Protein AF-A0A9D6G8Q6-F1 (afdb_monomer_lite)

pLDDT: mean 77.88, std 19.0, range [20.97, 97.69]

Radius of gyration: 33.98 Å; chains: 1; bounding box: 74×55×111 Å

Structure (mmCIF, N/CA/C/O backbone):
data_AF-A0A9D6G8Q6-F1
#
_entry.id   AF-A0A9D6G8Q6-F1
#
loop_
_atom_site.group_PDB
_atom_site.id
_atom_site.type_symbol
_atom_site.label_atom_id
_atom_site.label_alt_id
_atom_site.label_comp_id
_atom_site.label_asym_id
_atom_site.label_entity_id
_atom_site.label_seq_id
_atom_site.pdbx_PDB_ins_code
_atom_site.Cartn_x
_atom_site.Cartn_y
_atom_site.Cartn_z
_atom_site.occupancy
_atom_site.B_iso_or_equiv
_atom_site.auth_seq_id
_atom_site.auth_comp_id
_atom_site.auth_asym_id
_atom_site.auth_atom_id
_atom_site.pdbx_PDB_model_num
ATOM 1 N N . MET A 1 1 ? 26.636 -0.936 15.904 1.00 31.34 1 MET A N 1
ATOM 2 C CA . MET A 1 1 ? 25.679 -1.132 14.785 1.00 31.34 1 MET A CA 1
ATOM 3 C C . MET A 1 1 ? 25.570 -2.577 14.275 1.00 31.34 1 MET A C 1
ATOM 5 O O . MET A 1 1 ? 24.551 -3.197 14.539 1.00 31.34 1 MET A O 1
ATOM 9 N N . LYS A 1 2 ? 26.576 -3.173 13.607 1.00 32.31 2 LYS A N 1
ATOM 10 C CA . LYS A 1 2 ? 26.466 -4.526 12.989 1.00 32.31 2 LYS A CA 1
ATOM 11 C C . LYS A 1 2 ? 26.005 -5.635 13.967 1.00 32.31 2 LYS A C 1
ATOM 13 O O . LYS A 1 2 ? 25.100 -6.395 13.645 1.00 32.31 2 LYS A O 1
ATOM 18 N N . ALA A 1 3 ? 26.533 -5.640 15.195 1.00 30.47 3 ALA A N 1
ATOM 19 C CA . ALA A 1 3 ? 26.121 -6.559 16.269 1.00 30.47 3 ALA A CA 1
ATOM 20 C C . ALA A 1 3 ? 24.703 -6.295 16.838 1.00 30.47 3 ALA A C 1
ATOM 22 O O . ALA A 1 3 ? 24.070 -7.204 17.371 1.00 30.47 3 ALA A O 1
ATOM 23 N N . ILE A 1 4 ? 24.183 -5.067 16.704 1.00 34.81 4 ILE A N 1
ATOM 24 C CA . ILE A 1 4 ? 22.803 -4.710 17.087 1.00 34.81 4 ILE A CA 1
ATOM 25 C C . ILE A 1 4 ? 21.833 -5.326 16.068 1.00 34.81 4 ILE A C 1
ATOM 27 O O . ILE A 1 4 ? 20.865 -5.979 16.446 1.00 34.81 4 ILE A O 1
ATOM 31 N N . LEU A 1 5 ? 22.161 -5.230 14.774 1.00 35.50 5 LEU A N 1
ATOM 32 C CA . LEU A 1 5 ? 21.407 -5.856 13.680 1.00 35.50 5 LEU A CA 1
ATOM 33 C C . LEU A 1 5 ? 21.382 -7.392 13.764 1.00 35.50 5 LEU A C 1
ATOM 35 O O . LEU A 1 5 ? 20.361 -8.008 13.468 1.00 35.50 5 LEU A O 1
ATOM 39 N N . GLU A 1 6 ? 22.466 -8.033 14.210 1.00 38.00 6 GLU A N 1
ATOM 40 C CA . GLU A 1 6 ? 22.466 -9.482 14.461 1.00 38.00 6 GLU A CA 1
ATOM 41 C C . GLU A 1 6 ? 21.608 -9.905 15.660 1.00 38.00 6 GLU A C 1
ATOM 43 O O . GLU A 1 6 ? 21.028 -10.991 15.630 1.00 38.00 6 GLU A O 1
ATOM 48 N N . ARG A 1 7 ? 21.484 -9.061 16.694 1.00 35.47 7 ARG A N 1
ATOM 49 C CA . ARG A 1 7 ? 20.547 -9.295 17.805 1.00 35.47 7 ARG A CA 1
ATOM 50 C C . ARG A 1 7 ? 19.094 -9.096 17.362 1.00 35.47 7 ARG A C 1
ATOM 52 O O . ARG A 1 7 ? 18.283 -9.991 17.596 1.00 35.47 7 ARG A O 1
ATOM 59 N N . LEU A 1 8 ? 18.796 -8.028 16.616 1.00 34.62 8 LEU A N 1
ATOM 60 C CA . LEU A 1 8 ? 17.479 -7.790 16.001 1.00 34.62 8 LEU A CA 1
ATOM 61 C C . LEU A 1 8 ? 17.033 -8.974 15.120 1.00 34.62 8 LEU A C 1
ATOM 63 O O . LEU A 1 8 ? 15.913 -9.461 15.253 1.00 34.62 8 LEU A O 1
ATOM 67 N N . ARG A 1 9 ? 17.929 -9.540 14.298 1.00 38.47 9 ARG A N 1
ATOM 68 C CA . ARG A 1 9 ? 17.646 -10.748 13.489 1.00 38.47 9 ARG A CA 1
ATOM 69 C C . ARG A 1 9 ? 17.267 -11.990 14.305 1.00 38.47 9 ARG A C 1
ATOM 71 O O . ARG A 1 9 ? 16.552 -12.845 13.786 1.00 38.47 9 ARG A O 1
ATOM 78 N N . ARG A 1 10 ? 17.741 -12.120 15.550 1.00 37.56 10 ARG A N 1
ATOM 79 C CA . ARG A 1 10 ? 17.344 -13.216 16.456 1.00 37.56 10 ARG A CA 1
ATOM 80 C C . ARG A 1 10 ? 16.010 -12.919 17.147 1.00 37.56 10 ARG A C 1
ATOM 82 O O . ARG A 1 10 ? 15.229 -13.846 17.336 1.00 37.56 10 ARG A O 1
ATOM 89 N N . ALA A 1 11 ? 15.732 -11.652 17.466 1.00 32.16 11 ALA A N 1
ATOM 90 C CA . ALA A 1 11 ? 14.458 -11.214 18.041 1.00 32.16 11 ALA A CA 1
ATOM 91 C C . ALA A 1 11 ? 13.284 -11.386 17.056 1.00 32.16 11 ALA A C 1
ATOM 93 O O . ALA A 1 11 ? 12.270 -11.979 17.416 1.00 32.16 11 ALA A O 1
ATOM 94 N N . LEU A 1 12 ? 13.469 -11.009 15.783 1.00 37.12 12 LEU A N 1
ATOM 95 C CA . LEU A 1 12 ? 12.473 -11.097 14.696 1.00 37.12 12 LEU A CA 1
ATOM 96 C C . LEU A 1 12 ? 11.959 -12.521 14.369 1.00 37.12 12 LEU A C 1
ATOM 98 O O . LEU A 1 12 ? 11.111 -12.682 13.490 1.00 37.12 12 LEU A O 1
ATOM 102 N N . ARG A 1 13 ? 12.467 -13.561 15.047 1.00 35.09 13 ARG A N 1
ATOM 103 C CA . ARG A 1 13 ? 12.001 -14.955 14.940 1.00 35.09 13 ARG A CA 1
ATOM 104 C C . ARG A 1 13 ? 11.014 -15.379 16.040 1.00 35.09 13 ARG A C 1
ATOM 106 O O . ARG A 1 13 ? 10.556 -16.518 15.991 1.00 35.09 13 ARG A O 1
ATOM 113 N N . ARG A 1 14 ? 10.695 -14.530 17.026 1.00 30.45 14 ARG A N 1
ATOM 114 C CA . ARG A 1 14 ? 9.750 -14.857 18.114 1.00 30.45 14 ARG A CA 1
ATOM 115 C C . ARG A 1 14 ? 8.381 -14.191 17.914 1.00 30.45 14 ARG A C 1
ATOM 117 O O . ARG A 1 14 ? 8.312 -13.006 17.626 1.00 30.45 14 ARG A O 1
ATOM 124 N N . ASP A 1 15 ? 7.334 -15.008 18.046 1.00 34.25 15 ASP A N 1
ATOM 125 C CA . ASP A 1 15 ? 5.894 -14.699 18.140 1.00 34.25 15 ASP A CA 1
ATOM 126 C C . ASP A 1 15 ? 5.363 -13.409 17.484 1.00 34.25 15 ASP A C 1
ATOM 128 O O . ASP A 1 15 ? 5.096 -12.416 18.149 1.00 34.25 15 ASP A O 1
ATOM 132 N N . ARG A 1 16 ? 4.996 -13.486 16.194 1.00 38.59 16 ARG A N 1
ATOM 133 C CA . ARG A 1 16 ? 4.170 -12.453 15.521 1.00 38.59 16 ARG A CA 1
ATOM 134 C C . ARG A 1 16 ? 2.687 -12.447 15.954 1.00 38.59 16 ARG A C 1
ATOM 136 O O . ARG A 1 16 ? 1.872 -11.792 15.315 1.00 38.59 16 ARG A O 1
ATOM 143 N N . ALA A 1 17 ? 2.303 -13.234 16.960 1.00 35.09 17 ALA A N 1
ATOM 144 C CA . ALA A 1 17 ? 0.900 -13.509 17.287 1.00 35.09 17 ALA A CA 1
ATOM 145 C C . ALA A 1 17 ? 0.260 -12.522 18.279 1.00 35.09 17 ALA A C 1
ATOM 147 O O . ALA A 1 17 ? -0.961 -12.515 18.409 1.00 35.09 17 ALA A O 1
ATOM 148 N N . ARG A 1 18 ? 1.055 -11.717 18.999 1.00 38.12 18 ARG A N 1
ATOM 149 C CA . ARG A 1 18 ? 0.548 -10.815 20.052 1.00 38.12 18 ARG A CA 1
ATOM 150 C C . ARG A 1 18 ? 0.245 -9.387 19.582 1.00 38.12 18 ARG A C 1
ATOM 152 O O . ARG A 1 18 ? -0.534 -8.707 20.239 1.00 38.12 18 ARG A O 1
ATOM 159 N N . ASP A 1 19 ? 0.783 -8.969 18.434 1.00 46.00 19 ASP A N 1
ATOM 160 C CA . ASP A 1 19 ? 0.913 -7.540 18.087 1.00 46.00 19 ASP A CA 1
ATOM 161 C C . ASP A 1 19 ? 0.050 -7.088 16.888 1.00 46.00 19 ASP A C 1
ATOM 163 O O . ASP A 1 19 ? 0.297 -6.049 16.273 1.00 46.00 19 ASP A O 1
ATOM 167 N N . ALA A 1 20 ? -0.974 -7.861 16.518 1.00 54.44 20 ALA A N 1
ATOM 168 C CA . ALA A 1 20 ? -1.905 -7.468 15.461 1.00 54.44 20 ALA A CA 1
ATOM 169 C C . ALA A 1 20 ? -2.897 -6.411 15.978 1.00 54.44 20 ALA A C 1
ATOM 171 O O . ALA A 1 20 ? -3.762 -6.728 16.794 1.00 54.44 20 ALA A O 1
ATOM 172 N N . VAL A 1 21 ? -2.802 -5.170 15.486 1.00 59.28 21 VAL A N 1
ATOM 173 C CA . VAL A 1 21 ? -3.819 -4.129 15.734 1.00 59.28 21 VAL A CA 1
ATOM 174 C C . VAL A 1 21 ? -5.194 -4.650 15.277 1.00 59.28 21 VAL A C 1
ATOM 176 O O . VAL A 1 21 ? -5.301 -5.073 14.123 1.00 59.28 21 VAL A O 1
ATOM 179 N N . PRO A 1 22 ? -6.231 -4.639 16.138 1.00 64.75 22 PRO A N 1
ATOM 180 C CA . PRO A 1 22 ? -7.583 -5.029 15.749 1.00 64.75 22 PRO A CA 1
ATOM 181 C C . PRO A 1 22 ? -8.123 -4.195 14.584 1.00 64.75 22 PRO A C 1
ATOM 183 O O . PRO A 1 22 ? -7.929 -2.978 14.534 1.00 64.75 22 PRO A O 1
ATOM 186 N N . VAL A 1 23 ? -8.844 -4.847 13.672 1.00 60.94 23 VAL A N 1
ATOM 187 C CA . VAL A 1 23 ? -9.605 -4.165 12.619 1.00 60.94 23 VAL A CA 1
ATOM 188 C C . VAL A 1 23 ? -10.788 -3.428 13.264 1.00 60.94 23 VAL A C 1
ATOM 190 O O . VAL A 1 23 ? -11.373 -3.904 14.235 1.00 60.94 23 VAL A O 1
ATOM 193 N N . LEU A 1 24 ? -11.124 -2.240 12.754 1.00 69.06 24 LEU A N 1
ATOM 194 C CA . LEU A 1 24 ? -12.289 -1.470 13.205 1.00 69.06 24 LEU A CA 1
ATOM 195 C C . LEU A 1 24 ? -13.539 -1.891 12.421 1.00 69.06 24 LEU A C 1
ATOM 197 O O . LEU A 1 24 ? -14.046 -1.142 11.586 1.00 69.06 24 LEU A O 1
ATOM 201 N N . ASP A 1 25 ? -14.003 -3.111 12.675 1.00 60.94 25 ASP A N 1
ATOM 202 C CA . ASP A 1 25 ? -15.195 -3.712 12.080 1.00 60.94 25 ASP A CA 1
ATOM 203 C C . ASP A 1 25 ? -16.212 -4.161 13.149 1.00 60.94 25 ASP A C 1
ATOM 205 O O . ASP A 1 25 ? -15.990 -4.031 14.356 1.00 60.94 25 ASP A O 1
ATOM 209 N N . GLY A 1 26 ? -17.394 -4.610 12.708 1.00 78.94 26 GLY A N 1
ATOM 210 C CA . GLY A 1 26 ? -18.459 -5.092 13.595 1.00 78.94 26 GLY A CA 1
ATOM 211 C C . GLY A 1 26 ? -18.807 -4.095 14.722 1.00 78.94 26 GLY A C 1
ATOM 212 O O . GLY A 1 26 ? -19.093 -2.933 14.428 1.00 78.94 26 GLY A O 1
ATOM 213 N N . PRO A 1 27 ? -18.762 -4.499 16.008 1.00 81.56 27 PRO A N 1
ATOM 214 C CA . PRO A 1 27 ? -18.956 -3.606 17.162 1.00 81.56 27 PRO A CA 1
ATOM 215 C C . PRO A 1 27 ? -18.024 -2.380 17.218 1.00 81.56 27 PRO A C 1
ATOM 217 O O . PRO A 1 27 ? -18.365 -1.360 17.825 1.00 81.56 27 PRO A O 1
ATOM 220 N N . LEU A 1 28 ? -16.845 -2.465 16.593 1.00 78.94 28 LEU A N 1
ATOM 221 C CA . LEU A 1 28 ? -15.833 -1.406 16.533 1.00 78.94 28 LEU A CA 1
ATOM 222 C C . LEU A 1 28 ? -15.947 -0.525 15.276 1.00 78.94 28 LEU A C 1
ATOM 224 O O . LEU A 1 28 ? -15.137 0.389 15.102 1.00 78.94 28 LEU A O 1
ATOM 228 N N . ALA A 1 29 ? -16.942 -0.769 14.414 1.00 72.50 29 ALA A N 1
ATOM 229 C CA . ALA A 1 29 ? -17.128 -0.036 13.167 1.00 72.50 29 ALA A CA 1
ATOM 230 C C . ALA A 1 29 ? -17.282 1.491 13.394 1.00 72.50 29 ALA A C 1
ATOM 232 O O . ALA A 1 29 ? -18.070 1.916 14.252 1.00 72.50 29 ALA A O 1
ATOM 233 N N . PRO A 1 30 ? -16.569 2.336 12.617 1.00 72.75 30 PRO A N 1
ATOM 234 C CA . PRO A 1 30 ? -16.673 3.789 12.709 1.00 72.75 30 PRO A CA 1
ATOM 235 C C . PRO A 1 30 ? -18.101 4.307 12.532 1.00 72.75 30 PRO A C 1
ATOM 237 O O . PRO A 1 30 ? -18.829 3.887 11.635 1.00 72.75 30 PRO A O 1
ATOM 240 N N . ASN A 1 31 ? -18.482 5.268 13.370 1.00 76.44 31 ASN A N 1
ATOM 241 C CA . ASN A 1 31 ? -19.791 5.914 13.346 1.00 76.44 31 ASN A CA 1
ATOM 242 C C . ASN A 1 31 ? -19.692 7.376 13.801 1.00 76.44 31 ASN A C 1
ATOM 244 O O . ASN A 1 31 ? -18.693 7.781 14.385 1.00 76.44 31 ASN A O 1
ATOM 248 N N . ASP A 1 32 ? -20.746 8.154 13.564 1.00 76.12 32 ASP A N 1
ATOM 249 C CA . ASP A 1 32 ? -20.732 9.608 13.772 1.00 76.12 32 ASP A CA 1
ATOM 250 C C . ASP A 1 32 ? -21.543 10.022 15.031 1.00 76.12 32 ASP A C 1
ATOM 252 O O . ASP A 1 32 ? -21.991 11.163 15.158 1.00 76.12 32 ASP A O 1
ATOM 256 N N . ARG A 1 33 ? -21.761 9.093 15.984 1.00 82.81 33 ARG A N 1
ATOM 257 C CA . ARG A 1 33 ? -22.641 9.296 17.159 1.00 82.81 33 ARG A CA 1
ATOM 258 C C . ARG A 1 33 ? -22.150 10.378 18.125 1.00 82.81 33 ARG A C 1
ATOM 260 O O . ARG A 1 33 ? -22.983 11.021 18.756 1.00 82.81 33 ARG A O 1
ATOM 267 N N . ILE A 1 34 ? -20.835 10.599 18.234 1.00 81.50 34 ILE A N 1
ATOM 268 C CA . ILE A 1 34 ? -20.273 11.682 19.064 1.00 81.50 34 ILE A CA 1
ATOM 269 C C . ILE A 1 34 ? -20.544 13.045 18.417 1.00 81.50 34 ILE A C 1
ATOM 271 O O . ILE A 1 34 ? -20.995 13.960 19.099 1.00 81.50 34 ILE A O 1
ATOM 275 N N . THR A 1 35 ? -20.364 13.162 17.098 1.00 75.62 35 THR A N 1
ATOM 276 C CA . THR A 1 35 ? -20.664 14.380 16.323 1.00 75.62 35 THR A CA 1
ATOM 277 C C . THR A 1 35 ? -22.158 14.729 16.336 1.00 75.62 35 THR A C 1
ATOM 279 O O . THR A 1 35 ? -22.520 15.900 16.357 1.00 75.62 35 THR A O 1
ATOM 282 N N . ALA A 1 36 ? -23.043 13.729 16.386 1.00 77.31 36 ALA A N 1
ATOM 283 C CA . ALA A 1 36 ? -24.479 13.931 16.611 1.00 77.31 36 ALA A CA 1
ATOM 284 C C . ALA A 1 36 ? -24.854 14.184 18.093 1.00 77.31 36 ALA A C 1
ATOM 286 O O . ALA A 1 36 ? -26.027 14.400 18.407 1.00 77.31 36 ALA A O 1
ATOM 287 N N . GLY A 1 37 ? -23.886 14.122 19.013 1.00 82.50 37 GLY A N 1
ATOM 288 C CA . GLY A 1 37 ? -24.084 14.248 20.453 1.00 82.50 37 GLY A CA 1
ATOM 289 C C . GLY A 1 37 ? -24.369 15.679 20.918 1.00 82.50 37 GLY A C 1
ATOM 290 O O . GLY A 1 37 ? -23.963 16.670 20.313 1.00 82.50 37 GLY A O 1
ATOM 291 N N . ARG A 1 38 ? -25.061 15.805 22.054 1.00 87.12 38 ARG A N 1
ATOM 292 C CA . ARG A 1 38 ? -25.375 17.097 22.677 1.00 87.12 38 ARG A CA 1
ATOM 293 C C . ARG A 1 38 ? -24.236 17.532 23.597 1.00 87.12 38 ARG A C 1
ATOM 295 O O . ARG A 1 38 ? -23.991 16.877 24.605 1.00 87.12 38 ARG A O 1
ATOM 302 N N . ARG A 1 39 ? -23.622 18.693 23.351 1.00 87.00 39 ARG A N 1
ATOM 303 C CA . ARG A 1 39 ? -22.758 19.355 24.351 1.00 87.00 39 ARG A CA 1
ATOM 304 C C . ARG A 1 39 ? -23.570 19.641 25.625 1.00 87.00 39 ARG A C 1
ATOM 306 O O . ARG A 1 39 ? -24.665 20.201 25.553 1.00 87.00 39 ARG A O 1
ATOM 313 N N . VAL A 1 40 ? -23.076 19.191 26.780 1.00 84.62 40 VAL A N 1
ATOM 314 C CA . VAL A 1 40 ? -23.806 19.257 28.063 1.00 84.62 40 VAL A CA 1
ATOM 315 C C . VAL A 1 40 ? -23.898 20.691 28.591 1.00 84.62 40 VAL A C 1
ATOM 317 O O . VAL A 1 40 ? -24.914 21.051 29.177 1.00 84.62 40 VAL A O 1
ATOM 320 N N . ALA A 1 41 ? -22.879 21.508 28.320 1.00 77.06 41 ALA A N 1
ATOM 321 C CA . ALA A 1 41 ? -22.801 22.922 28.676 1.00 77.06 41 ALA A CA 1
ATOM 322 C C . ALA A 1 41 ? -22.456 23.790 27.450 1.00 77.06 41 ALA A C 1
ATOM 324 O O . ALA A 1 41 ? -22.041 23.275 26.409 1.00 77.06 41 ALA A O 1
ATOM 325 N N . GLY A 1 42 ? -22.624 25.110 27.584 1.00 65.19 42 GLY A N 1
ATOM 326 C CA . GLY A 1 42 ? -22.260 26.087 26.554 1.00 65.19 42 GLY A CA 1
ATOM 327 C C . GLY A 1 42 ? -20.750 26.169 26.288 1.00 65.19 42 GLY A C 1
ATOM 328 O O . GLY A 1 42 ? -19.927 25.785 27.123 1.00 65.19 42 GLY A O 1
ATOM 329 N N . ASN A 1 43 ? -20.387 26.691 25.113 1.00 62.53 43 ASN A N 1
ATOM 330 C CA . ASN A 1 43 ? -18.993 26.806 24.672 1.00 62.53 43 ASN A CA 1
ATOM 331 C C . ASN A 1 43 ? -18.143 27.604 25.680 1.00 62.53 43 ASN A C 1
ATOM 333 O O . ASN A 1 43 ? -18.518 28.706 26.073 1.00 62.53 43 ASN A O 1
ATOM 337 N N . GLY A 1 44 ? -16.991 27.052 26.074 1.00 63.03 44 GLY A N 1
ATOM 338 C CA . GLY A 1 44 ? -16.044 27.683 27.004 1.00 63.03 44 GLY A CA 1
ATOM 339 C C . GLY A 1 44 ? -16.328 27.471 28.499 1.00 63.03 44 GLY A C 1
ATOM 340 O O . GLY A 1 44 ? -15.474 27.795 29.321 1.00 63.03 44 GLY A O 1
ATOM 341 N N . ALA A 1 45 ? -17.473 26.893 28.885 1.00 69.00 45 ALA A N 1
ATOM 342 C CA . ALA A 1 45 ? -17.760 26.585 30.295 1.00 69.00 45 ALA A CA 1
ATOM 343 C C . ALA A 1 45 ? -16.937 25.392 30.833 1.00 69.00 45 ALA A C 1
ATOM 345 O O . ALA A 1 45 ? -16.651 25.303 32.029 1.00 69.00 45 ALA A O 1
ATOM 346 N N . VAL A 1 46 ? -16.543 24.488 29.933 1.00 78.31 46 VAL A N 1
ATOM 347 C CA . VAL A 1 46 ? -15.725 23.295 30.173 1.00 78.31 46 VAL A CA 1
ATOM 348 C C . VAL A 1 46 ? -14.500 23.417 29.266 1.00 78.31 46 VAL A C 1
ATOM 350 O O . VAL A 1 46 ? -14.652 23.420 28.054 1.00 78.31 46 VAL A O 1
ATOM 353 N N . GLU A 1 47 ? -13.302 23.551 29.834 1.00 78.62 47 GLU A N 1
ATOM 354 C CA . GLU A 1 47 ? -12.036 23.654 29.085 1.00 78.62 47 GLU A CA 1
ATOM 355 C C . GLU A 1 47 ? -11.135 22.487 29.499 1.00 78.62 47 GLU A C 1
ATOM 357 O O . GLU A 1 47 ? -10.955 22.260 30.699 1.00 78.62 47 GLU A O 1
ATOM 362 N N . ALA A 1 48 ? -10.596 21.759 28.517 1.00 74.56 48 ALA A N 1
ATOM 363 C CA . ALA A 1 48 ? -9.739 20.587 28.674 1.00 74.56 48 ALA A CA 1
ATOM 364 C C . ALA A 1 48 ? -10.213 19.607 29.776 1.00 74.56 48 ALA A C 1
ATOM 366 O O . ALA A 1 48 ? -9.510 19.425 30.778 1.00 74.56 48 ALA A O 1
ATOM 367 N N . PRO A 1 49 ? -11.403 18.985 29.629 1.00 84.06 49 PRO A N 1
ATOM 368 C CA . PRO A 1 49 ? -11.882 18.002 30.596 1.00 84.06 49 PRO A CA 1
ATOM 369 C C . PRO A 1 49 ? -10.966 16.764 30.614 1.00 84.06 49 PRO A C 1
ATOM 371 O O . PRO A 1 49 ? -10.565 16.287 29.556 1.00 84.06 49 PRO A O 1
ATOM 374 N N . ASP A 1 50 ? -10.626 16.239 31.793 1.00 84.38 50 ASP A N 1
ATOM 375 C CA . ASP A 1 50 ? -9.798 15.026 31.965 1.00 84.38 50 ASP A CA 1
ATOM 376 C C . ASP A 1 50 ? -10.632 13.787 32.327 1.00 84.38 50 ASP A C 1
ATOM 378 O O . ASP A 1 50 ? -10.398 12.693 31.814 1.00 84.38 50 ASP A O 1
ATOM 382 N N . ASP A 1 51 ? -11.635 13.962 33.185 1.00 89.50 51 ASP A N 1
ATOM 383 C CA . ASP A 1 51 ? -12.492 12.885 33.669 1.00 89.50 51 ASP A CA 1
ATOM 384 C C . ASP A 1 51 ? -13.943 13.362 33.802 1.00 89.50 51 ASP A C 1
ATOM 386 O O . ASP A 1 51 ? -14.220 14.559 33.941 1.00 89.50 51 ASP A O 1
ATOM 390 N N . VAL A 1 52 ? -14.873 12.411 33.769 1.00 93.31 52 VAL A N 1
ATOM 391 C CA . VAL A 1 52 ? -16.306 12.622 33.977 1.00 93.31 52 VAL A CA 1
ATOM 392 C C . VAL A 1 52 ? -16.842 11.520 34.889 1.00 93.31 52 VAL A C 1
ATOM 394 O O . VAL A 1 52 ? -16.485 10.352 34.744 1.00 93.31 52 VAL A O 1
ATOM 397 N N . LEU A 1 53 ? -17.669 11.911 35.857 1.00 94.19 53 LEU A N 1
ATOM 398 C CA . LEU A 1 53 ? -18.196 11.040 36.905 1.00 94.19 53 LEU A CA 1
ATOM 399 C C . LEU A 1 53 ? -19.682 11.315 37.108 1.00 94.19 53 LEU A C 1
ATOM 401 O O . LEU A 1 53 ? -20.081 12.469 37.272 1.00 94.19 53 LEU A O 1
ATOM 405 N N . LEU A 1 54 ? -20.477 10.253 37.185 1.00 92.44 54 LEU A N 1
ATOM 406 C CA . LEU A 1 54 ? -21.856 10.311 37.650 1.00 92.44 54 LEU A CA 1
ATOM 407 C C . LEU A 1 54 ? -21.899 9.822 39.102 1.00 92.44 54 LEU A C 1
ATOM 409 O O . LEU A 1 54 ? -21.634 8.655 39.382 1.00 92.44 54 LEU A O 1
ATOM 413 N N . ALA A 1 55 ? -22.193 10.723 40.036 1.00 88.81 55 ALA A N 1
ATOM 414 C CA . ALA A 1 55 ? -22.321 10.372 41.445 1.00 88.81 55 ALA A CA 1
ATOM 415 C C . ALA A 1 55 ? -23.670 9.669 41.735 1.00 88.81 55 ALA A C 1
ATOM 417 O O . ALA A 1 55 ? -24.613 9.805 40.949 1.00 88.81 55 ALA A O 1
ATOM 418 N N . PRO A 1 56 ? -23.803 8.924 42.856 1.00 86.06 56 PRO A N 1
ATOM 419 C CA . PRO A 1 56 ? -25.029 8.183 43.183 1.00 86.06 56 PRO A CA 1
ATOM 420 C C . PRO A 1 56 ? -26.294 9.038 43.360 1.00 86.06 56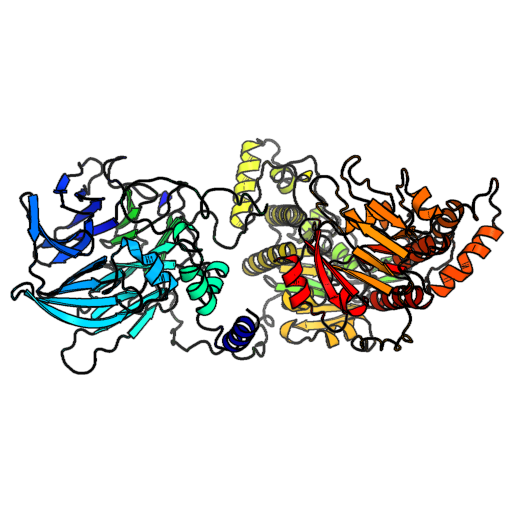 PRO A C 1
ATOM 422 O O . PRO A 1 56 ? -27.395 8.522 43.197 1.00 86.06 56 PRO A O 1
ATOM 425 N N . ASP A 1 57 ? -26.153 10.335 43.655 1.00 82.69 57 ASP A N 1
ATOM 426 C CA . ASP A 1 57 ? -27.248 11.320 43.694 1.00 82.69 57 ASP A CA 1
ATOM 427 C C . ASP A 1 57 ? -27.716 11.759 42.287 1.00 82.69 57 ASP A C 1
ATOM 429 O O . ASP A 1 57 ? -28.606 12.599 42.146 1.00 82.69 57 ASP A O 1
ATOM 433 N N . GLY A 1 58 ? -27.100 11.220 41.231 1.00 84.69 58 GLY A N 1
ATOM 434 C CA . GLY A 1 58 ? -27.341 11.582 39.839 1.00 84.69 58 GLY A CA 1
ATOM 435 C C . GLY A 1 58 ? -26.628 12.858 39.388 1.00 84.69 58 GLY A C 1
ATOM 436 O O . GLY A 1 58 ? -26.873 13.305 38.264 1.00 84.69 58 GLY A O 1
ATOM 437 N N . ALA A 1 59 ? -25.761 13.461 40.210 1.00 88.25 59 ALA A N 1
ATOM 438 C CA . ALA A 1 59 ? -24.980 14.626 39.817 1.00 88.25 59 ALA A CA 1
ATOM 439 C C . ALA A 1 59 ? -23.828 14.251 38.880 1.00 88.25 59 ALA A C 1
ATOM 441 O O . ALA A 1 59 ? -23.037 13.349 39.154 1.00 88.25 59 ALA A O 1
ATOM 442 N N . LEU A 1 60 ? -23.709 14.993 37.779 1.00 92.75 60 LEU A N 1
ATOM 443 C CA . LEU A 1 60 ? -22.623 14.843 36.819 1.00 92.75 60 LEU A CA 1
ATOM 444 C C . LEU A 1 60 ? -21.487 15.810 37.174 1.00 92.75 60 LEU A C 1
ATOM 446 O O . LEU A 1 60 ? -21.698 17.023 37.227 1.00 92.75 60 LEU A O 1
ATOM 450 N N . TYR A 1 61 ? -20.286 15.286 37.385 1.00 93.12 61 TYR A N 1
ATOM 451 C CA . TYR A 1 61 ? -19.071 16.052 37.659 1.00 93.12 61 TYR A CA 1
ATOM 452 C C . TYR A 1 61 ? -18.068 15.893 36.518 1.00 93.12 61 TYR A C 1
ATOM 454 O O . TYR A 1 61 ? -17.986 14.830 35.904 1.00 93.12 61 TYR A O 1
ATOM 462 N N . ALA A 1 62 ? -17.272 16.931 36.267 1.00 92.38 62 ALA A N 1
ATOM 463 C CA . ALA A 1 62 ? -16.123 16.870 35.369 1.00 92.38 62 ALA A CA 1
ATOM 464 C C . ALA A 1 62 ? -14.909 17.572 35.987 1.00 92.38 62 ALA A C 1
ATOM 466 O O . ALA A 1 62 ? -15.050 18.603 36.655 1.00 92.38 62 ALA A O 1
ATOM 467 N N . SER A 1 63 ? -13.715 17.025 35.761 1.00 90.31 63 SER A N 1
ATOM 468 C CA . SER A 1 63 ? -12.453 17.671 36.130 1.00 90.31 63 SER A CA 1
ATOM 469 C C . SER A 1 63 ? -11.888 18.429 34.928 1.00 90.31 63 SER A C 1
ATOM 471 O O . SER A 1 63 ? -11.761 17.870 33.844 1.00 90.31 63 SER A O 1
ATOM 473 N N . CYS A 1 64 ? -11.581 19.716 35.106 1.00 87.19 64 CYS A N 1
ATOM 474 C CA . CYS A 1 64 ? -11.241 20.657 34.034 1.00 87.19 64 CYS A CA 1
ATOM 475 C C . CYS A 1 64 ? -10.042 21.514 34.463 1.00 87.19 64 CYS A C 1
ATOM 477 O O . CYS A 1 64 ? -10.195 22.489 35.214 1.00 87.19 64 CYS A O 1
ATOM 479 N N . GLY A 1 65 ? -8.834 21.145 34.031 1.00 84.25 65 GLY A N 1
ATOM 480 C CA . GLY A 1 65 ? -7.600 21.775 34.508 1.00 84.25 65 GLY A CA 1
ATOM 481 C C . GLY A 1 65 ? -7.511 21.731 36.038 1.00 84.25 65 GLY A C 1
ATOM 482 O O . GLY A 1 65 ? -7.522 20.661 36.627 1.00 84.25 65 GLY A O 1
ATOM 483 N N . ARG A 1 66 ? -7.453 22.888 36.710 1.00 88.62 66 ARG A N 1
ATOM 484 C CA . ARG A 1 66 ? -7.395 22.990 38.187 1.00 88.62 66 ARG A CA 1
ATOM 485 C C . ARG A 1 66 ? -8.764 23.019 38.888 1.00 88.62 66 ARG A C 1
ATOM 487 O O . ARG A 1 66 ? -8.823 23.328 40.076 1.00 88.62 66 ARG A O 1
ATOM 494 N N . ARG A 1 67 ? -9.872 22.774 38.183 1.00 90.38 67 ARG A N 1
ATOM 495 C CA . ARG A 1 67 ? -11.236 22.854 38.739 1.00 90.38 67 ARG A CA 1
ATOM 496 C C . ARG A 1 67 ? -11.938 21.503 38.687 1.00 90.38 67 ARG A C 1
ATOM 498 O O . ARG A 1 67 ? -11.748 20.751 37.736 1.00 90.38 67 ARG A O 1
ATOM 505 N N . VAL A 1 68 ? -12.815 21.247 39.653 1.00 90.88 68 VAL A N 1
ATOM 506 C CA . VAL A 1 68 ? -13.918 20.289 39.485 1.00 90.88 68 VAL A CA 1
ATOM 507 C C . VAL A 1 68 ? -15.209 21.082 39.364 1.00 90.88 68 VAL A C 1
ATOM 509 O O . VAL A 1 68 ? -15.484 21.961 40.186 1.00 90.88 68 VAL A O 1
ATOM 512 N N . VAL A 1 69 ? -15.989 20.783 38.330 1.00 91.56 69 VAL A N 1
ATOM 513 C CA . VAL A 1 69 ? -17.270 21.433 38.046 1.00 91.56 69 VAL A CA 1
ATOM 514 C C . VAL A 1 69 ? -18.415 20.427 38.121 1.00 91.56 69 VAL A C 1
ATOM 516 O O . VAL A 1 69 ? -18.252 19.268 37.743 1.00 91.56 69 VAL A O 1
ATOM 519 N N . ARG A 1 70 ? -19.581 20.876 38.591 1.00 91.44 70 ARG A N 1
ATOM 520 C CA . ARG A 1 70 ? -20.855 20.157 38.494 1.00 91.44 70 ARG A CA 1
ATOM 521 C C . ARG A 1 70 ? -21.556 20.629 37.226 1.00 91.44 70 ARG A C 1
ATOM 523 O O . ARG A 1 70 ? -21.736 21.831 37.021 1.00 91.44 70 ARG A O 1
ATOM 530 N N . LEU A 1 71 ? -21.915 19.683 36.370 1.00 90.31 71 LEU A N 1
ATOM 531 C CA . LEU A 1 71 ? -22.542 19.938 35.082 1.00 90.31 71 LEU A CA 1
ATOM 532 C C . LEU A 1 71 ? -24.073 19.875 35.191 1.00 90.31 71 LEU A C 1
ATOM 534 O O . LEU A 1 71 ? -24.611 19.021 35.902 1.00 90.31 71 LEU A O 1
ATOM 538 N N . PRO A 1 72 ? -24.792 20.744 34.465 1.00 82.88 72 PRO A N 1
ATOM 539 C CA . PRO A 1 72 ? -26.246 20.730 34.435 1.00 82.88 72 PRO A CA 1
ATOM 540 C C . PRO A 1 72 ? -26.762 19.510 33.663 1.00 82.88 72 PRO A C 1
ATOM 542 O O . PRO A 1 72 ? -26.251 19.162 32.598 1.00 82.88 72 PRO A O 1
ATOM 545 N N . ARG A 1 73 ? -27.831 18.873 34.156 1.00 75.88 73 ARG A N 1
ATOM 546 C CA . ARG A 1 73 ? -28.525 17.824 33.385 1.00 75.88 73 ARG A CA 1
ATOM 547 C C . ARG A 1 73 ? -29.492 18.413 32.350 1.00 75.88 73 ARG A C 1
ATOM 549 O O . ARG A 1 73 ? -29.588 17.896 31.233 1.00 75.88 73 ARG A O 1
ATOM 556 N N . SER A 1 74 ? -30.158 19.520 32.691 1.00 69.00 74 SER A N 1
ATOM 557 C CA . SER A 1 74 ? -31.042 20.272 31.792 1.00 69.00 74 SER A CA 1
ATOM 558 C C . SER A 1 74 ? -30.254 21.078 30.747 1.00 69.00 74 SER A C 1
ATOM 560 O O . SER A 1 74 ? -29.077 21.376 30.926 1.00 69.00 74 SER A O 1
ATOM 562 N N . ARG A 1 75 ? -30.903 21.443 29.632 1.00 63.12 75 ARG A N 1
ATOM 563 C CA . ARG A 1 75 ? -30.271 22.198 28.527 1.00 63.12 75 ARG A CA 1
ATOM 564 C C . ARG A 1 75 ? -29.849 23.630 28.889 1.00 63.12 75 ARG A C 1
ATOM 566 O O . ARG A 1 75 ? -28.976 24.162 28.216 1.00 63.12 75 ARG A O 1
ATOM 573 N N . ASN A 1 76 ? -30.475 24.221 29.909 1.00 64.19 76 ASN A N 1
ATOM 574 C CA . ASN A 1 76 ? -30.344 25.640 30.260 1.00 64.19 76 ASN A CA 1
ATOM 575 C C . ASN A 1 76 ? -29.739 25.857 31.660 1.00 64.19 76 ASN A C 1
ATOM 577 O O . ASN A 1 76 ? -29.782 26.972 32.168 1.00 64.19 76 ASN A O 1
ATOM 581 N N . GLY A 1 77 ? -29.253 24.804 32.325 1.00 68.00 77 GLY A N 1
ATOM 582 C CA . GLY A 1 77 ? -28.588 24.959 33.618 1.00 68.00 77 GLY A CA 1
ATOM 583 C C . GLY A 1 77 ? -27.175 25.529 33.465 1.00 68.00 77 GLY A C 1
ATOM 584 O O . GLY A 1 77 ? -26.559 25.414 32.406 1.00 68.00 77 GLY A O 1
ATOM 585 N N . GLU A 1 78 ? -26.652 26.116 34.536 1.00 77.44 78 GLU A N 1
ATOM 586 C CA . GLU A 1 78 ? -25.291 26.657 34.574 1.00 77.44 78 GLU A CA 1
ATOM 587 C C . GLU A 1 78 ? -24.276 25.632 35.103 1.00 77.44 78 GLU A C 1
ATOM 589 O O . GLU A 1 78 ? -24.624 24.660 35.778 1.00 77.44 78 GLU A O 1
ATOM 594 N N . VAL A 1 79 ? -22.997 25.848 34.785 1.00 85.69 79 VAL A N 1
ATOM 595 C CA . VAL A 1 79 ? -21.881 25.026 35.274 1.00 85.69 79 VAL A CA 1
ATOM 596 C C . VAL A 1 79 ? -21.358 25.615 36.582 1.00 85.69 79 VAL A C 1
ATOM 598 O O . VAL A 1 79 ? -20.741 26.679 36.587 1.00 85.69 79 VAL A O 1
ATOM 601 N N . ALA A 1 80 ? -21.556 24.905 37.692 1.00 88.12 80 ALA A N 1
ATOM 602 C CA . ALA A 1 80 ? -21.091 25.341 39.006 1.00 88.12 80 ALA A CA 1
ATOM 603 C C . ALA A 1 80 ? -19.671 24.821 39.286 1.00 88.12 80 ALA A C 1
ATOM 605 O O . ALA A 1 80 ? -19.411 23.623 39.170 1.00 88.12 80 ALA A O 1
ATOM 606 N N . THR A 1 81 ? -18.739 25.689 39.693 1.00 89.81 81 THR A N 1
ATOM 607 C CA . THR A 1 81 ? -17.420 25.238 40.179 1.00 89.81 81 THR A CA 1
ATOM 608 C C . THR A 1 81 ? -17.554 24.746 41.619 1.00 89.81 81 THR A C 1
ATOM 610 O O . THR A 1 81 ? -17.916 25.515 42.501 1.00 89.81 81 THR A O 1
ATOM 613 N N . VAL A 1 82 ? -17.254 23.468 41.850 1.00 89.75 82 VAL A N 1
ATOM 614 C CA . VAL A 1 82 ? -17.377 22.794 43.157 1.00 89.75 82 VAL A CA 1
ATOM 615 C C . VAL A 1 82 ? -16.109 22.998 43.983 1.00 89.75 82 VAL A C 1
ATOM 617 O O . VAL A 1 82 ? -16.161 23.255 45.183 1.00 89.75 82 VAL A O 1
ATOM 620 N N . ALA A 1 83 ? -14.948 22.912 43.331 1.00 90.69 83 ALA A N 1
ATOM 621 C CA . ALA A 1 83 ? -13.660 23.160 43.959 1.00 90.69 83 ALA A CA 1
ATOM 622 C C . ALA A 1 83 ? -12.636 23.681 42.947 1.00 90.69 83 ALA A C 1
ATOM 624 O O . ALA A 1 83 ? -12.576 23.215 41.806 1.00 90.69 83 ALA A O 1
ATOM 625 N N . THR A 1 84 ? -11.778 24.587 43.413 1.00 91.62 84 THR A N 1
ATOM 626 C CA . THR A 1 84 ? -10.523 24.963 42.750 1.00 91.62 84 THR A CA 1
ATOM 627 C C . THR A 1 84 ? -9.369 24.351 43.538 1.00 91.62 84 THR A C 1
ATOM 629 O O . THR A 1 84 ? -9.332 24.432 44.765 1.00 91.62 84 THR A O 1
ATOM 632 N N . LEU A 1 85 ? -8.448 23.698 42.836 1.00 89.19 85 LEU A N 1
ATOM 633 C CA . LEU A 1 85 ? -7.438 22.803 43.397 1.00 89.19 85 LEU A CA 1
ATOM 634 C C . LEU A 1 85 ? -6.017 23.374 43.204 1.00 89.19 85 LEU A C 1
ATOM 636 O O . LEU A 1 85 ? -5.792 24.222 42.327 1.00 89.19 85 LEU A O 1
ATOM 640 N N . PRO A 1 86 ? -5.031 22.961 44.026 1.00 86.69 86 PRO A N 1
ATOM 641 C CA . PRO A 1 86 ? -3.666 23.487 43.939 1.00 86.69 86 PRO A CA 1
ATOM 642 C C . PRO A 1 86 ? -2.935 23.070 42.650 1.00 86.69 86 PRO A C 1
ATOM 644 O O . PRO A 1 86 ? -2.138 23.851 42.139 1.00 86.69 86 PRO A O 1
ATOM 647 N N . ALA A 1 87 ? -3.261 21.905 42.084 1.00 85.81 87 ALA A N 1
ATOM 648 C CA . ALA A 1 87 ? -2.728 21.400 40.815 1.00 85.81 87 ALA A CA 1
ATOM 649 C C . ALA A 1 87 ? -3.860 20.877 39.907 1.00 85.81 87 ALA A C 1
ATOM 651 O O . ALA A 1 87 ? -5.040 21.037 40.233 1.00 85.81 87 ALA A O 1
ATOM 652 N N . ALA A 1 88 ? -3.505 20.302 38.753 1.00 83.69 88 ALA A N 1
ATOM 653 C CA . ALA A 1 88 ? -4.463 19.728 37.809 1.00 83.69 88 ALA A CA 1
ATOM 654 C C . ALA A 1 88 ? -5.292 18.599 38.449 1.00 83.69 88 ALA A C 1
ATOM 656 O O . ALA A 1 88 ? -4.786 17.838 39.272 1.00 83.69 88 ALA A O 1
ATOM 657 N N . ALA A 1 89 ? -6.562 18.520 38.070 1.00 84.62 89 ALA A N 1
ATOM 658 C CA . ALA A 1 89 ? -7.566 17.618 38.601 1.00 84.62 89 ALA A CA 1
ATOM 659 C C . ALA A 1 89 ? -7.872 16.512 37.586 1.00 84.62 89 ALA A C 1
ATOM 661 O O . ALA A 1 89 ? -8.234 16.794 36.443 1.00 84.62 89 ALA A O 1
ATOM 662 N N . GLY A 1 90 ? -7.780 15.263 38.024 1.00 86.88 90 GLY A N 1
ATOM 663 C CA . GLY A 1 90 ? -8.104 14.077 37.232 1.00 86.88 90 GLY A CA 1
ATOM 664 C C . GLY A 1 90 ? -8.527 12.933 38.144 1.00 86.88 90 GLY A C 1
ATOM 665 O O . GLY A 1 90 ? -8.544 13.097 39.365 1.00 86.88 90 GLY A O 1
ATOM 666 N N . GLY A 1 91 ? -8.874 11.782 37.570 1.00 86.69 91 GLY A N 1
ATOM 667 C CA . GLY A 1 91 ? -9.210 10.575 38.330 1.00 86.69 91 GLY A CA 1
ATOM 668 C C . GLY A 1 91 ? -10.306 10.814 39.373 1.00 86.69 91 GLY A C 1
ATOM 669 O O . GLY A 1 91 ? -10.029 10.885 40.568 1.00 86.69 91 GLY A O 1
ATOM 670 N N . LEU A 1 92 ? -11.549 10.958 38.925 1.00 93.88 92 LEU A N 1
ATOM 671 C CA . LEU A 1 92 ? -12.717 11.141 39.785 1.00 93.88 92 LEU A CA 1
ATOM 672 C C . LEU A 1 92 ? -13.258 9.793 40.293 1.00 93.88 92 LEU A C 1
ATOM 674 O O . LEU A 1 92 ? -13.228 8.790 39.577 1.00 93.88 92 LEU A O 1
ATOM 678 N N . ALA A 1 93 ? -13.800 9.778 41.512 1.00 94.94 93 ALA A N 1
ATOM 679 C CA . ALA A 1 93 ? -14.607 8.677 42.046 1.00 94.94 93 ALA A CA 1
ATOM 680 C C . ALA A 1 93 ? -15.649 9.186 43.052 1.00 94.94 93 ALA A C 1
ATOM 682 O O . ALA A 1 93 ? -15.436 10.216 43.686 1.00 94.94 93 ALA A O 1
ATOM 683 N N . ALA A 1 94 ? -16.746 8.451 43.234 1.00 93.25 94 ALA A N 1
ATOM 684 C CA . ALA A 1 94 ? -17.724 8.699 44.294 1.00 93.25 94 ALA A CA 1
ATOM 685 C C . ALA A 1 94 ? -17.912 7.455 45.168 1.00 93.25 94 ALA A C 1
ATOM 687 O O . ALA A 1 94 ? -17.919 6.328 44.668 1.00 93.25 94 ALA A O 1
ATOM 688 N N . SER A 1 95 ? -18.085 7.669 46.468 1.00 90.94 95 SER A N 1
ATOM 689 C CA . SER A 1 95 ? -18.554 6.661 47.418 1.00 90.94 95 SER A CA 1
ATOM 690 C C . SER A 1 95 ? -20.086 6.577 47.433 1.00 90.94 95 SER A C 1
ATOM 692 O O . SER A 1 95 ? -20.782 7.443 46.903 1.00 90.94 95 SER A O 1
ATOM 694 N N . ALA A 1 96 ? -20.632 5.522 48.046 1.00 85.31 96 ALA A N 1
ATOM 695 C CA . ALA A 1 96 ? -22.076 5.265 48.073 1.00 85.31 96 ALA A CA 1
ATOM 696 C C . ALA A 1 96 ? -22.890 6.310 48.869 1.00 85.31 96 ALA A C 1
ATOM 698 O O . ALA A 1 96 ? -24.062 6.507 48.570 1.00 85.31 96 ALA A O 1
ATOM 699 N N . ASP A 1 97 ? -22.270 6.996 49.834 1.00 84.69 97 ASP A N 1
ATOM 700 C CA . ASP A 1 97 ? -22.818 8.142 50.580 1.00 84.69 97 ASP A CA 1
ATOM 701 C C . ASP A 1 97 ? -22.723 9.476 49.806 1.00 84.69 97 ASP A C 1
ATOM 703 O O . ASP A 1 97 ? -23.062 10.528 50.339 1.00 84.69 97 ASP A O 1
ATOM 707 N N . GLY A 1 98 ? -22.265 9.453 48.548 1.00 84.62 98 GLY A N 1
ATOM 708 C CA . GLY A 1 98 ? -22.206 10.624 47.670 1.00 84.62 98 GLY A CA 1
ATOM 709 C C . GLY A 1 98 ? -20.951 11.490 47.820 1.00 84.62 98 GLY A C 1
ATOM 710 O O . GLY A 1 98 ? -20.842 12.513 47.144 1.00 84.62 98 GLY A O 1
ATOM 711 N N . ALA A 1 99 ? -19.976 11.107 48.652 1.00 90.00 99 ALA A N 1
ATOM 712 C CA . ALA A 1 99 ? -18.724 11.851 48.732 1.00 90.00 99 ALA A CA 1
ATOM 713 C C . ALA A 1 99 ? -17.863 11.643 47.476 1.00 90.00 99 ALA A C 1
ATOM 715 O O . ALA A 1 99 ? -17.567 10.518 47.074 1.00 90.00 99 ALA A O 1
ATOM 716 N N . VAL A 1 100 ? -17.433 12.753 46.874 1.00 94.00 100 VAL A N 1
ATOM 717 C CA . VAL A 1 100 ? -16.616 12.758 45.654 1.00 94.00 100 VAL A CA 1
ATOM 718 C C . VAL A 1 100 ? -15.139 12.928 46.004 1.00 94.00 100 VAL A C 1
ATOM 720 O O . VAL A 1 100 ? -14.767 13.791 46.800 1.00 94.00 100 VAL A O 1
ATOM 723 N N . PHE A 1 101 ? -14.295 12.123 45.370 1.00 95.62 101 PHE A N 1
ATOM 724 C CA . PHE A 1 101 ? -12.844 12.107 45.498 1.00 95.62 101 PHE A CA 1
ATOM 725 C C . PHE A 1 101 ? -12.198 12.465 44.157 1.00 95.62 101 PHE A C 1
ATOM 727 O O . PHE A 1 101 ? -12.723 12.128 43.094 1.00 95.62 101 PHE A O 1
ATOM 734 N N . VAL A 1 102 ? -11.057 13.151 44.211 1.00 94.88 102 VAL A N 1
ATOM 735 C CA . VAL A 1 102 ? -10.320 13.629 43.034 1.00 94.88 102 VAL A CA 1
ATOM 736 C C . VAL A 1 102 ? -8.813 13.501 43.242 1.00 94.88 102 VAL A C 1
ATOM 738 O O . VAL A 1 102 ? -8.300 13.810 44.323 1.00 94.88 102 VAL A O 1
ATOM 741 N N . CYS A 1 103 ? -8.092 13.066 42.208 1.00 92.81 103 CYS A N 1
ATOM 742 C CA . CYS A 1 103 ? -6.636 13.120 42.175 1.00 92.81 103 CYS A CA 1
ATOM 743 C C . CYS A 1 103 ? -6.157 14.520 41.766 1.00 92.81 103 CYS A C 1
ATOM 745 O O . CYS A 1 103 ? -6.712 15.162 40.873 1.00 92.81 103 CYS A O 1
ATOM 747 N N . VAL A 1 104 ? -5.111 15.000 42.436 1.00 90.25 104 VAL A N 1
ATOM 748 C CA . VAL A 1 104 ? -4.560 16.344 42.286 1.00 90.25 104 VAL A CA 1
ATOM 749 C C . VAL A 1 104 ? -3.072 16.238 41.964 1.00 90.25 104 VAL A C 1
ATOM 751 O O . VAL A 1 104 ? -2.275 15.820 42.803 1.00 90.25 104 VAL A O 1
ATOM 754 N N . GLY A 1 105 ? -2.702 16.602 40.734 1.00 81.06 105 GLY A N 1
ATOM 755 C CA . GLY A 1 105 ? -1.319 16.608 40.245 1.00 81.06 105 GLY A CA 1
ATOM 756 C C . GLY A 1 105 ? -0.609 15.249 40.286 1.00 81.06 105 GLY A C 1
ATOM 757 O O . GLY A 1 105 ? 0.609 15.223 40.405 1.00 81.06 105 GLY A O 1
ATOM 758 N N . GLY A 1 106 ? -1.348 14.133 40.295 1.00 85.75 106 GLY A N 1
ATOM 759 C CA . GLY A 1 106 ? -0.796 12.775 40.402 1.00 85.75 106 GLY A CA 1
ATOM 760 C C . GLY A 1 106 ? -0.202 12.398 41.766 1.00 85.75 106 GLY A C 1
ATOM 761 O O . GLY A 1 106 ? 0.154 11.239 41.964 1.00 85.75 106 GLY A O 1
ATOM 762 N N . THR A 1 107 ? -0.111 13.336 42.714 1.00 89.81 107 THR A N 1
ATOM 763 C CA . THR A 1 107 ? 0.648 13.179 43.971 1.00 89.81 107 THR A CA 1
ATOM 764 C C . THR A 1 107 ? -0.208 13.258 45.237 1.00 89.81 107 THR A C 1
ATOM 766 O O . THR A 1 107 ? 0.245 12.857 46.306 1.00 89.81 107 THR A O 1
ATOM 769 N N . ALA A 1 108 ? -1.456 13.729 45.150 1.00 91.75 108 ALA A N 1
ATOM 770 C CA . ALA A 1 108 ? -2.367 13.813 46.292 1.00 91.75 108 ALA A CA 1
ATOM 771 C C . ALA A 1 108 ? -3.810 13.463 45.907 1.00 91.75 108 ALA A C 1
ATOM 773 O O . ALA A 1 108 ? -4.252 13.769 44.800 1.00 91.75 108 ALA A O 1
ATOM 774 N N . ILE A 1 109 ? -4.573 12.890 46.844 1.00 94.38 109 ILE A N 1
ATOM 775 C CA . ILE A 1 109 ? -6.027 12.706 46.709 1.00 94.38 109 ILE A CA 1
ATOM 776 C C . ILE A 1 109 ? -6.756 13.665 47.652 1.00 94.38 109 ILE A C 1
ATOM 778 O O . ILE A 1 109 ? -6.330 13.889 48.789 1.00 94.38 109 ILE A O 1
ATOM 782 N N . ARG A 1 110 ? -7.868 14.240 47.186 1.00 94.81 110 ARG A N 1
ATOM 783 C CA . ARG A 1 110 ? -8.725 15.122 47.985 1.00 94.81 110 ARG A CA 1
ATOM 784 C C . ARG A 1 110 ? -10.189 14.691 47.925 1.00 94.81 110 ARG A C 1
ATOM 786 O O . ARG A 1 110 ? -10.659 14.260 46.875 1.00 94.81 110 ARG A O 1
ATOM 793 N N . ARG A 1 111 ? -10.907 14.849 49.038 1.00 94.50 111 ARG A N 1
ATOM 794 C CA . ARG A 1 111 ? -12.371 14.721 49.131 1.00 94.50 111 ARG A CA 1
ATOM 795 C C . ARG A 1 111 ? -12.993 16.099 48.902 1.00 94.50 111 ARG A C 1
ATOM 797 O O . ARG A 1 111 ? -12.521 17.086 49.467 1.00 94.50 111 ARG A O 1
ATOM 804 N N . LEU A 1 112 ? -14.016 16.190 48.059 1.00 92.50 112 LEU A N 1
ATOM 805 C CA . LEU A 1 112 ? -14.762 17.427 47.821 1.00 92.50 112 LEU A CA 1
ATOM 806 C C . LEU A 1 112 ? -15.771 17.662 48.949 1.00 92.50 112 LEU A C 1
ATOM 808 O O . LEU A 1 112 ? -16.379 16.716 49.449 1.00 92.50 112 LEU A O 1
ATOM 812 N N . ARG A 1 113 ? -15.959 18.925 49.339 1.00 82.50 113 ARG A N 1
ATOM 813 C CA . ARG A 1 113 ? -16.929 19.310 50.373 1.00 82.50 113 ARG A CA 1
ATOM 814 C C . ARG A 1 113 ? -18.261 19.728 49.737 1.00 82.50 113 ARG A C 1
ATOM 816 O O . ARG A 1 113 ? -18.221 20.453 48.742 1.00 82.50 113 ARG A O 1
ATOM 823 N N . PRO A 1 114 ? -19.425 19.344 50.303 1.00 69.06 114 PRO A N 1
ATOM 824 C CA . PRO A 1 114 ? -20.736 19.747 49.781 1.00 69.06 114 PRO A CA 1
ATOM 825 C C . PRO A 1 114 ? -20.924 21.268 49.689 1.00 69.06 114 PRO A C 1
ATOM 827 O O . PRO A 1 114 ? -21.510 21.759 48.730 1.00 69.06 114 PRO A O 1
ATOM 830 N N . GLU A 1 115 ? -20.366 22.008 50.649 1.00 69.50 115 GLU A N 1
ATOM 831 C CA . GLU A 1 115 ? -20.427 23.477 50.735 1.00 69.50 115 GLU A CA 1
ATOM 832 C C . GLU A 1 115 ? -19.342 24.188 49.897 1.00 69.50 115 GLU A C 1
ATOM 834 O O . GLU A 1 115 ? -19.211 25.409 49.935 1.00 69.50 115 GLU A O 1
ATOM 839 N N . GLY A 1 116 ? -18.568 23.429 49.115 1.00 75.44 116 GLY A N 1
ATOM 840 C CA . GLY A 1 116 ? -17.500 23.934 48.257 1.00 75.44 116 GLY A CA 1
ATOM 841 C C . GLY A 1 116 ? -16.092 23.730 48.826 1.00 75.44 116 GLY A C 1
ATOM 842 O O . GLY A 1 116 ? -15.853 23.683 50.034 1.00 75.44 116 GLY A O 1
ATOM 843 N N . GLY A 1 117 ? -15.122 23.595 47.922 1.00 83.75 117 GLY A N 1
ATOM 844 C CA . GLY A 1 117 ? -13.726 23.322 48.270 1.00 83.75 117 GLY A CA 1
ATOM 845 C C . GLY A 1 117 ? -13.428 21.835 48.494 1.00 83.75 117 GLY A C 1
ATOM 846 O O . GLY A 1 117 ? -14.151 20.951 48.033 1.00 83.75 117 GLY A O 1
ATOM 847 N N . SER A 1 118 ? -12.295 21.537 49.135 1.00 90.12 118 SER A N 1
ATOM 848 C CA . SER A 1 118 ? -11.819 20.157 49.303 1.00 90.12 118 SER A CA 1
ATOM 849 C C . SER A 1 118 ? -10.848 19.987 50.472 1.00 90.12 118 SER A C 1
ATOM 851 O O . SER A 1 118 ? -10.102 20.907 50.812 1.00 90.12 118 SER A O 1
ATOM 853 N N . GLU A 1 119 ? -10.780 18.779 51.022 1.00 91.94 119 GLU A N 1
ATOM 854 C CA . GLU A 1 119 ? -9.864 18.363 52.092 1.00 91.94 119 GLU A CA 1
ATOM 855 C C . GLU A 1 119 ? -8.933 17.237 51.628 1.00 91.94 119 GLU A C 1
ATOM 857 O O . GLU A 1 119 ? -9.268 16.491 50.712 1.00 91.94 119 GLU A O 1
ATOM 862 N N . ALA A 1 120 ? -7.735 17.143 52.208 1.00 90.50 120 ALA A N 1
ATOM 863 C CA . ALA A 1 120 ? -6.778 16.095 51.856 1.00 90.50 120 ALA A CA 1
ATOM 864 C C . ALA A 1 120 ? -7.194 14.753 52.473 1.00 90.50 120 ALA A C 1
ATOM 866 O O . ALA A 1 120 ? -7.574 14.709 53.640 1.00 90.50 120 ALA A O 1
ATOM 867 N N . VAL A 1 121 ? -7.081 13.667 51.707 1.00 90.69 121 VAL A N 1
ATOM 868 C CA . VAL A 1 121 ? -7.232 12.305 52.237 1.00 90.69 121 VAL A CA 1
ATOM 869 C C . VAL A 1 121 ? -5.879 11.851 52.783 1.00 90.69 121 VAL A C 1
ATOM 871 O O . VAL A 1 121 ? -4.866 11.974 52.095 1.00 90.69 121 VAL A O 1
ATOM 874 N N . ALA A 1 122 ? -5.846 11.331 54.010 1.00 88.38 122 ALA A N 1
ATOM 875 C CA . ALA A 1 122 ? -4.641 10.733 54.574 1.00 88.38 122 ALA A CA 1
ATOM 876 C C . ALA A 1 122 ? -4.398 9.359 53.928 1.00 88.38 122 ALA A C 1
ATOM 878 O O . ALA A 1 122 ? -5.190 8.440 54.112 1.00 88.38 122 ALA A O 1
ATOM 879 N N . LEU A 1 123 ? -3.322 9.239 53.146 1.00 86.50 123 LEU A N 1
ATOM 880 C CA . LEU A 1 123 ? -3.014 8.020 52.388 1.00 86.50 123 LEU A CA 1
ATOM 881 C C . LEU A 1 123 ? -2.027 7.094 53.110 1.00 86.50 123 LEU A C 1
ATOM 883 O O . LEU A 1 123 ? -2.065 5.887 52.909 1.00 86.50 123 LEU A O 1
ATOM 887 N N . GLY A 1 124 ? -1.093 7.638 53.895 1.00 80.06 124 GLY A N 1
ATOM 888 C CA . GLY A 1 124 ? -0.007 6.842 54.484 1.00 80.06 124 GLY A CA 1
ATOM 889 C C . GLY A 1 124 ? 0.968 6.237 53.458 1.00 80.06 124 GLY A C 1
ATOM 890 O O . GLY A 1 124 ? 1.733 5.342 53.804 1.00 80.06 124 GLY A O 1
ATOM 891 N N . ALA A 1 125 ? 0.942 6.708 52.207 1.00 81.75 125 ALA A N 1
ATOM 892 C CA . ALA A 1 125 ? 1.831 6.293 51.127 1.00 81.75 125 ALA A CA 1
ATOM 893 C C . ALA A 1 125 ? 2.127 7.476 50.194 1.00 81.75 125 ALA A C 1
ATOM 895 O O . ALA A 1 125 ? 1.223 8.250 49.870 1.00 81.75 125 ALA A O 1
ATOM 896 N N . ASP A 1 126 ? 3.375 7.584 49.736 1.00 88.44 126 ASP A N 1
ATOM 897 C CA . ASP A 1 126 ? 3.776 8.582 48.744 1.00 88.44 126 ASP A CA 1
ATOM 898 C C . ASP A 1 126 ? 3.301 8.169 47.346 1.00 88.44 126 ASP A C 1
ATOM 900 O O . ASP A 1 126 ? 3.613 7.068 46.875 1.00 88.44 126 ASP A O 1
ATOM 904 N N . LEU A 1 127 ? 2.580 9.073 46.679 1.00 91.00 127 LEU A N 1
ATOM 905 C CA . LEU A 1 127 ? 2.169 8.954 45.280 1.00 91.00 127 LEU A CA 1
ATOM 906 C C . LEU A 1 127 ? 3.075 9.805 44.382 1.00 91.00 127 LEU A C 1
ATOM 908 O O . LEU A 1 127 ? 3.407 10.946 44.709 1.00 91.00 127 LEU A O 1
ATOM 912 N N . ARG A 1 128 ? 3.427 9.267 43.216 1.00 89.38 128 ARG A N 1
ATOM 913 C CA . ARG A 1 128 ? 4.116 9.964 42.122 1.00 89.38 128 ARG A CA 1
ATOM 914 C C . ARG A 1 128 ? 3.216 10.163 40.910 1.00 89.38 128 ARG A C 1
ATOM 916 O O . ARG A 1 128 ? 3.287 11.224 40.297 1.00 89.38 128 ARG A O 1
ATOM 923 N N . CYS A 1 129 ? 2.374 9.184 40.574 1.00 89.50 129 CYS A N 1
ATOM 924 C CA . CYS A 1 129 ? 1.577 9.210 39.345 1.00 89.50 129 CYS A CA 1
ATOM 925 C C . CYS A 1 129 ? 0.213 8.512 39.495 1.00 89.50 129 CYS A C 1
ATOM 927 O O . CYS A 1 129 ? -0.112 7.580 38.761 1.00 89.50 129 CYS A O 1
ATOM 929 N N . ALA A 1 130 ? -0.609 8.929 40.458 1.00 90.75 130 ALA A N 1
ATOM 930 C CA . ALA A 1 130 ? -2.002 8.489 40.524 1.00 90.75 130 ALA A CA 1
ATOM 931 C C . ALA A 1 130 ? -2.815 9.043 39.337 1.00 90.75 130 ALA A C 1
ATOM 933 O O . ALA A 1 130 ? -2.744 10.232 39.028 1.00 90.75 130 ALA A O 1
ATOM 934 N N . LEU A 1 131 ? -3.578 8.175 38.663 1.00 89.25 131 LEU A N 1
ATOM 935 C CA . LEU A 1 131 ? -4.286 8.504 37.416 1.00 89.25 131 LEU A CA 1
ATOM 936 C C . LEU A 1 131 ? -5.789 8.221 37.461 1.00 89.25 131 LEU A C 1
ATOM 938 O O . LEU A 1 131 ? -6.552 8.957 36.840 1.00 89.25 131 LEU A O 1
ATOM 942 N N . ALA A 1 132 ? -6.229 7.191 38.186 1.00 92.81 132 ALA A N 1
ATOM 943 C CA . ALA A 1 132 ? -7.649 6.887 38.352 1.00 92.81 132 ALA A CA 1
ATOM 944 C C . ALA A 1 132 ? -7.974 6.386 39.755 1.00 92.81 132 ALA A C 1
ATOM 946 O O . ALA A 1 132 ? -7.148 5.757 40.419 1.00 92.81 132 ALA A O 1
ATOM 947 N N . LEU A 1 133 ? -9.212 6.654 40.167 1.00 95.75 133 LEU A N 1
ATOM 948 C CA . LEU A 1 133 ? -9.765 6.290 41.462 1.00 95.75 133 LEU A CA 1
ATOM 949 C C . LEU A 1 133 ? -11.026 5.441 41.285 1.00 95.75 133 LEU A C 1
ATOM 951 O O . LEU A 1 133 ? -11.781 5.612 40.326 1.00 95.75 133 LEU A O 1
ATOM 955 N N . ALA A 1 134 ? -11.286 4.588 42.268 1.00 95.25 134 ALA A N 1
ATOM 956 C CA . ALA A 1 134 ? -12.582 3.962 42.496 1.00 95.25 134 ALA A CA 1
ATOM 957 C C . ALA A 1 134 ? -12.818 3.842 44.008 1.00 95.25 134 ALA A C 1
ATOM 959 O O . ALA A 1 134 ? -11.859 3.716 44.762 1.00 95.25 134 ALA A O 1
ATOM 960 N N . VAL A 1 135 ? -14.068 3.869 44.475 1.00 94.00 135 VAL A N 1
ATOM 961 C CA . VAL A 1 135 ? -14.380 3.706 45.907 1.00 94.00 135 VAL A CA 1
ATOM 962 C C . VAL A 1 135 ? -15.398 2.592 46.090 1.00 94.00 135 VAL A C 1
ATOM 964 O O . VAL A 1 135 ? -16.432 2.573 45.423 1.00 94.00 135 VAL A O 1
ATOM 967 N N . HIS A 1 136 ? -15.113 1.659 46.995 1.00 91.56 136 HIS A N 1
ATOM 968 C CA . HIS A 1 136 ? -16.046 0.610 47.388 1.00 91.56 136 HIS A CA 1
ATOM 969 C C . HIS A 1 136 ? -15.725 0.089 48.797 1.00 91.56 136 HIS A C 1
ATOM 971 O O . HIS A 1 136 ? -14.563 -0.022 49.165 1.00 91.56 136 HIS A O 1
ATOM 977 N N . ASP A 1 137 ? -16.770 -0.208 49.575 1.00 87.62 137 ASP A N 1
ATOM 978 C CA . ASP A 1 137 ? -16.696 -0.808 50.918 1.00 87.62 137 ASP A CA 1
ATOM 979 C C . ASP A 1 137 ? -15.741 -0.086 51.889 1.00 87.62 137 ASP A C 1
ATOM 981 O O . ASP A 1 137 ? -14.829 -0.669 52.468 1.00 87.62 137 ASP A O 1
ATOM 985 N N . GLY A 1 138 ? -15.885 1.241 51.991 1.00 88.38 138 GLY A N 1
ATOM 986 C CA . GLY A 1 138 ? -15.021 2.088 52.827 1.00 88.38 138 GLY A CA 1
ATOM 987 C C . GLY A 1 138 ? -13.573 2.230 52.333 1.00 88.38 138 GLY A C 1
ATOM 988 O O . GLY A 1 138 ? -12.797 2.964 52.941 1.00 88.38 138 GLY A O 1
ATOM 989 N N . ARG A 1 139 ? -13.200 1.580 51.224 1.00 92.81 139 ARG A N 1
ATOM 990 C CA . ARG A 1 139 ? -11.853 1.620 50.646 1.00 92.81 139 ARG A CA 1
ATOM 991 C C . ARG A 1 139 ? -11.809 2.485 49.391 1.00 92.81 139 ARG A C 1
ATOM 993 O O . ARG A 1 139 ? -12.624 2.335 48.477 1.00 92.81 139 ARG A O 1
ATOM 1000 N N . LEU A 1 140 ? -10.819 3.367 49.334 1.00 95.06 140 LEU A N 1
ATOM 1001 C CA . LEU A 1 140 ? -10.427 4.111 48.142 1.00 95.06 140 LEU A CA 1
ATOM 1002 C C . LEU A 1 140 ? -9.342 3.323 47.407 1.00 95.06 140 LEU A C 1
ATOM 1004 O O . LEU A 1 140 ? -8.245 3.134 47.923 1.00 95.06 140 LEU A O 1
ATOM 1008 N N . PHE A 1 141 ? -9.630 2.897 46.187 1.00 95.94 141 PHE A N 1
ATOM 1009 C CA . PHE A 1 141 ? -8.675 2.229 45.316 1.00 95.94 141 PHE A CA 1
ATOM 1010 C C . PHE A 1 141 ? -8.041 3.237 44.355 1.00 95.94 141 PHE A C 1
ATOM 1012 O O . PHE A 1 141 ? -8.733 4.091 43.795 1.00 95.94 141 PHE A O 1
ATOM 1019 N N . ILE A 1 142 ? -6.726 3.130 44.161 1.00 96.00 142 ILE A N 1
ATOM 1020 C CA . ILE A 1 142 ? -5.920 4.069 43.372 1.00 96.00 142 ILE A CA 1
ATOM 1021 C C . ILE A 1 142 ? -5.132 3.281 42.327 1.00 96.00 142 ILE A C 1
ATOM 1023 O O . ILE A 1 142 ? -4.379 2.374 42.678 1.00 96.00 142 ILE A O 1
ATOM 1027 N N . ALA A 1 143 ? -5.279 3.644 41.053 1.00 95.12 143 ALA A N 1
ATOM 1028 C CA . ALA A 1 143 ? -4.387 3.209 39.984 1.00 95.12 143 ALA A CA 1
ATOM 1029 C C . ALA A 1 143 ? -3.250 4.228 39.833 1.00 95.12 143 ALA A C 1
ATOM 1031 O O . ALA A 1 143 ? -3.493 5.393 39.499 1.00 95.12 143 ALA A O 1
ATOM 1032 N N . GLU A 1 144 ? -2.021 3.788 40.094 1.00 93.75 144 GLU A N 1
ATOM 1033 C CA . GLU A 1 144 ? -0.809 4.590 39.957 1.00 93.75 144 GLU A CA 1
ATOM 1034 C C . GLU A 1 144 ? 0.017 4.113 38.760 1.00 93.75 144 GLU A C 1
ATOM 1036 O O . GLU A 1 144 ? 0.557 3.003 38.764 1.00 93.75 144 GLU A O 1
ATOM 1041 N N . GLY A 1 145 ? 0.109 4.968 37.738 1.00 88.62 145 GLY A N 1
ATOM 1042 C CA . GLY A 1 145 ? 0.745 4.676 36.454 1.00 88.62 145 GLY A CA 1
ATOM 1043 C C . GLY A 1 145 ? 2.227 4.333 36.591 1.00 88.62 145 GLY A C 1
ATOM 1044 O O . GLY A 1 145 ? 2.711 3.390 35.973 1.00 88.62 145 GLY A O 1
ATOM 1045 N N . SER A 1 146 ? 2.937 5.067 37.445 1.00 89.56 146 SER A N 1
ATOM 1046 C CA . SER A 1 146 ? 4.365 4.887 37.699 1.00 89.56 146 SER A CA 1
ATOM 1047 C C . SER A 1 146 ? 4.690 5.290 39.130 1.00 89.56 146 SER A C 1
ATOM 1049 O O . SER A 1 146 ? 4.373 6.402 39.545 1.00 89.56 146 SER A O 1
ATOM 1051 N N . ARG A 1 147 ? 5.342 4.405 39.890 1.00 92.19 147 ARG A N 1
ATOM 1052 C CA . ARG A 1 147 ? 5.884 4.754 41.218 1.00 92.19 147 ARG A CA 1
ATOM 1053 C C . ARG A 1 147 ? 7.204 5.536 41.139 1.00 92.19 147 ARG A C 1
ATOM 1055 O O . ARG A 1 147 ? 7.649 6.079 42.145 1.00 92.19 147 ARG A O 1
ATOM 1062 N N . ASP A 1 148 ? 7.828 5.565 39.958 1.00 89.38 148 ASP A N 1
ATOM 1063 C CA . ASP A 1 148 ? 9.192 6.066 39.747 1.00 89.38 148 ASP A CA 1
ATOM 1064 C C . ASP A 1 148 ? 9.224 7.469 39.104 1.00 89.38 148 ASP A C 1
ATOM 1066 O O . ASP A 1 148 ? 10.259 8.133 39.139 1.00 89.38 148 ASP A O 1
ATOM 1070 N N . ARG A 1 149 ? 8.114 7.921 38.496 1.00 86.44 149 ARG A N 1
ATOM 1071 C CA . ARG A 1 149 ? 8.042 9.118 37.633 1.00 86.44 149 ARG A CA 1
ATOM 1072 C C . ARG A 1 149 ? 6.742 9.898 37.810 1.00 86.44 149 ARG A C 1
ATOM 1074 O O . ARG A 1 149 ? 5.743 9.336 38.247 1.00 86.44 149 ARG A O 1
ATOM 1081 N N . ALA A 1 150 ? 6.746 11.179 37.443 1.00 81.62 150 ALA A N 1
ATOM 1082 C CA . ALA A 1 150 ? 5.549 12.028 37.446 1.00 81.62 150 ALA A CA 1
ATOM 1083 C C . ALA A 1 150 ? 4.660 11.801 36.192 1.00 81.62 150 ALA A C 1
ATOM 1085 O O . ALA A 1 150 ? 5.152 11.275 35.187 1.00 81.62 150 ALA A O 1
ATOM 1086 N N . PRO A 1 151 ? 3.369 12.205 36.184 1.00 74.25 151 PRO A N 1
ATOM 1087 C CA . PRO A 1 151 ? 2.478 12.041 35.026 1.00 74.25 151 PRO A CA 1
ATOM 1088 C C . PRO A 1 151 ? 2.997 12.676 33.729 1.00 74.25 151 PRO A C 1
ATOM 1090 O O . PRO A 1 151 ? 2.732 12.174 32.640 1.00 74.25 151 PRO A O 1
ATOM 1093 N N . GLU A 1 152 ? 3.766 13.758 33.817 1.00 74.69 152 GLU A N 1
ATOM 1094 C CA . GLU A 1 152 ? 4.346 14.461 32.668 1.00 74.69 152 GLU A CA 1
ATOM 1095 C C . GLU A 1 152 ? 5.438 13.630 31.969 1.00 74.69 152 GLU A C 1
ATOM 1097 O O . GLU A 1 152 ? 5.688 13.793 30.773 1.00 74.69 152 GLU A O 1
ATOM 1102 N N . GLU A 1 153 ? 6.060 12.700 32.698 1.00 75.62 153 GLU A N 1
ATOM 1103 C CA . GLU A 1 153 ? 7.112 11.808 32.213 1.00 75.62 153 GLU A CA 1
ATOM 1104 C C . GLU A 1 153 ? 6.583 10.481 31.645 1.00 75.62 153 GLU A C 1
ATOM 1106 O O . GLU A 1 153 ? 7.385 9.648 31.209 1.00 75.62 153 GLU A O 1
ATOM 1111 N N . TRP A 1 154 ? 5.257 10.307 31.542 1.00 73.69 154 TRP A N 1
ATOM 1112 C CA . TRP A 1 154 ? 4.624 9.134 30.919 1.00 73.69 154 TRP A CA 1
ATOM 1113 C C . TRP A 1 154 ? 5.241 8.698 29.572 1.00 73.69 154 TRP A C 1
ATOM 1115 O O . TRP A 1 154 ? 5.288 7.490 29.327 1.00 73.69 154 TRP A O 1
ATOM 1125 N N . PRO A 1 155 ? 5.776 9.583 28.690 1.00 71.94 155 PRO A N 1
ATOM 1126 C CA . PRO A 1 155 ? 6.400 9.134 27.451 1.00 71.94 155 PRO A CA 1
ATOM 1127 C C . PRO A 1 155 ? 7.667 8.304 27.670 1.00 71.94 155 PRO A C 1
ATOM 1129 O O . PRO A 1 155 ? 8.011 7.508 26.799 1.00 71.94 155 PRO A O 1
ATOM 1132 N N . ARG A 1 156 ? 8.367 8.493 28.800 1.00 74.94 156 ARG A N 1
ATOM 1133 C CA . ARG A 1 156 ? 9.530 7.684 29.196 1.00 74.94 156 ARG A CA 1
ATOM 1134 C C . ARG A 1 156 ? 9.088 6.295 29.628 1.00 74.94 156 ARG A C 1
ATOM 1136 O O . ARG A 1 156 ? 9.622 5.322 29.111 1.00 74.94 156 ARG A O 1
ATOM 1143 N N . ASP A 1 157 ? 8.067 6.204 30.482 1.00 76.62 157 ASP A N 1
ATOM 1144 C CA . ASP A 1 157 ? 7.488 4.917 30.885 1.00 76.62 157 ASP A CA 1
ATOM 1145 C C . ASP A 1 157 ? 6.908 4.150 29.692 1.00 76.62 157 ASP A C 1
ATOM 1147 O O . ASP A 1 157 ? 7.112 2.945 29.570 1.00 76.62 157 ASP A O 1
ATOM 1151 N N . TRP A 1 158 ? 6.256 4.847 28.760 1.00 75.38 158 TRP A N 1
ATOM 1152 C CA . TRP A 1 158 ? 5.737 4.249 27.534 1.00 75.38 158 TRP A CA 1
ATOM 1153 C C . TRP A 1 158 ? 6.844 3.751 26.598 1.00 75.38 158 TRP A C 1
ATOM 1155 O O . TRP A 1 158 ? 6.764 2.629 26.099 1.00 75.38 158 TRP A O 1
ATOM 1165 N N . ALA A 1 159 ? 7.894 4.551 26.385 1.00 70.62 159 ALA A N 1
ATOM 1166 C CA . ALA A 1 159 ? 9.027 4.167 25.549 1.00 70.62 159 ALA A CA 1
ATOM 1167 C C . ALA A 1 159 ? 9.798 2.977 26.154 1.00 70.62 159 ALA A C 1
ATOM 1169 O O . ALA A 1 159 ? 10.061 1.980 25.486 1.00 70.62 159 ALA A O 1
ATOM 1170 N N . GLU A 1 160 ? 10.126 3.038 27.441 1.00 75.38 160 GLU A N 1
ATOM 1171 C CA . GLU A 1 160 ? 10.870 1.979 28.129 1.00 75.38 160 GLU A CA 1
ATOM 1172 C C . GLU A 1 160 ? 10.030 0.720 28.407 1.00 75.38 160 GLU A C 1
ATOM 1174 O O . GLU A 1 160 ? 10.577 -0.279 28.871 1.00 75.38 160 GLU A O 1
ATOM 1179 N N . GLN A 1 161 ? 8.724 0.758 28.108 1.00 74.56 161 GLN A N 1
ATOM 1180 C CA . GLN A 1 161 ? 7.727 -0.245 28.496 1.00 74.56 161 GLN A CA 1
ATOM 1181 C C . GLN A 1 161 ? 7.773 -0.554 30.000 1.00 74.56 161 GLN A C 1
ATOM 1183 O O . GLN A 1 161 ? 7.760 -1.709 30.429 1.00 74.56 161 GLN A O 1
ATOM 1188 N N . SER A 1 162 ? 7.864 0.509 30.799 1.00 77.94 162 SER A N 1
ATOM 1189 C CA . SER A 1 162 ? 8.002 0.443 32.248 1.00 77.94 162 SER A CA 1
ATOM 1190 C C . SER A 1 162 ? 6.825 -0.289 32.891 1.00 77.94 162 SER A C 1
ATOM 1192 O O . SER A 1 162 ? 5.655 -0.026 32.601 1.00 77.94 162 SER A O 1
ATOM 1194 N N . ALA A 1 163 ? 7.162 -1.207 33.792 1.00 84.69 163 ALA A N 1
ATOM 1195 C CA . ALA A 1 163 ? 6.228 -1.971 34.610 1.00 84.69 163 ALA A CA 1
ATOM 1196 C C . ALA A 1 163 ? 6.267 -1.492 36.077 1.00 84.69 163 ALA A C 1
ATOM 1198 O O . ALA A 1 163 ? 6.161 -2.289 37.004 1.00 84.69 163 ALA A O 1
ATOM 1199 N N . SER A 1 164 ? 6.488 -0.194 36.300 1.00 90.50 164 SER A N 1
ATOM 1200 C CA . SER A 1 164 ? 6.607 0.431 37.628 1.00 90.50 164 SER A CA 1
ATOM 1201 C C . SER A 1 164 ? 5.263 0.740 38.304 1.00 90.50 164 SER A C 1
ATOM 1203 O O . SER A 1 164 ? 5.238 1.231 39.435 1.00 90.50 164 SER A O 1
ATOM 1205 N N . GLY A 1 165 ? 4.146 0.495 37.615 1.00 92.50 165 GLY A N 1
ATOM 1206 C CA . GLY A 1 165 ? 2.808 0.836 38.080 1.00 92.50 165 GLY A CA 1
ATOM 1207 C C . GLY A 1 165 ? 2.265 -0.107 39.153 1.00 92.50 165 GLY A C 1
ATOM 1208 O O . GLY A 1 165 ? 2.664 -1.274 39.246 1.00 92.50 165 GLY A O 1
ATOM 1209 N N . ARG A 1 166 ? 1.314 0.393 39.949 1.00 94.44 166 ARG A N 1
ATOM 1210 C CA . ARG A 1 166 ? 0.684 -0.347 41.055 1.00 94.44 166 ARG A CA 1
ATOM 1211 C C . ARG A 1 166 ? -0.786 0.026 41.267 1.00 94.44 166 ARG A C 1
ATOM 1213 O O . ARG A 1 166 ? -1.238 1.090 40.849 1.00 94.44 166 ARG A O 1
ATOM 1220 N N . ILE A 1 167 ? -1.528 -0.866 41.919 1.00 95.25 167 ILE A N 1
ATOM 1221 C CA . ILE A 1 167 ? -2.879 -0.624 42.436 1.00 95.25 167 ILE A CA 1
ATOM 1222 C C . ILE A 1 167 ? -2.808 -0.647 43.958 1.00 95.25 167 ILE A C 1
ATOM 1224 O O . ILE A 1 167 ? -2.329 -1.615 44.553 1.00 95.25 167 ILE A O 1
ATOM 1228 N N . LEU A 1 168 ? -3.303 0.421 44.573 1.00 94.19 168 LEU A N 1
ATOM 1229 C CA . LEU A 1 168 ? -3.358 0.605 46.018 1.00 94.19 168 LEU A CA 1
ATOM 1230 C C . LEU A 1 168 ? -4.808 0.535 46.504 1.00 94.19 168 LEU A C 1
ATOM 1232 O O . LEU A 1 168 ? -5.722 0.924 45.775 1.00 94.19 168 LEU A O 1
ATOM 1236 N N . ALA A 1 169 ? -5.007 0.103 47.745 1.00 93.81 169 ALA A N 1
ATOM 1237 C CA . ALA A 1 169 ? -6.253 0.257 48.487 1.00 93.81 169 ALA A CA 1
ATOM 1238 C C . ALA A 1 169 ? -5.985 1.030 49.779 1.00 93.81 169 ALA A C 1
ATOM 1240 O O . ALA A 1 169 ? -5.106 0.655 50.547 1.00 93.81 169 ALA A O 1
ATOM 1241 N N . VAL A 1 170 ? -6.747 2.093 50.018 1.00 93.12 170 VAL A N 1
ATOM 1242 C CA . VAL A 1 170 ? -6.642 2.954 51.197 1.00 93.12 170 VAL A CA 1
ATOM 1243 C C . VAL A 1 170 ? -7.916 2.818 52.017 1.00 93.12 170 VAL A C 1
ATOM 1245 O O . VAL A 1 170 ? -9.007 3.086 51.514 1.00 93.12 170 VAL A O 1
ATOM 1248 N N . ASP A 1 171 ? -7.790 2.413 53.274 1.00 90.69 171 ASP A N 1
ATOM 1249 C CA . ASP A 1 171 ? -8.891 2.443 54.238 1.00 90.69 171 ASP A CA 1
ATOM 1250 C C . ASP A 1 171 ? -9.230 3.905 54.584 1.00 90.69 171 ASP A C 1
ATOM 1252 O O . ASP A 1 171 ? -8.404 4.615 55.161 1.00 90.69 171 ASP A O 1
ATOM 1256 N N . LEU A 1 172 ? -10.438 4.367 54.237 1.00 87.12 172 LEU A N 1
ATOM 1257 C CA . LEU A 1 172 ? -10.867 5.750 54.480 1.00 87.12 172 LEU A CA 1
ATOM 1258 C C . LEU A 1 172 ? -11.127 6.063 55.963 1.00 87.12 172 LEU A C 1
ATOM 1260 O O . LEU A 1 172 ? -11.165 7.239 56.320 1.00 87.12 172 LEU A O 1
ATOM 1264 N N . ALA A 1 173 ? -11.298 5.051 56.820 1.00 82.31 173 ALA A N 1
ATOM 1265 C CA . ALA A 1 173 ? -11.450 5.231 58.263 1.00 82.31 173 ALA A CA 1
ATOM 1266 C C . ALA A 1 173 ? -10.097 5.209 58.996 1.00 82.31 173 ALA A C 1
ATOM 1268 O O . ALA A 1 173 ? -9.905 5.948 59.961 1.00 82.31 173 ALA A O 1
ATOM 1269 N N . GLY A 1 174 ? -9.162 4.365 58.542 1.00 72.25 174 GLY A N 1
ATOM 1270 C CA . GLY A 1 174 ? -7.869 4.135 59.201 1.00 72.25 174 GLY A CA 1
ATOM 1271 C C . GLY A 1 174 ? -6.642 4.794 58.557 1.00 72.25 174 GLY A C 1
ATOM 1272 O O . GLY A 1 174 ? -5.571 4.777 59.164 1.00 72.25 174 GLY A O 1
ATOM 1273 N N . GLY A 1 175 ? -6.745 5.319 57.331 1.00 73.69 175 GLY A N 1
ATOM 1274 C CA . GLY A 1 175 ? -5.624 5.908 56.580 1.00 73.69 175 GLY A CA 1
ATOM 1275 C C . GLY A 1 175 ? -4.509 4.919 56.206 1.00 73.69 175 GLY A C 1
ATOM 1276 O O . GLY A 1 175 ? -3.404 5.334 55.857 1.00 73.69 175 GLY A O 1
ATOM 1277 N N . ARG A 1 176 ? -4.764 3.608 56.315 1.00 83.88 176 ARG A N 1
ATOM 1278 C CA . ARG A 1 176 ? -3.804 2.545 55.984 1.00 83.88 176 ARG A CA 1
ATOM 1279 C C . ARG A 1 176 ? -3.873 2.228 54.494 1.00 83.88 176 ARG A C 1
ATOM 1281 O O . ARG A 1 176 ? -4.957 1.937 53.992 1.00 83.88 176 ARG A O 1
ATOM 1288 N N . THR A 1 177 ? -2.720 2.224 53.825 1.00 90.12 177 THR A N 1
ATOM 1289 C CA . THR A 1 177 ? -2.584 1.777 52.430 1.00 90.12 177 THR A CA 1
ATOM 1290 C C . THR A 1 177 ? -2.055 0.346 52.345 1.00 90.12 177 THR A C 1
ATOM 1292 O O . THR A 1 177 ? -1.055 -0.001 52.969 1.00 90.12 177 THR A O 1
ATOM 1295 N N . GLU A 1 178 ? -2.702 -0.456 51.506 1.00 91.38 178 GLU A N 1
ATOM 1296 C CA . GLU A 1 178 ? -2.309 -1.796 51.075 1.00 91.38 178 GLU A CA 1
ATOM 1297 C C . GLU A 1 178 ? -1.943 -1.763 49.578 1.00 91.38 178 GLU A C 1
ATOM 1299 O O . GLU A 1 178 ? -2.641 -1.137 48.776 1.00 91.38 178 GLU A O 1
ATOM 1304 N N . VAL A 1 179 ? -0.859 -2.437 49.176 1.00 91.75 179 VAL A N 1
ATOM 1305 C CA . VAL A 1 179 ? -0.511 -2.628 47.755 1.00 91.75 179 VAL A CA 1
ATOM 1306 C C . VAL A 1 179 ? -1.180 -3.912 47.269 1.00 91.75 179 VAL A C 1
ATOM 1308 O O . VAL A 1 179 ? -0.747 -5.002 47.632 1.00 91.75 179 VAL A O 1
ATOM 1311 N N . LEU A 1 180 ? -2.222 -3.798 46.443 1.00 91.19 180 LEU A N 1
ATOM 1312 C CA . LEU A 1 180 ? -2.953 -4.962 45.922 1.00 91.19 180 LEU A CA 1
ATOM 1313 C C . LEU A 1 180 ? -2.268 -5.601 44.707 1.00 91.19 180 LEU A C 1
ATOM 1315 O O . LEU A 1 180 ? -2.399 -6.798 44.468 1.00 91.19 180 LEU A O 1
ATOM 1319 N N . ALA A 1 181 ? -1.571 -4.796 43.907 1.00 91.38 181 ALA A N 1
ATOM 1320 C CA . ALA A 1 181 ? -0.808 -5.261 42.756 1.00 91.38 181 ALA A CA 1
ATOM 1321 C C . ALA A 1 181 ? 0.315 -4.274 42.430 1.00 91.38 181 ALA A C 1
ATOM 1323 O O . ALA A 1 181 ? 0.121 -3.066 42.519 1.00 91.38 181 ALA A O 1
ATOM 1324 N N . GLU A 1 182 ? 1.458 -4.780 41.984 1.00 92.44 182 GLU A N 1
ATOM 1325 C CA . GLU A 1 182 ? 2.565 -4.002 41.420 1.00 92.44 182 GLU A CA 1
ATOM 1326 C C . GLU A 1 182 ? 3.132 -4.722 40.185 1.00 92.44 182 GLU A C 1
ATOM 1328 O O . GLU A 1 182 ? 2.663 -5.805 39.824 1.00 92.44 182 GLU A O 1
ATOM 1333 N N . GLY A 1 183 ? 4.111 -4.125 39.502 1.00 90.69 183 GLY A N 1
ATOM 1334 C CA . GLY A 1 183 ? 4.635 -4.690 38.254 1.00 90.69 183 GLY A CA 1
ATOM 1335 C C . GLY A 1 183 ? 3.736 -4.410 37.042 1.00 90.69 183 GLY A C 1
ATOM 1336 O O . GLY A 1 183 ? 3.747 -5.181 36.080 1.00 90.69 183 GLY A O 1
ATOM 1337 N N . LEU A 1 184 ? 2.896 -3.370 37.105 1.00 91.62 184 LEU A N 1
ATOM 1338 C CA . LEU A 1 184 ? 1.846 -3.101 36.119 1.00 91.62 184 LEU A CA 1
ATOM 1339 C C . LEU A 1 184 ? 2.319 -2.152 35.012 1.00 91.62 184 LEU A C 1
ATOM 1341 O O . LEU A 1 184 ? 3.032 -1.178 35.258 1.00 91.62 184 LEU A O 1
ATOM 1345 N N . ALA A 1 185 ? 1.871 -2.419 33.785 1.00 88.88 185 ALA A N 1
ATOM 1346 C CA . ALA A 1 185 ? 2.252 -1.711 32.563 1.00 88.88 185 ALA A CA 1
ATOM 1347 C C . ALA A 1 185 ? 1.468 -0.394 32.391 1.00 88.88 185 ALA A C 1
ATOM 1349 O O . ALA A 1 185 ? 0.626 -0.254 31.495 1.00 88.88 185 ALA A O 1
ATOM 1350 N N . TYR A 1 186 ? 1.763 0.558 33.278 1.00 88.44 186 TYR A N 1
ATOM 1351 C CA . TYR A 1 186 ? 1.162 1.890 33.368 1.00 88.44 186 TYR A CA 1
ATOM 1352 C C . TYR A 1 186 ? -0.373 1.857 33.537 1.00 88.44 186 TYR A C 1
ATOM 1354 O O . TYR A 1 186 ? -1.116 2.118 32.580 1.00 88.44 186 TYR A O 1
ATOM 1362 N N . PRO A 1 187 ? -0.878 1.474 34.730 1.00 92.75 187 PRO A N 1
ATOM 1363 C CA . PRO A 1 187 ? -2.305 1.378 34.982 1.00 92.75 187 PRO A CA 1
ATOM 1364 C C . PRO A 1 187 ? -2.947 2.769 35.055 1.00 92.75 187 PRO A C 1
ATOM 1366 O O . PRO A 1 187 ? -2.532 3.611 35.848 1.00 92.75 187 PRO A O 1
ATOM 1369 N N . ALA A 1 188 ? -3.954 3.015 34.215 1.00 89.12 188 ALA A N 1
ATOM 1370 C CA . ALA A 1 188 ? -4.481 4.367 33.986 1.00 89.12 188 ALA A CA 1
ATOM 1371 C C . ALA A 1 188 ? -5.965 4.542 34.346 1.00 89.12 188 ALA A C 1
ATOM 1373 O O . ALA A 1 188 ? -6.376 5.652 34.686 1.00 89.12 188 ALA A O 1
ATOM 1374 N N . GLY A 1 189 ? -6.760 3.470 34.290 1.00 92.25 189 GLY A N 1
ATOM 1375 C CA . GLY A 1 189 ? -8.196 3.461 34.575 1.00 92.25 189 GLY A CA 1
ATOM 1376 C C . GLY A 1 189 ? -8.565 2.376 35.583 1.00 92.25 189 GLY A C 1
ATOM 1377 O O . GLY A 1 189 ? -7.914 1.333 35.617 1.00 92.25 189 GLY A O 1
ATOM 1378 N N . LEU A 1 190 ? -9.623 2.603 36.371 1.00 95.00 190 LEU A N 1
ATOM 1379 C CA . LEU A 1 190 ? -10.052 1.705 37.444 1.00 95.00 190 LEU A CA 1
ATOM 1380 C C . LEU A 1 190 ? -11.582 1.699 37.609 1.00 95.00 190 LEU A C 1
ATOM 1382 O O . LEU A 1 190 ? -12.200 2.758 37.694 1.00 95.00 190 LEU A O 1
ATOM 1386 N N . ALA A 1 191 ? -12.184 0.511 37.694 1.00 95.25 191 ALA A N 1
ATOM 1387 C CA . ALA A 1 191 ? -13.613 0.310 37.931 1.00 95.25 191 ALA A CA 1
ATOM 1388 C C . ALA A 1 191 ? -13.859 -0.879 38.869 1.00 95.25 191 ALA A C 1
ATOM 1390 O O . ALA A 1 191 ? -13.166 -1.894 38.808 1.00 95.25 191 ALA A O 1
ATOM 1391 N N . VAL A 1 192 ? -14.884 -0.783 39.716 1.00 93.06 192 VAL A N 1
ATOM 1392 C CA . VAL A 1 192 ? -15.338 -1.905 40.550 1.00 93.06 192 VAL A CA 1
ATOM 1393 C C . VAL A 1 192 ? -16.295 -2.774 39.735 1.00 93.06 192 VAL A C 1
ATOM 1395 O O . VAL A 1 192 ? -17.193 -2.271 39.059 1.00 93.06 192 VAL A O 1
ATOM 1398 N N . SER A 1 193 ? -16.087 -4.084 39.814 1.00 92.50 193 SER A N 1
ATOM 1399 C CA . SER A 1 193 ? -16.929 -5.117 39.199 1.00 92.50 193 SER A CA 1
ATOM 1400 C C . SER A 1 193 ? -18.414 -5.036 39.586 1.00 92.50 193 SER A C 1
ATOM 1402 O O . SER A 1 193 ? -18.782 -4.552 40.660 1.00 92.50 193 SER A O 1
ATOM 1404 N N . HIS A 1 194 ? -19.281 -5.580 38.726 1.00 89.94 194 HIS A N 1
ATOM 1405 C CA . HIS A 1 194 ? -20.721 -5.716 38.984 1.00 89.94 194 HIS A CA 1
ATOM 1406 C C . HIS A 1 194 ? -21.041 -6.474 40.280 1.00 89.94 194 HIS A C 1
ATOM 1408 O O . HIS A 1 194 ? -21.888 -6.024 41.053 1.00 89.94 194 HIS A O 1
ATOM 1414 N N . ASP A 1 195 ? -20.343 -7.587 40.523 1.00 88.75 195 ASP A N 1
ATOM 1415 C CA . ASP A 1 195 ? -20.480 -8.428 41.720 1.00 88.75 195 ASP A CA 1
ATOM 1416 C C . ASP A 1 195 ? -19.731 -7.877 42.947 1.00 88.75 195 ASP A C 1
ATOM 1418 O O . ASP A 1 195 ? -19.855 -8.432 44.039 1.00 88.75 195 ASP A O 1
ATOM 1422 N N . ARG A 1 196 ? -18.981 -6.778 42.767 1.00 88.69 196 ARG A N 1
ATOM 1423 C CA . ARG A 1 196 ? -18.159 -6.093 43.774 1.00 88.69 196 ARG A CA 1
ATOM 1424 C C . ARG A 1 196 ? -17.019 -6.942 44.362 1.00 88.69 196 ARG A C 1
ATOM 1426 O O . ARG A 1 196 ? -16.405 -6.541 45.344 1.00 88.69 196 ARG A O 1
ATOM 1433 N N . ARG A 1 197 ? -16.670 -8.080 43.749 1.00 88.56 197 ARG A N 1
ATOM 1434 C CA . ARG A 1 197 ? -15.608 -8.996 44.225 1.00 88.56 197 ARG A CA 1
ATOM 1435 C C . ARG A 1 197 ? -14.266 -8.796 43.525 1.00 88.56 197 ARG A C 1
ATOM 1437 O O . ARG A 1 197 ? -13.319 -9.551 43.748 1.00 88.56 197 ARG A O 1
ATOM 1444 N N . SER A 1 198 ? -14.175 -7.831 42.618 1.00 91.62 198 SER A N 1
ATOM 1445 C CA . SER A 1 198 ? -12.986 -7.558 41.803 1.00 91.62 198 SER A CA 1
ATOM 1446 C C . SER A 1 198 ? -12.882 -6.094 41.359 1.00 91.62 198 SER A C 1
ATOM 1448 O O . SER A 1 198 ? -13.882 -5.376 41.279 1.00 91.62 198 SER A O 1
ATOM 1450 N N . LEU A 1 199 ? -11.676 -5.678 40.984 1.00 94.06 199 LEU A N 1
ATOM 1451 C CA . LEU A 1 199 ? -11.385 -4.445 40.256 1.00 94.06 199 LEU A CA 1
ATOM 1452 C C . LEU A 1 199 ? -11.047 -4.776 38.802 1.00 94.06 199 LEU A C 1
ATOM 1454 O O . LEU A 1 199 ? -10.231 -5.657 38.540 1.00 94.06 199 LEU A O 1
ATOM 1458 N N . PHE A 1 200 ? -11.630 -4.042 37.862 1.00 96.19 200 PHE A N 1
ATOM 1459 C CA . PHE A 1 200 ? -11.175 -3.981 36.477 1.00 96.19 200 PHE A CA 1
ATOM 1460 C C . PHE A 1 200 ? -10.270 -2.760 36.314 1.00 96.19 200 PHE A C 1
ATOM 1462 O O . PHE A 1 200 ? -10.594 -1.678 36.804 1.00 96.19 200 PHE A O 1
ATOM 1469 N N . PHE A 1 201 ? -9.152 -2.912 35.611 1.00 95.62 201 PHE A N 1
ATOM 1470 C CA . PHE A 1 201 ? -8.220 -1.818 35.352 1.00 95.62 201 PHE A CA 1
ATOM 1471 C C . PHE A 1 201 ? -7.641 -1.876 33.941 1.00 95.62 201 PHE A C 1
ATOM 1473 O O . PHE A 1 201 ? -7.542 -2.945 33.332 1.00 95.62 201 PHE A O 1
ATOM 1480 N N . THR A 1 202 ? -7.260 -0.715 33.411 1.00 94.38 202 THR A N 1
ATOM 1481 C CA . THR A 1 202 ? -6.588 -0.609 32.110 1.00 94.38 202 THR A CA 1
ATOM 1482 C C . THR A 1 202 ? -5.077 -0.573 32.293 1.00 94.38 202 THR A C 1
ATOM 1484 O O . THR A 1 202 ? -4.600 0.058 33.226 1.00 94.38 202 THR A O 1
ATOM 1487 N N . GLU A 1 203 ? -4.318 -1.194 31.391 1.00 90.69 203 GLU A N 1
ATOM 1488 C CA . GLU A 1 203 ? -2.867 -1.001 31.260 1.00 90.69 203 GLU A CA 1
ATOM 1489 C C . GLU A 1 203 ? -2.587 -0.297 29.928 1.00 90.69 203 GLU A C 1
ATOM 1491 O O . GLU A 1 203 ? -2.798 -0.873 28.853 1.00 90.69 203 GLU A O 1
ATOM 1496 N N . LEU A 1 204 ? -2.131 0.958 29.999 1.00 82.25 204 LEU A N 1
ATOM 1497 C CA . LEU A 1 204 ? -1.980 1.851 28.846 1.00 82.25 204 LEU A CA 1
ATOM 1498 C C . LEU A 1 204 ? -0.939 1.305 27.862 1.00 82.25 204 LEU A C 1
ATOM 1500 O O . LEU A 1 204 ? -1.212 1.171 26.665 1.00 82.25 204 LEU A O 1
ATOM 1504 N N . VAL A 1 205 ? 0.234 0.935 28.384 1.00 79.56 205 VAL A N 1
ATOM 1505 C CA . VAL A 1 205 ? 1.353 0.362 27.615 1.00 79.56 205 VAL A CA 1
ATOM 1506 C C . VAL A 1 205 ? 1.028 -1.057 27.143 1.00 79.56 205 VAL A C 1
ATOM 1508 O O . VAL A 1 205 ? 1.434 -1.449 26.057 1.00 79.56 205 VAL A O 1
ATOM 1511 N N . GLY A 1 206 ? 0.247 -1.812 27.922 1.00 79.56 206 GLY A N 1
ATOM 1512 C CA . GLY A 1 206 ? -0.177 -3.173 27.577 1.00 79.56 206 GLY A CA 1
ATOM 1513 C C . GLY A 1 206 ? -1.369 -3.268 26.616 1.00 79.56 206 GLY A C 1
ATOM 1514 O O . GLY A 1 206 ? -1.741 -4.381 26.254 1.00 79.56 206 GLY A O 1
ATOM 1515 N N . HIS A 1 207 ? -1.990 -2.139 26.252 1.00 85.06 207 HIS A N 1
ATOM 1516 C CA . HIS A 1 207 ? -3.166 -2.028 25.369 1.00 85.06 207 HIS A CA 1
ATOM 1517 C C . HIS A 1 207 ? -4.327 -2.947 25.772 1.00 85.06 207 HIS A C 1
ATOM 1519 O O . HIS A 1 207 ? -4.977 -3.555 24.919 1.00 85.06 207 HIS A O 1
ATOM 1525 N N . ARG A 1 208 ? -4.567 -3.086 27.082 1.00 91.69 208 ARG A N 1
ATOM 1526 C CA . ARG A 1 208 ? -5.453 -4.128 27.611 1.00 91.69 208 ARG A CA 1
ATOM 1527 C C . ARG A 1 208 ? -6.251 -3.727 28.844 1.00 91.69 208 ARG A C 1
ATOM 1529 O O . ARG A 1 208 ? -5.854 -2.832 29.586 1.00 91.69 208 ARG A O 1
ATOM 1536 N N . VAL A 1 209 ? -7.348 -4.448 29.075 1.00 95.00 209 VAL A N 1
ATOM 1537 C CA . VAL A 1 209 ? -8.065 -4.489 30.362 1.00 95.00 209 VAL A CA 1
ATOM 1538 C C . VAL A 1 209 ? -7.705 -5.778 31.096 1.00 95.00 209 VAL A C 1
ATOM 1540 O O . VAL A 1 209 ? -7.612 -6.847 30.480 1.00 95.00 209 VAL A O 1
ATOM 1543 N N . ARG A 1 210 ? -7.526 -5.681 32.412 1.00 94.75 210 ARG A N 1
ATOM 1544 C CA . ARG A 1 210 ? -7.296 -6.805 33.326 1.00 94.75 210 ARG A CA 1
ATOM 1545 C C . ARG A 1 210 ? -8.226 -6.719 34.530 1.00 94.75 210 ARG A C 1
ATOM 1547 O O . ARG A 1 210 ? -8.786 -5.662 34.812 1.00 94.75 210 ARG A O 1
ATOM 1554 N N . LYS A 1 211 ? -8.381 -7.842 35.225 1.00 93.62 211 LYS A N 1
ATOM 1555 C CA . LYS A 1 211 ? -9.213 -7.992 36.418 1.00 93.62 211 LYS A CA 1
ATOM 1556 C C . LYS A 1 211 ? -8.364 -8.499 37.582 1.00 93.62 211 LYS A C 1
ATOM 1558 O O . LYS A 1 211 ? -7.506 -9.356 37.401 1.00 93.62 211 LYS A O 1
ATOM 1563 N N . LEU A 1 212 ? -8.606 -7.950 38.762 1.00 92.19 212 LEU A N 1
ATOM 1564 C CA . LEU A 1 212 ? -7.930 -8.240 40.023 1.00 92.19 212 LEU A CA 1
ATOM 1565 C C . LEU A 1 212 ? -9.003 -8.606 41.051 1.00 92.19 212 LEU A C 1
ATOM 1567 O O . LEU A 1 212 ? -9.897 -7.800 41.304 1.00 92.19 212 LEU A O 1
ATOM 1571 N N . ALA A 1 213 ? -8.950 -9.807 41.626 1.00 89.06 213 ALA A N 1
ATOM 1572 C CA . ALA A 1 213 ? -9.868 -10.191 42.700 1.00 89.06 213 ALA A CA 1
ATOM 1573 C C . ALA A 1 213 ? -9.645 -9.340 43.968 1.00 89.06 213 ALA A C 1
ATOM 1575 O O . ALA A 1 213 ? -8.558 -8.820 44.180 1.00 89.06 213 ALA A O 1
ATOM 1576 N N . LEU A 1 214 ? -10.664 -9.221 44.824 1.00 84.62 214 LEU A N 1
ATOM 1577 C CA . LEU A 1 214 ? -10.593 -8.528 46.124 1.00 84.62 214 LEU A CA 1
ATOM 1578 C C . LEU A 1 214 ? -10.672 -9.499 47.326 1.00 84.62 214 LEU A C 1
ATOM 1580 O O . LEU A 1 214 ? -11.020 -9.101 48.433 1.00 84.62 214 LEU A O 1
ATOM 1584 N N . SER A 1 215 ? -10.394 -10.791 47.111 1.00 68.06 215 SER A N 1
ATOM 1585 C CA . SER A 1 215 ? -10.464 -11.825 48.156 1.00 68.06 215 SER A CA 1
ATOM 1586 C C . SER A 1 215 ? -9.245 -11.806 49.086 1.00 68.06 215 SER A C 1
ATOM 1588 O O . SER A 1 215 ? -8.118 -11.610 48.640 1.00 68.06 215 SER A O 1
ATOM 1590 N N . ALA A 1 216 ? -9.471 -12.089 50.371 1.00 52.25 216 ALA A N 1
ATOM 1591 C CA . ALA A 1 216 ? -8.456 -12.088 51.427 1.00 52.25 216 ALA A CA 1
ATOM 1592 C C . ALA A 1 216 ? -7.594 -13.370 51.508 1.00 52.25 216 ALA A C 1
ATOM 1594 O O . ALA A 1 216 ? -6.734 -13.467 52.381 1.00 52.25 216 ALA A O 1
ATOM 1595 N N . SER A 1 217 ? -7.810 -14.372 50.643 1.00 41.81 217 SER A N 1
ATOM 1596 C CA . SER A 1 217 ? -7.066 -15.642 50.678 1.00 41.81 217 SER A CA 1
ATOM 1597 C C . SER A 1 217 ? -6.413 -16.003 49.339 1.00 41.81 217 SER A C 1
ATOM 1599 O O . SER A 1 217 ? -7.117 -16.198 48.350 1.00 41.81 217 SER A O 1
ATOM 1601 N N . ALA A 1 218 ? -5.092 -16.211 49.387 1.00 37.16 218 ALA A N 1
ATOM 1602 C CA . ALA A 1 218 ? -4.191 -16.699 48.334 1.00 37.16 218 ALA A CA 1
ATOM 1603 C C . ALA A 1 218 ? -3.995 -15.795 47.094 1.00 37.16 218 ALA A C 1
ATOM 1605 O O . ALA A 1 218 ? -4.910 -15.578 46.308 1.00 37.16 218 ALA A O 1
ATOM 1606 N N . SER A 1 219 ? -2.740 -15.350 46.910 1.00 45.88 219 SER A N 1
ATOM 1607 C CA . SER A 1 219 ? -2.124 -14.849 45.663 1.00 45.88 219 SER A CA 1
ATOM 1608 C C . SER A 1 219 ? -3.088 -14.223 44.647 1.00 45.88 219 SER A C 1
ATOM 1610 O O . SER A 1 219 ? -3.579 -14.915 43.753 1.00 45.88 219 SER A O 1
ATOM 1612 N N . LEU A 1 220 ? -3.307 -12.911 44.769 1.00 58.38 220 LEU A N 1
ATOM 1613 C CA . LEU A 1 220 ? -4.196 -12.103 43.930 1.00 58.38 220 LEU A CA 1
ATOM 1614 C C . LEU A 1 220 ? -3.921 -12.302 42.425 1.00 58.38 220 LEU A C 1
ATOM 1616 O O . LEU A 1 220 ? -3.048 -11.668 41.830 1.00 58.38 220 LEU A O 1
ATOM 1620 N N . ALA A 1 221 ? -4.670 -13.214 41.805 1.00 70.00 221 ALA A N 1
ATOM 1621 C CA . ALA A 1 221 ? -4.505 -13.572 40.406 1.00 70.00 221 ALA A CA 1
ATOM 1622 C C . ALA A 1 221 ? -5.042 -12.451 39.505 1.00 70.00 221 ALA A C 1
ATOM 1624 O O . ALA A 1 221 ? -6.223 -12.103 39.557 1.00 70.00 221 ALA A O 1
ATOM 1625 N N . ILE A 1 222 ? -4.166 -11.888 38.670 1.00 86.88 222 ILE A N 1
ATOM 1626 C CA . ILE A 1 222 ? -4.533 -10.822 37.736 1.00 86.88 222 ILE A CA 1
ATOM 1627 C C . ILE A 1 222 ? -4.913 -11.426 36.378 1.00 86.88 222 ILE A C 1
ATOM 1629 O O . ILE A 1 222 ? -4.050 -11.706 35.534 1.00 86.88 222 ILE A O 1
ATOM 1633 N N . GLU A 1 223 ? -6.211 -11.579 36.150 1.00 87.75 223 GLU A N 1
ATOM 1634 C CA . GLU A 1 223 ? -6.801 -12.173 34.950 1.00 87.75 223 GLU A CA 1
ATOM 1635 C C . GLU A 1 223 ? -6.756 -11.198 33.750 1.00 87.75 223 GLU A C 1
ATOM 1637 O O . GLU A 1 223 ? -6.964 -9.990 33.916 1.00 87.75 223 GLU A O 1
ATOM 1642 N N . PRO A 1 224 ? -6.475 -11.668 32.520 1.00 88.00 224 PRO A N 1
ATOM 1643 C CA . PRO A 1 224 ? -6.678 -10.875 31.310 1.00 88.00 224 PRO A CA 1
ATOM 1644 C C . PRO A 1 224 ? -8.172 -10.808 30.959 1.00 88.00 224 PRO A C 1
ATOM 1646 O O . PRO A 1 224 ? -8.853 -11.827 30.980 1.00 88.00 224 PRO A O 1
ATOM 1649 N N . VAL A 1 225 ? -8.665 -9.621 30.592 1.00 90.62 225 VAL A N 1
ATOM 1650 C CA . VAL A 1 225 ? -10.063 -9.408 30.172 1.00 90.62 225 VAL A CA 1
ATOM 1651 C C . VAL A 1 225 ? -10.107 -9.100 28.678 1.00 90.62 225 VAL A C 1
ATOM 1653 O O . VAL A 1 225 ? -10.548 -9.916 27.881 1.00 90.62 225 VAL A O 1
ATOM 1656 N N . ALA A 1 226 ? -9.549 -7.958 28.271 1.00 89.12 226 ALA A N 1
ATOM 1657 C CA . ALA A 1 226 ? -9.464 -7.555 26.869 1.00 89.12 226 ALA A CA 1
ATOM 1658 C C . ALA A 1 226 ? -7.982 -7.369 26.504 1.00 89.12 226 ALA A C 1
ATOM 1660 O O . ALA A 1 226 ? -7.446 -6.294 26.757 1.00 89.12 226 ALA A O 1
ATOM 1661 N N . PRO A 1 227 ? -7.277 -8.396 25.987 1.00 82.12 227 PRO A N 1
ATOM 1662 C CA . PRO A 1 227 ? -5.811 -8.406 25.906 1.00 82.12 227 PRO A CA 1
ATOM 1663 C C . PRO A 1 227 ? -5.208 -7.631 24.723 1.00 82.12 227 PRO A C 1
ATOM 1665 O O . PRO A 1 227 ? -3.986 -7.543 24.643 1.00 82.12 227 PRO A O 1
ATOM 1668 N N . ASN A 1 228 ? -6.024 -7.127 23.791 1.00 82.94 228 ASN A N 1
ATOM 1669 C CA . ASN A 1 228 ? -5.558 -6.496 22.554 1.00 82.94 228 ASN A CA 1
ATOM 1670 C C . ASN A 1 228 ? -6.567 -5.444 22.058 1.00 82.94 228 ASN A C 1
ATOM 1672 O O . ASN A 1 228 ? -7.426 -5.740 21.230 1.00 82.94 228 ASN A O 1
ATOM 1676 N N . LEU A 1 229 ? -6.497 -4.225 22.591 1.00 84.25 229 LEU A N 1
ATOM 1677 C CA . LEU A 1 229 ? -7.384 -3.117 22.220 1.00 84.25 229 LEU A CA 1
ATOM 1678 C C . LEU A 1 229 ? -6.844 -2.323 21.015 1.00 84.25 229 LEU A C 1
ATOM 1680 O O . LEU A 1 229 ? -5.628 -2.259 20.824 1.00 84.25 229 LEU A O 1
ATOM 1684 N N . PRO A 1 230 ? -7.713 -1.666 20.218 1.00 76.75 230 PRO A N 1
ATOM 1685 C CA . PRO A 1 230 ? -7.310 -0.882 19.043 1.00 76.75 230 PRO A CA 1
ATOM 1686 C C . PRO A 1 230 ? -6.665 0.478 19.367 1.00 76.75 230 PRO A C 1
ATOM 1688 O O . PRO A 1 230 ? -6.271 1.198 18.452 1.00 76.75 230 PRO A O 1
ATOM 1691 N N . GLY A 1 231 ? -6.543 0.847 20.643 1.00 78.62 231 GLY A N 1
ATOM 1692 C CA . GLY A 1 231 ? -5.958 2.109 21.102 1.00 78.62 231 GLY A CA 1
ATOM 1693 C C . GLY A 1 231 ? -5.401 2.001 22.521 1.00 78.62 231 GLY A C 1
ATOM 1694 O O . GLY A 1 231 ? -5.429 0.919 23.109 1.00 78.62 231 GLY A O 1
ATOM 1695 N N . TYR A 1 232 ? -4.898 3.107 23.072 1.00 81.50 232 TYR A N 1
ATOM 1696 C CA . TYR A 1 232 ? -4.260 3.141 24.394 1.00 81.50 232 TYR A CA 1
ATOM 1697 C C . TYR A 1 232 ? -5.324 3.394 25.491 1.00 81.50 232 TYR A C 1
ATOM 1699 O O . TYR A 1 232 ? -5.894 4.487 25.532 1.00 81.50 232 TYR A O 1
ATOM 1707 N N . PRO A 1 233 ? -5.652 2.411 26.358 1.00 87.12 233 PRO A N 1
ATOM 1708 C CA . PRO A 1 233 ? -6.802 2.506 27.260 1.00 87.12 233 PRO A CA 1
ATOM 1709 C C . PRO A 1 233 ? -6.499 3.308 28.532 1.00 87.12 233 PRO A C 1
ATOM 1711 O O . PRO A 1 233 ? -5.629 2.932 29.321 1.00 87.12 233 PRO A O 1
ATOM 1714 N N . VAL A 1 234 ? -7.249 4.389 28.768 1.00 85.12 234 VAL A N 1
ATOM 1715 C CA . VAL A 1 234 ? -6.952 5.350 29.852 1.00 85.12 234 VAL A CA 1
ATOM 1716 C C . VAL A 1 234 ? -7.974 5.420 30.974 1.00 85.12 234 VAL A C 1
ATOM 1718 O O . VAL A 1 234 ? -7.588 5.641 32.113 1.00 85.12 234 VAL A O 1
ATOM 1721 N N . ARG A 1 235 ? -9.263 5.228 30.700 1.00 89.25 235 ARG A N 1
ATOM 1722 C CA . ARG A 1 235 ? -10.312 5.217 31.729 1.00 89.25 235 ARG A CA 1
ATOM 1723 C C . ARG A 1 235 ? -11.243 4.052 31.466 1.00 89.25 235 ARG A C 1
ATOM 1725 O O . ARG A 1 235 ? -11.488 3.707 30.311 1.00 89.25 235 ARG A O 1
ATOM 1732 N N . ILE A 1 236 ? -11.752 3.466 32.541 1.00 95.25 236 ILE A N 1
ATOM 1733 C CA . ILE A 1 236 ? -12.782 2.434 32.509 1.00 95.25 236 ILE A CA 1
ATOM 1734 C C . ILE A 1 236 ? -13.855 2.794 33.537 1.00 95.25 236 ILE A C 1
ATOM 1736 O O . ILE A 1 236 ? -13.526 3.140 34.671 1.00 95.25 236 ILE A O 1
ATOM 1740 N N . ARG A 1 237 ? -15.126 2.748 33.136 1.00 94.88 237 ARG A N 1
ATOM 1741 C CA . ARG A 1 237 ? -16.299 2.976 33.994 1.00 94.88 237 ARG A CA 1
ATOM 1742 C C . ARG A 1 237 ? -17.316 1.868 33.778 1.00 94.88 237 ARG A C 1
ATOM 1744 O O . ARG A 1 237 ? -17.363 1.259 32.712 1.00 94.88 237 ARG A O 1
ATOM 1751 N N . ARG A 1 238 ? -18.120 1.589 34.796 1.00 93.12 238 ARG A N 1
ATOM 1752 C CA . ARG A 1 238 ? -19.168 0.566 34.753 1.00 93.12 238 ARG A CA 1
ATOM 1753 C C . ARG A 1 238 ? -20.394 1.111 34.014 1.00 93.12 238 ARG A C 1
ATOM 1755 O O . ARG A 1 238 ? -20.887 2.167 34.381 1.00 93.12 238 ARG A O 1
ATOM 1762 N N . ASP A 1 239 ? -20.920 0.384 33.030 1.00 92.56 239 ASP A N 1
ATOM 1763 C CA . ASP A 1 239 ? -22.237 0.692 32.453 1.00 92.56 239 ASP A CA 1
ATOM 1764 C C . ASP A 1 239 ? -23.326 0.067 33.351 1.00 92.56 239 ASP A C 1
ATOM 1766 O O . ASP A 1 239 ? -23.249 -1.133 33.637 1.00 92.56 239 ASP A O 1
ATOM 1770 N N . PRO A 1 240 ? -24.347 0.815 33.814 1.00 89.88 240 PRO A N 1
ATOM 1771 C CA . PRO A 1 240 ? -25.427 0.261 34.637 1.00 89.88 240 PRO A CA 1
ATOM 1772 C C . PRO A 1 240 ? -26.164 -0.928 34.004 1.00 89.88 240 PRO A C 1
ATOM 1774 O O . PRO A 1 240 ? -26.712 -1.757 34.731 1.00 89.88 240 PRO A O 1
ATOM 1777 N N . ARG A 1 241 ? -26.140 -1.047 32.668 1.00 88.12 241 ARG A N 1
ATOM 1778 C CA . ARG A 1 241 ? -26.759 -2.136 31.891 1.00 88.12 241 ARG A CA 1
ATOM 1779 C C . ARG A 1 241 ? -25.908 -3.410 31.812 1.00 88.12 241 ARG A C 1
ATOM 1781 O O . ARG A 1 241 ? -26.344 -4.385 31.203 1.00 88.12 241 ARG A O 1
ATOM 1788 N N . GLY A 1 242 ? -24.702 -3.405 32.378 1.00 88.56 242 GLY A N 1
ATOM 1789 C CA . GLY A 1 242 ? -23.732 -4.493 32.264 1.00 88.56 242 GLY A CA 1
ATOM 1790 C C . GLY A 1 242 ? -22.561 -4.156 31.338 1.00 88.56 242 GLY A C 1
ATOM 1791 O O . GLY A 1 242 ? -22.715 -3.494 30.303 1.00 88.56 242 GLY A O 1
ATOM 1792 N N . GLY A 1 243 ? -21.380 -4.658 31.704 1.00 92.81 243 GLY A N 1
ATOM 1793 C CA . GLY A 1 243 ? -20.119 -4.329 31.044 1.00 92.81 243 GLY A CA 1
ATOM 1794 C C . GLY A 1 243 ? -19.545 -2.956 31.423 1.00 92.81 243 GLY A C 1
ATOM 1795 O O . GLY A 1 243 ? -19.967 -2.312 32.384 1.00 92.81 243 GLY A O 1
ATOM 1796 N N . TYR A 1 244 ? -18.543 -2.509 30.668 1.00 95.94 244 TYR A N 1
ATOM 1797 C CA . TYR A 1 244 ? -17.756 -1.316 30.980 1.00 95.94 244 TYR A CA 1
ATOM 1798 C C . TYR A 1 244 ? -17.519 -0.459 29.741 1.00 95.94 244 TYR A C 1
ATOM 1800 O O . TYR A 1 244 ? -17.226 -0.979 28.664 1.00 95.94 244 TYR A O 1
ATOM 1808 N N . TRP A 1 245 ? -17.576 0.859 29.908 1.00 96.00 245 TRP A N 1
ATOM 1809 C CA . TRP A 1 245 ? -17.053 1.809 28.934 1.00 96.00 245 TRP A CA 1
ATOM 1810 C C . TRP A 1 245 ? -15.555 1.991 29.147 1.00 96.00 245 TRP A C 1
ATOM 1812 O O . TRP A 1 245 ? -15.118 2.231 30.269 1.00 96.00 245 TRP A O 1
ATOM 1822 N N . VAL A 1 246 ? -14.773 1.896 28.073 1.00 94.75 246 VAL A N 1
ATOM 1823 C CA . VAL A 1 246 ? -13.323 2.108 28.062 1.00 94.75 246 VAL A CA 1
ATOM 1824 C C . VAL A 1 246 ? -12.994 3.232 27.086 1.00 94.75 246 VAL A C 1
ATOM 1826 O O . VAL A 1 246 ? -13.270 3.125 25.889 1.00 94.75 246 VAL A O 1
ATOM 1829 N N . ALA A 1 247 ? -12.389 4.306 27.589 1.00 90.81 247 ALA A N 1
ATOM 1830 C CA . ALA A 1 247 ? -11.874 5.394 26.765 1.00 90.81 247 ALA A CA 1
ATOM 1831 C C . ALA A 1 247 ? -10.478 5.036 26.231 1.00 90.81 247 ALA A C 1
ATOM 1833 O O . ALA A 1 247 ? -9.588 4.647 26.997 1.00 90.81 247 ALA A O 1
ATOM 1834 N N . LEU A 1 248 ? -10.297 5.162 24.916 1.00 83.88 248 LEU A N 1
ATOM 1835 C CA . LEU A 1 248 ? -9.070 4.854 24.189 1.00 83.88 248 LEU A CA 1
ATOM 1836 C C . LEU A 1 248 ? -8.501 6.138 23.575 1.00 83.88 248 LEU A C 1
ATOM 1838 O O . LEU A 1 248 ? -9.074 6.715 22.643 1.00 83.88 248 LEU A O 1
ATOM 1842 N N . LEU A 1 249 ? -7.331 6.559 24.053 1.00 74.19 249 LEU A N 1
ATOM 1843 C CA . LEU A 1 249 ? -6.569 7.619 23.401 1.00 74.19 249 LEU A CA 1
ATOM 1844 C C . LEU A 1 249 ? -5.796 7.029 22.240 1.00 74.19 249 LEU A C 1
ATOM 1846 O O . LEU A 1 249 ? -5.060 6.078 22.449 1.00 74.19 249 LEU A O 1
ATOM 1850 N N . GLY A 1 250 ? -5.922 7.624 21.052 1.00 67.12 250 GLY A N 1
ATOM 1851 C CA . GLY A 1 250 ? -5.146 7.273 19.861 1.00 67.12 250 GLY A CA 1
ATOM 1852 C C . GLY A 1 250 ? -5.388 5.855 19.331 1.00 67.12 250 GLY A C 1
ATOM 1853 O O . GLY A 1 250 ? -5.212 4.862 20.030 1.00 67.12 250 GLY A O 1
ATOM 1854 N N . LEU A 1 251 ? -5.719 5.736 18.047 1.00 67.12 251 LEU A N 1
ATOM 1855 C CA . LEU A 1 251 ? -5.695 4.432 17.388 1.00 67.12 251 LEU A CA 1
ATOM 1856 C C . LEU A 1 251 ? -4.248 3.956 17.217 1.00 67.12 251 LEU A C 1
ATOM 1858 O O . LEU A 1 251 ? -3.381 4.717 16.772 1.00 67.12 251 LEU A O 1
ATOM 1862 N N . ARG A 1 252 ? -4.000 2.689 17.550 1.00 69.56 252 ARG A N 1
ATOM 1863 C CA . ARG A 1 252 ? -2.736 2.005 17.265 1.00 69.56 252 ARG A CA 1
ATOM 1864 C C . ARG A 1 252 ? -2.531 1.906 15.758 1.00 69.56 252 ARG A C 1
ATOM 1866 O O . ARG A 1 252 ? -3.482 1.848 14.980 1.00 69.56 252 ARG A O 1
ATOM 1873 N N . THR A 1 253 ? -1.274 1.879 15.329 1.00 56.78 253 THR A N 1
ATOM 1874 C CA . THR A 1 253 ? -0.935 1.708 13.911 1.00 56.78 253 THR A CA 1
ATOM 1875 C C . THR A 1 253 ? 0.214 0.728 13.792 1.00 56.78 253 THR A C 1
ATOM 1877 O O . THR A 1 253 ? 1.177 0.819 14.548 1.00 56.78 253 THR A O 1
ATOM 1880 N N . HIS A 1 254 ? 0.164 -0.167 12.802 1.00 50.09 254 HIS A N 1
ATOM 1881 C CA . HIS A 1 254 ? 1.193 -1.198 12.626 1.00 50.09 254 HIS A CA 1
ATOM 1882 C C . HIS A 1 254 ? 2.625 -0.642 12.538 1.00 50.09 254 HIS A C 1
ATOM 1884 O O . HIS A 1 254 ? 3.562 -1.337 12.907 1.00 50.09 254 HIS A O 1
ATOM 1890 N N . LEU A 1 255 ? 2.814 0.600 12.069 1.00 46.97 255 LEU A N 1
ATOM 1891 C CA . LEU A 1 255 ? 4.130 1.244 12.038 1.00 46.97 255 LEU A CA 1
ATOM 1892 C C . LEU A 1 255 ? 4.598 1.691 13.431 1.00 46.97 255 LEU A C 1
ATOM 1894 O O . LEU A 1 255 ? 5.761 1.482 13.763 1.00 46.97 255 LEU A O 1
ATOM 1898 N N . LEU A 1 256 ? 3.717 2.304 14.228 1.00 54.38 256 LEU A N 1
ATOM 1899 C CA . LEU A 1 256 ? 4.047 2.746 15.583 1.00 54.38 256 LEU A CA 1
ATOM 1900 C C . LEU A 1 256 ? 4.302 1.536 16.488 1.00 54.38 256 LEU A C 1
ATOM 1902 O O . LEU A 1 256 ? 5.347 1.463 17.126 1.00 54.38 256 LEU A O 1
ATOM 1906 N N . ASP A 1 257 ? 3.408 0.551 16.449 1.00 55.62 257 ASP A N 1
ATOM 1907 C CA . ASP A 1 257 ? 3.531 -0.703 17.192 1.00 55.62 257 ASP A CA 1
ATOM 1908 C C . ASP A 1 257 ? 4.802 -1.466 16.790 1.00 55.62 257 ASP A C 1
ATOM 1910 O O . ASP A 1 257 ? 5.548 -1.919 17.657 1.00 55.62 257 ASP A O 1
ATOM 1914 N N . PHE A 1 258 ? 5.123 -1.534 15.489 1.00 53.25 258 PHE A N 1
ATOM 1915 C CA . PHE A 1 258 ? 6.385 -2.116 15.028 1.00 53.25 258 PHE A CA 1
ATOM 1916 C C . PHE A 1 258 ? 7.594 -1.402 15.641 1.00 53.25 258 PHE A C 1
ATOM 1918 O O . PHE A 1 258 ? 8.466 -2.074 16.177 1.00 53.25 258 PHE A O 1
ATOM 1925 N N . ILE A 1 259 ? 7.641 -0.067 15.618 1.00 51.72 259 ILE A N 1
ATOM 1926 C CA . ILE A 1 259 ? 8.757 0.711 16.183 1.00 51.72 259 ILE A CA 1
ATOM 1927 C C . ILE A 1 259 ? 8.903 0.470 17.697 1.00 51.72 259 ILE A C 1
ATOM 1929 O O . ILE A 1 259 ? 10.014 0.267 18.186 1.00 51.72 259 ILE A O 1
ATOM 1933 N N . VAL A 1 260 ? 7.786 0.446 18.427 1.00 54.22 260 VAL A N 1
ATOM 1934 C CA . VAL A 1 260 ? 7.745 0.280 19.891 1.00 54.22 260 VAL A CA 1
ATOM 1935 C C . VAL A 1 260 ? 8.068 -1.152 20.319 1.00 54.22 260 VAL A C 1
ATOM 1937 O O . VAL A 1 260 ? 8.690 -1.355 21.358 1.00 54.22 260 VAL A O 1
ATOM 1940 N N . SER A 1 261 ? 7.734 -2.147 19.492 1.00 54.03 261 SER A N 1
ATOM 1941 C CA . SER A 1 261 ? 8.061 -3.566 19.714 1.00 54.03 261 SER A CA 1
ATOM 1942 C C . SER A 1 261 ? 9.558 -3.908 19.617 1.00 54.03 261 SER A C 1
ATOM 1944 O O . SER A 1 261 ? 9.915 -5.079 19.734 1.00 54.03 261 SER A O 1
ATOM 1946 N N . GLN A 1 262 ? 10.444 -2.929 19.378 1.00 58.56 262 GLN A N 1
ATOM 1947 C CA . GLN A 1 262 ? 11.897 -3.118 19.264 1.00 58.56 262 GLN A CA 1
ATOM 1948 C C . GLN A 1 262 ? 12.632 -2.492 20.472 1.00 58.56 262 GLN A C 1
ATOM 1950 O O . GLN A 1 262 ? 13.060 -1.335 20.394 1.00 58.56 262 GLN A O 1
ATOM 1955 N N . PRO A 1 263 ? 12.855 -3.225 21.585 1.00 58.72 263 PRO A N 1
ATOM 1956 C CA . PRO A 1 263 ? 13.410 -2.653 22.817 1.00 58.72 263 PRO A CA 1
ATOM 1957 C C . PRO A 1 263 ? 14.816 -2.065 22.647 1.00 58.72 263 PRO A C 1
ATOM 1959 O O . PRO A 1 263 ? 15.219 -1.175 23.390 1.00 58.72 263 PRO A O 1
ATOM 1962 N N . GLU A 1 264 ? 15.605 -2.559 21.692 1.00 57.69 264 GLU A N 1
ATOM 1963 C CA . GLU A 1 264 ? 16.915 -1.996 21.341 1.00 57.69 264 GLU A CA 1
ATOM 1964 C C . GLU A 1 264 ? 16.788 -0.629 20.662 1.00 57.69 264 GLU A C 1
ATOM 1966 O O . GLU A 1 264 ? 17.532 0.283 21.012 1.00 57.69 264 GLU A O 1
ATOM 1971 N N . TYR A 1 265 ? 15.844 -0.474 19.725 1.00 58.09 265 TYR A N 1
ATOM 1972 C CA . TYR A 1 265 ? 15.609 0.802 19.045 1.00 58.09 265 TYR A CA 1
ATOM 1973 C C . TYR A 1 265 ? 15.113 1.850 20.036 1.00 58.09 265 TYR A C 1
ATOM 1975 O O . TYR A 1 265 ? 15.642 2.957 20.070 1.00 58.09 265 TYR A O 1
ATOM 1983 N N . VAL A 1 266 ? 14.139 1.489 20.876 1.00 59.03 266 VAL A N 1
ATOM 1984 C CA . VAL A 1 266 ? 13.557 2.449 21.813 1.00 59.03 266 VAL A CA 1
ATOM 1985 C C . VAL A 1 266 ? 14.567 2.858 22.888 1.00 59.03 266 VAL A C 1
ATOM 1987 O O . VAL A 1 266 ? 14.704 4.047 23.155 1.00 59.03 266 VAL A O 1
ATOM 1990 N N . ARG A 1 267 ? 15.372 1.927 23.424 1.00 64.31 267 ARG A N 1
ATOM 1991 C CA . ARG A 1 267 ? 16.466 2.278 24.353 1.00 64.31 267 ARG A CA 1
ATOM 1992 C C . ARG A 1 267 ? 17.521 3.186 23.722 1.00 64.31 267 ARG A C 1
ATOM 1994 O O . ARG A 1 267 ? 18.043 4.051 24.418 1.00 64.31 267 ARG A O 1
ATOM 2001 N N . GLU A 1 268 ? 17.833 3.019 22.438 1.00 59.84 268 GLU A N 1
ATOM 2002 C CA . GLU A 1 268 ? 18.773 3.910 21.748 1.00 59.84 268 GLU A CA 1
ATOM 2003 C C . GLU A 1 268 ? 18.145 5.284 21.464 1.00 59.84 268 GLU A C 1
ATOM 2005 O O . GLU A 1 268 ? 18.779 6.304 21.727 1.00 59.84 268 GLU A O 1
ATOM 2010 N N . MET A 1 269 ? 16.881 5.337 21.024 1.00 65.25 269 MET A N 1
ATOM 2011 C CA . MET A 1 269 ? 16.120 6.583 20.846 1.00 65.25 269 MET A CA 1
ATOM 2012 C C . MET A 1 269 ? 16.065 7.386 22.153 1.00 65.25 269 MET A C 1
ATOM 2014 O O . MET A 1 269 ? 16.407 8.564 22.156 1.00 65.25 269 MET A O 1
ATOM 2018 N N . VAL A 1 270 ? 15.725 6.734 23.271 1.00 65.19 270 VAL A N 1
ATOM 2019 C CA . VAL A 1 270 ? 15.646 7.356 24.605 1.00 65.19 270 VAL A CA 1
ATOM 2020 C C . VAL A 1 270 ? 16.995 7.915 25.081 1.00 65.19 270 VAL A C 1
ATOM 2022 O O . VAL A 1 270 ? 17.022 8.869 25.858 1.00 65.19 270 VAL A O 1
ATOM 2025 N N . ARG A 1 271 ? 18.115 7.346 24.615 1.00 68.38 271 ARG A N 1
ATOM 2026 C CA . ARG A 1 271 ? 19.483 7.770 24.964 1.00 68.38 271 ARG A CA 1
ATOM 2027 C C . ARG A 1 271 ? 20.072 8.844 24.053 1.00 68.38 271 ARG A C 1
ATOM 2029 O O . ARG A 1 271 ? 20.938 9.584 24.504 1.00 68.38 271 ARG A O 1
ATOM 2036 N N . THR A 1 272 ? 19.690 8.869 22.777 1.00 52.97 272 THR A N 1
ATOM 2037 C CA . THR A 1 272 ? 20.408 9.629 21.730 1.00 52.97 272 THR A CA 1
ATOM 2038 C C . THR A 1 272 ? 19.599 10.762 21.109 1.00 52.97 272 THR A C 1
ATOM 2040 O O . THR A 1 272 ? 20.175 11.618 20.442 1.00 52.97 272 THR A O 1
ATOM 2043 N N . ILE A 1 273 ? 18.280 10.780 21.311 1.00 49.31 273 ILE A N 1
ATOM 2044 C CA . ILE A 1 273 ? 17.351 11.737 20.708 1.00 49.31 273 ILE A CA 1
ATOM 2045 C C . ILE A 1 273 ? 16.583 12.431 21.837 1.00 49.31 273 ILE A C 1
ATOM 2047 O O . ILE A 1 273 ? 16.134 11.767 22.772 1.00 49.31 273 ILE A O 1
ATOM 2051 N N . ASP A 1 274 ? 16.414 13.754 21.758 1.00 56.62 274 ASP A N 1
ATOM 2052 C CA . ASP A 1 274 ? 15.641 14.497 22.762 1.00 56.62 274 ASP A CA 1
ATOM 2053 C C . ASP A 1 274 ? 14.169 14.017 22.805 1.00 56.62 274 ASP A C 1
ATOM 2055 O O . ASP A 1 274 ? 13.587 13.759 21.740 1.00 56.62 274 ASP A O 1
ATOM 2059 N N . PRO A 1 275 ? 13.548 13.895 23.999 1.00 55.19 275 PRO A N 1
ATOM 2060 C CA . PRO A 1 275 ? 12.138 13.545 24.163 1.00 55.19 275 PRO A CA 1
ATOM 2061 C C . PRO A 1 275 ? 11.135 14.302 23.287 1.00 55.19 275 PRO A C 1
ATOM 2063 O O . PRO A 1 275 ? 10.054 13.764 23.040 1.00 55.19 275 PRO A O 1
ATOM 2066 N N . GLU A 1 276 ? 11.431 15.517 22.818 1.00 52.50 276 GLU A N 1
ATOM 2067 C CA . GLU A 1 276 ? 10.547 16.248 21.903 1.00 52.50 276 GLU A CA 1
ATOM 2068 C C . GLU A 1 276 ? 10.429 15.600 20.506 1.00 52.50 276 GLU A C 1
ATOM 2070 O O . GLU A 1 276 ? 9.355 15.658 19.900 1.00 52.50 276 GLU A O 1
ATOM 2075 N N . TYR A 1 277 ? 11.472 14.904 20.028 1.00 50.69 277 TYR A N 1
ATOM 2076 C CA . TYR A 1 277 ? 11.516 14.266 18.699 1.00 50.69 277 TYR A CA 1
ATOM 2077 C C . TYR A 1 277 ? 11.139 12.775 18.701 1.00 50.69 277 TYR A C 1
ATOM 2079 O O . TYR A 1 277 ? 11.206 12.121 17.657 1.00 50.69 277 TYR A O 1
ATOM 2087 N N . TRP A 1 278 ? 10.766 12.201 19.849 1.00 57.22 278 TRP A N 1
ATOM 2088 C CA . TRP A 1 278 ? 10.429 10.777 19.937 1.00 57.22 278 TRP A CA 1
ATOM 2089 C C . TRP A 1 278 ? 9.180 10.417 19.125 1.00 57.22 278 TRP A C 1
ATOM 2091 O O . TRP A 1 278 ? 8.175 11.132 19.119 1.00 57.22 278 TRP A O 1
ATOM 2101 N N . ILE A 1 279 ? 9.208 9.243 18.490 1.00 52.31 279 ILE A N 1
ATOM 2102 C CA . ILE A 1 279 ? 8.049 8.685 17.786 1.00 52.31 279 ILE A CA 1
ATOM 2103 C C . ILE A 1 279 ? 7.089 8.098 18.833 1.00 52.31 279 ILE A C 1
ATOM 2105 O O . ILE A 1 279 ? 7.242 6.955 19.256 1.00 52.31 279 ILE A O 1
ATOM 2109 N N . ARG A 1 280 ? 6.113 8.901 19.272 1.00 52.12 280 ARG A N 1
ATOM 2110 C CA . ARG A 1 280 ? 5.156 8.567 20.345 1.00 52.12 280 ARG A CA 1
ATOM 2111 C C . ARG A 1 280 ? 3.724 9.041 20.044 1.00 52.12 280 ARG A C 1
ATOM 2113 O O . ARG A 1 280 ? 3.551 9.987 19.269 1.00 52.12 280 ARG A O 1
ATOM 2120 N N . PRO A 1 281 ? 2.690 8.459 20.684 1.00 48.00 281 PRO A N 1
ATOM 2121 C CA . PRO A 1 281 ? 1.360 9.051 20.749 1.00 48.00 281 PRO A CA 1
ATOM 2122 C C . PRO A 1 281 ? 1.421 10.471 21.323 1.00 48.00 281 PRO A C 1
ATOM 2124 O O . PRO A 1 281 ? 2.133 10.734 22.293 1.00 48.00 281 PRO A O 1
ATOM 2127 N N . ARG A 1 282 ? 0.640 11.397 20.758 1.00 48.59 282 ARG A N 1
ATOM 2128 C CA . ARG A 1 282 ? 0.462 12.744 21.322 1.00 48.59 282 ARG A CA 1
ATOM 2129 C C . ARG A 1 282 ? -0.611 12.722 22.415 1.00 48.59 282 ARG A C 1
ATOM 2131 O O . ARG A 1 282 ? -1.709 13.219 22.190 1.00 48.59 282 ARG A O 1
ATOM 2138 N N . LEU A 1 283 ? -0.297 12.158 23.581 1.00 47.75 283 LEU A N 1
ATOM 2139 C CA . LEU A 1 283 ? -1.118 12.358 24.784 1.00 47.75 283 LEU A CA 1
ATOM 2140 C C . LEU A 1 283 ? -0.651 13.655 25.455 1.00 47.75 283 LEU A C 1
ATOM 2142 O O . LEU A 1 283 ? 0.543 13.814 25.720 1.00 47.75 283 LEU A O 1
ATOM 2146 N N . ARG A 1 284 ? -1.564 14.606 25.669 1.00 43.06 284 ARG A N 1
ATOM 2147 C CA . ARG A 1 284 ? -1.236 15.913 26.254 1.00 43.06 284 ARG A CA 1
ATOM 2148 C C . ARG A 1 284 ? -1.387 15.888 27.777 1.00 43.06 284 ARG A C 1
ATOM 2150 O O . ARG A 1 284 ? -2.482 15.592 28.243 1.00 43.06 284 ARG A O 1
ATOM 2157 N N . PRO A 1 285 ? -0.367 16.301 28.545 1.00 38.59 285 PRO A N 1
ATOM 2158 C CA . PRO A 1 285 ? -0.574 16.797 29.901 1.00 38.59 285 PRO A CA 1
ATOM 2159 C C . PRO A 1 285 ? -1.369 18.115 29.860 1.00 38.59 285 PRO A C 1
ATOM 2161 O O . PRO A 1 285 ? -1.193 18.935 28.951 1.00 38.59 285 PRO A O 1
ATOM 2164 N N . VAL A 1 286 ? -2.255 18.334 30.832 1.00 39.03 286 VAL A N 1
ATOM 2165 C CA . VAL A 1 286 ? -3.191 19.473 30.838 1.00 39.03 286 VAL A CA 1
ATOM 2166 C C . VAL A 1 286 ? -2.527 20.757 31.363 1.00 39.03 286 VAL A C 1
ATOM 2168 O O . VAL A 1 286 ? -2.671 21.091 32.536 1.00 39.03 286 VAL A O 1
ATOM 2171 N N . ALA A 1 287 ? -1.838 21.505 30.485 1.00 34.09 287 ALA A N 1
ATOM 2172 C CA . ALA A 1 287 ? -1.524 22.939 30.663 1.00 34.09 287 ALA A CA 1
ATOM 2173 C C . ALA A 1 287 ? -1.007 23.620 29.363 1.00 34.09 287 ALA A C 1
ATOM 2175 O O . ALA A 1 287 ? 0.193 23.685 29.145 1.00 34.09 287 ALA A O 1
ATOM 2176 N N . ARG A 1 288 ? -1.933 24.124 28.524 1.00 29.67 288 ARG A N 1
ATOM 2177 C CA . ARG A 1 288 ? -1.819 25.112 27.405 1.00 29.67 288 ARG A C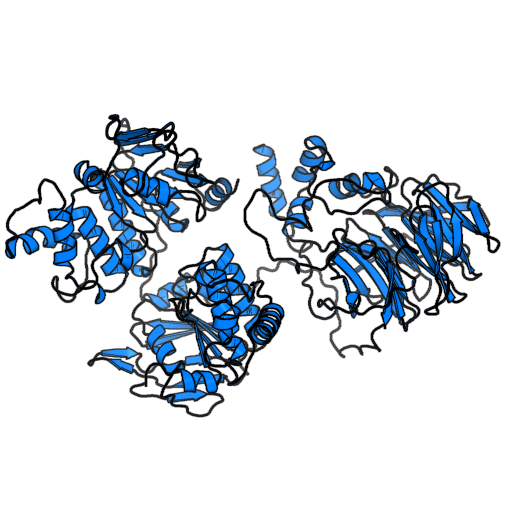A 1
ATOM 2178 C C . ARG A 1 288 ? -0.508 25.221 26.553 1.00 29.67 288 ARG A C 1
ATOM 2180 O O . ARG A 1 288 ? 0.585 25.464 27.036 1.00 29.67 288 ARG A O 1
ATOM 2187 N N . LEU A 1 289 ? -0.714 25.149 25.226 1.00 29.12 289 LEU A N 1
ATOM 2188 C CA . LEU A 1 289 ? 0.212 25.228 24.062 1.00 29.12 289 LEU A CA 1
ATOM 2189 C C . LEU A 1 289 ? 1.194 26.427 24.014 1.00 29.12 289 LEU A C 1
ATOM 2191 O O . LEU A 1 289 ? 0.895 27.439 24.649 1.00 29.12 289 LEU A O 1
ATOM 2195 N N . PRO A 1 290 ? 2.298 26.389 23.213 1.00 33.97 290 PRO A N 1
ATOM 2196 C CA . PRO A 1 290 ? 2.500 25.711 21.902 1.00 33.97 290 PRO A CA 1
ATOM 2197 C C . PRO A 1 290 ? 3.560 24.565 21.923 1.00 33.97 290 PRO A C 1
ATOM 2199 O O . PRO A 1 290 ? 3.885 24.099 23.003 1.00 33.97 290 PRO A O 1
ATOM 2202 N N . PHE A 1 291 ? 4.073 23.950 20.833 1.00 25.72 291 PHE A N 1
ATOM 2203 C CA . PHE A 1 291 ? 4.077 24.263 19.383 1.00 25.72 291 PHE A CA 1
ATOM 2204 C C . PHE A 1 291 ? 4.071 22.997 18.455 1.00 25.72 291 PHE A C 1
ATOM 2206 O O . PHE A 1 291 ? 3.591 21.937 18.848 1.00 25.72 291 PHE A O 1
ATOM 2213 N N . LEU A 1 292 ? 4.513 23.161 17.192 1.00 25.86 292 LEU A N 1
ATOM 2214 C CA . LEU A 1 292 ? 4.745 22.226 16.060 1.00 25.86 292 LEU A CA 1
ATOM 2215 C C . LEU A 1 292 ? 4.105 20.807 16.008 1.00 25.86 292 LEU A C 1
ATOM 2217 O O . LEU A 1 292 ? 4.279 19.923 16.848 1.00 25.86 292 LEU A O 1
ATOM 2221 N N . ALA A 1 293 ? 3.435 20.553 14.876 1.00 25.27 293 ALA A N 1
ATOM 2222 C CA . ALA A 1 293 ? 3.088 19.232 14.322 1.00 25.27 293 ALA A CA 1
ATOM 2223 C C . ALA A 1 293 ? 4.365 18.511 13.804 1.00 25.27 293 ALA A C 1
ATOM 2225 O O . ALA A 1 293 ? 5.314 19.218 13.469 1.00 25.27 293 ALA A O 1
ATOM 2226 N N . PRO A 1 294 ? 4.450 17.157 13.743 1.00 27.86 294 PRO A N 1
ATOM 2227 C CA . PRO A 1 294 ? 3.436 16.221 13.220 1.00 27.86 294 PRO A CA 1
ATOM 2228 C C . PRO A 1 294 ? 2.925 15.209 14.275 1.00 27.86 294 PRO A C 1
ATOM 2230 O O . PRO A 1 294 ? 3.618 14.891 15.236 1.00 27.86 294 PRO A O 1
ATOM 2233 N N . LEU A 1 295 ? 1.685 14.705 14.214 1.00 30.69 295 LEU A N 1
ATOM 2234 C CA . LEU A 1 295 ? 1.334 13.609 13.292 1.00 30.69 295 LEU A CA 1
ATOM 2235 C C . LEU A 1 295 ? -0.164 13.472 12.926 1.00 30.69 295 LEU A C 1
ATOM 2237 O O . LEU A 1 295 ? -0.507 12.538 12.208 1.00 30.69 295 LEU A O 1
ATOM 2241 N N . GLN A 1 296 ? -1.065 14.350 13.392 1.00 34.19 296 GLN A N 1
ATOM 2242 C CA . GLN A 1 296 ? -2.524 14.189 13.172 1.00 34.19 296 GLN A CA 1
ATOM 2243 C C . GLN A 1 296 ? -3.252 15.419 12.587 1.00 34.19 296 GLN A C 1
ATOM 2245 O O . GLN A 1 296 ? -4.464 15.389 12.392 1.00 34.19 296 GLN A O 1
ATOM 2250 N N . GLY A 1 297 ? -2.516 16.472 12.222 1.00 26.20 297 GLY A N 1
ATOM 2251 C CA . GLY A 1 297 ? -3.051 17.645 11.527 1.00 26.20 297 GLY A CA 1
ATOM 2252 C C . GLY A 1 297 ? -1.922 18.462 10.904 1.00 26.20 297 GLY A C 1
ATOM 2253 O O . GLY A 1 297 ? -1.236 19.198 11.603 1.00 26.20 297 GLY A O 1
ATOM 2254 N N . GLY A 1 298 ? -1.694 18.282 9.603 1.00 20.97 298 GLY A N 1
ATOM 2255 C CA . GLY A 1 298 ? -0.565 18.866 8.870 1.00 20.97 298 GLY A CA 1
ATOM 2256 C C . GLY A 1 298 ? 0.081 17.841 7.936 1.00 20.97 298 GLY A C 1
ATOM 2257 O O . GLY A 1 298 ? 0.230 16.674 8.292 1.00 20.97 298 GLY A O 1
ATOM 2258 N N . GLY A 1 299 ? 0.415 18.251 6.711 1.00 24.03 299 GLY A N 1
ATOM 2259 C CA . GLY A 1 299 ? 1.088 17.373 5.751 1.00 24.03 299 GLY A CA 1
ATOM 2260 C C . GLY A 1 299 ? 2.525 17.056 6.172 1.00 24.03 299 GLY A C 1
ATOM 2261 O O . GLY A 1 299 ? 3.181 17.878 6.807 1.00 24.03 299 GLY A O 1
ATOM 2262 N N . ILE A 1 300 ? 3.034 15.889 5.765 1.00 25.58 300 ILE A N 1
ATOM 2263 C CA . ILE A 1 300 ? 4.450 15.534 5.934 1.00 25.58 300 ILE A CA 1
ATOM 2264 C C . ILE A 1 300 ? 5.294 16.364 4.951 1.00 25.58 300 ILE A C 1
ATOM 2266 O O . ILE A 1 300 ? 5.612 15.936 3.836 1.00 25.58 300 ILE A O 1
ATOM 2270 N N . VAL A 1 301 ? 5.652 17.570 5.386 1.00 28.92 301 VAL A N 1
ATOM 2271 C CA . VAL A 1 301 ? 6.830 18.305 4.919 1.00 28.92 301 VAL A CA 1
ATOM 2272 C C . VAL A 1 301 ? 7.984 17.755 5.770 1.00 28.92 301 VAL A C 1
ATOM 2274 O O . VAL A 1 301 ? 8.141 18.152 6.912 1.00 28.92 301 VAL A O 1
ATOM 2277 N N . VAL A 1 302 ? 8.735 16.731 5.364 1.00 28.06 302 VAL A N 1
ATOM 2278 C CA . VAL A 1 302 ? 9.213 16.396 4.016 1.00 28.06 302 VAL A CA 1
ATOM 2279 C C . VAL A 1 302 ? 9.055 14.891 3.755 1.00 28.06 302 VAL A C 1
ATOM 2281 O O . VAL A 1 302 ? 9.831 14.123 4.308 1.00 28.06 302 VAL A O 1
ATOM 2284 N N . LEU A 1 303 ? 8.084 14.458 2.930 1.00 25.58 303 LEU A N 1
ATOM 2285 C CA . LEU A 1 303 ? 8.084 13.140 2.234 1.00 25.58 303 LEU A CA 1
ATOM 2286 C C . LEU A 1 303 ? 6.939 12.913 1.210 1.00 25.58 303 LEU A C 1
ATOM 2288 O O . LEU A 1 303 ? 6.843 11.837 0.627 1.00 25.58 303 LEU A O 1
ATOM 2292 N N . GLY A 1 304 ? 6.072 13.898 0.942 1.00 24.42 304 GLY A N 1
ATOM 2293 C CA . GLY A 1 304 ? 5.284 13.954 -0.306 1.00 24.42 304 GLY A CA 1
ATOM 2294 C C . GLY A 1 304 ? 4.157 12.925 -0.522 1.00 24.42 304 GLY A C 1
ATOM 2295 O O . GLY A 1 304 ? 3.526 12.963 -1.575 1.00 24.42 304 GLY A O 1
ATOM 2296 N N . ARG A 1 305 ? 3.854 12.031 0.430 1.00 25.25 305 ARG A N 1
ATOM 2297 C CA . ARG A 1 305 ? 2.701 11.105 0.358 1.00 25.25 305 ARG A CA 1
ATOM 2298 C C . ARG A 1 305 ? 1.963 11.018 1.702 1.00 25.25 305 ARG A C 1
ATOM 2300 O O . ARG A 1 305 ? 2.586 10.807 2.740 1.00 25.25 305 ARG A O 1
ATOM 2307 N N . ARG A 1 306 ? 0.628 11.151 1.685 1.00 24.91 306 ARG A N 1
ATOM 2308 C CA . ARG A 1 306 ? -0.256 10.812 2.823 1.00 24.91 306 ARG A CA 1
ATOM 2309 C C . ARG A 1 306 ? -0.438 9.285 2.874 1.00 24.91 306 ARG A C 1
ATOM 2311 O O . ARG A 1 306 ? -0.581 8.670 1.820 1.00 24.91 306 ARG A O 1
ATOM 2318 N N . ARG A 1 307 ? -0.433 8.675 4.067 1.00 27.88 307 ARG A N 1
ATOM 2319 C CA . ARG A 1 307 ? -0.728 7.238 4.269 1.00 27.88 307 ARG A CA 1
ATOM 2320 C C . ARG A 1 307 ? -2.145 7.040 4.819 1.00 27.88 307 ARG A C 1
ATOM 2322 O O . ARG A 1 307 ? -2.613 7.859 5.602 1.00 27.88 307 ARG A O 1
ATOM 2329 N N . TYR A 1 308 ? -2.779 5.939 4.415 1.00 33.81 308 TYR A N 1
ATOM 2330 C CA . TYR A 1 308 ? -4.208 5.656 4.588 1.00 33.81 308 TYR A CA 1
ATOM 2331 C C . TYR A 1 308 ? -4.444 4.290 5.262 1.00 33.81 308 TYR A C 1
ATOM 2333 O O . TYR A 1 308 ? -4.969 3.372 4.644 1.00 33.81 308 TYR A O 1
ATOM 2341 N N . SER A 1 309 ? -4.015 4.124 6.517 1.00 28.05 309 SER A N 1
ATOM 2342 C CA . SER A 1 309 ? -4.217 2.864 7.270 1.00 28.05 309 SER A CA 1
ATOM 2343 C C . SER A 1 309 ? -4.657 3.052 8.729 1.00 28.05 309 SER A C 1
ATOM 2345 O O . SER A 1 309 ? -4.629 2.115 9.516 1.00 28.05 309 SER A O 1
ATOM 2347 N N . ALA A 1 310 ? -5.076 4.264 9.076 1.00 28.92 310 ALA A N 1
ATOM 2348 C CA . ALA A 1 310 ? -6.094 4.528 10.087 1.00 28.92 310 ALA A CA 1
ATOM 2349 C C . ALA A 1 310 ? -7.183 5.350 9.374 1.00 28.92 310 ALA A C 1
ATOM 2351 O O . ALA A 1 310 ? -6.831 6.061 8.420 1.00 28.92 310 ALA A O 1
ATOM 2352 N N . PRO A 1 311 ? -8.466 5.293 9.779 1.00 29.81 311 PRO A N 1
ATOM 2353 C CA . PRO A 1 311 ? -9.464 6.213 9.248 1.00 29.81 311 PRO A CA 1
ATOM 2354 C C . PRO A 1 311 ? -8.961 7.650 9.457 1.00 29.81 311 PRO A C 1
ATOM 2356 O O . PRO A 1 311 ? -8.724 8.052 10.602 1.00 29.81 311 PRO A O 1
ATOM 2359 N N . PRO A 1 312 ? -8.749 8.446 8.390 1.00 34.25 312 PRO A N 1
ATOM 2360 C CA . PRO A 1 312 ? -8.477 9.857 8.581 1.00 34.25 312 PRO A CA 1
ATOM 2361 C C . PRO A 1 312 ? -9.736 10.447 9.226 1.00 34.25 312 PRO A C 1
ATOM 2363 O O . PRO A 1 312 ? -10.807 10.382 8.628 1.00 34.25 312 PRO A O 1
ATOM 2366 N N . GLN A 1 313 ? -9.587 11.006 10.435 1.00 42.12 313 GLN A N 1
ATOM 2367 C CA . GLN A 1 313 ? -10.667 11.507 11.309 1.00 42.12 313 GLN A CA 1
ATOM 2368 C C . GLN A 1 313 ? -11.378 10.454 12.195 1.00 42.12 313 GLN A C 1
ATOM 2370 O O . GLN A 1 313 ? -12.606 10.442 12.266 1.00 42.12 313 GLN A O 1
ATOM 2375 N N . THR A 1 314 ? -10.620 9.623 12.924 1.00 37.09 314 THR A N 1
ATOM 2376 C CA . THR A 1 314 ? -11.015 9.222 14.295 1.00 37.09 314 THR A CA 1
ATOM 2377 C C . THR A 1 314 ? -10.033 9.859 15.280 1.00 37.09 314 THR A C 1
ATOM 2379 O O . THR A 1 314 ? -8.877 9.443 15.372 1.00 37.09 314 THR A O 1
ATOM 2382 N N . TYR A 1 315 ? -10.477 10.900 15.985 1.00 51.44 315 TYR A N 1
ATOM 2383 C CA . TYR A 1 315 ? -9.675 11.703 16.918 1.00 51.44 315 TYR A CA 1
ATOM 2384 C C . TYR A 1 315 ? -9.827 11.264 18.386 1.00 51.44 315 TYR A C 1
ATOM 2386 O O . TYR A 1 315 ? -9.042 11.662 19.243 1.00 51.44 315 TYR A O 1
ATOM 2394 N N . GLY A 1 316 ? -10.791 10.393 18.675 1.00 64.50 316 GLY A N 1
ATOM 2395 C CA . GLY A 1 316 ? -10.977 9.739 19.967 1.00 64.50 316 GLY A CA 1
ATOM 2396 C C . GLY A 1 316 ? -11.964 8.582 19.837 1.00 64.50 316 GLY A C 1
ATOM 2397 O O . GLY A 1 316 ? -12.797 8.581 18.928 1.00 64.50 316 GLY A O 1
ATOM 2398 N N . LEU A 1 317 ? -11.842 7.582 20.708 1.00 80.75 317 LEU A N 1
ATOM 2399 C CA . LEU A 1 317 ? -12.647 6.363 20.662 1.00 80.75 317 LEU A CA 1
ATOM 2400 C C . LEU A 1 317 ? -13.048 5.957 22.083 1.00 80.75 317 LEU A C 1
ATOM 2402 O O . LEU A 1 317 ? -12.189 5.785 22.941 1.00 80.75 317 LEU A O 1
ATOM 2406 N N . ALA A 1 318 ? -14.341 5.754 22.319 1.00 90.25 318 ALA A N 1
ATOM 2407 C CA . ALA A 1 318 ? -14.830 5.016 23.480 1.00 90.25 318 ALA A CA 1
ATOM 2408 C C . ALA A 1 318 ? -15.451 3.698 23.007 1.00 90.25 318 ALA A C 1
ATOM 2410 O O . ALA A 1 318 ? -16.218 3.682 22.045 1.00 90.25 318 ALA A O 1
ATOM 2411 N N . ILE A 1 319 ? -15.125 2.593 23.672 1.00 93.00 319 ILE A N 1
ATOM 2412 C CA . ILE A 1 319 ? -15.717 1.275 23.404 1.00 93.00 319 ILE A CA 1
ATOM 2413 C C . ILE A 1 319 ? -16.498 0.805 24.626 1.00 93.00 319 ILE A C 1
ATOM 2415 O O . ILE A 1 319 ? -16.095 1.091 25.751 1.00 93.00 319 ILE A O 1
ATOM 2419 N N . ARG A 1 320 ? -17.576 0.049 24.421 1.00 94.69 320 ARG A N 1
ATOM 2420 C CA . ARG A 1 320 ? -18.219 -0.719 25.489 1.00 94.69 320 ARG A CA 1
ATOM 2421 C C . ARG A 1 320 ? -17.820 -2.181 25.358 1.00 94.69 320 ARG A C 1
ATOM 2423 O O . ARG A 1 320 ? -17.965 -2.749 24.277 1.00 94.69 320 ARG A O 1
ATOM 2430 N N . ILE A 1 321 ? -17.332 -2.777 26.439 1.00 94.56 321 ILE A N 1
ATOM 2431 C CA . ILE A 1 321 ? -16.991 -4.203 26.538 1.00 94.56 321 ILE A CA 1
ATOM 2432 C C . ILE A 1 321 ? -17.911 -4.905 27.539 1.00 94.56 321 ILE A C 1
ATOM 2434 O O . ILE A 1 321 ? -18.394 -4.259 28.467 1.00 94.56 321 ILE A O 1
ATOM 2438 N N . ASP A 1 322 ? -18.155 -6.206 27.385 1.00 92.69 322 ASP A N 1
ATOM 2439 C CA . ASP A 1 322 ? -18.801 -7.014 28.430 1.00 92.69 322 ASP A CA 1
ATOM 2440 C C . ASP A 1 322 ? -17.815 -7.404 29.554 1.00 92.69 322 ASP A C 1
ATOM 2442 O O . ASP A 1 322 ? -16.623 -7.091 29.494 1.00 92.69 322 ASP A O 1
ATOM 2446 N N . ASP A 1 323 ? -18.296 -8.087 30.602 1.00 87.94 323 ASP A N 1
ATOM 2447 C CA . ASP A 1 323 ? -17.439 -8.573 31.700 1.00 87.94 323 ASP A CA 1
ATOM 2448 C C . ASP A 1 323 ? -16.381 -9.608 31.247 1.00 87.94 323 ASP A C 1
ATOM 2450 O O . ASP A 1 323 ? -15.437 -9.874 31.992 1.00 87.94 323 ASP A O 1
ATOM 2454 N N . ALA A 1 324 ? -16.504 -10.167 30.034 1.00 87.12 324 ALA A N 1
ATOM 2455 C CA . ALA A 1 324 ? -15.524 -11.058 29.408 1.00 87.12 324 ALA A CA 1
ATOM 2456 C C . ALA A 1 324 ? -14.556 -10.325 28.452 1.00 87.12 324 ALA A C 1
ATOM 2458 O O . ALA A 1 324 ? -13.666 -10.956 27.884 1.00 87.12 324 ALA A O 1
ATOM 2459 N N . GLY A 1 325 ? -14.697 -9.005 28.281 1.00 87.75 325 GLY A N 1
ATOM 2460 C CA . GLY A 1 325 ? -13.831 -8.179 27.440 1.00 87.75 325 GLY A CA 1
ATOM 2461 C C . GLY A 1 325 ? -14.204 -8.118 25.957 1.00 87.75 325 GLY A C 1
ATOM 2462 O O . GLY A 1 325 ? -13.462 -7.510 25.182 1.00 87.75 325 GLY A O 1
ATOM 2463 N N . ALA A 1 326 ? -15.331 -8.703 25.543 1.00 89.25 326 ALA A N 1
ATOM 2464 C CA . ALA A 1 326 ? -15.796 -8.637 24.160 1.00 89.25 326 ALA A CA 1
ATOM 2465 C C . ALA A 1 326 ? -16.425 -7.266 23.863 1.00 89.25 326 ALA A C 1
ATOM 2467 O O . ALA A 1 326 ? -17.251 -6.779 24.633 1.00 89.25 326 ALA A O 1
ATOM 2468 N N . ALA A 1 327 ? -16.055 -6.640 22.742 1.00 88.62 327 ALA A N 1
ATOM 2469 C CA . ALA A 1 327 ? -16.620 -5.355 22.331 1.00 88.62 327 ALA A CA 1
ATOM 2470 C C . ALA A 1 327 ? -18.097 -5.495 21.917 1.00 88.62 327 ALA A C 1
ATOM 2472 O O . ALA A 1 327 ? -18.440 -6.363 21.117 1.00 88.62 327 ALA A O 1
ATOM 2473 N N . ILE A 1 328 ? -18.952 -4.612 22.438 1.00 90.25 328 ILE A N 1
ATOM 2474 C CA . ILE A 1 328 ? -20.405 -4.593 22.204 1.00 90.25 328 ILE A CA 1
ATOM 2475 C C . ILE A 1 328 ? -20.801 -3.423 21.294 1.00 90.25 328 ILE A C 1
ATOM 2477 O O . ILE A 1 328 ? -21.584 -3.591 20.365 1.00 90.25 328 ILE A O 1
ATOM 2481 N N . GLU A 1 329 ? -20.259 -2.231 21.549 1.00 89.44 329 GLU A N 1
ATOM 2482 C CA . GLU A 1 329 ? -20.464 -1.036 20.723 1.00 89.44 329 GLU A CA 1
ATOM 2483 C C . GLU A 1 329 ? -19.257 -0.092 20.826 1.00 89.44 329 GLU A C 1
ATOM 2485 O O . GLU A 1 329 ? -18.407 -0.230 21.711 1.00 89.44 329 GLU A O 1
ATOM 2490 N N . SER A 1 330 ? -19.187 0.892 19.931 1.00 89.69 330 SER A N 1
ATOM 2491 C CA . SER A 1 330 ? -18.157 1.931 19.933 1.00 89.69 330 SER A CA 1
ATOM 2492 C C . SER A 1 330 ? -18.728 3.301 19.573 1.00 89.69 330 SER A C 1
ATOM 2494 O O . SER A 1 330 ? -19.749 3.414 18.890 1.00 89.69 330 SER A O 1
ATOM 2496 N N . LEU A 1 331 ? -18.055 4.352 20.034 1.00 87.50 331 LEU A N 1
ATOM 2497 C CA . LEU A 1 331 ? -18.361 5.760 19.795 1.00 87.50 331 LEU A CA 1
ATOM 2498 C C . LEU A 1 331 ? -17.081 6.440 19.298 1.00 87.50 331 LEU A C 1
ATOM 2500 O O . LEU A 1 331 ? -16.064 6.422 19.993 1.00 87.50 331 LEU A O 1
ATOM 2504 N N . HIS A 1 332 ? -17.121 7.018 18.095 1.00 81.00 332 HIS A N 1
ATOM 2505 C CA . HIS A 1 332 ? -15.949 7.605 17.433 1.00 81.00 332 HIS A CA 1
ATOM 2506 C C . HIS A 1 332 ? -16.112 9.121 17.309 1.00 81.00 332 HIS A C 1
ATOM 2508 O O . HIS A 1 332 ? -17.170 9.603 16.903 1.00 81.00 332 HIS A O 1
ATOM 2514 N N . ASP A 1 333 ? -15.064 9.868 17.656 1.00 69.12 333 ASP A N 1
ATOM 2515 C CA . ASP A 1 333 ? -15.024 11.326 17.524 1.00 69.12 333 ASP A CA 1
ATOM 2516 C C . ASP A 1 333 ? -14.375 11.703 16.189 1.00 69.12 333 ASP A C 1
ATOM 2518 O O . ASP A 1 333 ? -13.262 11.264 15.878 1.00 69.12 333 ASP A O 1
ATOM 2522 N N . ARG A 1 334 ? -15.095 12.492 15.389 1.00 60.12 334 ARG A N 1
ATOM 2523 C CA . ARG A 1 334 ? -14.730 12.863 14.016 1.00 60.12 334 ARG A CA 1
ATOM 2524 C C . ARG A 1 334 ? -14.788 14.369 13.767 1.00 60.12 334 ARG A C 1
ATOM 2526 O O . ARG A 1 334 ? -14.511 14.791 12.642 1.00 60.12 334 ARG A O 1
ATOM 2533 N N . GLU A 1 335 ? -15.142 15.183 14.769 1.00 49.47 335 GLU A N 1
ATOM 2534 C CA . GLU A 1 335 ? -15.148 16.639 14.594 1.00 49.47 335 GLU A CA 1
ATOM 2535 C C . GLU A 1 335 ? -13.714 17.143 14.357 1.00 49.47 335 GLU A C 1
ATOM 2537 O O . GLU A 1 335 ? -12.769 16.793 15.063 1.00 49.47 335 GLU A O 1
ATOM 2542 N N . GLY A 1 336 ? -13.533 17.944 13.305 1.00 42.47 336 GLY A N 1
ATOM 2543 C CA . GLY A 1 336 ? -12.217 18.404 12.871 1.00 42.47 336 GLY A CA 1
ATOM 2544 C C . GLY A 1 336 ? -11.654 19.512 13.759 1.00 42.47 336 GLY A C 1
ATOM 2545 O O . GLY A 1 336 ? -11.819 20.687 13.443 1.00 42.47 336 GLY A O 1
ATOM 2546 N N . GLY A 1 337 ? -10.936 19.136 14.818 1.00 38.75 337 GLY A N 1
ATOM 2547 C CA . GLY A 1 337 ? -10.110 20.029 15.635 1.00 38.75 337 GLY A CA 1
ATOM 2548 C C . GLY A 1 337 ? -8.608 19.760 15.473 1.00 38.75 337 GLY A C 1
ATOM 2549 O O . GLY A 1 337 ? -8.182 18.684 15.060 1.00 38.75 337 GLY A O 1
ATOM 2550 N N . SER A 1 338 ? -7.761 20.720 15.853 1.00 38.31 338 SER A N 1
ATOM 2551 C CA . SER A 1 338 ? -6.291 20.556 15.905 1.00 38.31 338 SER A CA 1
ATOM 2552 C C . SER A 1 338 ? -5.800 19.741 17.125 1.00 38.31 338 SER A C 1
ATOM 2554 O O . SER A 1 338 ? -4.616 19.764 17.474 1.00 38.31 338 SER A O 1
ATOM 2556 N N . HIS A 1 339 ? -6.728 19.062 17.805 1.00 43.81 339 HIS A N 1
ATOM 2557 C CA . HIS A 1 339 ? -6.620 18.493 19.146 1.00 43.81 339 HIS A CA 1
ATOM 2558 C C . HIS A 1 339 ? -7.445 17.184 19.196 1.00 43.81 339 HIS A C 1
ATOM 2560 O O . HIS A 1 339 ? -8.640 17.249 18.926 1.00 43.81 339 HIS A O 1
ATOM 2566 N N . PRO A 1 340 ? -6.859 16.008 19.502 1.00 49.59 340 PRO A N 1
ATOM 2567 C CA . PRO A 1 340 ? -7.602 14.753 19.679 1.00 49.59 340 PRO A CA 1
ATOM 2568 C C . PRO A 1 340 ? -7.813 14.377 21.158 1.00 49.59 340 PRO A C 1
ATOM 2570 O O . PRO A 1 340 ? -6.933 14.631 21.978 1.00 49.59 340 PRO A O 1
ATOM 2573 N N . GLY A 1 341 ? -8.907 13.668 21.468 1.00 67.81 341 GLY A N 1
ATOM 2574 C CA . GLY A 1 341 ? -9.011 12.842 22.682 1.00 67.81 341 GLY A CA 1
ATOM 2575 C C . GLY A 1 341 ? -10.404 12.747 23.313 1.00 67.81 341 GLY A C 1
ATOM 2576 O O . GLY A 1 341 ? -10.860 13.710 23.925 1.00 67.81 341 GLY A O 1
ATOM 2577 N N . ILE A 1 342 ? -11.018 11.555 23.263 1.00 77.94 342 ILE A N 1
ATOM 2578 C CA . ILE A 1 342 ? -12.021 11.125 24.254 1.00 77.94 342 ILE A CA 1
ATOM 2579 C C . ILE A 1 342 ? -11.251 10.487 25.411 1.00 77.94 342 ILE A C 1
ATOM 2581 O O . ILE A 1 342 ? -10.657 9.425 25.233 1.00 77.94 342 ILE A O 1
ATOM 2585 N N . VAL A 1 343 ? -11.223 11.151 26.565 1.00 81.94 343 VAL A N 1
ATOM 2586 C CA . VAL A 1 343 ? -10.397 10.754 27.724 1.00 81.94 343 VAL A CA 1
ATOM 2587 C C . VAL A 1 343 ? -11.165 9.945 28.764 1.00 81.94 343 VAL A C 1
ATOM 2589 O O . VAL A 1 343 ? -10.585 9.078 29.409 1.00 81.94 343 VAL A O 1
ATOM 2592 N N . ALA A 1 344 ? -12.474 10.165 28.883 1.00 89.50 344 ALA A N 1
ATOM 2593 C CA . ALA A 1 344 ? -13.344 9.451 29.809 1.00 89.50 344 ALA A CA 1
ATOM 2594 C C . ALA A 1 344 ? -14.745 9.273 29.213 1.00 89.50 344 ALA A C 1
ATOM 2596 O O . ALA A 1 344 ? -15.201 10.089 28.408 1.00 89.50 344 ALA A O 1
ATOM 2597 N N . ALA A 1 345 ? -15.411 8.195 29.622 1.00 93.50 345 ALA A N 1
ATOM 2598 C CA . ALA A 1 345 ? -16.766 7.841 29.228 1.00 93.50 345 ALA A CA 1
ATOM 2599 C C . ALA A 1 345 ? -17.498 7.270 30.448 1.00 93.50 345 ALA A C 1
ATOM 2601 O O . ALA A 1 345 ? -16.986 6.352 31.082 1.00 93.50 345 ALA A O 1
ATOM 2602 N N . GLU A 1 346 ? -18.668 7.814 30.764 1.00 93.56 346 GLU A N 1
ATOM 2603 C CA . GLU A 1 346 ? -19.501 7.469 31.924 1.00 93.56 346 GLU A CA 1
ATOM 2604 C C . GLU A 1 346 ? -20.958 7.302 31.472 1.00 93.56 346 GLU A C 1
ATOM 2606 O O . GLU A 1 346 ? -21.353 7.919 30.482 1.00 93.56 346 GLU A O 1
ATOM 2611 N N . SER A 1 347 ? -21.780 6.490 32.143 1.00 92.94 347 SER A N 1
ATOM 2612 C CA . SER A 1 347 ? -23.168 6.276 31.697 1.00 92.94 347 SER A CA 1
ATOM 2613 C C . SER A 1 347 ? -24.175 6.067 32.826 1.00 92.94 347 SER A C 1
ATOM 2615 O O . SER A 1 347 ? -23.876 5.435 33.833 1.00 92.94 347 SER A O 1
ATOM 2617 N N . ASP A 1 348 ? -25.403 6.548 32.614 1.00 91.31 348 ASP A N 1
ATOM 2618 C CA . ASP A 1 348 ? -26.583 6.206 33.423 1.00 91.31 348 ASP A CA 1
ATOM 2619 C C . ASP A 1 348 ? -27.422 5.059 32.820 1.00 91.31 348 ASP A C 1
ATOM 2621 O O . ASP A 1 348 ? -28.449 4.682 33.378 1.00 91.31 348 ASP A O 1
ATOM 2625 N N . GLY A 1 349 ? -26.978 4.484 31.697 1.00 88.06 349 GLY A N 1
ATOM 2626 C CA . GLY A 1 349 ? -27.671 3.445 30.933 1.00 88.06 349 GLY A CA 1
ATOM 2627 C C . GLY A 1 349 ? -28.491 3.974 29.749 1.00 88.06 349 GLY A C 1
ATOM 2628 O O . GLY A 1 349 ? -28.604 3.281 28.740 1.00 88.06 349 GLY A O 1
ATOM 2629 N N . GLU A 1 350 ? -28.999 5.207 29.804 1.00 88.69 350 GLU A N 1
ATOM 2630 C CA . GLU A 1 350 ? -29.730 5.838 28.688 1.00 88.69 350 GLU A CA 1
ATOM 2631 C C . GLU A 1 350 ? -28.846 6.808 27.895 1.00 88.69 350 GLU A C 1
ATOM 2633 O O . GLU A 1 350 ? -28.963 6.942 26.675 1.00 88.69 350 GLU A O 1
ATOM 2638 N N . THR A 1 351 ? -27.927 7.474 28.589 1.00 91.19 351 THR A N 1
ATOM 2639 C CA . THR A 1 351 ? -26.988 8.461 28.066 1.00 91.19 351 THR A CA 1
ATOM 2640 C C . THR A 1 351 ? -25.558 8.049 28.404 1.00 91.19 351 THR A C 1
ATOM 2642 O O . THR A 1 351 ? -25.259 7.577 29.501 1.00 91.19 351 THR A O 1
ATOM 2645 N N . VAL A 1 352 ? -24.648 8.261 27.458 1.00 94.19 352 VAL A N 1
ATOM 2646 C CA . VAL A 1 352 ? -23.200 8.173 27.654 1.00 94.19 352 VAL A CA 1
ATOM 2647 C C . VAL A 1 352 ? -22.637 9.591 27.650 1.00 94.19 352 VAL A C 1
ATOM 2649 O O . VAL A 1 352 ? -22.810 10.337 26.684 1.00 94.19 352 VAL A O 1
ATOM 2652 N N . TYR A 1 353 ? -21.980 9.967 28.740 1.00 93.81 353 TYR A N 1
ATOM 2653 C CA . TYR A 1 353 ? -21.294 11.236 28.933 1.00 93.81 353 TYR A CA 1
ATOM 2654 C C . TYR A 1 353 ? -19.811 11.060 28.617 1.00 93.81 353 TYR A C 1
ATOM 2656 O O . TYR A 1 353 ? -19.130 10.241 29.228 1.00 93.81 353 TYR A O 1
ATOM 2664 N N . LEU A 1 354 ? -19.314 11.822 27.648 1.00 91.75 354 LEU A N 1
ATOM 2665 C CA . LEU A 1 354 ? -17.964 11.705 27.107 1.00 91.75 354 LEU A CA 1
ATOM 2666 C C . LEU A 1 354 ? -17.182 12.987 27.367 1.00 91.75 354 LEU A C 1
ATOM 2668 O O . LEU A 1 354 ? -17.598 14.055 26.921 1.00 91.75 354 LEU A O 1
ATOM 2672 N N . ALA A 1 355 ? -16.035 12.892 28.032 1.00 88.44 355 ALA A N 1
ATOM 2673 C CA . ALA A 1 355 ? -15.092 14.001 28.131 1.00 88.44 355 ALA A CA 1
ATOM 2674 C C . ALA A 1 355 ? -14.253 14.074 26.842 1.00 88.44 355 ALA A C 1
ATOM 2676 O O . ALA A 1 355 ? -13.437 13.185 26.588 1.00 88.44 355 ALA A O 1
ATOM 2677 N N . SER A 1 356 ? -14.460 15.119 26.029 1.00 84.56 356 SER A N 1
ATOM 2678 C CA . SER A 1 356 ? -13.669 15.397 24.821 1.00 84.56 356 SER A CA 1
ATOM 2679 C C . SER A 1 356 ? -12.735 16.586 25.052 1.00 84.56 356 SER A C 1
ATOM 2681 O O . SER A 1 356 ? -13.180 17.729 25.181 1.00 84.56 356 SER A O 1
ATOM 2683 N N . GLN A 1 357 ? -11.427 16.318 25.054 1.00 73.56 357 GLN A N 1
ATOM 2684 C CA . GLN A 1 357 ? -10.386 17.353 25.023 1.00 73.56 357 GLN A CA 1
ATOM 2685 C C . GLN A 1 357 ? -10.226 17.971 23.632 1.00 73.56 357 GLN A C 1
ATOM 2687 O O . GLN A 1 357 ? -9.743 19.091 23.510 1.00 73.56 357 GLN A O 1
ATOM 2692 N N . GLY A 1 358 ? -10.624 17.257 22.574 1.00 62.84 358 GLY A N 1
ATOM 2693 C CA . GLY A 1 358 ? -10.594 17.793 21.212 1.00 62.84 358 GLY A CA 1
ATOM 2694 C C . GLY A 1 358 ? -11.677 18.841 20.960 1.00 62.84 358 GLY A C 1
ATOM 2695 O O . GLY A 1 358 ? -11.444 19.813 20.244 1.00 62.84 358 GLY A O 1
ATOM 2696 N N . GLY A 1 359 ? -12.848 18.652 21.575 1.00 65.00 359 GLY A N 1
ATOM 2697 C CA . GLY A 1 359 ? -13.988 19.556 21.461 1.00 65.00 359 GLY A CA 1
ATOM 2698 C C . GLY A 1 359 ? -14.115 20.606 22.569 1.00 65.00 359 GLY A C 1
ATOM 2699 O O . GLY A 1 359 ? -15.058 21.391 22.481 1.00 65.00 359 GLY A O 1
ATOM 2700 N N . ASP A 1 360 ? -13.248 20.596 23.592 1.00 78.69 360 ASP A N 1
ATOM 2701 C CA . ASP A 1 360 ? -13.402 21.350 24.853 1.00 78.69 360 ASP A CA 1
ATOM 2702 C C . ASP A 1 360 ? -14.844 21.267 25.391 1.00 78.69 360 ASP A C 1
ATOM 2704 O O . ASP A 1 360 ? -15.576 22.254 25.501 1.00 78.69 360 ASP A O 1
ATOM 2708 N N . ALA A 1 361 ? -15.310 20.035 25.624 1.00 85.38 361 ALA A N 1
ATOM 2709 C CA . ALA A 1 361 ? -16.689 19.775 26.023 1.00 85.38 361 ALA A CA 1
ATOM 2710 C C . ALA A 1 361 ? -16.872 18.414 26.704 1.00 85.38 361 ALA A C 1
ATOM 2712 O O . ALA A 1 361 ? -16.184 17.440 26.395 1.00 85.38 361 ALA A O 1
ATOM 2713 N N . VAL A 1 362 ? -17.903 18.322 27.550 1.00 88.69 362 VAL A N 1
ATOM 2714 C CA . VAL A 1 362 ? -18.562 17.040 27.830 1.00 88.69 362 VAL A CA 1
ATOM 2715 C C . VAL A 1 362 ? -19.732 16.873 26.861 1.00 88.69 362 VAL A C 1
ATOM 2717 O O . VAL A 1 362 ? -20.575 17.766 26.732 1.00 88.69 362 VAL A O 1
ATOM 2720 N N . ILE A 1 363 ? -19.771 15.738 26.165 1.00 89.69 363 ILE A N 1
ATOM 2721 C CA . ILE A 1 363 ? -20.747 15.410 25.121 1.00 89.69 363 ILE A CA 1
ATOM 2722 C C . ILE A 1 363 ? -21.648 14.282 25.631 1.00 89.69 363 ILE A C 1
ATOM 2724 O O . ILE A 1 363 ? -21.164 13.229 26.030 1.00 89.69 363 ILE A O 1
ATOM 2728 N N . ALA A 1 364 ? -22.959 14.502 25.613 1.00 91.00 364 ALA A N 1
ATOM 2729 C CA . ALA A 1 364 ? -23.980 13.506 25.909 1.00 91.00 364 ALA A CA 1
ATOM 2730 C C . ALA A 1 364 ? -24.459 12.839 24.613 1.00 91.00 364 ALA A C 1
ATOM 2732 O O . ALA A 1 364 ? -24.994 13.503 23.720 1.00 91.00 364 ALA A O 1
ATOM 2733 N N . VAL A 1 365 ? -24.297 11.522 24.528 1.00 90.88 365 VAL A N 1
ATOM 2734 C CA . VAL A 1 365 ? -24.715 10.682 23.400 1.00 90.88 365 VAL A CA 1
ATOM 2735 C C . VAL A 1 365 ? -25.757 9.687 23.900 1.00 90.88 365 VAL A C 1
ATOM 2737 O O . VAL A 1 365 ? -25.560 9.077 24.946 1.00 90.88 365 VAL A O 1
ATOM 2740 N N . ALA A 1 366 ? -26.856 9.489 23.169 1.00 87.50 366 ALA A N 1
ATOM 2741 C CA . ALA A 1 366 ? -27.820 8.444 23.515 1.00 87.50 366 ALA A CA 1
ATOM 2742 C C . ALA A 1 366 ? -27.156 7.057 23.426 1.00 87.50 366 ALA A C 1
ATOM 2744 O O . ALA A 1 366 ? -26.515 6.723 22.418 1.00 87.50 366 ALA A O 1
ATOM 2745 N N . ALA A 1 367 ? -27.297 6.254 24.478 1.00 81.69 367 ALA A N 1
ATOM 2746 C CA . ALA A 1 367 ? -26.826 4.879 24.502 1.00 81.69 367 ALA A CA 1
ATOM 2747 C C . ALA A 1 367 ? -27.617 4.034 23.486 1.00 81.69 367 ALA A C 1
ATOM 2749 O O . ALA A 1 367 ? -28.772 4.333 23.178 1.00 81.69 367 ALA A O 1
ATOM 2750 N N . ALA A 1 368 ? -27.005 2.989 22.920 1.00 76.56 368 ALA A N 1
ATOM 2751 C CA . ALA A 1 368 ? -27.732 2.133 21.986 1.00 76.56 368 ALA A CA 1
ATOM 2752 C C . ALA A 1 368 ? -28.783 1.324 22.759 1.00 76.56 368 ALA A C 1
ATOM 2754 O O . ALA A 1 368 ? -28.446 0.711 23.776 1.00 76.56 368 ALA A O 1
ATOM 2755 N N . ALA A 1 369 ? -30.030 1.302 22.277 1.00 56.66 369 ALA A N 1
ATOM 2756 C CA . ALA A 1 369 ? -31.038 0.365 22.771 1.00 56.66 369 ALA A CA 1
ATOM 2757 C C . ALA A 1 369 ? -30.503 -1.068 22.628 1.00 56.66 369 ALA A C 1
ATOM 2759 O O . ALA A 1 369 ? -29.823 -1.356 21.642 1.00 56.66 369 ALA A O 1
ATOM 2760 N N . ASN A 1 370 ? -30.767 -1.922 23.626 1.00 47.09 370 ASN A N 1
ATOM 2761 C CA . ASN A 1 370 ? -30.125 -3.229 23.802 1.00 47.09 370 ASN A CA 1
ATOM 2762 C C . ASN A 1 370 ? -29.934 -3.991 22.482 1.00 47.09 370 ASN A C 1
ATOM 2764 O O . ASN A 1 370 ? -30.872 -4.584 21.952 1.00 47.09 370 ASN A O 1
ATOM 2768 N N . ALA A 1 371 ? -28.694 -4.012 21.991 1.00 36.81 371 ALA A N 1
ATOM 2769 C CA . ALA A 1 371 ? -28.287 -4.931 20.945 1.00 36.81 371 ALA A CA 1
ATOM 2770 C C . ALA A 1 371 ? -28.310 -6.339 21.546 1.00 36.81 371 ALA A C 1
ATOM 2772 O O . ALA A 1 371 ? -27.410 -6.716 22.302 1.00 36.81 371 ALA A O 1
ATOM 2773 N N . GLU A 1 372 ? -29.375 -7.089 21.265 1.00 30.05 372 GLU A N 1
ATOM 2774 C CA . GLU A 1 372 ? -29.459 -8.497 21.637 1.00 30.05 372 GLU A CA 1
ATOM 2775 C C . GLU A 1 372 ? -28.238 -9.244 21.091 1.00 30.05 372 GLU A C 1
ATOM 2777 O O . GLU A 1 372 ? -27.792 -9.015 19.962 1.00 30.05 372 GLU A O 1
ATOM 2782 N N . ARG A 1 373 ? -27.682 -10.147 21.907 1.00 32.81 373 ARG A N 1
ATOM 2783 C CA . ARG A 1 373 ? -26.599 -11.034 21.472 1.00 32.81 373 ARG A CA 1
ATOM 2784 C C . ARG A 1 373 ? -27.025 -11.750 20.184 1.00 32.81 373 ARG A C 1
ATOM 2786 O O . ARG A 1 373 ? -28.064 -12.412 20.208 1.00 32.81 373 ARG A O 1
ATOM 2793 N N . PRO A 1 374 ? -26.196 -11.765 19.125 1.00 28.08 374 PRO A N 1
ATOM 2794 C CA . PRO A 1 374 ? -26.292 -12.805 18.112 1.00 28.08 374 PRO A CA 1
ATOM 2795 C C . PRO A 1 374 ? -26.150 -14.153 18.827 1.00 28.08 374 PRO A C 1
ATOM 2797 O O . PRO A 1 374 ? -25.095 -14.467 19.387 1.00 28.08 374 PRO A O 1
ATOM 2800 N N . ALA A 1 375 ? -27.241 -14.912 18.905 1.00 26.09 375 ALA A N 1
ATOM 2801 C CA . ALA A 1 375 ? -27.264 -16.152 19.662 1.00 26.09 375 ALA A CA 1
ATOM 2802 C C . ALA A 1 375 ? -26.338 -17.185 19.003 1.00 26.09 375 ALA A C 1
ATOM 2804 O O . ALA A 1 375 ? -26.542 -17.581 17.858 1.00 26.09 375 ALA A O 1
ATOM 2805 N N . GLY A 1 376 ? -25.333 -17.631 19.758 1.00 28.44 376 GLY A N 1
ATOM 2806 C CA . GLY A 1 376 ? -24.391 -18.663 19.337 1.00 28.44 376 GLY A CA 1
ATOM 2807 C C . GLY A 1 376 ? -23.167 -18.132 18.591 1.00 28.44 376 GLY A C 1
ATOM 2808 O O . GLY A 1 376 ? -23.161 -18.086 17.369 1.00 28.44 376 GLY A O 1
ATOM 2809 N N . HIS A 1 377 ? -22.105 -17.837 19.344 1.00 24.89 377 HIS A N 1
ATOM 2810 C CA . HIS A 1 377 ? -20.736 -18.332 19.120 1.00 24.89 377 HIS A CA 1
ATOM 2811 C C . HIS A 1 377 ? -20.000 -18.221 20.465 1.00 24.89 377 HIS A C 1
ATOM 2813 O O . HIS A 1 377 ? -19.695 -17.125 20.929 1.00 24.89 377 HIS 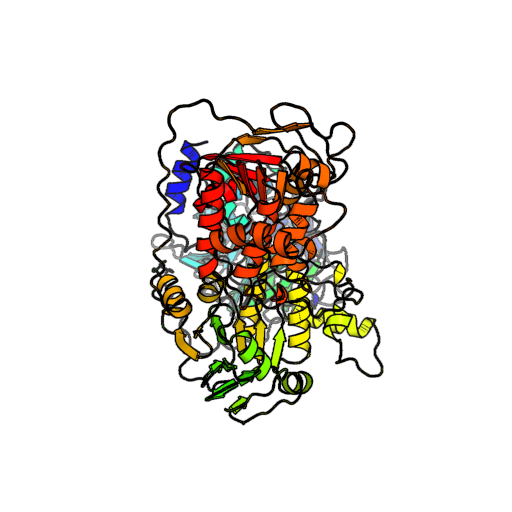A O 1
ATOM 2819 N N . ALA A 1 378 ? -19.765 -19.351 21.137 1.00 24.38 378 ALA A N 1
ATOM 2820 C CA . ALA A 1 378 ? -19.048 -19.363 22.410 1.00 24.38 378 ALA A CA 1
ATOM 2821 C C . ALA A 1 378 ? -17.555 -19.092 22.164 1.00 24.38 378 ALA A C 1
ATOM 2823 O O . ALA A 1 378 ? -16.848 -19.931 21.605 1.00 24.38 378 ALA A O 1
ATOM 2824 N N . ALA A 1 379 ? -17.078 -17.916 22.571 1.00 25.70 379 ALA A N 1
ATOM 2825 C CA . ALA A 1 379 ? -15.680 -17.529 22.439 1.00 25.70 379 ALA A CA 1
ATOM 2826 C C . ALA A 1 379 ? -14.809 -18.260 23.476 1.00 25.70 379 ALA A C 1
ATOM 2828 O O . ALA A 1 379 ? -14.589 -17.776 24.585 1.00 25.70 379 ALA A O 1
ATOM 2829 N N . ALA A 1 380 ? -14.284 -19.429 23.108 1.00 25.28 380 ALA A N 1
ATOM 2830 C CA . ALA A 1 380 ? -13.173 -20.033 23.832 1.00 25.28 380 ALA A CA 1
ATOM 2831 C C . ALA A 1 380 ? -11.885 -19.256 23.512 1.00 25.28 380 ALA A C 1
ATOM 2833 O O . ALA A 1 380 ? -11.404 -19.271 22.377 1.00 25.28 380 ALA A O 1
ATOM 2834 N N . ALA A 1 381 ? -11.319 -18.579 24.512 1.00 27.86 381 ALA A N 1
ATOM 2835 C CA . ALA A 1 381 ? -10.050 -17.870 24.384 1.00 27.86 381 ALA A CA 1
ATOM 2836 C C . ALA A 1 381 ? -8.882 -18.862 24.215 1.00 27.86 381 ALA A C 1
ATOM 2838 O O . ALA A 1 381 ? -8.275 -19.310 25.186 1.00 27.86 381 ALA A O 1
ATOM 2839 N N . ALA A 1 382 ? -8.557 -19.201 22.967 1.00 22.44 382 ALA A N 1
ATOM 2840 C CA . ALA A 1 382 ? -7.365 -19.962 22.611 1.00 22.44 382 ALA A CA 1
ATOM 2841 C C . ALA A 1 382 ? -6.286 -19.018 22.043 1.00 22.44 382 ALA A C 1
ATOM 2843 O O . ALA A 1 382 ? -6.593 -18.196 21.176 1.00 22.44 382 ALA A O 1
ATOM 2844 N N . PRO A 1 383 ? -5.017 -19.112 22.483 1.00 23.50 383 PRO A N 1
ATOM 2845 C CA . PRO A 1 383 ? -3.952 -18.290 21.925 1.00 23.50 383 PRO A CA 1
ATOM 2846 C C . PRO A 1 383 ? -3.715 -18.658 20.456 1.00 23.50 383 PRO A C 1
ATOM 2848 O O . PRO A 1 383 ? -3.477 -19.825 20.132 1.00 23.50 383 PRO A O 1
ATOM 2851 N N . LEU A 1 384 ? -3.729 -17.649 19.580 1.00 24.25 384 LEU A N 1
ATOM 2852 C CA . LEU A 1 384 ? -3.377 -17.774 18.166 1.00 24.25 384 LEU A CA 1
ATOM 2853 C C . LEU A 1 384 ? -1.933 -18.272 18.022 1.00 24.25 384 LEU A C 1
ATOM 2855 O O . LEU A 1 384 ? -0.983 -17.496 17.958 1.00 24.25 384 LEU A O 1
ATOM 2859 N N . ARG A 1 385 ? -1.750 -19.591 17.938 1.00 22.75 385 ARG A N 1
ATOM 2860 C CA . ARG A 1 385 ? -0.512 -20.156 17.405 1.00 22.75 385 ARG A CA 1
ATOM 2861 C C . ARG A 1 385 ? -0.400 -19.719 15.950 1.00 22.75 385 ARG A C 1
ATOM 2863 O O . ARG A 1 385 ? -1.336 -19.916 15.177 1.00 22.75 385 ARG A O 1
ATOM 2870 N N . LEU A 1 386 ? 0.773 -19.227 15.555 1.00 26.03 386 LEU A N 1
ATOM 2871 C CA . LEU A 1 386 ? 1.180 -19.174 14.150 1.00 26.03 386 LEU A CA 1
ATOM 2872 C C . LEU A 1 386 ? 1.390 -20.600 13.633 1.00 26.03 386 LEU A C 1
ATOM 2874 O O . LEU A 1 386 ? 2.511 -21.060 13.424 1.00 26.03 386 LEU A O 1
ATOM 2878 N N . ALA A 1 387 ? 0.283 -21.311 13.435 1.00 25.06 387 ALA A N 1
ATOM 2879 C CA . ALA A 1 387 ? 0.265 -22.458 12.563 1.00 25.06 387 ALA A CA 1
ATOM 2880 C C . ALA A 1 387 ? 0.626 -21.967 11.158 1.00 25.06 387 ALA A C 1
ATOM 2882 O O . ALA A 1 387 ? 0.016 -21.039 10.626 1.00 25.06 387 ALA A O 1
ATOM 2883 N N . SER A 1 388 ? 1.617 -22.613 10.548 1.00 29.81 388 SER A N 1
ATOM 2884 C CA . SER A 1 388 ? 1.789 -22.596 9.101 1.00 29.81 388 SER A CA 1
ATOM 2885 C C . SER A 1 388 ? 0.444 -22.949 8.466 1.00 29.81 388 SER A C 1
ATOM 2887 O O . SER A 1 388 ? -0.003 -24.092 8.596 1.00 29.81 388 SER A O 1
ATOM 2889 N N . ALA A 1 389 ? -0.213 -21.972 7.842 1.00 28.52 389 ALA A N 1
ATOM 2890 C CA . ALA A 1 389 ? -1.563 -22.137 7.328 1.00 28.52 389 ALA A CA 1
ATOM 2891 C C . ALA A 1 389 ? -1.575 -23.147 6.172 1.00 28.52 389 ALA A C 1
ATOM 2893 O O . ALA A 1 389 ? -1.426 -22.794 5.001 1.00 28.52 389 ALA A O 1
ATOM 2894 N N . ARG A 1 390 ? -1.811 -24.421 6.510 1.00 25.86 390 ARG A N 1
ATOM 2895 C CA . ARG A 1 390 ? -2.545 -25.315 5.620 1.00 25.86 390 ARG A CA 1
ATOM 2896 C C . ARG A 1 390 ? -3.896 -24.641 5.417 1.00 25.86 390 ARG A C 1
ATOM 2898 O O . ARG A 1 390 ? -4.694 -24.580 6.345 1.00 25.86 390 ARG A O 1
ATOM 2905 N N . ARG A 1 391 ? -4.077 -24.043 4.240 1.00 35.25 391 ARG A N 1
ATOM 2906 C CA . ARG A 1 391 ? -5.320 -23.385 3.836 1.00 35.25 391 ARG A CA 1
ATOM 2907 C C . ARG A 1 391 ? -6.450 -24.408 3.958 1.00 35.25 391 ARG A C 1
ATOM 2909 O O . ARG A 1 391 ? -6.410 -25.431 3.277 1.00 35.25 391 ARG A O 1
ATOM 2916 N N . GLU A 1 392 ? -7.423 -24.149 4.827 1.00 26.30 392 GLU A N 1
ATOM 2917 C CA . GLU A 1 392 ? -8.685 -24.885 4.770 1.00 26.30 392 GLU A CA 1
ATOM 2918 C C . GLU A 1 392 ? -9.374 -24.547 3.437 1.00 26.30 392 GLU A C 1
ATOM 2920 O O . GLU A 1 392 ? -9.348 -23.383 3.020 1.00 26.30 392 GLU A O 1
ATOM 2925 N N . PRO A 1 393 ? -9.939 -25.537 2.723 1.00 31.88 393 PRO A N 1
ATOM 2926 C CA . PRO A 1 393 ? -10.601 -25.292 1.450 1.00 31.88 393 PRO A CA 1
ATOM 2927 C C . PRO A 1 393 ? -11.822 -24.385 1.644 1.00 31.88 393 PRO A C 1
ATOM 2929 O O . PRO A 1 393 ? -12.616 -24.563 2.571 1.00 31.88 393 PRO A O 1
ATOM 2932 N N . SER A 1 394 ? -11.972 -23.403 0.755 1.00 40.22 394 SER A N 1
ATOM 2933 C CA . SER A 1 394 ? -13.045 -22.412 0.837 1.00 40.22 394 SER A CA 1
ATOM 2934 C C . SER A 1 394 ? -14.424 -23.068 0.709 1.00 40.22 394 SER A C 1
ATOM 2936 O O . SER A 1 394 ? -14.644 -23.937 -0.136 1.00 40.22 394 SER A O 1
ATOM 2938 N N . ARG A 1 395 ? -15.406 -22.587 1.485 1.00 40.00 395 ARG A N 1
ATOM 2939 C CA . ARG A 1 395 ? -16.830 -22.992 1.417 1.00 40.00 395 ARG A CA 1
ATOM 2940 C C . ARG A 1 395 ? -17.547 -22.505 0.134 1.00 40.00 395 ARG A C 1
ATOM 2942 O O . ARG A 1 395 ? -18.747 -22.242 0.151 1.00 40.00 395 ARG A O 1
ATOM 2949 N N . ALA A 1 396 ? -16.834 -22.381 -0.986 1.00 43.50 396 ALA A N 1
ATOM 2950 C CA . ALA A 1 396 ? -17.366 -21.921 -2.270 1.00 43.50 396 ALA A CA 1
ATOM 2951 C C . ALA A 1 396 ? -18.234 -22.975 -2.990 1.00 43.50 396 ALA A C 1
ATOM 2953 O O . ALA A 1 396 ? -19.100 -22.611 -3.785 1.00 43.50 396 ALA A O 1
ATOM 2954 N N . ALA A 1 397 ? -18.066 -24.266 -2.673 1.00 39.38 397 ALA A N 1
ATOM 2955 C CA . ALA A 1 397 ? -18.673 -25.417 -3.363 1.00 39.38 397 ALA A CA 1
ATOM 2956 C C . ALA A 1 397 ? -20.215 -25.571 -3.242 1.00 39.38 397 ALA A C 1
ATOM 2958 O O . ALA A 1 397 ? -20.743 -26.659 -3.452 1.00 39.38 397 ALA A O 1
ATOM 2959 N N . GLY A 1 398 ? -20.950 -24.507 -2.901 1.00 46.00 398 GLY A N 1
ATOM 2960 C CA . GLY A 1 398 ? -22.411 -24.528 -2.738 1.00 46.00 398 GLY A CA 1
ATOM 2961 C C . GLY A 1 398 ? -23.154 -23.239 -3.112 1.00 46.00 398 GLY A C 1
ATOM 2962 O O . GLY A 1 398 ? -24.370 -23.180 -2.941 1.00 46.00 398 GLY A O 1
ATOM 2963 N N . ARG A 1 399 ? -22.476 -22.195 -3.614 1.00 61.19 399 ARG A N 1
ATOM 2964 C CA . ARG A 1 399 ? -23.141 -20.960 -4.075 1.00 61.19 399 ARG A CA 1
ATOM 2965 C C . ARG A 1 399 ? -23.416 -21.033 -5.577 1.00 61.19 399 ARG A C 1
ATOM 2967 O O . ARG A 1 399 ? -22.512 -21.329 -6.352 1.00 61.19 399 ARG A O 1
ATOM 2974 N N . ARG A 1 400 ? -24.652 -20.731 -6.000 1.00 81.12 400 ARG A N 1
ATOM 2975 C CA . ARG A 1 400 ? -24.970 -20.577 -7.432 1.00 81.12 400 ARG A CA 1
ATOM 2976 C C . ARG A 1 400 ? -24.111 -19.448 -8.028 1.00 81.12 400 ARG A C 1
ATOM 2978 O O . ARG A 1 400 ? -24.063 -18.374 -7.422 1.00 81.12 400 ARG A O 1
ATOM 2985 N N . PRO A 1 401 ? -23.453 -19.661 -9.179 1.00 90.38 401 PRO A N 1
ATOM 2986 C CA . PRO A 1 401 ? -22.684 -18.617 -9.838 1.00 90.38 401 PRO A CA 1
ATOM 2987 C C . PRO A 1 401 ? -23.598 -17.492 -10.336 1.00 90.38 401 PRO A C 1
ATOM 2989 O O . PRO A 1 401 ? -24.724 -17.736 -10.770 1.00 90.38 401 PRO A O 1
ATOM 2992 N N . ILE A 1 402 ? -23.100 -16.253 -10.292 1.00 93.50 402 ILE A N 1
ATOM 2993 C CA . ILE A 1 402 ? -23.790 -15.107 -10.899 1.00 93.50 402 ILE A CA 1
ATOM 2994 C C . ILE A 1 402 ? -23.581 -15.099 -12.413 1.00 93.50 402 ILE A C 1
ATOM 2996 O O . ILE A 1 402 ? -24.501 -14.759 -13.151 1.00 93.50 402 ILE A O 1
ATOM 3000 N N . LEU A 1 403 ? -22.399 -15.518 -12.870 1.00 95.44 403 LEU A N 1
ATOM 3001 C CA . LEU A 1 403 ? -22.048 -15.662 -14.278 1.00 95.44 403 LEU A CA 1
ATOM 3002 C C . LEU A 1 403 ? -21.639 -17.106 -14.564 1.00 95.44 403 LEU A C 1
ATOM 3004 O O . LEU A 1 403 ? -20.717 -17.619 -13.930 1.00 95.44 403 LEU A O 1
ATOM 3008 N N . GLU A 1 404 ? -22.239 -17.704 -15.588 1.00 95.62 404 GLU A N 1
ATOM 3009 C CA . GLU A 1 404 ? -21.719 -18.900 -16.252 1.00 95.62 404 GLU A CA 1
ATOM 3010 C C . GLU A 1 404 ? -21.438 -18.608 -17.726 1.00 95.62 404 GLU A C 1
ATOM 3012 O O . GLU A 1 404 ? -22.111 -17.815 -18.382 1.00 95.62 404 GLU A O 1
ATOM 3017 N N . VAL A 1 405 ? -20.438 -19.285 -18.258 1.00 95.00 405 VAL A N 1
ATOM 3018 C CA . VAL A 1 405 ? -20.041 -19.281 -19.657 1.00 95.00 405 VAL A CA 1
ATOM 3019 C C . VAL A 1 405 ? -19.865 -20.743 -20.036 1.00 95.00 405 VAL A C 1
ATOM 3021 O O . VAL A 1 405 ? -19.149 -21.458 -19.334 1.00 95.00 405 VAL A O 1
ATOM 3024 N N . ARG A 1 406 ? -20.528 -21.196 -21.103 1.00 94.88 406 ARG A N 1
ATOM 3025 C CA . ARG A 1 406 ? -20.557 -22.613 -21.495 1.00 94.88 406 ARG A CA 1
ATOM 3026 C C . ARG A 1 406 ? -20.193 -22.783 -22.962 1.00 94.88 406 ARG A C 1
ATOM 3028 O O . ARG A 1 406 ? -20.783 -22.122 -23.823 1.00 94.88 406 ARG A O 1
ATOM 3035 N N . ALA A 1 407 ? -19.239 -23.676 -23.235 1.00 93.50 407 ALA A N 1
ATOM 3036 C CA . ALA A 1 407 ? -18.767 -24.017 -24.581 1.00 93.50 407 ALA A CA 1
ATOM 3037 C C . ALA A 1 407 ? -18.407 -22.797 -25.467 1.00 93.50 407 ALA A C 1
ATOM 3039 O O . ALA A 1 407 ? -18.560 -22.813 -26.697 1.00 93.50 407 ALA A O 1
ATOM 3040 N N . LEU A 1 408 ? -17.954 -21.698 -24.855 1.00 94.44 408 LEU A N 1
ATOM 3041 C CA . LEU A 1 408 ? -17.842 -20.409 -25.528 1.00 94.44 408 LEU A CA 1
ATOM 3042 C C . LEU A 1 408 ? -16.697 -20.415 -26.539 1.00 94.44 408 LEU A C 1
ATOM 3044 O O . LEU A 1 408 ? -15.554 -20.742 -26.223 1.00 94.44 408 LEU A O 1
ATOM 3048 N N . THR A 1 409 ? -17.018 -20.031 -27.771 1.00 93.06 409 THR A N 1
ATOM 3049 C CA . THR A 1 409 ? -16.087 -20.050 -28.900 1.00 93.06 409 THR A CA 1
ATOM 3050 C C . THR A 1 409 ? -16.160 -18.732 -29.655 1.00 93.06 409 THR A C 1
ATOM 3052 O O . THR A 1 409 ? -17.248 -18.254 -29.992 1.00 93.06 409 THR A O 1
ATOM 3055 N N . LYS A 1 410 ? -14.999 -18.153 -29.972 1.00 92.38 410 LYS A N 1
ATOM 3056 C CA . LYS A 1 410 ? -14.871 -16.944 -30.786 1.00 92.38 410 LYS A CA 1
ATOM 3057 C C . LYS A 1 410 ? -13.773 -17.118 -31.821 1.00 92.38 410 LYS A C 1
ATOM 3059 O O . LYS A 1 410 ? -12.608 -17.290 -31.477 1.00 92.38 410 LYS A O 1
ATOM 3064 N N . VAL A 1 411 ? -14.170 -16.988 -33.079 1.00 87.31 411 VAL A N 1
ATOM 3065 C CA . VAL A 1 411 ? -13.283 -16.984 -34.244 1.00 87.31 411 VAL A CA 1
ATOM 3066 C C . VAL A 1 411 ? -13.160 -15.554 -34.773 1.00 87.31 411 VAL A C 1
ATOM 3068 O O . VAL A 1 411 ? -14.162 -14.833 -34.835 1.00 87.31 411 VAL A O 1
ATOM 3071 N N . TYR A 1 412 ? -11.944 -15.164 -35.146 1.00 81.38 412 TYR A N 1
ATOM 3072 C CA . TYR A 1 412 ? -11.628 -13.969 -35.932 1.00 81.38 412 TYR A CA 1
ATOM 3073 C C . TYR A 1 412 ? -10.853 -14.421 -37.170 1.00 81.38 412 TYR A C 1
ATOM 3075 O O . TYR A 1 412 ? -9.893 -15.172 -37.032 1.00 81.38 412 TYR A O 1
ATOM 3083 N N . ASP A 1 413 ? -11.294 -14.017 -38.361 1.00 80.31 413 ASP A N 1
ATOM 3084 C CA . ASP A 1 413 ? -10.595 -14.251 -39.637 1.00 80.31 413 ASP A CA 1
ATOM 3085 C C . ASP A 1 413 ? -10.124 -15.708 -39.852 1.00 80.31 413 ASP A C 1
ATOM 3087 O O . ASP A 1 413 ? -9.034 -15.982 -40.345 1.00 80.31 413 ASP A O 1
ATOM 3091 N N . GLY A 1 414 ? -10.965 -16.666 -39.443 1.00 74.50 414 GLY A N 1
ATOM 3092 C CA . GLY A 1 414 ? -10.705 -18.109 -39.528 1.00 74.50 414 GLY A CA 1
ATOM 3093 C C . GLY A 1 414 ? -9.932 -18.719 -38.348 1.00 74.50 414 GLY A C 1
ATOM 3094 O O . GLY A 1 414 ? -9.948 -19.937 -38.192 1.00 74.50 414 GLY A O 1
ATOM 3095 N N . VAL A 1 415 ? -9.327 -17.911 -37.473 1.00 74.44 415 VAL A N 1
ATOM 3096 C CA . VAL A 1 415 ? -8.549 -18.366 -36.307 1.00 74.44 415 VAL A CA 1
ATOM 3097 C C . VAL A 1 415 ? -9.384 -18.290 -35.024 1.00 74.44 415 VAL A C 1
ATOM 3099 O O . VAL A 1 415 ? -9.987 -17.261 -34.708 1.00 74.44 415 VAL A O 1
ATOM 3102 N N . ALA A 1 416 ? -9.429 -19.378 -34.251 1.00 78.19 416 ALA A N 1
ATOM 3103 C CA . ALA A 1 416 ? -10.088 -19.394 -32.947 1.00 78.19 416 ALA A CA 1
ATOM 3104 C C . ALA A 1 416 ? -9.245 -18.642 -31.900 1.00 78.19 416 ALA A C 1
ATOM 3106 O O . ALA A 1 416 ? -8.122 -19.033 -31.601 1.00 78.19 416 ALA A O 1
ATOM 3107 N N . ALA A 1 417 ? -9.796 -17.569 -31.327 1.00 82.56 417 ALA A N 1
ATOM 3108 C CA . ALA A 1 417 ? -9.177 -16.824 -30.226 1.00 82.56 417 ALA A CA 1
ATOM 3109 C C . ALA A 1 417 ? -9.602 -17.351 -28.845 1.00 82.56 417 ALA A C 1
ATOM 3111 O O . ALA A 1 417 ? -8.850 -17.222 -27.882 1.00 82.56 417 ALA A O 1
ATOM 3112 N N . ILE A 1 418 ? -10.803 -17.933 -28.757 1.00 91.88 418 ILE A N 1
ATOM 3113 C CA . ILE A 1 418 ? -11.181 -18.896 -27.714 1.00 91.88 418 ILE A CA 1
ATOM 3114 C C . ILE A 1 418 ? -11.997 -20.027 -28.341 1.00 91.88 418 ILE A C 1
ATOM 3116 O O . ILE A 1 418 ? -12.760 -19.790 -29.282 1.00 91.88 418 ILE A O 1
ATOM 3120 N N . GLU A 1 419 ? -11.860 -21.237 -27.811 1.00 91.75 419 GLU A N 1
ATOM 3121 C CA . GLU A 1 419 ? -12.514 -22.445 -28.312 1.00 91.75 419 GLU A CA 1
ATOM 3122 C C . GLU A 1 419 ? -13.010 -23.308 -27.149 1.00 91.75 419 GLU A C 1
ATOM 3124 O O . GLU A 1 419 ? -12.227 -23.714 -26.291 1.00 91.75 419 GLU A O 1
ATOM 3129 N N . ASN A 1 420 ? -14.315 -23.592 -27.144 1.00 91.38 420 ASN A N 1
ATOM 3130 C CA . ASN A 1 420 ? -14.992 -24.434 -26.155 1.00 91.38 420 ASN A CA 1
ATOM 3131 C C . ASN A 1 420 ? -14.625 -24.103 -24.688 1.00 91.38 420 ASN A C 1
ATOM 3133 O O . ASN A 1 420 ? -14.325 -24.990 -23.890 1.00 91.38 420 ASN A O 1
ATOM 3137 N N . VAL A 1 421 ? -14.593 -22.811 -24.341 1.00 94.75 421 VAL A N 1
ATOM 3138 C CA . VAL A 1 421 ? -14.222 -22.347 -22.998 1.00 94.75 421 VAL A CA 1
ATOM 3139 C C . VAL A 1 421 ? -15.445 -22.306 -22.088 1.00 94.75 421 VAL A C 1
ATOM 3141 O O . VAL A 1 421 ? -16.394 -21.566 -22.348 1.00 94.75 421 VAL A O 1
ATOM 3144 N N . ASP A 1 422 ? -15.368 -23.038 -20.979 1.00 93.25 422 ASP A N 1
ATOM 3145 C CA . ASP A 1 422 ? -16.266 -22.866 -19.834 1.00 93.25 422 ASP A CA 1
ATOM 3146 C C . ASP A 1 422 ? -15.632 -21.948 -18.787 1.00 93.25 422 ASP A C 1
ATOM 3148 O O . ASP A 1 422 ? -14.431 -22.041 -18.519 1.00 93.25 422 ASP A O 1
ATOM 3152 N N . PHE A 1 423 ? -16.432 -21.094 -18.157 1.00 95.44 423 PHE A N 1
ATOM 3153 C CA . PHE A 1 423 ? -16.000 -20.222 -17.064 1.00 95.44 423 PHE A CA 1
ATOM 3154 C C . PHE A 1 423 ? -17.178 -19.914 -16.130 1.00 95.44 423 PHE A C 1
ATOM 3156 O O . PHE A 1 423 ? -18.327 -19.876 -16.561 1.00 95.44 423 PHE A O 1
ATOM 3163 N N . SER A 1 424 ? -16.911 -19.680 -14.847 1.00 94.88 424 SER A N 1
ATOM 3164 C CA . SER A 1 424 ? -17.938 -19.395 -13.837 1.00 94.88 424 SER A CA 1
ATOM 3165 C C . SER A 1 424 ? -17.405 -18.407 -12.805 1.00 94.88 424 SER A C 1
ATOM 3167 O O . SER A 1 424 ? -16.294 -18.633 -12.330 1.00 94.88 424 SER A O 1
ATOM 3169 N N . ALA A 1 425 ? -18.200 -17.421 -12.391 1.00 94.75 425 ALA A N 1
ATOM 3170 C CA . ALA A 1 425 ? -17.889 -16.556 -11.248 1.00 94.75 425 ALA A CA 1
ATOM 3171 C C . ALA A 1 425 ? -19.070 -16.506 -10.265 1.00 94.75 425 ALA A C 1
ATOM 3173 O O . ALA A 1 425 ? -20.227 -16.377 -10.681 1.00 94.75 425 ALA A O 1
ATOM 3174 N N . ALA A 1 426 ? -18.783 -16.601 -8.967 1.00 93.31 426 ALA A N 1
ATOM 3175 C CA . ALA A 1 426 ? -19.759 -16.586 -7.881 1.00 93.31 426 ALA A CA 1
ATOM 3176 C C . ALA A 1 426 ? -19.856 -15.217 -7.169 1.00 93.31 426 ALA A C 1
ATOM 3178 O O . ALA A 1 426 ? -18.916 -14.423 -7.208 1.00 93.31 426 ALA A O 1
ATOM 3179 N N . PRO A 1 427 ? -20.986 -14.908 -6.499 1.00 91.81 427 PRO A N 1
ATOM 3180 C CA . PRO A 1 427 ? -21.115 -13.698 -5.686 1.00 91.81 427 PRO A CA 1
ATOM 3181 C C . PRO A 1 427 ? -20.078 -13.640 -4.554 1.00 91.81 427 PRO A C 1
ATOM 3183 O O . PRO A 1 427 ? -19.969 -14.579 -3.757 1.00 91.81 427 PRO A O 1
ATOM 3186 N N . GLY A 1 428 ? -19.360 -12.517 -4.471 1.00 90.88 428 GLY A N 1
ATOM 3187 C CA . GLY A 1 428 ? -18.303 -12.272 -3.486 1.00 90.88 428 GLY A CA 1
ATOM 3188 C C . GLY A 1 428 ? -17.020 -13.085 -3.686 1.00 90.88 428 GLY A C 1
ATOM 3189 O O . GLY A 1 428 ? -16.230 -13.195 -2.757 1.00 90.88 428 GLY A O 1
ATOM 3190 N N . GLU A 1 429 ? -16.826 -13.684 -4.862 1.00 93.56 429 GLU A N 1
ATOM 3191 C CA . GLU A 1 429 ? -15.598 -14.387 -5.246 1.00 93.56 429 GLU A CA 1
ATOM 3192 C C . GLU A 1 429 ? -14.648 -13.451 -6.004 1.00 93.56 429 GLU A C 1
ATOM 3194 O O . GLU A 1 429 ? -15.081 -12.721 -6.902 1.00 93.56 429 GLU A O 1
ATOM 3199 N N . VAL A 1 430 ? -13.347 -13.537 -5.716 1.00 95.44 430 VAL A N 1
ATOM 3200 C CA . VAL A 1 430 ? -12.289 -12.993 -6.574 1.00 95.44 430 VAL A CA 1
ATOM 3201 C C . VAL A 1 430 ? -11.683 -14.123 -7.408 1.00 95.44 430 VAL A C 1
ATOM 3203 O O . VAL A 1 430 ? -10.912 -14.945 -6.919 1.00 95.44 430 VAL A O 1
ATOM 3206 N N . HIS A 1 431 ? -12.008 -14.165 -8.698 1.00 95.38 431 HIS A N 1
ATOM 3207 C CA . HIS A 1 431 ? -11.582 -15.217 -9.622 1.00 95.38 431 HIS A CA 1
ATOM 3208 C C . HIS A 1 431 ? -10.504 -14.697 -10.582 1.00 95.38 431 HIS A C 1
ATOM 3210 O O . HIS A 1 431 ? -10.779 -13.867 -11.451 1.00 95.38 431 HIS A O 1
ATOM 3216 N N . ALA A 1 432 ? -9.271 -15.199 -10.481 1.00 93.81 432 ALA A N 1
ATOM 3217 C CA . ALA A 1 432 ? -8.193 -14.826 -11.398 1.00 93.81 432 ALA A CA 1
ATOM 3218 C C . ALA A 1 432 ? -8.260 -15.592 -12.730 1.00 93.81 432 ALA A C 1
ATOM 3220 O O . ALA A 1 432 ? -8.425 -16.815 -12.764 1.00 93.81 432 ALA A O 1
ATOM 3221 N N . LEU A 1 433 ? -8.068 -14.879 -13.838 1.00 92.00 433 LEU A N 1
ATOM 3222 C CA . LEU A 1 433 ? -7.931 -15.444 -15.177 1.00 92.00 433 LEU A CA 1
ATOM 3223 C C . LEU A 1 433 ? -6.474 -15.299 -15.634 1.00 92.00 433 LEU A C 1
ATOM 3225 O O . LEU A 1 433 ? -6.043 -14.216 -16.033 1.00 92.00 433 LEU A O 1
ATOM 3229 N N . ALA A 1 434 ? -5.724 -16.397 -15.569 1.00 88.56 434 ALA A N 1
ATOM 3230 C CA . ALA A 1 434 ? -4.306 -16.458 -15.913 1.00 88.56 434 ALA A CA 1
ATOM 3231 C C . ALA A 1 434 ? -4.086 -17.129 -17.284 1.00 88.56 434 ALA A C 1
ATOM 3233 O O . ALA A 1 434 ? -4.983 -17.766 -17.839 1.00 88.56 434 ALA A O 1
ATOM 3234 N N . GLY A 1 435 ? -2.890 -16.977 -17.849 1.00 77.88 435 GLY A N 1
ATOM 3235 C CA . GLY A 1 435 ? -2.548 -17.449 -19.197 1.00 77.88 435 GLY A CA 1
ATOM 3236 C C . GLY A 1 435 ? -1.546 -16.525 -19.882 1.00 77.88 435 GLY A C 1
ATOM 3237 O O . GLY A 1 435 ? -1.414 -15.364 -19.488 1.00 77.88 435 GLY A O 1
ATOM 3238 N N . GLU A 1 436 ? -0.860 -17.004 -20.916 1.00 68.38 436 GLU A N 1
ATOM 3239 C CA . GLU A 1 436 ? 0.023 -16.164 -21.743 1.00 68.38 436 GLU A CA 1
ATOM 3240 C C . GLU A 1 436 ? -0.772 -15.087 -22.519 1.00 68.38 436 GLU A C 1
ATOM 3242 O O . GLU A 1 436 ? -2.013 -15.096 -22.578 1.00 68.38 436 GLU A O 1
ATOM 3247 N N . ASN A 1 437 ? -0.089 -14.106 -23.105 1.00 67.50 437 ASN A N 1
ATOM 3248 C CA . ASN A 1 437 ? -0.703 -13.204 -24.074 1.00 67.50 437 ASN A CA 1
ATOM 3249 C C . ASN A 1 437 ? -1.139 -13.989 -25.313 1.00 67.50 437 ASN A C 1
ATOM 3251 O O . ASN A 1 437 ? -0.482 -14.928 -25.751 1.00 67.50 437 ASN A O 1
ATOM 3255 N N . GLY A 1 438 ? -2.294 -13.626 -25.868 1.00 69.38 438 GLY A N 1
ATOM 3256 C CA . GLY A 1 438 ? -2.927 -14.402 -26.938 1.00 69.38 438 GLY A CA 1
ATOM 3257 C C . GLY A 1 438 ? -3.717 -15.629 -26.464 1.00 69.38 438 GLY A C 1
ATOM 3258 O O . GLY A 1 438 ? -4.521 -16.133 -27.236 1.00 69.38 438 GLY A O 1
ATOM 3259 N N . ALA A 1 439 ? -3.634 -16.044 -25.191 1.00 78.75 439 ALA A N 1
ATOM 3260 C CA . ALA A 1 439 ? -4.397 -17.186 -24.660 1.00 78.75 439 ALA A CA 1
ATOM 3261 C C . ALA A 1 439 ? -5.934 -16.988 -24.589 1.00 78.75 439 ALA A C 1
ATOM 3263 O O . ALA A 1 439 ? -6.636 -17.821 -24.025 1.00 78.75 439 ALA A O 1
ATOM 3264 N N . GLY A 1 440 ? -6.470 -15.881 -25.114 1.00 84.38 440 GLY A N 1
ATOM 3265 C CA . GLY A 1 440 ? -7.912 -15.617 -25.185 1.00 84.38 440 GLY A CA 1
ATOM 3266 C C . GLY A 1 440 ? -8.526 -14.865 -23.996 1.00 84.38 440 GLY A C 1
ATOM 3267 O O . GLY A 1 440 ? -9.707 -14.524 -24.056 1.00 84.38 440 GLY A O 1
ATOM 3268 N N . LYS A 1 441 ? -7.742 -14.528 -22.958 1.00 89.12 441 LYS A N 1
ATOM 3269 C CA . LYS A 1 441 ? -8.202 -13.869 -21.711 1.00 89.12 441 LYS A CA 1
ATOM 3270 C C . LYS A 1 441 ? -9.093 -12.641 -21.959 1.00 89.12 441 LYS A C 1
ATOM 3272 O O . LYS A 1 441 ? -10.282 -12.654 -21.652 1.00 89.12 441 LYS A O 1
ATOM 3277 N N . SER A 1 442 ? -8.554 -11.608 -22.607 1.00 86.00 442 SER A N 1
ATOM 3278 C CA . SER A 1 442 ? -9.300 -10.375 -22.884 1.00 86.00 442 SER A CA 1
ATOM 3279 C C . SER A 1 442 ? -10.400 -10.570 -23.942 1.00 86.00 442 SER A C 1
ATOM 3281 O O . SER A 1 442 ? -11.347 -9.790 -23.979 1.00 86.00 442 SER A O 1
ATOM 3283 N N . THR A 1 443 ? -10.343 -11.620 -24.776 1.00 88.62 443 THR A N 1
ATOM 3284 C CA . THR A 1 443 ? -11.453 -11.999 -25.678 1.00 88.62 443 THR A CA 1
ATOM 3285 C C . THR A 1 443 ? -12.643 -12.531 -24.882 1.00 88.62 443 THR A C 1
ATOM 3287 O O . THR A 1 443 ? -13.768 -12.100 -25.132 1.00 88.62 443 THR A O 1
ATOM 3290 N N . LEU A 1 444 ? -12.406 -13.392 -23.885 1.00 92.25 444 LEU A N 1
ATOM 3291 C CA . LEU A 1 444 ? -13.436 -13.853 -22.952 1.00 92.25 444 LEU A CA 1
ATOM 3292 C C . LEU A 1 444 ? -14.063 -12.662 -22.204 1.00 92.25 444 LEU A C 1
ATOM 3294 O O . LEU A 1 444 ? -15.283 -12.501 -22.227 1.00 92.25 444 LEU A O 1
ATOM 3298 N N . CYS A 1 445 ? -13.248 -11.763 -21.640 1.00 92.00 445 CYS A N 1
ATOM 3299 C CA . CYS A 1 445 ? -13.748 -10.569 -20.949 1.00 92.00 445 CYS A CA 1
ATOM 3300 C C . CYS A 1 445 ? -14.548 -9.627 -21.867 1.00 92.00 445 CYS A C 1
ATOM 3302 O O . CYS A 1 445 ? -15.602 -9.145 -21.458 1.00 92.00 445 CYS A O 1
ATOM 3304 N N . LYS A 1 446 ? -14.109 -9.408 -23.118 1.00 89.62 446 LYS A N 1
ATOM 3305 C CA . LYS A 1 446 ? -14.841 -8.612 -24.127 1.00 89.62 446 LYS A CA 1
ATOM 3306 C C . LYS A 1 446 ? -16.191 -9.220 -24.516 1.00 89.62 446 LYS A C 1
ATOM 3308 O O . LYS A 1 446 ? -17.097 -8.478 -24.892 1.00 89.62 446 LYS A O 1
ATOM 3313 N N . ILE A 1 447 ? -16.341 -10.543 -24.441 1.00 92.12 447 ILE A N 1
ATOM 3314 C CA . ILE A 1 447 ? -17.626 -11.206 -24.694 1.00 92.12 447 ILE A CA 1
ATOM 3315 C C . ILE A 1 447 ? -18.555 -11.060 -23.486 1.00 92.12 447 ILE A C 1
ATOM 3317 O O . ILE A 1 447 ? -19.700 -10.641 -23.650 1.00 92.12 447 ILE A O 1
ATOM 3321 N N . ILE A 1 448 ? -18.053 -11.310 -22.272 1.00 92.69 448 ILE A N 1
ATOM 3322 C CA . ILE A 1 448 ? -18.826 -11.140 -21.029 1.00 92.69 448 ILE A CA 1
ATOM 3323 C C . ILE A 1 448 ? -19.294 -9.680 -20.868 1.00 92.69 448 ILE A C 1
ATOM 3325 O O . ILE A 1 448 ? -20.430 -9.436 -20.468 1.00 92.69 448 ILE A O 1
ATOM 3329 N N . SER A 1 449 ? -18.459 -8.701 -21.235 1.00 90.44 449 SER A N 1
ATOM 3330 C CA . SER A 1 449 ? -18.804 -7.273 -21.193 1.00 90.44 449 SER A CA 1
ATOM 3331 C C . SER A 1 449 ? -19.647 -6.777 -22.374 1.00 90.44 449 SER A C 1
ATOM 3333 O O . SER A 1 449 ? -19.943 -5.586 -22.439 1.00 90.44 449 SER A O 1
ATOM 3335 N N . GLY A 1 450 ? -20.039 -7.641 -23.317 1.00 89.38 450 GLY A N 1
ATOM 3336 C CA . GLY A 1 450 ? -20.863 -7.257 -24.468 1.00 89.38 450 GLY A CA 1
ATOM 3337 C C . GLY A 1 450 ? -20.167 -6.359 -25.498 1.00 89.38 450 GLY A C 1
ATOM 3338 O O . GLY A 1 450 ? -20.846 -5.747 -26.322 1.00 89.38 450 GLY A O 1
ATOM 3339 N N . ALA A 1 451 ? -18.835 -6.257 -25.465 1.00 86.88 451 ALA A N 1
ATOM 3340 C CA . ALA A 1 451 ? -18.042 -5.558 -26.479 1.00 86.88 451 ALA A CA 1
ATOM 3341 C C . ALA A 1 451 ? -17.865 -6.391 -27.764 1.00 86.88 451 ALA A C 1
ATOM 3343 O O . ALA A 1 451 ? -17.638 -5.835 -28.836 1.00 86.88 451 ALA A O 1
ATOM 3344 N N . VAL A 1 452 ? -17.969 -7.721 -27.666 1.00 88.69 452 VAL A N 1
ATOM 3345 C CA . VAL A 1 452 ? -17.846 -8.668 -28.784 1.00 88.69 452 VAL A CA 1
ATOM 3346 C C . VAL A 1 452 ? -18.927 -9.745 -28.671 1.00 88.69 452 VAL A C 1
ATOM 3348 O O . VAL A 1 452 ? -19.097 -10.346 -27.618 1.00 88.69 452 VAL A O 1
ATOM 3351 N N . SER A 1 453 ? -19.623 -10.061 -29.767 1.00 87.81 453 SER A N 1
ATOM 3352 C CA . SER A 1 453 ? -20.488 -11.253 -29.817 1.00 87.81 453 SER A CA 1
ATOM 3353 C C . SER A 1 453 ? -19.669 -12.543 -30.008 1.00 87.81 453 SER A C 1
ATOM 3355 O O . SER A 1 453 ? -18.768 -12.554 -30.864 1.00 87.81 453 SER A O 1
ATOM 3357 N N . PRO A 1 454 ? -19.995 -13.637 -29.288 1.00 92.25 454 PRO A N 1
ATOM 3358 C CA . PRO A 1 454 ? -19.386 -14.947 -29.507 1.00 92.25 454 PRO A CA 1
ATOM 3359 C C . PRO A 1 454 ? -19.786 -15.527 -30.869 1.00 92.25 454 PRO A C 1
ATOM 3361 O O . PRO A 1 454 ? -20.769 -15.103 -31.477 1.00 92.25 454 PRO A O 1
ATOM 3364 N N . THR A 1 455 ? -19.018 -16.507 -31.344 1.00 92.19 455 THR A N 1
ATOM 3365 C CA . THR A 1 455 ? -19.340 -17.280 -32.555 1.00 92.19 455 THR A CA 1
ATOM 3366 C C . THR A 1 455 ? -20.234 -18.478 -32.216 1.00 92.19 455 THR A C 1
ATOM 3368 O O . THR A 1 455 ? -21.157 -18.773 -32.970 1.00 92.19 455 THR A O 1
ATOM 3371 N N . ARG A 1 456 ? -19.976 -19.163 -31.089 1.00 93.38 456 ARG A N 1
ATOM 3372 C CA . ARG A 1 456 ? -20.787 -20.266 -30.531 1.00 93.38 456 ARG A CA 1
ATOM 3373 C C . ARG A 1 456 ? -20.698 -20.281 -28.997 1.00 93.38 456 ARG A C 1
ATOM 3375 O O . ARG A 1 456 ? -19.828 -19.615 -28.432 1.00 93.38 456 ARG A O 1
ATOM 3382 N N . GLY A 1 457 ? -21.558 -21.072 -28.358 1.00 92.44 457 GLY A N 1
ATOM 3383 C CA . GLY A 1 457 ? -21.690 -21.160 -26.900 1.00 92.44 457 GLY A CA 1
ATOM 3384 C C . GLY A 1 457 ? -22.611 -20.085 -26.322 1.00 92.44 457 GLY A C 1
ATOM 3385 O O . GLY A 1 457 ? -23.108 -19.220 -27.047 1.00 92.44 457 GLY A O 1
ATOM 3386 N N . GLU A 1 458 ? -22.842 -20.153 -25.013 1.00 93.94 458 GLU A N 1
ATOM 3387 C CA . GLU A 1 458 ? -23.761 -19.267 -24.293 1.00 93.94 458 GLU A CA 1
ATOM 3388 C C . GLU A 1 458 ? -23.103 -18.602 -23.076 1.00 93.94 458 GLU A C 1
ATOM 3390 O O . GLU A 1 458 ? -22.162 -19.126 -22.475 1.00 93.94 458 GLU A O 1
ATOM 3395 N N . VAL A 1 459 ? -23.616 -17.423 -22.723 1.00 94.38 459 VAL A N 1
ATOM 3396 C CA . VAL A 1 459 ? -23.314 -16.717 -21.475 1.00 94.38 459 VAL A CA 1
ATOM 3397 C C . VAL A 1 459 ? -24.613 -16.661 -20.684 1.00 94.38 459 VAL A C 1
ATOM 3399 O O . VAL A 1 459 ? -25.635 -16.239 -21.224 1.00 94.38 459 VAL A O 1
ATOM 3402 N N . LEU A 1 460 ? -24.587 -17.083 -19.425 1.00 94.50 460 LEU A N 1
ATOM 3403 C CA . LEU A 1 460 ? -25.726 -17.038 -18.521 1.00 94.50 460 LEU A CA 1
ATOM 3404 C C . LEU A 1 460 ? -25.438 -16.070 -17.375 1.00 94.50 460 LEU A C 1
ATOM 3406 O O . LEU A 1 460 ? -24.360 -16.096 -16.783 1.00 94.50 460 LEU A O 1
ATOM 3410 N N . LEU A 1 461 ? -26.424 -15.242 -17.046 1.00 92.75 461 LEU A N 1
ATOM 3411 C CA . LEU A 1 461 ? -26.410 -14.341 -15.900 1.00 92.75 461 LEU A CA 1
ATOM 3412 C C . LEU A 1 461 ? -27.584 -14.712 -14.990 1.00 92.75 461 LEU A C 1
ATOM 3414 O O . LEU A 1 461 ? -28.715 -14.822 -15.464 1.00 92.75 461 LEU A O 1
ATOM 3418 N N . ASP A 1 462 ? -27.316 -14.967 -13.710 1.00 89.62 462 ASP A N 1
ATOM 3419 C CA . ASP A 1 462 ? -28.297 -15.499 -12.749 1.00 89.62 462 ASP A CA 1
ATOM 3420 C C . ASP A 1 462 ? -29.011 -16.776 -13.268 1.00 89.62 462 ASP A C 1
ATOM 3422 O O . ASP A 1 462 ? -30.209 -16.985 -13.060 1.00 89.62 462 ASP A O 1
ATOM 3426 N N . GLY A 1 463 ? -28.283 -17.619 -14.014 1.00 89.69 463 GLY A N 1
ATOM 3427 C CA . GLY A 1 463 ? -28.800 -18.838 -14.654 1.00 89.69 463 GLY A CA 1
ATOM 3428 C C . GLY A 1 463 ? -29.663 -18.621 -15.907 1.00 89.69 463 GLY A C 1
ATOM 3429 O O . GLY A 1 463 ? -30.203 -19.588 -16.440 1.00 89.69 463 GLY A O 1
ATOM 3430 N N . ARG A 1 464 ? -29.806 -17.384 -16.404 1.00 91.50 464 ARG A N 1
ATOM 3431 C CA . ARG A 1 464 ? -30.559 -17.055 -17.629 1.00 91.50 464 ARG A CA 1
ATOM 3432 C C . ARG A 1 464 ? -29.609 -16.723 -18.773 1.00 91.50 464 ARG A C 1
ATOM 3434 O O . ARG A 1 464 ? -28.739 -15.874 -18.604 1.00 91.50 464 ARG A O 1
ATOM 3441 N N . ALA A 1 465 ? -29.794 -17.339 -19.939 1.00 92.62 465 ALA A N 1
ATOM 3442 C CA . ALA A 1 465 ? -29.003 -17.024 -21.128 1.00 92.62 465 ALA A CA 1
ATOM 3443 C C . ALA A 1 465 ? -29.165 -15.544 -21.533 1.00 92.62 465 ALA A C 1
ATOM 3445 O O . ALA A 1 465 ? -30.282 -15.037 -21.659 1.00 92.62 465 ALA A O 1
ATOM 3446 N N . VAL A 1 466 ? -28.045 -14.852 -21.746 1.00 92.25 466 VAL A N 1
ATOM 3447 C CA . VAL A 1 466 ? -27.975 -13.434 -22.120 1.00 92.25 466 VAL A CA 1
ATOM 3448 C C . VAL A 1 466 ? -27.119 -13.240 -23.369 1.00 92.25 466 VAL A C 1
ATOM 3450 O O . VAL A 1 466 ? -26.117 -13.920 -23.583 1.00 92.25 466 VAL A O 1
ATOM 3453 N N . ARG A 1 467 ? -27.496 -12.266 -24.203 1.00 88.88 467 ARG A N 1
ATOM 3454 C CA . ARG A 1 467 ? -26.719 -11.861 -25.380 1.00 88.88 467 ARG A CA 1
ATOM 3455 C C . ARG A 1 467 ? -26.711 -10.344 -25.509 1.00 88.88 467 ARG A C 1
ATOM 3457 O O . ARG A 1 467 ? -27.617 -9.759 -26.098 1.00 88.88 467 ARG A O 1
ATOM 3464 N N . PHE A 1 468 ? -25.673 -9.721 -24.963 1.00 89.12 468 PHE A N 1
ATOM 3465 C CA . PHE A 1 468 ? -25.475 -8.277 -25.043 1.00 89.12 468 PHE A CA 1
ATOM 3466 C C . PHE A 1 468 ? -25.031 -7.863 -26.452 1.00 89.12 468 PHE A C 1
ATOM 3468 O O . PHE A 1 468 ? -24.125 -8.460 -27.034 1.00 89.12 468 PHE A O 1
ATOM 3475 N N . ARG A 1 469 ? -25.666 -6.822 -26.991 1.00 85.38 469 ARG A N 1
ATOM 3476 C CA . ARG A 1 469 ? -25.324 -6.179 -28.270 1.00 85.38 469 ARG A CA 1
ATOM 3477 C C . ARG A 1 469 ? -24.371 -4.996 -28.090 1.00 85.38 469 ARG A C 1
ATOM 3479 O O . ARG A 1 469 ? -23.813 -4.512 -29.069 1.00 85.38 469 ARG A O 1
ATOM 3486 N N . SER A 1 470 ? -24.207 -4.510 -26.858 1.00 87.12 470 SER A N 1
ATOM 3487 C CA . SER A 1 470 ? -23.270 -3.438 -26.517 1.00 87.12 470 SER A CA 1
ATOM 3488 C C . SER A 1 470 ? -22.832 -3.487 -25.045 1.00 87.12 470 SER A C 1
ATOM 3490 O O . SER A 1 470 ? -23.587 -3.978 -24.196 1.00 87.12 470 SER A O 1
ATOM 3492 N N . PRO A 1 471 ? -21.697 -2.855 -24.683 1.00 86.50 471 PRO A N 1
ATOM 3493 C CA . PRO A 1 471 ? -21.291 -2.692 -23.285 1.00 86.50 471 PRO A CA 1
ATOM 3494 C C . PRO A 1 471 ? -22.262 -1.881 -22.415 1.00 86.50 471 PRO A C 1
ATOM 3496 O O . PRO A 1 471 ? -22.201 -1.950 -21.190 1.00 86.50 471 PRO A O 1
ATOM 3499 N N . SER A 1 472 ? -23.172 -1.107 -23.019 1.00 85.06 472 SER A N 1
ATOM 3500 C CA . SER A 1 472 ? -24.245 -0.412 -22.292 1.00 85.06 472 SER A CA 1
ATOM 3501 C C . SER A 1 472 ? -25.298 -1.390 -21.757 1.00 85.06 472 SER A C 1
ATOM 3503 O O . SER A 1 472 ? -25.824 -1.191 -20.662 1.00 85.06 472 SER A O 1
ATOM 3505 N N . GLU A 1 473 ? -25.601 -2.456 -22.501 1.00 89.06 473 GLU A N 1
ATOM 3506 C CA . GLU A 1 473 ? -26.552 -3.491 -22.075 1.00 89.06 473 GLU A CA 1
ATOM 3507 C C . GLU A 1 473 ? -25.964 -4.366 -20.968 1.00 89.06 473 GLU A C 1
ATOM 3509 O O . GLU A 1 473 ? -26.619 -4.564 -19.947 1.00 89.06 473 GLU A O 1
ATOM 3514 N N . ALA A 1 474 ? -24.706 -4.800 -21.116 1.00 89.81 474 ALA A N 1
ATOM 3515 C CA . ALA A 1 474 ? -23.994 -5.544 -20.077 1.00 89.81 474 ALA A CA 1
ATOM 3516 C C . ALA A 1 474 ? -23.921 -4.743 -18.762 1.00 89.81 474 ALA A C 1
ATOM 3518 O O . ALA A 1 474 ? -24.237 -5.266 -17.692 1.00 89.81 474 ALA A O 1
ATOM 3519 N N . ARG A 1 475 ? -23.627 -3.435 -18.844 1.00 88.75 475 ARG A N 1
ATOM 3520 C CA . ARG A 1 475 ? -23.616 -2.539 -17.676 1.00 88.75 475 ARG A CA 1
ATOM 3521 C C . ARG A 1 475 ? -24.981 -2.421 -17.005 1.00 88.75 475 ARG A C 1
ATOM 3523 O O . ARG A 1 475 ? -25.053 -2.495 -15.784 1.00 88.75 475 ARG A O 1
ATOM 3530 N N . ARG A 1 476 ? -26.064 -2.301 -17.781 1.00 86.75 476 ARG A N 1
ATOM 3531 C CA . ARG A 1 476 ? -27.445 -2.302 -17.256 1.00 86.75 476 ARG A CA 1
ATOM 3532 C C . ARG A 1 476 ? -27.836 -3.628 -16.595 1.00 86.75 476 ARG A C 1
ATOM 3534 O O . ARG A 1 476 ? -28.655 -3.614 -15.685 1.00 86.75 476 ARG A O 1
ATOM 3541 N N . ALA A 1 477 ? -27.228 -4.745 -16.994 1.00 89.31 477 ALA A N 1
ATOM 3542 C CA . ALA A 1 477 ? -27.383 -6.043 -16.332 1.00 89.31 477 ALA A CA 1
ATOM 3543 C C . ALA A 1 477 ? -26.507 -6.212 -15.063 1.00 89.31 477 ALA A C 1
ATOM 3545 O O . ALA A 1 477 ? -26.612 -7.222 -14.359 1.00 89.31 477 ALA A O 1
ATOM 3546 N N . GLY A 1 478 ? -25.664 -5.221 -14.744 1.00 90.31 478 GLY A N 1
ATOM 3547 C CA . GLY A 1 478 ? -24.761 -5.221 -13.592 1.00 90.31 478 GLY A CA 1
ATOM 3548 C C . GLY A 1 478 ? -23.350 -5.745 -13.880 1.00 90.31 478 GLY A C 1
ATOM 3549 O O . GLY A 1 478 ? -22.639 -6.064 -12.931 1.00 90.31 478 GLY A O 1
ATOM 3550 N N . ILE A 1 479 ? -22.928 -5.840 -15.146 1.00 92.38 479 ILE A N 1
ATOM 3551 C CA . ILE A 1 479 ? -21.565 -6.236 -15.537 1.00 92.38 479 ILE A CA 1
ATOM 3552 C C . ILE A 1 479 ? -20.759 -4.989 -15.911 1.00 92.38 479 ILE A C 1
ATOM 3554 O O . ILE A 1 479 ? -21.053 -4.327 -16.906 1.00 92.38 479 ILE A O 1
ATOM 3558 N N . SER A 1 480 ? -19.712 -4.678 -15.150 1.00 90.31 480 SER A N 1
ATOM 3559 C CA . SER A 1 480 ? -18.786 -3.585 -15.467 1.00 90.31 480 SER A CA 1
ATOM 3560 C C . SER A 1 480 ? -17.414 -4.120 -15.872 1.00 90.31 480 SER A C 1
ATOM 3562 O O . SER A 1 480 ? -16.954 -5.123 -15.334 1.00 90.31 480 SER A O 1
ATOM 3564 N N . MET A 1 481 ? -16.742 -3.440 -16.803 1.00 88.06 481 MET A N 1
ATOM 3565 C CA . MET A 1 481 ? -15.379 -3.769 -17.225 1.00 88.06 481 MET A CA 1
ATOM 3566 C C . MET A 1 481 ? -14.458 -2.565 -17.028 1.00 88.06 481 MET A C 1
ATOM 3568 O O . MET A 1 481 ? -14.723 -1.474 -17.539 1.00 88.06 481 MET A O 1
ATOM 3572 N N . VAL A 1 482 ? -13.371 -2.786 -16.294 1.00 85.75 482 VAL A N 1
ATOM 3573 C CA . VAL A 1 482 ? -12.257 -1.860 -16.097 1.00 85.75 482 VAL A CA 1
ATOM 3574 C C . VAL A 1 482 ? -11.130 -2.312 -17.020 1.00 85.75 482 VAL A C 1
ATOM 3576 O O . VAL A 1 482 ? -10.458 -3.308 -16.761 1.00 85.75 482 VAL A O 1
ATOM 3579 N N . TYR A 1 483 ? -10.965 -1.592 -18.126 1.00 79.50 483 TYR A N 1
ATOM 3580 C CA . TYR A 1 483 ? -9.941 -1.869 -19.131 1.00 79.50 483 TYR A CA 1
ATOM 3581 C C . TYR A 1 483 ? -8.529 -1.511 -18.630 1.00 79.50 483 TYR A C 1
ATOM 3583 O O . TYR A 1 483 ? -8.360 -0.695 -17.713 1.00 79.50 483 TYR A O 1
ATOM 3591 N N . GLN A 1 484 ? -7.523 -2.102 -19.279 1.00 68.62 484 GLN A N 1
ATOM 3592 C CA . GLN A 1 484 ? -6.101 -1.857 -19.028 1.00 68.62 484 GLN A CA 1
ATOM 3593 C C . GLN A 1 484 ? -5.765 -0.361 -19.135 1.00 68.62 484 GLN A C 1
ATOM 3595 O O . GLN A 1 484 ? -5.287 0.243 -18.172 1.00 68.62 484 GLN A O 1
ATOM 3600 N N . GLU A 1 485 ? -6.121 0.262 -20.259 1.00 64.56 485 GLU A N 1
ATOM 3601 C CA . GLU A 1 485 ? -5.999 1.705 -20.484 1.00 64.56 485 GLU A CA 1
ATOM 3602 C C . GLU A 1 485 ? -7.124 2.488 -19.771 1.00 64.56 485 GLU A C 1
ATOM 3604 O O . GLU A 1 485 ? -8.272 2.040 -19.655 1.00 64.56 485 GLU A O 1
ATOM 3609 N N . THR A 1 486 ? -6.809 3.679 -19.252 1.00 64.19 486 THR A N 1
ATOM 3610 C CA . THR A 1 486 ? -7.768 4.498 -18.492 1.00 64.19 486 THR A CA 1
ATOM 3611 C C . THR A 1 486 ? -8.810 5.147 -19.400 1.00 64.19 486 THR A C 1
ATOM 3613 O O . THR A 1 486 ? -8.559 6.177 -20.015 1.00 64.19 486 THR A O 1
ATOM 3616 N N . SER A 1 487 ? -10.026 4.599 -19.397 1.00 73.38 487 SER A N 1
ATOM 3617 C CA . SER A 1 487 ? -11.210 5.104 -20.112 1.00 73.38 487 SER A CA 1
ATOM 3618 C C . SER A 1 487 ? -11.869 6.332 -19.444 1.00 73.38 487 SER A C 1
ATOM 3620 O O . SER A 1 487 ? -13.102 6.399 -19.339 1.00 73.38 487 SER A O 1
ATOM 3622 N N . LEU A 1 488 ? -11.062 7.231 -18.882 1.00 86.69 488 LEU A N 1
ATOM 3623 C CA . LEU A 1 488 ? -11.504 8.442 -18.191 1.00 86.69 488 LEU A CA 1
ATOM 3624 C C . LEU A 1 488 ? -11.200 9.664 -19.058 1.00 86.69 488 LEU A C 1
ATOM 3626 O O . LEU A 1 488 ? -10.180 9.692 -19.740 1.00 86.69 488 LEU A O 1
ATOM 3630 N N . VAL A 1 489 ? -12.054 10.683 -18.998 1.00 92.50 489 VAL A N 1
ATOM 3631 C CA . VAL A 1 489 ? -11.822 11.954 -19.693 1.00 92.50 489 VAL A CA 1
ATOM 3632 C C . VAL A 1 489 ? -10.900 12.810 -18.811 1.00 92.50 489 VAL A C 1
ATOM 3634 O O . VAL A 1 489 ? -11.332 13.184 -17.716 1.00 92.50 489 VAL A O 1
ATOM 3637 N N . PRO A 1 490 ? -9.650 13.117 -19.224 1.00 88.25 490 PRO A N 1
ATOM 3638 C CA . PRO A 1 490 ? -8.661 13.738 -18.333 1.00 88.25 490 PRO A CA 1
ATOM 3639 C C . PRO A 1 490 ? -9.050 15.147 -17.863 1.00 88.25 490 PRO A C 1
ATOM 3641 O O . PRO A 1 490 ? -8.772 15.513 -16.723 1.00 88.25 490 PRO A O 1
ATOM 3644 N N . THR A 1 491 ? -9.740 15.892 -18.730 1.00 92.44 491 THR A N 1
ATOM 3645 C CA . THR A 1 491 ? -10.193 17.278 -18.529 1.00 92.44 491 THR A CA 1
ATOM 3646 C C . THR A 1 491 ? -11.491 17.409 -17.726 1.00 92.44 491 THR A C 1
ATOM 3648 O O . THR A 1 491 ? -11.939 18.525 -17.475 1.00 92.44 491 THR A O 1
ATOM 3651 N N . LEU A 1 492 ? -12.112 16.295 -17.323 1.00 94.00 492 LEU A N 1
ATOM 3652 C CA . LEU A 1 492 ? -13.280 16.289 -16.442 1.00 94.00 492 LEU A CA 1
ATOM 3653 C C . LEU A 1 492 ? -12.867 15.966 -15.000 1.00 94.00 492 LEU A C 1
ATOM 3655 O O . LEU A 1 492 ? -11.871 15.276 -14.755 1.00 94.00 492 LEU A O 1
ATOM 3659 N N . THR A 1 493 ? -13.660 16.425 -14.032 1.00 95.06 493 THR A N 1
ATOM 3660 C CA . THR A 1 493 ? -13.429 16.117 -12.616 1.00 95.06 493 THR A CA 1
ATOM 3661 C C . THR A 1 493 ? -13.654 14.636 -12.305 1.00 95.06 493 THR A C 1
ATOM 3663 O O . THR A 1 493 ? -14.266 13.892 -13.083 1.00 95.06 493 THR A O 1
ATOM 3666 N N . VAL A 1 494 ? -13.193 14.197 -11.132 1.00 94.75 494 VAL A N 1
ATOM 3667 C CA . VAL A 1 494 ? -13.520 12.887 -10.551 1.00 94.75 494 VAL A CA 1
ATOM 3668 C C . VAL A 1 494 ? -15.031 12.643 -10.547 1.00 94.75 494 VAL A C 1
ATOM 3670 O O . VAL A 1 494 ? -15.482 11.612 -11.042 1.00 94.75 494 VAL A O 1
ATOM 3673 N N . ALA A 1 495 ? -15.825 13.589 -10.039 1.00 93.56 495 ALA A N 1
ATOM 3674 C CA . ALA A 1 495 ? -17.274 13.439 -9.951 1.00 93.56 495 ALA A CA 1
ATOM 3675 C C . ALA A 1 495 ? -17.934 13.347 -11.333 1.00 93.56 495 ALA A C 1
ATOM 3677 O O . ALA A 1 495 ? -18.748 12.455 -11.558 1.00 93.56 495 ALA A O 1
ATOM 3678 N N . GLN A 1 496 ? -17.536 14.199 -12.283 1.00 92.81 496 GLN A N 1
ATOM 3679 C CA . GLN A 1 496 ? -18.025 14.118 -13.663 1.00 92.81 496 GLN A CA 1
ATOM 3680 C C . GLN A 1 496 ? -17.689 12.759 -14.297 1.00 92.81 496 GLN A C 1
ATOM 3682 O O . GLN A 1 496 ? -18.556 12.135 -14.897 1.00 92.81 496 GLN A O 1
ATOM 3687 N N . ASN A 1 497 ? -16.470 12.244 -14.105 1.00 93.50 497 ASN A N 1
ATOM 3688 C CA . ASN A 1 497 ? -16.071 10.931 -14.620 1.00 93.50 497 ASN A CA 1
ATOM 3689 C C . ASN A 1 497 ? -16.839 9.754 -13.990 1.00 93.50 497 ASN A C 1
ATOM 3691 O O . ASN A 1 497 ? -17.083 8.762 -14.680 1.00 93.50 497 ASN A O 1
ATOM 3695 N N . ILE A 1 498 ? -17.216 9.843 -12.708 1.00 92.44 498 ILE A N 1
ATOM 3696 C CA . ILE A 1 498 ? -18.012 8.819 -12.003 1.00 92.44 498 ILE A CA 1
ATOM 3697 C C . ILE A 1 498 ? -19.456 8.778 -12.515 1.00 92.44 498 ILE A C 1
ATOM 3699 O O . ILE A 1 498 ? -20.015 7.693 -12.659 1.00 92.44 498 ILE A O 1
ATOM 3703 N N . PHE A 1 499 ? -20.048 9.938 -12.800 1.00 90.12 499 PHE A N 1
ATOM 3704 C CA . PHE A 1 499 ? -21.446 10.059 -13.233 1.00 90.12 499 PHE A CA 1
ATOM 3705 C C . PHE A 1 499 ? -21.621 10.045 -14.762 1.00 90.12 499 PHE A C 1
ATOM 3707 O O . PHE A 1 499 ? -22.752 10.104 -15.237 1.00 90.12 499 PHE A O 1
ATOM 3714 N N . LEU A 1 500 ? -20.529 9.925 -15.527 1.00 86.44 500 LEU A N 1
ATOM 3715 C CA . LEU A 1 500 ? -20.524 10.015 -16.988 1.00 86.44 500 LEU A CA 1
ATOM 3716 C C . LEU A 1 500 ? -21.396 8.935 -17.658 1.00 86.44 500 LEU A C 1
ATOM 3718 O O . LEU A 1 500 ? -21.063 7.743 -17.647 1.00 86.44 500 LEU A O 1
ATOM 3722 N N . GLY A 1 501 ? -22.484 9.363 -18.299 1.00 79.12 501 GLY A N 1
ATOM 3723 C CA . GLY A 1 501 ? -23.506 8.501 -18.899 1.00 79.12 501 GLY A CA 1
ATOM 3724 C C . GLY A 1 501 ? -24.606 8.044 -17.930 1.00 79.12 501 GLY A C 1
ATOM 3725 O O . GLY A 1 501 ? -25.319 7.087 -18.239 1.00 79.12 501 GLY A O 1
ATOM 3726 N N . ALA A 1 502 ? -24.725 8.679 -16.762 1.00 78.25 502 ALA A N 1
ATOM 3727 C CA . ALA A 1 502 ? -25.773 8.475 -15.755 1.00 78.25 502 ALA A CA 1
ATOM 3728 C C . ALA A 1 502 ? -26.383 9.801 -15.252 1.00 78.25 502 ALA A C 1
ATOM 3730 O O . ALA A 1 502 ? -27.118 9.819 -14.261 1.00 78.25 502 ALA A O 1
ATOM 3731 N N . GLU A 1 503 ? -26.078 10.921 -15.906 1.00 75.62 503 GLU A N 1
ATOM 3732 C CA . GLU A 1 503 ? -26.497 12.252 -15.488 1.00 75.62 503 GLU A CA 1
ATOM 3733 C C . GLU A 1 503 ? -28.024 12.433 -15.614 1.00 75.62 503 GLU A C 1
ATOM 3735 O O . GLU A 1 503 ? -28.605 12.157 -16.670 1.00 75.62 503 GLU A O 1
ATOM 3740 N N . PRO A 1 504 ? -28.707 12.952 -14.577 1.00 70.94 504 PRO A N 1
ATOM 3741 C CA . PRO A 1 504 ? -30.078 13.429 -14.721 1.00 70.94 504 PRO A CA 1
ATOM 3742 C C . PRO A 1 504 ? -30.150 14.564 -15.752 1.00 70.94 504 PRO A C 1
ATOM 3744 O O . PRO A 1 504 ? -29.271 15.424 -15.776 1.00 70.94 504 PRO A O 1
ATOM 3747 N N . ARG A 1 505 ? -31.241 14.630 -16.536 1.00 73.94 505 ARG A N 1
ATOM 3748 C CA . ARG A 1 505 ? -31.480 15.704 -17.533 1.00 73.94 505 ARG A CA 1
ATOM 3749 C C . ARG A 1 505 ? -31.303 17.119 -16.970 1.00 73.94 505 ARG A C 1
ATOM 3751 O O . ARG A 1 505 ? -30.897 18.013 -17.701 1.00 73.94 505 ARG A O 1
ATOM 3758 N N . PHE A 1 506 ? -31.596 17.300 -15.684 1.00 78.44 506 PHE A N 1
ATOM 3759 C CA . PHE A 1 506 ? -31.312 18.515 -14.931 1.00 78.44 506 PHE A CA 1
ATOM 3760 C C . PHE A 1 506 ? -30.567 18.131 -13.652 1.00 78.44 506 PHE A C 1
ATOM 3762 O O . PHE A 1 506 ? -31.117 17.450 -12.787 1.00 78.44 506 PHE A O 1
ATOM 3769 N N . THR A 1 507 ? -29.310 18.552 -13.526 1.00 76.00 507 THR A N 1
ATOM 3770 C CA . THR A 1 507 ? -28.503 18.358 -12.316 1.00 76.00 507 THR A CA 1
ATOM 3771 C C . THR A 1 507 ? -27.550 19.533 -12.118 1.00 76.00 507 THR A C 1
ATOM 3773 O O . THR A 1 507 ? -27.202 20.229 -13.070 1.00 76.00 507 THR A O 1
ATOM 3776 N N . THR A 1 508 ? -27.122 19.767 -10.878 1.00 82.69 508 THR A N 1
ATOM 3777 C CA . THR A 1 508 ? -26.125 20.793 -10.547 1.00 82.69 508 THR A CA 1
ATOM 3778 C C . THR A 1 508 ? -24.791 20.131 -10.219 1.00 82.69 508 THR A C 1
ATOM 3780 O O . THR A 1 508 ? -24.753 19.057 -9.613 1.00 82.69 508 THR A O 1
ATOM 3783 N N . TYR A 1 509 ? -23.675 20.794 -10.541 1.00 83.50 509 TYR A N 1
ATOM 3784 C CA . TYR A 1 509 ? -22.344 20.298 -10.170 1.00 83.50 509 TYR A CA 1
ATOM 3785 C C . TYR A 1 509 ? -22.202 20.069 -8.660 1.00 83.50 509 TYR A C 1
ATOM 3787 O O . TYR A 1 509 ? -21.569 19.103 -8.243 1.00 83.50 509 TYR A O 1
ATOM 3795 N N . ARG A 1 510 ? -22.862 20.892 -7.830 1.00 83.56 510 ARG A N 1
ATOM 3796 C CA . ARG A 1 510 ? -22.915 20.705 -6.373 1.00 83.56 510 ARG A CA 1
ATOM 3797 C C . ARG A 1 510 ? -23.509 19.345 -5.994 1.00 83.56 510 ARG A C 1
ATOM 3799 O O . ARG A 1 510 ? -22.918 18.646 -5.178 1.00 83.56 510 ARG A O 1
ATOM 3806 N N . ASN A 1 511 ? -24.627 18.950 -6.604 1.00 84.31 511 ASN A N 1
ATOM 3807 C CA . ASN A 1 511 ? -25.272 17.668 -6.316 1.00 84.31 511 ASN A CA 1
ATOM 3808 C C . ASN A 1 511 ? -24.419 16.487 -6.800 1.00 84.31 511 ASN A C 1
ATOM 3810 O O . ASN A 1 511 ? -24.232 15.530 -6.053 1.00 84.31 511 ASN A O 1
ATOM 3814 N N . VAL A 1 512 ? -23.840 16.578 -8.003 1.00 87.56 512 VAL A N 1
ATOM 3815 C CA . VAL A 1 512 ? -22.941 15.541 -8.544 1.00 87.56 512 VAL A CA 1
ATOM 3816 C C . VAL A 1 512 ? -21.702 15.365 -7.654 1.00 87.56 512 VAL A C 1
ATOM 3818 O O . VAL A 1 512 ? -21.348 14.238 -7.315 1.00 87.56 512 VAL A O 1
ATOM 3821 N N . ASN A 1 513 ? -21.104 16.461 -7.176 1.00 89.06 513 ASN A N 1
ATOM 3822 C CA . ASN A 1 513 ? -19.970 16.422 -6.249 1.00 89.06 513 ASN A CA 1
ATOM 3823 C C . ASN A 1 513 ? -20.339 15.808 -4.887 1.00 89.06 513 ASN A C 1
ATOM 3825 O O . ASN A 1 513 ? -19.557 15.025 -4.353 1.00 89.06 513 ASN A O 1
ATOM 3829 N N . ILE A 1 514 ? -21.520 16.112 -4.330 1.00 85.50 514 ILE A N 1
ATOM 3830 C CA . ILE A 1 514 ? -21.994 15.524 -3.061 1.00 85.50 514 ILE A CA 1
ATOM 3831 C C . ILE A 1 514 ? -22.214 14.013 -3.206 1.00 85.50 514 ILE A C 1
ATOM 3833 O O . ILE A 1 514 ? -21.725 13.243 -2.379 1.00 85.50 514 ILE A O 1
ATOM 3837 N N . LEU A 1 515 ? -22.901 13.574 -4.264 1.00 84.88 515 LEU A N 1
ATOM 3838 C CA . LEU A 1 515 ? -23.167 12.152 -4.500 1.00 84.88 515 LEU A CA 1
ATOM 3839 C C . LEU A 1 515 ? -21.870 11.378 -4.794 1.00 84.88 515 LEU A C 1
ATOM 3841 O O . LEU A 1 515 ? -21.680 10.278 -4.274 1.00 84.88 515 LEU A O 1
ATOM 3845 N N . ALA A 1 516 ? -20.940 11.966 -5.554 1.00 88.38 516 ALA A N 1
ATOM 3846 C CA . ALA A 1 516 ? -19.600 11.414 -5.740 1.00 88.38 516 ALA A CA 1
ATOM 3847 C C . ALA A 1 516 ? -18.843 11.314 -4.409 1.00 88.38 516 ALA A C 1
ATOM 3849 O O . ALA A 1 516 ? -18.280 10.266 -4.110 1.00 88.38 516 ALA A O 1
ATOM 3850 N N . GLN A 1 517 ? -18.878 12.355 -3.571 1.00 87.81 517 GLN A N 1
ATOM 3851 C CA . GLN A 1 517 ? -18.221 12.352 -2.264 1.00 87.81 517 GLN A CA 1
ATOM 3852 C C . GLN A 1 517 ? -18.763 11.257 -1.337 1.00 87.81 517 GLN A C 1
ATOM 3854 O O . GLN A 1 517 ? -17.974 10.630 -0.628 1.00 87.81 517 GLN A O 1
ATOM 3859 N N . GLN A 1 518 ? -20.080 11.029 -1.338 1.00 82.44 518 GLN A N 1
ATOM 3860 C CA . GLN A 1 518 ? -20.735 9.963 -0.574 1.00 82.44 518 GLN A CA 1
ATOM 3861 C C . GLN A 1 518 ? -20.323 8.576 -1.078 1.00 82.44 518 GLN A C 1
ATOM 3863 O O . GLN A 1 518 ? -19.934 7.729 -0.277 1.00 82.44 518 GLN A O 1
ATOM 3868 N N . LEU A 1 519 ? -20.351 8.361 -2.397 1.00 80.19 519 LEU A N 1
ATOM 3869 C CA . LEU A 1 519 ? -19.944 7.102 -3.022 1.00 80.19 519 LEU A CA 1
ATOM 3870 C C . LEU A 1 519 ? -18.474 6.773 -2.725 1.00 80.19 519 LEU A C 1
ATOM 3872 O O . LEU A 1 519 ? -18.158 5.670 -2.292 1.00 80.19 519 LEU A O 1
ATOM 3876 N N . LEU A 1 520 ? -17.591 7.755 -2.911 1.00 82.25 520 LEU A N 1
ATOM 3877 C CA . LEU A 1 520 ? -16.162 7.642 -2.635 1.00 82.25 520 LEU A CA 1
ATOM 3878 C C . LEU A 1 520 ? -15.902 7.315 -1.157 1.00 82.25 520 LEU A C 1
ATOM 3880 O O . LEU A 1 520 ? -15.151 6.390 -0.865 1.00 82.25 520 LEU A O 1
ATOM 3884 N N . ARG A 1 521 ? -16.581 7.994 -0.220 1.00 78.25 521 ARG A N 1
ATOM 3885 C CA . ARG A 1 521 ? -16.470 7.698 1.221 1.00 78.25 521 ARG A CA 1
ATOM 3886 C C . ARG A 1 521 ? -16.975 6.306 1.588 1.00 78.25 521 ARG A C 1
ATOM 3888 O O . ARG A 1 521 ? -16.309 5.643 2.375 1.00 78.25 521 ARG A O 1
ATOM 3895 N N . ARG A 1 522 ? -18.109 5.860 1.028 1.00 68.88 522 ARG A N 1
ATOM 3896 C CA . ARG A 1 522 ? -18.670 4.521 1.292 1.00 68.88 522 ARG A CA 1
ATOM 3897 C C . ARG A 1 522 ? -17.643 3.426 1.005 1.00 68.88 522 ARG A C 1
ATOM 3899 O O . ARG A 1 522 ? -17.469 2.544 1.829 1.00 68.88 522 ARG A O 1
ATOM 3906 N N . PHE A 1 523 ? -16.961 3.516 -0.134 1.00 64.00 523 PHE A N 1
ATOM 3907 C CA . PHE A 1 523 ? -15.972 2.526 -0.566 1.00 64.00 523 PHE A CA 1
ATOM 3908 C C . PHE A 1 523 ? -14.536 2.875 -0.143 1.00 64.00 523 PHE A C 1
ATOM 3910 O O . PHE A 1 523 ? -13.584 2.391 -0.746 1.00 64.00 523 PHE A O 1
ATOM 3917 N N . ASN A 1 524 ? -14.358 3.724 0.881 1.00 64.94 524 ASN A N 1
ATOM 3918 C CA . ASN A 1 524 ? -13.048 4.079 1.443 1.00 64.94 524 ASN A CA 1
ATOM 3919 C C . ASN A 1 524 ? -12.061 4.701 0.415 1.00 64.94 524 ASN A C 1
ATOM 3921 O O . ASN A 1 524 ? -10.842 4.667 0.590 1.00 64.94 524 ASN A O 1
ATOM 3925 N N . PHE A 1 525 ? -12.573 5.294 -0.672 1.00 73.62 525 PHE A N 1
ATOM 3926 C CA . PHE A 1 525 ? -11.785 5.950 -1.717 1.00 73.62 525 PHE A CA 1
ATOM 3927 C C . PHE A 1 525 ? -11.577 7.427 -1.384 1.00 73.62 525 PHE A C 1
ATOM 3929 O O . PHE A 1 525 ? -12.457 8.273 -1.548 1.00 73.62 525 PHE A O 1
ATOM 3936 N N . TRP A 1 526 ? -10.366 7.765 -0.955 1.00 70.00 526 TRP A N 1
ATOM 3937 C CA . TRP A 1 526 ? -10.006 9.115 -0.518 1.00 70.00 526 TRP A CA 1
ATOM 3938 C C . TRP A 1 526 ? -9.611 10.028 -1.685 1.00 70.00 526 TRP A C 1
ATOM 3940 O O . TRP A 1 526 ? -8.466 10.469 -1.795 1.00 70.00 526 TRP A O 1
ATOM 3950 N N . LEU A 1 527 ? -10.576 10.297 -2.565 1.00 80.00 527 LEU A N 1
ATOM 3951 C CA . LEU A 1 527 ? -10.440 11.194 -3.712 1.00 80.00 527 LEU A CA 1
ATOM 3952 C C . LEU A 1 527 ? -11.255 12.475 -3.516 1.00 80.00 527 LEU A C 1
ATOM 3954 O O . LEU A 1 527 ? -12.365 12.443 -2.983 1.00 80.00 527 LEU A O 1
ATOM 3958 N N . ASP A 1 528 ? -10.711 13.595 -3.991 1.00 85.75 528 ASP A N 1
ATOM 3959 C CA . ASP A 1 528 ? -11.452 14.849 -4.115 1.00 85.75 528 ASP A CA 1
ATOM 3960 C C . ASP A 1 528 ? -12.388 14.755 -5.338 1.00 85.75 528 ASP A C 1
ATOM 3962 O O . ASP A 1 528 ? -11.893 14.573 -6.454 1.00 85.75 528 ASP A O 1
ATOM 3966 N N . PRO A 1 529 ? -13.722 14.872 -5.175 1.00 91.00 529 PRO A N 1
ATOM 3967 C CA . PRO A 1 529 ? -14.670 14.830 -6.291 1.00 91.00 529 PRO A CA 1
ATOM 3968 C C . PRO A 1 529 ? -14.471 15.966 -7.313 1.00 91.00 529 PRO A C 1
ATOM 3970 O O . PRO A 1 529 ? -14.902 15.834 -8.460 1.00 91.00 529 PRO A O 1
ATOM 3973 N N . THR A 1 530 ? -13.828 17.067 -6.921 1.00 92.44 530 THR A N 1
ATOM 3974 C CA . THR A 1 530 ? -13.611 18.265 -7.745 1.00 92.44 530 THR A CA 1
ATOM 3975 C C . THR A 1 530 ? -12.274 18.281 -8.487 1.00 92.44 530 THR A C 1
ATOM 3977 O O . THR A 1 530 ? -12.130 19.050 -9.435 1.00 92.44 530 THR A O 1
ATOM 3980 N N . ALA A 1 531 ? -11.322 17.414 -8.127 1.00 92.12 531 ALA A N 1
ATOM 3981 C CA . ALA A 1 531 ? -10.030 17.329 -8.807 1.00 92.12 531 ALA A CA 1
ATOM 3982 C C . ALA A 1 531 ? -10.177 16.845 -10.261 1.00 92.12 531 ALA A C 1
ATOM 3984 O O . ALA A 1 531 ? -10.985 15.955 -10.547 1.00 92.12 531 ALA A O 1
ATOM 3985 N N . LEU A 1 532 ? -9.373 17.400 -11.174 1.00 92.75 532 LEU A N 1
ATOM 3986 C CA . LEU A 1 532 ? -9.308 16.958 -12.571 1.00 92.75 532 LEU A CA 1
ATOM 3987 C C . LEU A 1 532 ? -8.612 15.600 -12.671 1.00 92.75 532 LEU A C 1
ATOM 3989 O O . LEU A 1 532 ? -7.592 15.366 -12.020 1.00 92.75 532 LEU A O 1
ATOM 3993 N N . VAL A 1 533 ? -9.125 14.705 -13.518 1.00 90.31 533 VAL A N 1
ATOM 3994 C CA . VAL A 1 533 ? -8.570 13.349 -13.632 1.00 90.31 533 VAL A CA 1
ATOM 3995 C C . VAL A 1 533 ? -7.130 13.341 -14.147 1.00 90.31 533 VAL A C 1
ATOM 3997 O O . VAL A 1 533 ? -6.355 12.475 -13.743 1.00 90.31 533 VAL A O 1
ATOM 4000 N N . GLU A 1 534 ? -6.723 14.295 -14.984 1.00 86.75 534 GLU A N 1
ATOM 4001 C CA . GLU A 1 534 ? -5.332 14.404 -15.446 1.00 86.75 534 GLU A CA 1
ATOM 4002 C C . GLU A 1 534 ? -4.318 14.527 -14.292 1.00 86.75 534 GLU A C 1
ATOM 4004 O O . GLU A 1 534 ? -3.250 13.916 -14.364 1.00 86.75 534 GLU A O 1
ATOM 4009 N N . GLN A 1 535 ? -4.702 15.196 -13.196 1.00 81.75 535 GLN A N 1
ATOM 4010 C CA . GLN A 1 535 ? -3.873 15.465 -12.012 1.00 81.75 535 GLN A CA 1
ATOM 4011 C C . GLN A 1 535 ? -3.692 14.240 -11.095 1.00 81.75 535 GLN A C 1
ATOM 4013 O O . GLN A 1 535 ? -2.905 14.281 -10.150 1.00 81.75 535 GLN A O 1
ATOM 4018 N N . LEU A 1 536 ? -4.422 13.149 -11.348 1.00 79.69 536 LEU A N 1
ATOM 4019 C CA . LEU A 1 536 ? -4.440 11.959 -10.499 1.00 79.69 536 LEU A CA 1
ATOM 4020 C C . LEU A 1 536 ? -3.317 10.963 -10.828 1.00 79.69 536 LEU A C 1
ATOM 4022 O O . LEU A 1 536 ? -2.987 10.721 -11.995 1.00 79.69 536 LEU A O 1
ATOM 4026 N N . GLY A 1 537 ? -2.805 10.299 -9.789 1.00 72.75 537 GLY A N 1
ATOM 4027 C CA . GLY A 1 537 ? -1.916 9.139 -9.906 1.00 72.75 537 GLY A CA 1
ATOM 4028 C C . GLY A 1 537 ? -2.599 7.900 -10.505 1.00 72.75 537 GLY A C 1
ATOM 4029 O O . GLY A 1 537 ? -3.820 7.861 -10.683 1.00 72.75 537 GLY A O 1
ATOM 4030 N N . GLY A 1 538 ? -1.812 6.860 -10.800 1.00 73.00 538 GLY A N 1
ATOM 4031 C CA . GLY A 1 538 ? -2.295 5.631 -11.442 1.00 73.00 538 GLY A CA 1
ATOM 4032 C C . GLY A 1 538 ? -3.387 4.932 -10.630 1.00 73.00 538 GLY A C 1
ATOM 4033 O O . GLY A 1 538 ? -4.486 4.699 -11.144 1.00 73.00 538 GLY A O 1
ATOM 4034 N N . ALA A 1 539 ? -3.141 4.686 -9.338 1.00 69.50 539 ALA A N 1
ATOM 4035 C CA . ALA A 1 539 ? -4.131 4.048 -8.464 1.00 69.50 539 ALA A CA 1
ATOM 4036 C C . ALA A 1 539 ? -5.391 4.898 -8.300 1.00 69.50 539 ALA A C 1
ATOM 4038 O O . ALA A 1 539 ? -6.500 4.372 -8.250 1.00 69.50 539 ALA A O 1
ATOM 4039 N N . GLN A 1 540 ? -5.233 6.221 -8.251 1.00 79.31 540 GLN A N 1
ATOM 4040 C CA . GLN A 1 540 ? -6.353 7.149 -8.139 1.00 79.31 540 GLN A CA 1
ATOM 4041 C C . GLN A 1 540 ? -7.256 7.074 -9.375 1.00 79.31 540 GLN A C 1
ATOM 4043 O O . GLN A 1 540 ? -8.468 6.942 -9.227 1.00 79.31 540 GLN A O 1
ATOM 4048 N N . LYS A 1 541 ? -6.684 7.038 -10.586 1.00 85.81 541 LYS A N 1
ATOM 4049 C CA . LYS A 1 541 ? -7.437 6.811 -11.832 1.00 85.81 541 LYS A CA 1
ATOM 4050 C C . LYS A 1 541 ? -8.173 5.462 -11.816 1.00 85.81 541 LYS A C 1
ATOM 4052 O O . LYS A 1 541 ? -9.350 5.413 -12.171 1.00 85.81 541 LYS A O 1
ATOM 4057 N N . LYS A 1 542 ? -7.546 4.382 -11.328 1.00 83.12 542 LYS A N 1
ATOM 4058 C CA . LYS A 1 542 ? -8.227 3.082 -11.157 1.00 83.12 542 LYS A CA 1
ATOM 4059 C C . LYS A 1 542 ? -9.370 3.156 -10.127 1.00 83.12 542 LYS A C 1
ATOM 4061 O O . LYS A 1 542 ? -10.463 2.682 -10.426 1.00 83.12 542 LYS A O 1
ATOM 4066 N N . MET A 1 543 ? -9.193 3.831 -8.987 1.00 84.00 543 MET A N 1
ATOM 4067 C CA . MET A 1 543 ? -10.268 4.067 -8.004 1.00 84.00 543 MET A CA 1
ATOM 4068 C C . MET A 1 543 ? -11.449 4.864 -8.588 1.00 84.00 543 MET A C 1
ATOM 4070 O O . MET A 1 543 ? -12.595 4.522 -8.312 1.00 84.00 543 MET A O 1
ATOM 4074 N N . VAL A 1 544 ? -11.215 5.856 -9.461 1.00 90.25 544 VAL A N 1
ATOM 4075 C CA . VAL A 1 544 ? -12.298 6.555 -10.194 1.00 90.25 544 VAL A CA 1
ATOM 4076 C C . VAL A 1 544 ? -13.062 5.594 -11.117 1.00 90.25 544 VAL A C 1
ATOM 4078 O O . VAL A 1 544 ? -14.293 5.628 -11.150 1.00 90.25 544 VAL A O 1
ATOM 4081 N N . GLN A 1 545 ? -12.368 4.706 -11.843 1.00 88.38 545 GLN A N 1
ATOM 4082 C CA . GLN A 1 545 ? -13.022 3.693 -12.688 1.00 88.38 545 GLN A CA 1
ATOM 4083 C C . GLN A 1 545 ? -13.859 2.701 -11.859 1.00 88.38 545 GLN A C 1
ATOM 4085 O O . GLN A 1 545 ? -14.964 2.345 -12.272 1.00 88.38 545 GLN A O 1
ATOM 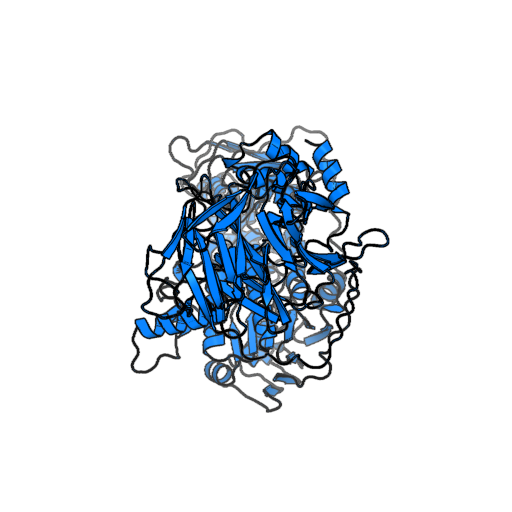4090 N N . ILE A 1 546 ? -13.374 2.295 -10.681 1.00 85.56 546 ILE A N 1
ATOM 4091 C CA . ILE A 1 546 ? -14.110 1.422 -9.755 1.00 85.56 546 ILE A CA 1
ATOM 4092 C C . ILE A 1 546 ? -15.328 2.153 -9.179 1.00 85.56 546 ILE A C 1
ATOM 4094 O O . ILE A 1 546 ? -16.434 1.624 -9.234 1.00 85.56 546 ILE A O 1
ATOM 4098 N N . ALA A 1 547 ? -15.177 3.400 -8.725 1.00 87.25 547 ALA A N 1
ATOM 4099 C CA . ALA A 1 547 ? -16.296 4.222 -8.269 1.00 87.25 547 ALA A CA 1
ATOM 4100 C C . ALA A 1 547 ? -17.379 4.357 -9.356 1.00 87.25 547 ALA A C 1
ATOM 4102 O O . ALA A 1 547 ? -18.557 4.148 -9.074 1.00 87.25 547 ALA A O 1
ATOM 4103 N N . ARG A 1 548 ? -16.998 4.590 -10.621 1.00 89.56 548 ARG A N 1
ATOM 4104 C CA . ARG A 1 548 ? -17.942 4.582 -11.754 1.00 89.56 548 ARG A CA 1
ATOM 4105 C C . ARG A 1 548 ? -18.658 3.235 -11.915 1.00 89.56 548 ARG A C 1
ATOM 4107 O O . ARG A 1 548 ? -19.864 3.211 -12.148 1.00 89.56 548 ARG A O 1
ATOM 4114 N N . ALA A 1 549 ? -17.952 2.111 -11.785 1.00 85.25 549 ALA A N 1
ATOM 4115 C CA . ALA A 1 549 ? -18.565 0.780 -11.846 1.00 85.25 549 ALA A CA 1
ATOM 4116 C C . ALA A 1 549 ? -19.616 0.574 -10.736 1.00 85.25 549 ALA A C 1
ATOM 4118 O O . ALA A 1 549 ? -20.713 0.082 -10.999 1.00 85.25 549 ALA A O 1
ATOM 4119 N N . LEU A 1 550 ? -19.302 1.005 -9.513 1.00 83.25 550 LEU A N 1
ATOM 4120 C CA . LEU A 1 550 ? -20.163 0.860 -8.337 1.00 83.25 550 LEU A CA 1
ATOM 4121 C C . LEU A 1 550 ? -21.360 1.815 -8.361 1.00 83.25 550 LEU A C 1
ATOM 4123 O O . LEU A 1 550 ? -22.458 1.423 -7.968 1.00 83.25 550 LEU A O 1
ATOM 4127 N N . HIS A 1 551 ? -21.194 3.028 -8.899 1.00 84.12 551 HIS A N 1
ATOM 4128 C CA . HIS A 1 551 ? -22.302 3.950 -9.164 1.00 84.12 551 HIS A CA 1
ATOM 4129 C C . HIS A 1 551 ? -23.390 3.289 -10.029 1.00 84.12 551 HIS A C 1
ATOM 4131 O O . HIS A 1 551 ? -24.579 3.371 -9.721 1.00 84.12 551 HIS A O 1
ATOM 4137 N N . HIS A 1 552 ? -22.973 2.545 -11.057 1.00 82.06 552 HIS A N 1
ATOM 4138 C CA . HIS A 1 552 ? -23.858 1.766 -11.924 1.00 82.06 552 HIS A CA 1
ATOM 4139 C C . HIS A 1 552 ? -24.350 0.435 -11.312 1.00 82.06 552 HIS A C 1
ATOM 4141 O O . HIS A 1 552 ? -24.925 -0.379 -12.033 1.00 82.06 552 HIS A O 1
ATOM 4147 N N . ARG A 1 553 ? -24.164 0.205 -10.001 1.00 82.31 553 ARG A N 1
ATOM 4148 C CA . ARG A 1 553 ? -24.602 -1.003 -9.272 1.00 82.31 553 ARG A CA 1
ATOM 4149 C C . ARG A 1 553 ? -24.058 -2.306 -9.877 1.00 82.31 553 ARG A C 1
ATOM 4151 O O . ARG A 1 553 ? -24.794 -3.281 -10.039 1.00 82.31 553 ARG A O 1
ATOM 4158 N N . ALA A 1 554 ? -22.771 -2.319 -10.232 1.00 88.12 554 ALA A N 1
ATOM 4159 C CA . ALA A 1 554 ? -22.112 -3.526 -10.720 1.00 88.12 554 ALA A CA 1
ATOM 4160 C C . ALA A 1 554 ? -22.204 -4.672 -9.694 1.00 88.12 554 ALA A C 1
ATOM 4162 O O . ALA A 1 554 ? -21.834 -4.515 -8.534 1.00 88.12 554 ALA A O 1
ATOM 4163 N N . ARG A 1 555 ? -22.686 -5.828 -10.156 1.00 92.62 555 ARG A N 1
ATOM 4164 C CA . ARG A 1 555 ? -22.725 -7.110 -9.433 1.00 92.62 555 ARG A CA 1
ATOM 4165 C C . ARG A 1 555 ? -21.556 -8.016 -9.832 1.00 92.62 555 ARG A C 1
ATOM 4167 O O . ARG A 1 555 ? -21.170 -8.893 -9.068 1.00 92.62 555 ARG A O 1
ATOM 4174 N N . LEU A 1 556 ? -21.002 -7.775 -11.022 1.00 94.06 556 LEU A N 1
ATOM 4175 C CA . LEU A 1 556 ? -19.791 -8.382 -11.558 1.00 94.06 556 LEU A CA 1
ATOM 4176 C C . LEU A 1 556 ? -18.859 -7.275 -12.072 1.00 94.06 556 LEU A C 1
ATOM 4178 O O . LEU A 1 556 ? -19.282 -6.442 -12.880 1.00 94.06 556 LEU A O 1
ATOM 4182 N N . ILE A 1 557 ? -17.593 -7.284 -11.650 1.00 92.81 557 ILE A N 1
ATOM 4183 C CA . ILE A 1 557 ? -16.550 -6.388 -12.168 1.00 92.81 557 ILE A CA 1
ATOM 4184 C C . ILE A 1 557 ? -15.436 -7.218 -12.814 1.00 92.81 557 ILE A C 1
ATOM 4186 O O . ILE A 1 557 ? -14.830 -8.074 -12.175 1.00 92.81 557 ILE A O 1
ATOM 4190 N N . LEU A 1 558 ? -15.160 -6.948 -14.090 1.00 92.56 558 LEU A N 1
ATOM 4191 C CA . LEU A 1 558 ? -14.034 -7.507 -14.837 1.00 92.56 558 LEU A CA 1
ATOM 4192 C C . LEU A 1 558 ? -12.876 -6.500 -14.818 1.00 92.56 558 LEU A C 1
ATOM 4194 O O . LEU A 1 558 ? -13.040 -5.383 -15.308 1.00 92.56 558 LEU A O 1
ATOM 4198 N N . PHE A 1 559 ? -11.710 -6.886 -14.309 1.00 89.31 559 PHE A N 1
ATOM 4199 C CA . PHE A 1 559 ? -10.482 -6.095 -14.385 1.00 89.31 559 PHE A CA 1
ATOM 4200 C C . PHE A 1 559 ? -9.522 -6.702 -15.412 1.00 89.31 559 PHE A C 1
ATOM 4202 O O . PHE A 1 559 ? -9.096 -7.842 -15.247 1.00 89.31 559 PHE A O 1
ATOM 4209 N N . ASP A 1 560 ? -9.164 -5.939 -16.446 1.00 85.81 560 ASP A N 1
ATOM 4210 C CA . ASP A 1 560 ? -8.185 -6.329 -17.472 1.00 85.81 560 ASP A CA 1
ATOM 4211 C C . ASP A 1 560 ? -6.832 -5.671 -17.133 1.00 85.81 560 ASP A C 1
ATOM 4213 O O . ASP A 1 560 ? -6.674 -4.463 -17.303 1.00 85.81 560 ASP A O 1
ATOM 4217 N N . GLU A 1 561 ? -5.898 -6.440 -16.562 1.00 79.38 561 GLU A N 1
ATOM 4218 C CA . GLU A 1 561 ? -4.545 -6.018 -16.140 1.00 79.38 561 GLU A CA 1
ATOM 4219 C C . GLU A 1 561 ? -4.491 -4.689 -15.349 1.00 79.38 561 GLU A C 1
ATOM 4221 O O . GLU A 1 561 ? -3.799 -3.740 -15.738 1.00 79.38 561 GLU A O 1
ATOM 4226 N N . PRO A 1 562 ? -5.218 -4.568 -14.221 1.00 73.06 562 PRO A N 1
ATOM 4227 C CA . PRO A 1 562 ? -5.427 -3.281 -13.554 1.00 73.06 562 PRO A CA 1
ATOM 4228 C C . PRO A 1 562 ? -4.178 -2.744 -12.830 1.00 73.06 562 PRO A C 1
ATOM 4230 O O . PRO A 1 562 ? -4.151 -1.565 -12.476 1.00 73.06 562 PRO A O 1
ATOM 4233 N N . THR A 1 563 ? -3.170 -3.593 -12.619 1.00 73.12 563 THR A N 1
ATOM 4234 C CA . THR A 1 563 ? -1.913 -3.345 -11.895 1.00 73.12 563 THR A CA 1
ATOM 4235 C C . THR A 1 563 ? -0.741 -2.942 -12.791 1.00 73.12 563 THR A C 1
ATOM 4237 O O . THR A 1 563 ? 0.219 -2.360 -12.296 1.00 73.12 563 THR A O 1
ATOM 4240 N N . ALA A 1 564 ? -0.820 -3.163 -14.110 1.00 66.88 564 ALA A N 1
ATOM 4241 C CA . ALA A 1 564 ? 0.302 -3.012 -15.054 1.00 66.88 564 ALA A CA 1
ATOM 4242 C C . ALA A 1 564 ? 0.890 -1.581 -15.172 1.00 66.88 564 ALA A C 1
ATOM 4244 O O . ALA A 1 564 ? 1.906 -1.362 -15.839 1.00 66.88 564 ALA A O 1
ATOM 4245 N N . SER A 1 565 ? 0.249 -0.589 -14.549 1.00 61.31 565 SER A N 1
ATOM 4246 C CA . SER A 1 565 ? 0.693 0.807 -14.488 1.00 61.31 565 SER A CA 1
ATOM 4247 C C . SER A 1 565 ? 0.802 1.366 -13.063 1.00 61.31 565 SER A C 1
ATOM 4249 O O . SER A 1 565 ? 0.801 2.586 -12.906 1.00 61.31 565 SER A O 1
ATOM 4251 N N . LEU A 1 566 ? 0.827 0.508 -12.040 1.00 63.16 566 LEU A N 1
ATOM 4252 C CA . LEU A 1 566 ? 0.814 0.887 -10.624 1.00 63.16 566 LEU A CA 1
ATOM 4253 C C . LEU A 1 566 ? 2.163 0.604 -9.953 1.00 63.16 566 LEU A C 1
ATOM 4255 O O . LEU A 1 566 ? 2.863 -0.338 -10.323 1.00 63.16 566 LEU A O 1
ATOM 4259 N N . THR A 1 567 ? 2.529 1.390 -8.937 1.00 56.72 567 THR A N 1
ATOM 4260 C CA . THR A 1 567 ? 3.644 1.016 -8.045 1.00 56.72 567 THR A CA 1
ATOM 4261 C C . THR A 1 567 ? 3.251 -0.154 -7.124 1.00 56.72 567 THR A C 1
ATOM 4263 O O . THR A 1 567 ? 2.059 -0.383 -6.907 1.00 56.72 567 THR A O 1
ATOM 4266 N N . PRO A 1 568 ? 4.203 -0.886 -6.509 1.00 56.16 568 PRO A N 1
ATOM 4267 C CA . PRO A 1 568 ? 3.874 -1.976 -5.585 1.00 56.16 568 PRO A CA 1
ATOM 4268 C C . PRO A 1 568 ? 2.960 -1.540 -4.430 1.00 56.16 568 PRO A C 1
ATOM 4270 O O . PRO A 1 568 ? 2.043 -2.265 -4.047 1.00 56.16 568 PRO A O 1
ATOM 4273 N N . GLU A 1 569 ? 3.152 -0.327 -3.902 1.00 52.53 569 GLU A N 1
ATOM 4274 C CA . GLU A 1 569 ? 2.293 0.230 -2.854 1.00 52.53 569 GLU A CA 1
ATOM 4275 C C . GLU A 1 569 ? 0.893 0.569 -3.384 1.00 52.53 569 GLU A C 1
ATOM 4277 O O . GLU A 1 569 ? -0.099 0.347 -2.696 1.00 52.53 569 GLU A O 1
ATOM 4282 N N . GLU A 1 570 ? 0.791 1.099 -4.603 1.00 59.44 570 GLU A N 1
ATOM 4283 C CA . GLU A 1 570 ? -0.481 1.378 -5.279 1.00 59.44 570 GLU A CA 1
ATOM 4284 C C . GLU A 1 570 ? -1.284 0.094 -5.556 1.00 59.44 570 GLU A C 1
ATOM 4286 O O . GLU A 1 570 ? -2.494 0.064 -5.321 1.00 59.44 570 GLU A O 1
ATOM 4291 N N . THR A 1 571 ? -0.608 -0.982 -5.966 1.00 68.38 571 THR A N 1
ATOM 4292 C CA . THR A 1 571 ? -1.193 -2.317 -6.160 1.00 68.38 571 THR A CA 1
ATOM 4293 C C . THR A 1 571 ? -1.795 -2.874 -4.868 1.00 68.38 571 THR A C 1
ATOM 4295 O O . THR A 1 571 ? -2.915 -3.384 -4.887 1.00 68.38 571 THR A O 1
ATOM 4298 N N . VAL A 1 572 ? -1.127 -2.704 -3.720 1.00 68.06 572 VAL A N 1
ATOM 4299 C CA . VAL A 1 572 ? -1.677 -3.118 -2.414 1.00 68.06 572 VAL A CA 1
ATOM 4300 C C . VAL A 1 572 ? -2.994 -2.395 -2.096 1.00 68.06 572 VAL A C 1
ATOM 4302 O O . VAL A 1 572 ? -3.948 -3.043 -1.668 1.00 68.06 572 VAL A O 1
ATOM 4305 N N . HIS A 1 573 ? -3.101 -1.086 -2.356 1.00 62.38 573 HIS A N 1
ATOM 4306 C CA . HIS A 1 573 ? -4.356 -0.347 -2.138 1.00 62.38 573 HIS A CA 1
ATOM 4307 C C . HIS A 1 573 ? -5.489 -0.849 -3.047 1.00 62.38 573 HIS A C 1
ATOM 4309 O O . HIS A 1 573 ? -6.615 -1.029 -2.582 1.00 62.38 573 HIS A O 1
ATOM 4315 N N . LEU A 1 574 ? -5.193 -1.127 -4.324 1.00 75.50 574 LEU A N 1
ATOM 4316 C CA . LEU A 1 574 ? -6.156 -1.730 -5.250 1.00 75.50 574 LEU A CA 1
ATOM 4317 C C . LEU A 1 574 ? -6.633 -3.107 -4.754 1.00 75.50 574 LEU A C 1
ATOM 4319 O O . LEU A 1 574 ? -7.814 -3.424 -4.864 1.00 75.50 574 LEU A O 1
ATOM 4323 N N . PHE A 1 575 ? -5.738 -3.916 -4.186 1.00 82.00 575 PHE A N 1
ATOM 4324 C CA . PHE A 1 575 ? -6.067 -5.249 -3.673 1.00 82.00 575 PHE A CA 1
ATOM 4325 C C . PHE A 1 575 ? -6.942 -5.207 -2.419 1.00 82.00 575 PHE A C 1
ATOM 4327 O O . PHE A 1 575 ? -7.833 -6.044 -2.284 1.00 82.00 575 PHE A O 1
ATOM 4334 N N . HIS A 1 576 ? -6.747 -4.224 -1.535 1.00 77.12 576 HIS A N 1
ATOM 4335 C CA . HIS A 1 576 ? -7.679 -3.974 -0.433 1.00 77.12 576 HIS A CA 1
ATOM 4336 C C . HIS A 1 576 ? -9.067 -3.592 -0.961 1.00 77.12 576 HIS A C 1
ATOM 4338 O O . HIS A 1 576 ? -10.032 -4.278 -0.646 1.00 77.12 576 HIS A O 1
ATOM 4344 N N . ALA A 1 577 ? -9.153 -2.614 -1.870 1.00 74.00 577 ALA A N 1
ATOM 4345 C CA . ALA A 1 577 ? -10.419 -2.219 -2.489 1.00 74.00 577 ALA A CA 1
ATOM 4346 C C . ALA A 1 577 ? -11.151 -3.390 -3.178 1.00 74.00 577 ALA A C 1
ATOM 4348 O O . ALA A 1 577 ? -12.367 -3.511 -3.072 1.00 74.00 577 ALA A O 1
ATOM 4349 N N . ILE A 1 578 ? -10.424 -4.274 -3.871 1.00 84.31 578 ILE A N 1
ATOM 4350 C CA . ILE A 1 578 ? -10.995 -5.482 -4.486 1.00 84.31 578 ILE A CA 1
ATOM 4351 C C . ILE A 1 578 ? -11.565 -6.437 -3.425 1.00 84.31 578 ILE A C 1
ATOM 4353 O O . ILE A 1 578 ? -12.673 -6.940 -3.601 1.00 84.31 578 ILE A O 1
ATOM 4357 N N . ARG A 1 579 ? -10.852 -6.669 -2.316 1.00 83.81 579 ARG A N 1
ATOM 4358 C CA . ARG A 1 579 ? -11.329 -7.547 -1.233 1.00 83.81 579 ARG A CA 1
ATOM 4359 C C . ARG A 1 579 ? -12.537 -6.975 -0.498 1.00 83.81 579 ARG A C 1
ATOM 4361 O O . ARG A 1 579 ? -13.469 -7.727 -0.233 1.00 83.81 579 ARG A O 1
ATOM 4368 N N . ASP A 1 580 ? -12.554 -5.673 -0.227 1.00 79.69 580 ASP A N 1
ATOM 4369 C CA . ASP A 1 580 ? -13.680 -5.007 0.437 1.00 79.69 580 ASP A CA 1
ATOM 4370 C C . ASP A 1 580 ? -14.965 -5.153 -0.407 1.00 79.69 580 ASP A C 1
ATOM 4372 O O . ASP A 1 580 ? -16.025 -5.516 0.103 1.00 79.69 580 ASP A O 1
ATOM 4376 N N . LEU A 1 581 ? -14.854 -4.990 -1.732 1.00 82.38 581 LEU A N 1
ATOM 4377 C CA . LEU A 1 581 ? -15.967 -5.178 -2.672 1.00 82.38 581 LEU A CA 1
ATOM 4378 C C . LEU A 1 581 ? -16.428 -6.635 -2.804 1.00 82.38 581 LEU A C 1
ATOM 4380 O O . LEU A 1 581 ? -17.631 -6.885 -2.913 1.00 82.38 581 LEU A O 1
ATOM 4384 N N . ALA A 1 582 ? -15.502 -7.596 -2.765 1.00 86.19 582 ALA A N 1
ATOM 4385 C CA . ALA A 1 582 ? -15.850 -9.013 -2.682 1.00 86.19 582 ALA A CA 1
ATOM 4386 C C . ALA A 1 582 ? -16.582 -9.332 -1.362 1.00 86.19 582 ALA A C 1
ATOM 4388 O O . ALA A 1 582 ? -17.575 -10.062 -1.366 1.00 86.19 582 ALA A O 1
ATOM 4389 N N . GLY A 1 583 ? -16.175 -8.703 -0.254 1.00 82.44 583 GLY A N 1
ATOM 4390 C CA . GLY A 1 583 ? -16.865 -8.754 1.039 1.00 82.44 583 GLY A CA 1
ATOM 4391 C C . GLY A 1 583 ? -18.298 -8.205 0.996 1.00 82.44 583 GLY A C 1
ATOM 4392 O O . GLY A 1 583 ? -19.194 -8.799 1.592 1.00 82.44 583 GLY A O 1
ATOM 4393 N N . GLU A 1 584 ? -18.551 -7.146 0.218 1.00 81.25 584 GLU A N 1
ATOM 4394 C CA . GLU A 1 584 ? -19.906 -6.644 -0.087 1.00 81.25 584 GLU A CA 1
ATOM 4395 C C . GLU A 1 584 ? -20.709 -7.549 -1.057 1.00 81.25 584 GLU A C 1
ATOM 4397 O O . GLU A 1 584 ? -21.858 -7.248 -1.387 1.00 81.25 584 GLU A O 1
ATOM 4402 N N . GLY A 1 585 ? -20.145 -8.676 -1.507 1.00 86.50 585 GLY A N 1
ATOM 4403 C CA . GLY A 1 585 ? -20.814 -9.668 -2.356 1.00 86.50 585 GLY A CA 1
ATOM 4404 C C . GLY A 1 585 ? -20.687 -9.429 -3.865 1.00 86.50 585 GLY A C 1
ATOM 4405 O O . GLY A 1 585 ? -21.304 -10.156 -4.649 1.00 86.50 585 GLY A O 1
ATOM 4406 N N . VAL A 1 586 ? -19.884 -8.451 -4.299 1.00 90.56 586 VAL A N 1
ATOM 4407 C CA . VAL A 1 586 ? -19.600 -8.213 -5.723 1.00 90.56 586 VAL A CA 1
ATOM 4408 C C . VAL A 1 586 ? -18.698 -9.330 -6.251 1.00 90.56 586 VAL A C 1
ATOM 4410 O O . VAL A 1 586 ? -17.659 -9.622 -5.669 1.00 90.56 586 VAL A O 1
ATOM 4413 N N . ALA A 1 587 ? -19.074 -9.964 -7.361 1.00 94.50 587 ALA A N 1
ATOM 4414 C CA . ALA A 1 587 ? -18.204 -10.919 -8.045 1.00 94.50 587 ALA A CA 1
ATOM 4415 C C . ALA A 1 587 ? -17.097 -10.175 -8.802 1.00 94.50 587 ALA A C 1
ATOM 4417 O O . ALA A 1 587 ? -17.364 -9.182 -9.488 1.00 94.50 587 ALA A O 1
ATOM 4418 N N . ILE A 1 588 ? -15.857 -10.651 -8.720 1.00 94.06 588 ILE A N 1
ATOM 4419 C CA . ILE A 1 588 ? -14.706 -9.988 -9.334 1.00 94.06 588 ILE A CA 1
ATOM 4420 C C . ILE A 1 588 ? -13.935 -10.987 -10.188 1.00 94.06 588 ILE A C 1
ATOM 4422 O O . ILE A 1 588 ? -13.494 -12.022 -9.704 1.00 94.06 588 ILE A O 1
ATOM 4426 N N . VAL A 1 589 ? -13.730 -10.657 -11.463 1.00 94.25 589 VAL A N 1
ATOM 4427 C CA . VAL A 1 589 ? -12.838 -11.409 -12.355 1.00 94.25 589 VAL A CA 1
ATOM 4428 C C . VAL A 1 589 ? -11.600 -10.568 -12.615 1.00 94.25 589 VAL A C 1
ATOM 4430 O O . VAL A 1 589 ? -11.698 -9.437 -13.091 1.00 94.25 589 VAL A O 1
ATOM 4433 N N . PHE A 1 590 ? -10.435 -11.120 -12.300 1.00 88.50 590 PHE A N 1
ATOM 4434 C CA . PHE A 1 590 ? -9.156 -10.419 -12.304 1.00 88.50 590 PHE A CA 1
ATOM 4435 C C . PHE A 1 590 ? -8.215 -11.035 -13.345 1.00 88.50 590 PHE A C 1
ATOM 4437 O O . PHE A 1 590 ? -7.716 -12.143 -13.164 1.00 88.50 590 PHE A O 1
ATOM 4444 N N . VAL A 1 591 ? -7.971 -10.338 -14.453 1.00 88.00 591 VAL A N 1
ATOM 4445 C CA . VAL A 1 591 ? -6.964 -10.743 -15.442 1.00 88.00 591 VAL A CA 1
ATOM 4446 C C . VAL A 1 591 ? -5.620 -10.152 -15.031 1.00 88.00 591 VAL A C 1
ATOM 4448 O O . VAL A 1 591 ? -5.486 -8.932 -14.943 1.00 88.00 591 VAL A O 1
ATOM 4451 N N . SER A 1 592 ? -4.617 -11.002 -14.822 1.00 75.81 592 SER A N 1
ATOM 4452 C CA . SER A 1 592 ? -3.226 -10.574 -14.645 1.00 75.81 592 SER A CA 1
ATOM 4453 C C . SER A 1 592 ? -2.262 -11.597 -15.246 1.00 75.81 592 SER A C 1
ATOM 4455 O O . SER A 1 592 ? -2.535 -12.800 -15.278 1.00 75.81 592 SER A O 1
ATOM 4457 N N . HIS A 1 593 ? -1.128 -11.106 -15.742 1.00 66.94 593 HIS A N 1
ATOM 4458 C CA . HIS A 1 593 ? 0.033 -11.916 -16.115 1.00 66.94 593 HIS A CA 1
ATOM 4459 C C . HIS A 1 593 ? 1.010 -12.112 -14.943 1.00 66.94 593 HIS A C 1
ATOM 4461 O O . HIS A 1 593 ? 1.880 -12.981 -15.016 1.00 66.94 593 HIS A O 1
ATOM 4467 N N . ALA A 1 594 ? 0.867 -11.344 -13.857 1.00 68.94 594 ALA A N 1
ATOM 4468 C CA . ALA A 1 594 ? 1.658 -11.508 -12.648 1.00 68.94 594 ALA A CA 1
ATOM 4469 C C . ALA A 1 594 ? 1.090 -12.650 -11.786 1.00 68.94 594 ALA A C 1
ATOM 4471 O O . ALA A 1 594 ? -0.069 -12.661 -11.350 1.00 68.94 594 ALA A O 1
ATOM 4472 N N . LEU A 1 595 ? 1.937 -13.648 -11.547 1.00 73.19 595 LEU A N 1
ATOM 4473 C CA . LEU A 1 595 ? 1.580 -14.897 -10.871 1.00 73.19 595 LEU A CA 1
ATOM 4474 C C . LEU A 1 595 ? 1.347 -14.655 -9.378 1.00 73.19 595 LEU A C 1
ATOM 4476 O O . LEU A 1 595 ? 0.432 -15.209 -8.778 1.00 73.19 595 LEU A O 1
ATOM 4480 N N . GLU A 1 596 ? 2.184 -13.802 -8.797 1.00 73.00 596 GLU A N 1
ATOM 4481 C CA . GLU A 1 596 ? 2.198 -13.395 -7.398 1.00 73.00 596 GLU A CA 1
ATOM 4482 C C . GLU A 1 596 ? 0.916 -12.639 -7.026 1.00 73.00 596 GLU A C 1
ATOM 4484 O O . GLU A 1 596 ? 0.349 -12.871 -5.960 1.00 73.00 596 GLU A O 1
ATOM 4489 N N . GLU A 1 597 ? 0.414 -11.799 -7.935 1.00 76.50 597 GLU A N 1
ATOM 4490 C CA . GLU A 1 597 ? -0.877 -11.121 -7.796 1.00 76.50 597 GLU A CA 1
ATOM 4491 C C . GLU A 1 597 ? -2.029 -12.128 -7.804 1.00 76.50 597 GLU A C 1
ATOM 4493 O O . GLU A 1 597 ? -2.852 -12.150 -6.891 1.00 76.50 597 GLU A O 1
ATOM 4498 N N . SER A 1 598 ? -2.043 -13.012 -8.806 1.00 83.12 598 SER A N 1
ATOM 4499 C CA . SER A 1 598 ? -3.089 -14.025 -8.980 1.00 83.12 598 SER A CA 1
ATOM 4500 C C . SER A 1 598 ? -3.168 -14.988 -7.786 1.00 83.12 598 SER A C 1
ATOM 4502 O O . SER A 1 598 ? -4.259 -15.322 -7.337 1.00 83.12 598 SER A O 1
ATOM 4504 N N . LEU A 1 599 ? -2.021 -15.402 -7.235 1.00 81.69 599 LEU A N 1
ATOM 4505 C CA . LEU A 1 599 ? -1.928 -16.296 -6.070 1.00 81.69 599 LEU A CA 1
ATOM 4506 C C . LEU A 1 599 ? -2.182 -15.594 -4.725 1.00 81.69 599 LEU A C 1
ATOM 4508 O O . LEU A 1 599 ? -2.551 -16.259 -3.752 1.00 81.69 599 LEU A O 1
ATOM 4512 N N . GLY A 1 600 ? -1.936 -14.282 -4.652 1.00 79.44 600 GLY A N 1
ATOM 4513 C CA . GLY A 1 600 ? -2.090 -13.476 -3.441 1.00 79.44 600 GLY A CA 1
ATOM 4514 C C . GLY A 1 600 ? -3.475 -12.846 -3.269 1.00 79.44 600 GLY A C 1
ATOM 4515 O O . GLY A 1 600 ? -3.863 -12.546 -2.138 1.00 79.44 600 GLY A O 1
ATOM 4516 N N . LEU A 1 601 ? -4.215 -12.629 -4.360 1.00 85.06 601 LEU A N 1
ATOM 4517 C CA . LEU A 1 601 ? -5.499 -11.923 -4.350 1.00 85.06 601 LEU A CA 1
ATOM 4518 C C . LEU A 1 601 ? -6.721 -12.832 -4.530 1.00 85.06 601 LEU A C 1
ATOM 4520 O O . LEU A 1 601 ? -7.744 -12.554 -3.913 1.00 85.06 601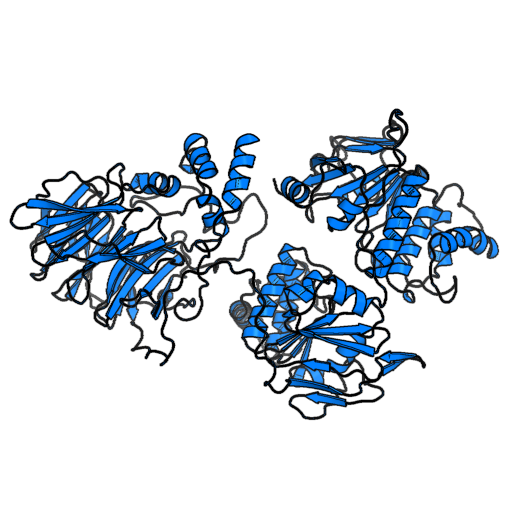 LEU A O 1
ATOM 4524 N N . ALA A 1 602 ? -6.635 -13.860 -5.377 1.00 91.50 602 ALA A N 1
ATOM 4525 C CA . ALA A 1 602 ? -7.803 -14.630 -5.800 1.00 91.50 602 ALA A CA 1
ATOM 4526 C C . ALA A 1 602 ? -8.169 -15.784 -4.855 1.00 91.50 602 ALA A C 1
ATOM 4528 O O . ALA A 1 602 ? -7.311 -16.351 -4.179 1.00 91.50 602 ALA A O 1
ATOM 4529 N N . ASP A 1 603 ? -9.441 -16.177 -4.895 1.00 91.44 603 ASP A N 1
ATOM 4530 C CA . ASP A 1 603 ? -9.984 -17.398 -4.298 1.00 91.44 603 ASP A CA 1
ATOM 4531 C C . ASP A 1 603 ? -9.800 -18.597 -5.242 1.00 91.44 603 ASP A C 1
ATOM 4533 O O . ASP A 1 603 ? -9.311 -19.656 -4.840 1.00 91.44 603 ASP A O 1
ATOM 4537 N N . ARG A 1 604 ? -10.136 -18.412 -6.527 1.00 94.19 604 ARG A N 1
ATOM 4538 C CA . ARG A 1 604 ? -10.012 -19.406 -7.609 1.00 94.19 604 ARG A CA 1
ATOM 4539 C C . ARG A 1 604 ? -9.235 -18.836 -8.787 1.00 94.19 604 ARG A C 1
ATOM 4541 O O . ARG A 1 604 ? -9.315 -17.650 -9.092 1.00 94.19 604 ARG A O 1
ATOM 4548 N N . ILE A 1 605 ? -8.478 -19.695 -9.463 1.00 94.94 605 ILE A N 1
ATOM 4549 C CA . ILE A 1 605 ? -7.708 -19.355 -10.662 1.00 94.94 605 ILE A CA 1
ATOM 4550 C C . ILE A 1 605 ? -8.164 -20.254 -11.806 1.00 94.94 605 ILE A C 1
ATOM 4552 O O . ILE A 1 605 ? -8.274 -21.471 -11.658 1.00 94.94 605 ILE A O 1
ATOM 4556 N N . THR A 1 606 ? -8.420 -19.669 -12.973 1.00 93.94 606 THR A N 1
ATOM 4557 C CA . THR A 1 606 ? -8.578 -20.401 -14.236 1.00 93.94 606 THR A CA 1
ATOM 4558 C C . THR A 1 606 ? -7.458 -20.038 -15.185 1.00 93.94 606 THR A C 1
ATOM 4560 O O . THR A 1 606 ? -7.189 -18.861 -15.408 1.00 93.94 606 THR A O 1
ATOM 4563 N N . VAL A 1 607 ? -6.814 -21.058 -15.747 1.00 91.56 607 VAL A N 1
ATOM 4564 C CA . VAL A 1 607 ? -5.755 -20.886 -16.740 1.00 91.56 607 VAL A CA 1
ATOM 4565 C C . VAL A 1 607 ? -6.318 -21.139 -18.126 1.00 91.56 607 VAL A C 1
ATOM 4567 O O . VAL A 1 607 ? -6.815 -22.234 -18.407 1.00 91.56 607 VAL A O 1
ATOM 4570 N N . LEU A 1 608 ? -6.193 -20.139 -18.994 1.00 89.12 608 LEU A N 1
ATOM 4571 C CA . LEU A 1 608 ? -6.355 -20.304 -20.431 1.00 89.12 608 LEU A CA 1
ATOM 4572 C C . LEU A 1 608 ? -4.983 -20.465 -21.094 1.00 89.12 608 LEU A C 1
ATOM 4574 O O . LEU A 1 608 ? -4.018 -19.797 -20.716 1.00 89.12 608 LEU A O 1
ATOM 4578 N N . ARG A 1 609 ? -4.910 -21.321 -22.111 1.00 84.38 609 ARG A N 1
ATOM 4579 C CA . ARG A 1 609 ? -3.758 -21.464 -23.011 1.00 84.38 609 ARG A CA 1
ATOM 4580 C C . ARG A 1 609 ? -4.275 -21.836 -24.393 1.00 84.38 609 ARG A C 1
ATOM 4582 O O . ARG A 1 609 ? -5.219 -22.615 -24.490 1.00 84.38 609 ARG A O 1
ATOM 4589 N N . ASP A 1 610 ? -3.701 -21.253 -25.442 1.00 79.50 610 ASP A N 1
ATOM 4590 C CA . ASP A 1 610 ? -4.084 -21.531 -26.837 1.00 79.50 610 ASP A CA 1
ATOM 4591 C C . ASP A 1 610 ? -5.604 -21.390 -27.096 1.00 79.50 610 ASP A C 1
ATOM 4593 O O . ASP A 1 610 ? -6.213 -22.172 -27.820 1.00 79.50 610 ASP A O 1
ATOM 4597 N N . GLY A 1 611 ? -6.248 -20.421 -26.429 1.00 81.56 611 GLY A N 1
ATOM 4598 C CA . GLY A 1 611 ? -7.693 -20.176 -26.513 1.00 81.56 611 GLY A CA 1
ATOM 4599 C C . GLY A 1 611 ? -8.581 -21.183 -25.764 1.00 81.56 611 GLY A C 1
ATOM 4600 O O . GLY A 1 611 ? -9.802 -21.039 -25.794 1.00 81.56 611 GLY A O 1
ATOM 4601 N N . ARG A 1 612 ? -8.015 -22.180 -25.077 1.00 87.69 612 ARG A N 1
ATOM 4602 C CA . ARG A 1 612 ? -8.745 -23.246 -24.368 1.00 87.69 612 ARG A CA 1
ATOM 4603 C C . ARG A 1 612 ? -8.519 -23.172 -22.856 1.00 87.69 612 ARG A C 1
ATOM 4605 O O . ARG A 1 612 ? -7.486 -22.693 -22.389 1.00 87.69 612 ARG A O 1
ATOM 4612 N N . ARG A 1 613 ? -9.472 -23.680 -22.065 1.00 93.50 613 ARG A N 1
ATOM 4613 C CA . ARG A 1 613 ? -9.317 -23.828 -20.606 1.00 93.50 613 ARG A CA 1
ATOM 4614 C C . ARG A 1 613 ? -8.420 -25.027 -20.291 1.00 93.50 613 ARG A C 1
ATOM 4616 O O . ARG A 1 613 ? -8.773 -26.155 -20.614 1.00 93.50 613 ARG A O 1
ATOM 4623 N N . VAL A 1 614 ? -7.292 -24.782 -19.623 1.00 90.50 614 VAL A N 1
ATOM 4624 C CA . VAL A 1 614 ? -6.358 -25.830 -19.170 1.00 90.50 614 VAL A CA 1
ATOM 4625 C C . VAL A 1 614 ? -6.774 -26.376 -17.808 1.00 90.50 614 VAL A C 1
ATOM 4627 O O . VAL A 1 614 ? -6.837 -27.585 -17.619 1.00 90.50 614 VAL A O 1
ATOM 4630 N N . MET A 1 615 ? -7.063 -25.490 -16.852 1.00 91.94 615 MET A N 1
ATOM 4631 C CA . MET A 1 615 ? -7.490 -25.874 -15.505 1.00 91.94 615 MET A CA 1
ATOM 4632 C C . MET A 1 615 ? -8.292 -24.768 -14.821 1.00 91.94 615 MET A C 1
ATOM 4634 O O . MET A 1 615 ? -8.145 -23.589 -15.151 1.00 91.94 615 MET A O 1
ATOM 4638 N N . THR A 1 616 ? -9.077 -25.161 -13.821 1.00 93.56 616 THR A N 1
ATOM 4639 C CA . THR A 1 616 ? -9.664 -24.275 -12.810 1.00 93.56 616 THR A CA 1
ATOM 4640 C C . THR A 1 616 ? -9.434 -24.922 -11.453 1.00 93.56 616 THR A C 1
ATOM 4642 O O . THR A 1 616 ? -9.801 -26.080 -11.278 1.00 93.56 616 THR A O 1
ATOM 4645 N N . ALA A 1 617 ? -8.829 -24.202 -10.514 1.00 92.19 617 ALA A N 1
ATOM 4646 C CA . ALA A 1 617 ? -8.549 -24.699 -9.170 1.00 92.19 617 ALA A CA 1
ATOM 4647 C C . ALA A 1 617 ? -8.579 -23.549 -8.159 1.00 92.19 617 ALA A C 1
ATOM 4649 O O . ALA A 1 617 ? -8.434 -22.382 -8.533 1.00 92.19 617 ALA A O 1
ATOM 4650 N N . ASP A 1 618 ? -8.734 -23.872 -6.878 1.00 91.38 618 ASP A N 1
ATOM 4651 C CA . ASP A 1 618 ? -8.610 -22.882 -5.812 1.00 91.38 618 ASP A CA 1
ATOM 4652 C C . ASP A 1 618 ? -7.183 -22.329 -5.810 1.00 91.38 618 ASP A C 1
ATOM 4654 O O . ASP A 1 618 ? -6.216 -23.097 -5.770 1.00 91.38 618 ASP A O 1
ATOM 4658 N N . ALA A 1 619 ? -7.033 -21.003 -5.767 1.00 88.75 619 ALA A N 1
ATOM 4659 C CA . ALA A 1 619 ? -5.744 -20.341 -5.550 1.00 88.75 619 ALA A CA 1
ATOM 4660 C C . ALA A 1 619 ? -5.070 -20.849 -4.266 1.00 88.75 619 ALA A C 1
ATOM 4662 O O . ALA A 1 619 ? -3.842 -20.851 -4.152 1.00 88.75 619 ALA A O 1
ATOM 4663 N N . ALA A 1 620 ? -5.889 -21.331 -3.320 1.00 86.31 620 ALA A N 1
ATOM 4664 C CA . ALA A 1 620 ? -5.487 -22.046 -2.122 1.00 86.31 620 ALA A CA 1
ATOM 4665 C C . ALA A 1 620 ? -4.537 -23.229 -2.400 1.00 86.31 620 ALA A C 1
ATOM 4667 O O . ALA A 1 620 ? -3.534 -23.396 -1.703 1.00 86.31 620 ALA A O 1
ATOM 4668 N N . SER A 1 621 ? -4.849 -24.016 -3.430 1.00 86.19 621 SER A N 1
ATOM 4669 C CA . SER A 1 621 ? -4.196 -25.287 -3.760 1.00 86.19 621 SER A CA 1
ATOM 4670 C C . SER A 1 621 ? -2.975 -25.165 -4.677 1.00 86.19 621 SER A C 1
ATOM 4672 O O . SER A 1 621 ? -2.210 -26.116 -4.791 1.00 86.19 621 SER A O 1
ATOM 4674 N N . LEU A 1 622 ? -2.783 -24.011 -5.325 1.00 84.88 622 LEU A N 1
ATOM 4675 C CA . LEU A 1 622 ? -1.798 -23.838 -6.391 1.00 84.88 622 LEU A CA 1
ATOM 4676 C C . LEU A 1 622 ? -0.475 -23.246 -5.897 1.00 84.88 622 LEU A C 1
ATOM 4678 O O . LEU A 1 622 ? -0.444 -22.225 -5.209 1.00 84.88 622 LEU A O 1
ATOM 4682 N N . THR A 1 623 ? 0.637 -23.823 -6.349 1.00 82.94 623 THR A N 1
ATOM 4683 C CA . THR A 1 623 ? 1.962 -23.198 -6.270 1.00 82.94 623 THR A CA 1
ATOM 4684 C C . THR A 1 623 ? 2.280 -22.371 -7.520 1.00 82.94 623 THR A C 1
ATOM 4686 O O . THR A 1 623 ? 1.753 -22.595 -8.613 1.00 82.94 623 THR A O 1
ATOM 4689 N N . ARG A 1 624 ? 3.249 -21.451 -7.393 1.00 77.25 624 ARG A N 1
ATOM 4690 C CA . ARG A 1 624 ? 3.814 -20.688 -8.523 1.00 77.25 624 ARG A CA 1
ATOM 4691 C C . ARG A 1 624 ? 4.296 -21.592 -9.662 1.00 77.25 624 ARG A C 1
ATOM 4693 O O . ARG A 1 624 ? 4.105 -21.258 -10.825 1.00 77.25 624 ARG A O 1
ATOM 4700 N N . GLN A 1 625 ? 4.917 -22.730 -9.341 1.00 73.19 625 GLN A N 1
ATOM 4701 C CA . GLN A 1 625 ? 5.461 -23.642 -10.351 1.00 73.19 625 GLN A CA 1
ATOM 4702 C C . GLN A 1 625 ? 4.357 -24.355 -11.140 1.00 73.19 625 GLN A C 1
ATOM 4704 O O . GLN A 1 625 ? 4.479 -24.499 -12.354 1.00 73.19 625 GLN A O 1
ATOM 4709 N N . GLU A 1 626 ? 3.277 -24.773 -10.481 1.00 79.38 626 GLU A N 1
ATOM 4710 C CA . GLU A 1 626 ? 2.130 -25.406 -11.144 1.00 79.38 626 GLU A CA 1
ATOM 4711 C C . GLU A 1 626 ? 1.383 -24.413 -12.033 1.00 79.38 626 GLU A C 1
ATOM 4713 O O . GLU A 1 626 ? 1.080 -24.735 -13.181 1.00 79.38 626 GLU A O 1
ATOM 4718 N N . LEU A 1 627 ? 1.177 -23.181 -11.554 1.00 82.56 627 LEU A N 1
ATOM 4719 C CA . LEU A 1 627 ? 0.545 -22.120 -12.337 1.00 82.56 627 LEU A CA 1
ATOM 4720 C C . LEU A 1 627 ? 1.356 -21.789 -13.605 1.00 82.56 627 LEU A C 1
ATOM 4722 O O . LEU A 1 627 ? 0.793 -21.751 -14.699 1.00 82.56 627 LEU A O 1
ATOM 4726 N N . VAL A 1 628 ? 2.686 -21.662 -13.492 1.00 75.88 628 VAL A N 1
ATOM 4727 C CA . VAL A 1 628 ? 3.587 -21.484 -14.650 1.00 75.88 628 VAL A CA 1
ATOM 4728 C C . VAL A 1 628 ? 3.511 -22.667 -15.617 1.00 75.88 628 VAL A C 1
ATOM 4730 O O . VAL A 1 628 ? 3.390 -22.458 -16.823 1.00 75.88 628 VAL A O 1
ATOM 4733 N N . ARG A 1 629 ? 3.545 -23.912 -15.123 1.00 75.75 629 ARG A N 1
ATOM 4734 C CA . ARG A 1 629 ? 3.446 -25.112 -15.976 1.00 75.75 629 ARG A CA 1
ATOM 4735 C C . ARG A 1 629 ? 2.112 -25.174 -16.722 1.00 75.75 629 ARG A C 1
ATOM 4737 O O . ARG A 1 629 ? 2.104 -25.520 -17.901 1.00 75.75 629 ARG A O 1
ATOM 4744 N N . ALA A 1 630 ? 1.006 -24.812 -16.072 1.00 80.06 630 ALA A N 1
ATOM 4745 C CA . ALA A 1 630 ? -0.305 -24.744 -16.711 1.00 80.06 630 ALA A CA 1
ATOM 4746 C C . ALA A 1 630 ? -0.338 -23.679 -17.825 1.00 80.06 630 ALA A C 1
ATOM 4748 O O . ALA A 1 630 ? -0.805 -23.968 -18.930 1.00 80.06 630 ALA A O 1
ATOM 4749 N N . MET A 1 631 ? 0.209 -22.486 -17.556 1.00 74.50 631 MET A N 1
ATOM 4750 C CA . MET A 1 631 ? 0.243 -21.357 -18.497 1.00 74.50 631 MET A CA 1
ATOM 4751 C C . MET A 1 631 ? 1.154 -21.601 -19.708 1.00 74.50 631 MET A C 1
ATOM 4753 O O . MET A 1 631 ? 0.721 -21.369 -20.828 1.00 74.50 631 MET A O 1
ATOM 4757 N N . VAL A 1 632 ? 2.381 -22.089 -19.497 1.00 66.00 632 VAL A N 1
ATOM 4758 C CA . VAL A 1 632 ? 3.434 -22.186 -20.537 1.00 66.00 632 VAL A CA 1
ATOM 4759 C C . VAL A 1 632 ? 3.486 -23.579 -21.194 1.00 66.00 632 VAL A C 1
ATOM 4761 O O . VAL A 1 632 ? 4.080 -23.773 -22.252 1.00 66.00 632 VAL A O 1
ATOM 4764 N N . GLY A 1 633 ? 2.910 -24.608 -20.559 1.00 57.19 633 GLY A N 1
ATOM 4765 C CA . GLY A 1 633 ? 2.922 -25.990 -21.063 1.00 57.19 633 GLY A CA 1
ATOM 4766 C C . GLY A 1 633 ? 4.293 -26.682 -21.039 1.00 57.19 633 GLY A C 1
ATOM 4767 O O . GLY A 1 633 ? 4.414 -27.824 -21.479 1.00 57.19 633 GLY A O 1
ATOM 4768 N N . ARG A 1 634 ? 5.332 -26.022 -20.514 1.00 49.69 634 ARG A N 1
ATOM 4769 C CA . ARG A 1 634 ? 6.687 -26.563 -20.340 1.00 49.69 634 ARG A CA 1
ATOM 4770 C C . ARG A 1 634 ? 7.126 -26.409 -18.890 1.00 49.69 634 ARG A C 1
ATOM 4772 O O . ARG A 1 634 ? 6.730 -25.465 -18.206 1.00 49.69 634 ARG A O 1
ATOM 4779 N N . ALA A 1 635 ? 7.989 -27.309 -18.429 1.00 38.16 635 ALA A N 1
ATOM 4780 C CA . ALA A 1 635 ? 8.719 -27.097 -17.188 1.00 38.16 635 ALA A CA 1
ATOM 4781 C C . ALA A 1 635 ? 9.724 -25.955 -17.401 1.00 38.16 635 ALA A C 1
ATOM 4783 O O . ALA A 1 635 ? 10.836 -26.179 -17.873 1.00 38.16 635 ALA A O 1
ATOM 4784 N N . VAL A 1 636 ? 9.322 -24.725 -17.070 1.00 40.34 636 VAL A N 1
ATOM 4785 C CA . VAL A 1 636 ? 10.266 -23.617 -16.911 1.00 40.34 636 VAL A CA 1
ATOM 4786 C C . VAL A 1 636 ? 11.197 -24.018 -15.772 1.00 40.34 636 VAL A C 1
ATOM 4788 O O . VAL A 1 636 ? 10.777 -24.080 -14.613 1.00 40.34 636 VAL A O 1
ATOM 4791 N N . ALA A 1 637 ? 12.439 -24.365 -16.112 1.00 38.16 637 ALA A N 1
ATOM 4792 C CA . ALA A 1 637 ? 13.477 -24.572 -15.118 1.00 38.16 637 ALA A CA 1
ATOM 4793 C C . ALA A 1 637 ? 13.557 -23.294 -14.276 1.00 38.16 637 ALA A C 1
ATOM 4795 O O . ALA A 1 637 ? 13.650 -22.199 -14.831 1.00 38.16 637 ALA A O 1
ATOM 4796 N N . ALA A 1 638 ? 13.465 -23.425 -12.949 1.00 37.72 638 ALA A N 1
ATOM 4797 C CA . ALA A 1 638 ? 13.646 -22.285 -12.057 1.00 37.72 638 ALA A CA 1
ATOM 4798 C C . ALA A 1 638 ? 14.970 -21.614 -12.427 1.00 37.72 638 ALA A C 1
ATOM 4800 O O . ALA A 1 638 ? 15.967 -22.327 -12.523 1.00 37.72 638 ALA A O 1
ATOM 4801 N N . SER A 1 639 ? 14.954 -20.299 -12.682 1.00 40.59 639 SER A N 1
ATOM 4802 C CA . SER A 1 639 ? 16.061 -19.570 -13.311 1.00 40.59 639 SER A CA 1
ATOM 4803 C C . SER A 1 639 ? 17.370 -19.842 -12.574 1.00 40.59 639 SER A C 1
ATOM 4805 O O . SER A 1 639 ? 17.672 -19.237 -11.539 1.00 40.59 639 SER A O 1
ATOM 4807 N N . SER A 1 640 ? 18.135 -20.800 -13.091 1.00 41.16 640 SER A N 1
ATOM 4808 C CA . SER A 1 640 ? 19.426 -21.175 -12.550 1.00 41.16 640 SER A CA 1
ATOM 4809 C C . SER A 1 640 ? 20.324 -19.979 -12.775 1.00 41.16 640 SER A C 1
ATOM 4811 O O . SER A 1 640 ? 20.589 -19.660 -13.934 1.00 41.16 640 SER A O 1
ATOM 4813 N N . ARG A 1 641 ? 20.749 -19.312 -11.690 1.00 47.91 641 ARG A N 1
ATOM 4814 C CA . ARG A 1 641 ? 21.715 -18.202 -11.728 1.00 47.91 641 ARG A CA 1
ATOM 4815 C C . ARG A 1 641 ? 22.804 -18.561 -12.743 1.00 47.91 641 ARG A C 1
ATOM 4817 O O . ARG A 1 641 ? 23.564 -19.490 -12.458 1.00 47.91 641 ARG A O 1
ATOM 4824 N N . PRO A 1 642 ? 22.855 -17.918 -13.926 1.00 46.00 642 PRO A N 1
ATOM 4825 C CA . PRO A 1 642 ? 23.755 -18.369 -14.970 1.00 46.00 642 PRO A CA 1
ATOM 4826 C C . PRO A 1 642 ? 25.176 -18.159 -14.465 1.00 46.00 642 PRO A C 1
ATOM 4828 O O . PRO A 1 642 ? 25.551 -17.033 -14.124 1.00 46.00 642 PRO A O 1
ATOM 4831 N N . ALA A 1 643 ? 25.924 -19.260 -14.358 1.00 43.94 643 ALA A N 1
ATOM 4832 C CA . ALA A 1 643 ? 27.262 -19.258 -13.793 1.00 43.94 643 ALA A CA 1
ATOM 4833 C C . ALA A 1 643 ? 28.130 -18.257 -14.559 1.00 43.94 643 ALA A C 1
ATOM 4835 O O . ALA A 1 643 ? 28.382 -18.407 -15.758 1.00 43.94 643 ALA A O 1
ATOM 4836 N N . THR A 1 644 ? 28.560 -17.202 -13.873 1.00 45.81 644 THR A N 1
ATOM 4837 C CA . THR A 1 644 ? 29.505 -16.245 -14.430 1.00 45.81 644 THR A CA 1
ATOM 4838 C C . THR A 1 644 ? 30.822 -16.976 -14.652 1.00 45.81 644 THR A C 1
ATOM 4840 O O . THR A 1 644 ? 31.409 -17.486 -13.702 1.00 45.81 644 THR A O 1
ATOM 4843 N N . ARG A 1 645 ? 31.302 -17.018 -15.901 1.00 49.69 645 ARG A N 1
ATOM 4844 C CA . ARG A 1 645 ? 32.704 -17.361 -16.164 1.00 49.69 645 ARG A CA 1
ATOM 4845 C C . ARG A 1 645 ? 33.571 -16.390 -15.369 1.00 49.69 645 ARG A C 1
ATOM 4847 O O . ARG A 1 645 ? 33.370 -15.177 -15.482 1.00 49.69 645 ARG A O 1
ATOM 4854 N N . GLU A 1 646 ? 34.515 -16.916 -14.597 1.00 44.59 646 GLU A N 1
ATOM 4855 C CA . GLU A 1 646 ? 35.535 -16.096 -13.951 1.00 44.59 646 GLU A CA 1
ATOM 4856 C C . GLU A 1 646 ? 36.243 -15.274 -15.029 1.00 44.59 646 GLU A C 1
ATOM 4858 O O . GLU A 1 646 ? 36.757 -15.808 -16.015 1.00 44.59 646 GLU A O 1
ATOM 4863 N N . ARG A 1 647 ? 36.206 -13.947 -14.887 1.00 55.00 647 ARG A N 1
ATOM 4864 C CA . ARG A 1 647 ? 36.965 -13.065 -15.772 1.00 55.00 647 ARG A CA 1
ATOM 4865 C C . ARG A 1 647 ? 38.423 -13.108 -15.322 1.00 55.00 647 ARG A C 1
ATOM 4867 O O . ARG A 1 647 ? 38.656 -12.957 -14.122 1.00 55.00 647 ARG A O 1
ATOM 4874 N N . PRO A 1 648 ? 39.393 -13.275 -16.240 1.00 43.44 648 PRO A N 1
ATOM 4875 C CA . PRO A 1 648 ? 40.800 -13.222 -15.867 1.00 43.44 648 PRO A CA 1
ATOM 4876 C C . PRO A 1 648 ? 41.104 -11.880 -15.178 1.00 43.44 648 PRO A C 1
ATOM 4878 O O . PRO A 1 648 ? 40.504 -10.862 -15.548 1.00 43.44 648 PRO A O 1
ATOM 4881 N N . PRO A 1 649 ? 42.000 -11.853 -14.174 1.00 38.19 649 PRO A N 1
ATOM 4882 C CA . PRO A 1 649 ? 42.277 -10.662 -13.378 1.00 38.19 649 PRO A CA 1
ATOM 4883 C C . PRO A 1 649 ? 42.957 -9.578 -14.226 1.00 38.19 649 PRO A C 1
ATOM 4885 O O . PRO A 1 649 ? 44.177 -9.514 -14.349 1.00 38.19 649 PRO A O 1
ATOM 4888 N N . GLY A 1 650 ? 42.136 -8.711 -14.816 1.00 49.62 650 GLY A N 1
ATOM 4889 C CA . GLY A 1 650 ? 42.539 -7.567 -15.625 1.00 49.62 650 GLY A CA 1
ATOM 4890 C C . GLY A 1 650 ? 41.870 -6.278 -15.150 1.00 49.62 650 GLY A C 1
ATOM 4891 O O . GLY A 1 650 ? 40.783 -6.282 -14.566 1.00 49.62 650 GLY A O 1
ATOM 4892 N N . ARG A 1 651 ? 42.526 -5.143 -15.403 1.00 56.28 651 ARG A N 1
ATOM 4893 C CA . ARG A 1 651 ? 42.038 -3.810 -15.023 1.00 56.28 651 ARG A CA 1
ATOM 4894 C C . ARG A 1 651 ? 40.741 -3.509 -15.791 1.00 56.28 651 ARG A C 1
ATOM 4896 O O . ARG A 1 651 ? 40.778 -3.378 -17.012 1.00 56.28 651 ARG A O 1
ATOM 4903 N N . ARG A 1 652 ? 39.595 -3.412 -15.100 1.00 70.38 652 ARG A N 1
ATOM 4904 C CA . ARG A 1 652 ? 38.290 -3.147 -15.743 1.00 70.38 652 ARG A CA 1
ATOM 4905 C C . ARG A 1 652 ? 38.353 -1.840 -16.547 1.00 70.38 652 ARG A C 1
ATOM 4907 O O . ARG A 1 652 ? 38.631 -0.785 -15.976 1.00 70.38 652 ARG A O 1
ATOM 4914 N N . CYS A 1 653 ? 38.073 -1.897 -17.849 1.00 83.69 653 CYS A N 1
ATOM 4915 C CA . CYS A 1 653 ? 38.042 -0.712 -18.708 1.00 83.69 653 CYS A CA 1
ATOM 4916 C C . CYS A 1 653 ? 36.776 0.108 -18.415 1.00 83.69 653 CYS A C 1
ATOM 4918 O O . CYS A 1 653 ? 35.665 -0.381 -18.617 1.00 83.69 653 CYS A O 1
ATOM 4920 N N . ARG A 1 654 ? 36.931 1.327 -17.886 1.00 91.69 654 ARG A N 1
ATOM 4921 C CA . ARG A 1 654 ? 35.819 2.243 -17.597 1.00 91.69 654 ARG A CA 1
ATOM 4922 C C . ARG A 1 654 ? 35.470 3.019 -18.862 1.00 91.69 654 ARG A C 1
ATOM 4924 O O . ARG A 1 654 ? 36.275 3.836 -19.297 1.00 91.69 654 ARG A O 1
ATOM 4931 N N . VAL A 1 655 ? 34.272 2.808 -19.398 1.00 95.00 655 VAL A N 1
ATOM 4932 C CA . VAL A 1 655 ? 33.818 3.490 -20.622 1.00 95.00 655 VAL A CA 1
ATOM 4933 C C . VAL A 1 655 ? 33.022 4.754 -20.309 1.00 95.00 655 VAL A C 1
ATOM 4935 O O . VAL A 1 655 ? 33.200 5.767 -20.978 1.00 95.00 655 VAL A O 1
ATOM 4938 N N . LEU A 1 656 ? 32.219 4.746 -19.237 1.00 96.81 656 LEU A N 1
ATOM 4939 C CA . LEU A 1 656 ? 31.414 5.892 -18.808 1.00 96.81 656 LEU A CA 1
ATOM 4940 C C . LEU A 1 656 ? 31.711 6.257 -17.352 1.00 96.81 656 LEU A C 1
ATOM 4942 O O . LEU A 1 656 ? 31.754 5.389 -16.478 1.00 96.81 656 LEU A O 1
ATOM 4946 N N . ARG A 1 657 ? 31.837 7.556 -17.080 1.00 96.94 657 ARG A N 1
ATOM 4947 C CA . ARG A 1 657 ? 31.893 8.131 -15.732 1.00 96.94 657 ARG A CA 1
ATOM 4948 C C . ARG A 1 657 ? 30.904 9.285 -15.631 1.00 96.94 657 ARG A C 1
ATOM 4950 O O . ARG A 1 657 ? 30.944 10.222 -16.420 1.00 96.94 657 ARG A O 1
ATOM 4957 N N . VAL A 1 658 ? 30.014 9.213 -14.654 1.00 96.25 658 VAL A N 1
ATOM 4958 C CA . VAL A 1 658 ? 29.002 10.225 -14.347 1.00 96.25 658 VAL A CA 1
ATOM 4959 C C . VAL A 1 658 ? 29.390 10.830 -13.003 1.00 96.25 658 VAL A C 1
ATOM 4961 O O . VAL A 1 658 ? 29.590 10.088 -12.046 1.00 96.25 658 VAL A O 1
ATOM 4964 N N . GLU A 1 659 ? 29.525 12.152 -12.925 1.00 94.38 659 GLU A N 1
ATOM 4965 C CA . GLU A 1 659 ? 29.952 12.855 -11.711 1.00 94.38 659 GLU A CA 1
ATOM 4966 C C . GLU A 1 659 ? 29.017 14.003 -11.369 1.00 94.38 659 GLU A C 1
ATOM 4968 O O . GLU A 1 659 ? 28.866 14.952 -12.140 1.00 94.38 659 GLU A O 1
ATOM 4973 N N . ASN A 1 660 ? 28.436 13.925 -10.176 1.00 91.00 660 ASN A N 1
ATOM 4974 C CA . ASN A 1 660 ? 27.625 14.940 -9.517 1.00 91.00 660 ASN A CA 1
ATOM 4975 C C . ASN A 1 660 ? 26.551 15.541 -10.437 1.00 91.00 660 ASN A C 1
ATOM 4977 O O . ASN A 1 660 ? 26.299 16.747 -10.435 1.00 91.00 660 ASN A O 1
ATOM 4981 N N . VAL A 1 661 ? 25.950 14.706 -11.292 1.00 93.06 661 VAL A N 1
ATOM 4982 C CA . VAL A 1 661 ? 24.961 15.151 -12.276 1.00 93.06 661 VAL A CA 1
ATOM 4983 C C . VAL A 1 661 ? 23.682 15.563 -11.562 1.00 93.06 661 VAL A C 1
ATOM 4985 O O . VAL A 1 661 ? 23.184 14.846 -10.693 1.00 93.06 661 VAL A O 1
ATOM 4988 N N . THR A 1 662 ? 23.146 16.725 -11.950 1.00 91.75 662 THR A N 1
ATOM 4989 C CA . THR A 1 662 ? 21.930 17.307 -11.366 1.00 91.75 662 THR A CA 1
ATOM 4990 C C . THR A 1 662 ? 20.954 17.775 -12.450 1.00 91.75 662 THR A C 1
ATOM 4992 O O . THR A 1 662 ? 21.355 18.266 -13.512 1.00 91.75 662 THR A O 1
ATOM 4995 N N . MET A 1 663 ? 19.654 17.625 -12.196 1.00 88.38 663 MET A N 1
ATOM 4996 C CA . MET A 1 663 ? 18.556 18.061 -13.061 1.00 88.38 663 MET A CA 1
ATOM 4997 C C . MET A 1 663 ? 17.316 18.369 -12.213 1.00 88.38 663 MET A C 1
ATOM 4999 O O . MET A 1 663 ? 16.720 17.473 -11.612 1.00 88.38 663 MET A O 1
ATOM 5003 N N . GLY A 1 664 ? 16.906 19.642 -12.206 1.00 83.62 664 GLY A N 1
ATOM 5004 C CA . GLY A 1 664 ? 15.723 20.105 -11.476 1.00 83.62 664 GLY A CA 1
ATOM 5005 C C . GLY A 1 664 ? 15.769 19.724 -9.993 1.00 83.62 664 GLY A C 1
ATOM 5006 O O . GLY A 1 664 ? 16.759 19.993 -9.314 1.00 83.62 664 GLY A O 1
ATOM 5007 N N . THR A 1 665 ? 14.689 19.101 -9.524 1.00 78.50 665 THR A N 1
ATOM 5008 C CA . THR A 1 665 ? 14.545 18.477 -8.197 1.00 78.50 665 THR A CA 1
ATOM 5009 C C . THR A 1 665 ? 14.649 16.945 -8.234 1.00 78.50 665 THR A C 1
ATOM 5011 O O . THR A 1 665 ? 14.741 16.327 -7.174 1.00 78.50 665 THR A O 1
ATOM 5014 N N . VAL A 1 666 ? 14.627 16.342 -9.432 1.00 78.81 666 VAL A N 1
ATOM 5015 C CA . VAL A 1 666 ? 14.499 14.888 -9.650 1.00 78.81 666 VAL A CA 1
ATOM 5016 C C . VAL A 1 666 ? 15.850 14.177 -9.589 1.00 78.81 666 VAL A C 1
ATOM 5018 O O . VAL A 1 666 ? 15.951 13.096 -9.018 1.00 78.81 666 VAL A O 1
ATOM 5021 N N . VAL A 1 667 ? 16.907 14.802 -10.117 1.00 89.38 667 VAL A N 1
ATOM 5022 C CA . VAL A 1 667 ? 18.288 14.313 -9.999 1.00 89.38 667 VAL A CA 1
ATOM 5023 C C . VAL A 1 667 ? 19.087 15.346 -9.209 1.00 89.38 667 VAL A C 1
ATOM 5025 O O . VAL A 1 667 ? 19.230 16.488 -9.647 1.00 89.38 667 VAL A O 1
ATOM 5028 N N . LYS A 1 668 ? 19.589 14.960 -8.034 1.00 86.31 668 LYS A N 1
ATOM 5029 C CA . LYS A 1 668 ? 20.225 15.864 -7.064 1.00 86.31 668 LYS A CA 1
ATOM 5030 C C . LYS A 1 668 ? 21.742 15.739 -7.019 1.00 86.31 668 LYS A C 1
ATOM 5032 O O . LYS A 1 668 ? 22.400 16.762 -6.891 1.00 86.31 668 LYS A O 1
ATOM 5037 N N . ASN A 1 669 ? 22.276 14.517 -7.085 1.00 88.38 669 ASN A N 1
ATOM 5038 C CA . ASN A 1 669 ? 23.717 14.257 -7.085 1.00 88.38 669 ASN A CA 1
ATOM 5039 C C . ASN A 1 669 ? 24.014 12.820 -7.559 1.00 88.38 669 ASN A C 1
ATOM 5041 O O . ASN A 1 669 ? 24.318 11.937 -6.755 1.00 88.38 669 ASN A O 1
ATOM 5045 N N . ALA A 1 670 ? 23.849 12.546 -8.853 1.00 91.38 670 ALA A N 1
ATOM 5046 C CA . ALA A 1 670 ? 24.131 11.222 -9.406 1.00 91.38 670 ALA A CA 1
ATOM 5047 C C . ALA A 1 670 ? 25.615 11.088 -9.786 1.00 91.38 670 ALA A C 1
ATOM 5049 O O . ALA A 1 670 ? 26.101 11.842 -10.633 1.00 91.38 670 ALA A O 1
ATOM 5050 N N . SER A 1 671 ? 26.304 10.111 -9.187 1.00 92.69 671 SER A N 1
ATOM 5051 C CA . SER A 1 671 ? 27.722 9.808 -9.429 1.00 92.69 671 SER A CA 1
ATOM 5052 C C . SER A 1 671 ? 27.938 8.298 -9.513 1.00 92.69 671 SER A C 1
ATOM 5054 O O . SER A 1 671 ? 27.586 7.593 -8.572 1.00 92.69 671 SER A O 1
ATOM 5056 N N . PHE A 1 672 ? 28.481 7.798 -10.627 1.00 95.31 672 PHE A N 1
ATOM 5057 C CA . PHE A 1 672 ? 28.784 6.374 -10.838 1.00 95.31 672 PHE A CA 1
ATOM 5058 C C . PHE A 1 672 ? 29.699 6.135 -12.052 1.00 95.31 672 PHE A C 1
ATOM 5060 O O . PHE A 1 672 ? 30.058 7.058 -12.784 1.00 95.31 672 PHE A O 1
ATOM 5067 N N . SER A 1 673 ? 30.109 4.884 -12.273 1.00 95.00 673 SER A N 1
ATOM 5068 C CA . SER A 1 673 ? 30.912 4.466 -13.430 1.00 95.00 673 SER A CA 1
ATOM 5069 C C . SER A 1 673 ? 30.415 3.146 -14.020 1.00 95.00 673 SER A C 1
ATOM 5071 O O . SER A 1 673 ? 30.021 2.248 -13.271 1.00 95.00 673 SER A O 1
ATOM 5073 N N . VAL A 1 674 ? 30.476 3.047 -15.352 1.00 95.69 674 VAL A N 1
ATOM 5074 C CA . VAL A 1 674 ? 30.112 1.861 -16.144 1.00 95.69 674 VAL A CA 1
ATOM 5075 C C . VAL A 1 674 ? 31.350 1.341 -16.875 1.00 95.69 674 VAL A C 1
ATOM 5077 O O . VAL A 1 674 ? 32.122 2.124 -17.443 1.00 95.69 674 VAL A O 1
ATOM 5080 N N . TYR A 1 675 ? 31.538 0.025 -16.867 1.00 94.19 675 TYR A N 1
ATOM 5081 C CA . TYR A 1 675 ? 32.704 -0.655 -17.428 1.00 94.19 675 TYR A CA 1
ATOM 5082 C C . TYR A 1 675 ? 32.345 -1.527 -18.643 1.00 94.19 675 TYR A C 1
ATOM 5084 O O . TYR A 1 675 ? 31.240 -2.061 -18.741 1.00 94.19 675 TYR A O 1
ATOM 5092 N N . ALA A 1 676 ? 33.298 -1.694 -19.563 1.00 92.94 676 ALA A N 1
ATOM 5093 C CA . ALA A 1 676 ? 33.146 -2.551 -20.737 1.00 92.94 676 ALA A CA 1
ATOM 5094 C C . ALA A 1 676 ? 32.790 -3.994 -20.333 1.00 92.94 676 ALA A C 1
ATOM 5096 O O . ALA A 1 676 ? 33.390 -4.573 -19.420 1.00 92.94 676 ALA A O 1
ATOM 5097 N N . GLY A 1 677 ? 31.801 -4.567 -21.017 1.00 89.69 677 GLY A N 1
ATOM 5098 C CA . GLY A 1 677 ? 31.311 -5.925 -20.807 1.00 89.69 677 GLY A CA 1
ATOM 5099 C C . GLY A 1 677 ? 30.571 -6.187 -19.491 1.00 89.69 677 GLY A C 1
ATOM 5100 O O . GLY A 1 677 ? 30.262 -7.343 -19.210 1.00 89.69 677 GLY A O 1
ATOM 5101 N N . GLU A 1 678 ? 30.305 -5.200 -18.632 1.00 92.31 678 GLU A N 1
ATOM 5102 C CA . GLU A 1 678 ? 29.486 -5.420 -17.426 1.00 92.31 678 GLU A CA 1
ATOM 5103 C C . GLU A 1 678 ? 27.996 -5.155 -17.682 1.00 92.31 678 GLU A C 1
ATOM 5105 O O . GLU A 1 678 ? 27.636 -4.336 -18.529 1.00 92.31 678 GLU A O 1
ATOM 5110 N N . VAL A 1 679 ? 27.136 -5.814 -16.900 1.00 95.56 679 VAL A N 1
ATOM 5111 C CA . VAL A 1 679 ? 25.744 -5.393 -16.702 1.00 95.56 679 VAL A CA 1
ATOM 5112 C C . VAL A 1 679 ? 25.632 -4.626 -15.383 1.00 95.56 679 VAL A C 1
ATOM 5114 O O . VAL A 1 679 ? 25.719 -5.216 -14.304 1.00 95.56 679 VAL A O 1
ATOM 5117 N N . LEU A 1 680 ? 25.411 -3.316 -15.460 1.00 96.88 680 LEU A N 1
ATOM 5118 C CA . LEU A 1 680 ? 25.155 -2.447 -14.315 1.00 96.88 680 LEU A CA 1
ATOM 5119 C C . LEU A 1 680 ? 23.645 -2.312 -14.081 1.00 96.88 680 LEU A C 1
ATOM 5121 O O . LEU A 1 680 ? 22.936 -1.718 -14.891 1.00 96.88 680 LEU A O 1
ATOM 5125 N N . GLY A 1 681 ? 23.146 -2.834 -12.964 1.00 96.69 681 GLY A N 1
ATOM 5126 C CA . GLY A 1 681 ? 21.762 -2.639 -12.536 1.00 96.69 681 GLY A CA 1
ATOM 5127 C C . GLY A 1 681 ? 21.571 -1.280 -11.860 1.00 96.69 681 GLY A C 1
ATOM 5128 O O . GLY A 1 681 ? 22.264 -0.980 -10.891 1.00 96.69 681 GLY A O 1
ATOM 5129 N N . LEU A 1 682 ? 20.616 -0.478 -12.326 1.00 95.44 682 LEU A N 1
ATOM 5130 C CA . LEU A 1 682 ? 20.135 0.734 -11.659 1.00 95.44 682 LEU A CA 1
ATOM 5131 C C . LEU A 1 682 ? 18.777 0.429 -11.011 1.00 95.44 682 LEU A C 1
ATOM 5133 O O . LEU A 1 682 ? 17.739 0.447 -11.676 1.00 95.44 682 LEU A O 1
ATOM 5137 N N . ALA A 1 683 ? 18.795 0.148 -9.709 1.00 89.19 683 ALA A N 1
ATOM 5138 C CA . ALA A 1 683 ? 17.622 -0.188 -8.906 1.00 89.19 683 ALA A CA 1
ATOM 5139 C C . ALA A 1 683 ? 17.162 0.992 -8.035 1.00 89.19 683 ALA A C 1
ATOM 5141 O O . ALA A 1 683 ? 17.918 1.925 -7.764 1.00 89.19 683 ALA A O 1
ATOM 5142 N N . GLY A 1 684 ? 15.906 0.972 -7.591 1.00 78.25 684 GLY A N 1
ATOM 5143 C CA . GLY A 1 684 ? 15.343 2.000 -6.713 1.00 78.25 684 GLY A CA 1
ATOM 5144 C C . GLY A 1 684 ? 13.852 2.232 -6.945 1.00 78.25 684 GLY A C 1
ATOM 5145 O O . GLY A 1 684 ? 13.307 1.865 -7.987 1.00 78.25 684 GLY A O 1
ATOM 5146 N N . LEU A 1 685 ? 13.192 2.867 -5.973 1.00 73.50 685 LEU A N 1
ATOM 5147 C CA . LEU A 1 685 ? 11.757 3.160 -6.040 1.00 73.50 685 LEU A CA 1
ATOM 5148 C C . LEU A 1 685 ? 11.396 4.022 -7.263 1.00 73.50 685 LEU A C 1
ATOM 5150 O O . LEU A 1 685 ? 12.224 4.761 -7.801 1.00 73.50 685 LEU A O 1
ATOM 5154 N N . VAL A 1 686 ? 10.138 3.945 -7.700 1.00 69.31 686 VAL A N 1
ATOM 5155 C CA . VAL A 1 686 ? 9.614 4.796 -8.782 1.00 69.31 686 VAL A CA 1
ATOM 5156 C C . VAL A 1 686 ? 9.782 6.273 -8.403 1.00 69.31 686 VAL A C 1
ATOM 5158 O O . VAL A 1 686 ? 9.455 6.678 -7.287 1.00 69.31 686 VAL A O 1
ATOM 5161 N N . GLY A 1 687 ? 10.326 7.075 -9.323 1.00 69.06 687 GLY A N 1
ATOM 5162 C CA . GLY A 1 687 ? 10.662 8.482 -9.077 1.00 69.06 687 GLY A CA 1
ATOM 5163 C C . GLY A 1 687 ? 11.979 8.720 -8.323 1.00 69.06 687 GLY A C 1
ATOM 5164 O O . GLY A 1 687 ? 12.230 9.844 -7.896 1.00 69.06 687 GLY A O 1
ATOM 5165 N N . SER A 1 688 ? 12.847 7.711 -8.151 1.00 80.88 688 SER A N 1
ATOM 5166 C CA . SER A 1 688 ? 14.158 7.909 -7.510 1.00 80.88 688 SER A CA 1
ATOM 5167 C C . SER A 1 688 ? 15.238 8.539 -8.407 1.00 80.88 688 SER A C 1
ATOM 5169 O O . SER A 1 688 ? 16.343 8.792 -7.918 1.00 80.88 688 SER A O 1
ATOM 5171 N N . GLY A 1 689 ? 14.926 8.833 -9.677 1.00 84.38 689 GLY A N 1
ATOM 5172 C CA . GLY A 1 689 ? 15.809 9.518 -10.631 1.00 84.38 689 GLY A CA 1
ATOM 5173 C C . GLY A 1 689 ? 16.529 8.616 -11.644 1.00 84.38 689 GLY A C 1
ATOM 5174 O O . GLY A 1 689 ? 17.419 9.101 -12.344 1.00 84.38 689 GLY A O 1
ATOM 5175 N N . ARG A 1 690 ? 16.206 7.312 -11.694 1.00 92.25 690 ARG A N 1
ATOM 5176 C CA . ARG A 1 690 ? 16.888 6.296 -12.528 1.00 92.25 690 ARG A CA 1
ATOM 5177 C C . ARG A 1 690 ? 16.787 6.596 -14.025 1.00 92.25 690 ARG A C 1
ATOM 5179 O O . ARG A 1 690 ? 17.800 6.801 -14.695 1.00 92.25 690 ARG A O 1
ATOM 5186 N N . THR A 1 691 ? 15.556 6.650 -14.522 1.00 90.25 691 THR A N 1
ATOM 5187 C CA . THR A 1 691 ? 15.203 6.916 -15.920 1.00 90.25 691 THR A CA 1
ATOM 5188 C C . THR A 1 691 ? 15.675 8.304 -16.343 1.00 90.25 691 THR A C 1
ATOM 5190 O O . THR A 1 691 ? 16.178 8.487 -17.447 1.00 90.25 691 THR A O 1
ATOM 5193 N N . GLU A 1 692 ? 15.610 9.294 -15.451 1.00 93.56 692 GLU A N 1
ATOM 5194 C CA . GLU A 1 692 ? 16.078 10.648 -15.729 1.00 93.56 692 GLU A CA 1
ATOM 5195 C C . GLU A 1 692 ? 17.596 10.701 -15.910 1.00 93.56 692 GLU A C 1
ATOM 5197 O O . GLU A 1 692 ? 18.073 11.287 -16.879 1.00 93.56 692 GLU A O 1
ATOM 5202 N N . VAL A 1 693 ? 18.367 10.045 -15.037 1.00 95.00 693 VAL A N 1
ATOM 5203 C CA . VAL A 1 693 ? 19.822 9.894 -15.196 1.00 95.00 693 VAL A CA 1
ATOM 5204 C C . VAL A 1 693 ? 20.170 9.164 -16.495 1.00 95.00 693 VAL A C 1
ATOM 5206 O O . VAL A 1 693 ? 21.016 9.649 -17.250 1.00 95.00 693 VAL A O 1
ATOM 5209 N N . ALA A 1 694 ? 19.489 8.058 -16.801 1.00 95.12 694 ALA A N 1
ATOM 5210 C CA . ALA A 1 694 ? 19.653 7.317 -18.051 1.00 95.12 694 ALA A CA 1
ATOM 5211 C C . ALA A 1 694 ? 19.384 8.193 -19.291 1.00 95.12 694 ALA A C 1
ATOM 5213 O O . ALA A 1 694 ? 20.233 8.300 -20.183 1.00 95.12 694 ALA A O 1
ATOM 5214 N N . LYS A 1 695 ? 18.246 8.903 -19.318 1.00 94.56 695 LYS A N 1
ATOM 5215 C CA . LYS A 1 695 ? 17.876 9.826 -20.402 1.00 94.56 695 LYS A CA 1
ATOM 5216 C C . LYS A 1 695 ? 18.822 11.037 -20.488 1.00 94.56 695 LYS A C 1
ATOM 5218 O O . LYS A 1 695 ? 19.021 11.552 -21.588 1.00 94.56 695 LYS A O 1
ATOM 5223 N N . ILE A 1 696 ? 19.449 11.490 -19.394 1.00 95.38 696 ILE A N 1
ATOM 5224 C CA . ILE A 1 696 ? 20.508 12.522 -19.429 1.00 95.38 696 ILE A CA 1
ATOM 5225 C C . ILE A 1 696 ? 21.788 11.982 -20.085 1.00 95.38 696 ILE A C 1
ATOM 5227 O O . ILE A 1 696 ? 22.363 12.670 -20.931 1.00 95.38 696 ILE A O 1
ATOM 5231 N N . VAL A 1 697 ? 22.232 10.771 -19.725 1.00 95.81 697 VAL A N 1
ATOM 5232 C CA . VAL A 1 697 ? 23.421 10.121 -20.317 1.00 95.81 697 VAL A CA 1
ATOM 5233 C C . VAL A 1 697 ? 23.246 9.937 -21.827 1.00 95.81 697 VAL A C 1
ATOM 5235 O O . VAL A 1 697 ? 24.129 10.314 -22.594 1.00 95.81 697 VAL A O 1
ATOM 5238 N N . ALA A 1 698 ? 22.073 9.475 -22.265 1.00 94.69 698 ALA A N 1
ATOM 5239 C CA . ALA A 1 698 ? 21.720 9.340 -23.681 1.00 94.69 698 ALA A CA 1
ATOM 5240 C C . ALA A 1 698 ? 21.406 10.678 -24.395 1.00 94.69 698 ALA A C 1
ATOM 5242 O O . ALA A 1 698 ? 21.009 10.697 -25.560 1.00 94.69 698 ALA A O 1
ATOM 5243 N N . GLY A 1 699 ? 21.538 11.821 -23.714 1.00 92.69 699 GLY A N 1
ATOM 5244 C CA . GLY A 1 699 ? 21.313 13.143 -24.301 1.00 92.69 699 GLY A CA 1
ATOM 5245 C C . GLY A 1 699 ? 19.854 13.483 -24.634 1.00 92.69 699 GLY A C 1
ATOM 5246 O O . GLY A 1 699 ? 19.623 14.514 -25.274 1.00 92.69 699 GLY A O 1
ATOM 5247 N N . ALA A 1 700 ? 18.882 12.674 -24.208 1.00 91.44 700 ALA A N 1
ATOM 5248 C CA . ALA A 1 700 ? 17.449 12.938 -24.345 1.00 91.44 700 ALA A CA 1
ATOM 5249 C C . ALA A 1 700 ? 16.971 14.019 -23.366 1.00 91.44 700 ALA A C 1
ATOM 5251 O O . ALA A 1 700 ? 16.320 14.977 -23.777 1.00 91.44 700 ALA A O 1
ATOM 5252 N N . LEU A 1 701 ? 17.391 13.937 -22.103 1.00 93.25 701 LEU A N 1
ATOM 5253 C CA . LEU A 1 701 ? 17.194 14.987 -21.101 1.00 93.25 701 LEU A CA 1
ATOM 5254 C C . LEU A 1 701 ? 18.477 15.797 -20.880 1.00 93.25 701 LEU A C 1
ATOM 5256 O O . LEU A 1 701 ? 19.567 15.414 -21.310 1.00 93.25 701 LEU A O 1
ATOM 5260 N N . LYS A 1 702 ? 18.352 16.964 -20.236 1.00 91.31 702 LYS A N 1
ATOM 5261 C CA . LYS A 1 702 ? 19.463 17.903 -20.020 1.00 91.31 702 LYS A CA 1
ATOM 5262 C C . LYS A 1 702 ? 19.741 18.094 -18.535 1.00 91.31 702 LYS A C 1
ATOM 5264 O O . LYS A 1 702 ? 18.914 18.630 -17.805 1.00 91.31 702 LYS A O 1
ATOM 5269 N N . ARG A 1 703 ? 20.961 17.753 -18.114 1.00 91.44 703 ARG A N 1
ATOM 5270 C CA . ARG A 1 703 ? 21.519 18.200 -16.829 1.00 91.44 703 ARG A CA 1
ATOM 5271 C C . ARG A 1 703 ? 21.603 19.729 -16.758 1.00 91.44 703 ARG A C 1
ATOM 5273 O O . ARG A 1 703 ? 21.758 20.391 -17.793 1.00 91.44 703 ARG A O 1
ATOM 5280 N N . ARG A 1 704 ? 21.550 20.276 -15.538 1.00 87.69 704 ARG A N 1
ATOM 5281 C CA . ARG A 1 704 ? 21.624 21.721 -15.250 1.00 87.69 704 ARG A CA 1
ATOM 5282 C C . ARG A 1 704 ? 22.820 22.364 -15.972 1.00 87.69 704 ARG A C 1
ATOM 5284 O O . ARG A 1 704 ? 23.862 21.735 -16.158 1.00 87.69 704 ARG A O 1
ATOM 5291 N N . PHE A 1 705 ? 22.668 23.601 -16.454 1.00 82.06 705 PHE A N 1
ATOM 5292 C CA . PHE A 1 705 ? 23.726 24.252 -17.236 1.00 82.06 705 PHE A CA 1
ATOM 5293 C C . PHE A 1 705 ? 24.964 24.574 -16.394 1.00 82.06 705 PHE A C 1
ATOM 5295 O O . PHE A 1 705 ? 26.051 24.116 -16.744 1.00 82.06 705 PHE A O 1
ATOM 5302 N N . VAL A 1 706 ? 24.762 25.271 -15.272 1.00 81.12 706 VAL A N 1
ATOM 5303 C CA . VAL A 1 706 ? 25.784 25.618 -14.271 1.00 81.12 706 VAL A CA 1
ATOM 5304 C C . VAL A 1 706 ? 25.687 24.645 -13.088 1.00 81.12 706 VAL A C 1
ATOM 5306 O O . VAL A 1 706 ? 24.579 24.286 -12.687 1.00 81.12 706 VAL A O 1
ATOM 5309 N N . HIS A 1 707 ? 26.824 24.190 -12.550 1.00 82.69 707 HIS A N 1
ATOM 5310 C CA . HIS A 1 707 ? 26.912 23.219 -11.439 1.00 82.69 707 HIS A CA 1
ATOM 5311 C C . HIS A 1 707 ? 26.087 21.923 -11.640 1.00 82.69 707 HIS A C 1
ATOM 5313 O O . HIS A 1 707 ? 25.613 21.308 -10.689 1.00 82.69 707 HIS A O 1
ATOM 5319 N N . GLY A 1 708 ? 25.895 21.498 -12.894 1.00 85.94 708 GLY A N 1
ATOM 5320 C CA . GLY A 1 708 ? 25.127 20.300 -13.255 1.00 85.94 708 GLY A CA 1
ATOM 5321 C C . GLY A 1 708 ? 25.947 19.018 -13.381 1.00 85.94 708 GLY A C 1
ATOM 5322 O O . GLY A 1 708 ? 25.596 18.185 -14.220 1.00 85.94 708 GLY A O 1
ATOM 5323 N N . GLY A 1 709 ? 27.069 18.909 -12.665 1.00 92.31 709 GLY A N 1
ATOM 5324 C CA . GLY A 1 709 ? 28.025 17.802 -12.781 1.00 92.31 709 GLY A CA 1
ATOM 5325 C C . GLY A 1 709 ? 28.798 17.758 -14.102 1.00 92.31 709 GLY A C 1
ATOM 5326 O O . GLY A 1 709 ? 28.814 18.735 -14.858 1.00 92.31 709 GLY A O 1
ATOM 5327 N N . THR A 1 710 ? 29.380 16.598 -14.410 1.00 93.69 710 THR A N 1
ATOM 5328 C CA . THR A 1 710 ? 30.007 16.266 -15.700 1.00 93.69 710 THR A CA 1
ATOM 5329 C C . THR A 1 710 ? 29.764 14.792 -16.038 1.00 93.69 710 THR A C 1
ATOM 5331 O O . THR A 1 710 ? 29.613 13.953 -15.156 1.00 93.69 710 THR A O 1
ATOM 5334 N N . ILE A 1 711 ? 29.688 14.474 -17.330 1.00 96.00 711 ILE A N 1
ATOM 5335 C CA . ILE A 1 711 ? 29.659 13.099 -17.839 1.00 96.00 711 ILE A CA 1
ATOM 5336 C C . ILE A 1 711 ? 30.894 12.949 -18.715 1.00 96.00 711 ILE A C 1
ATOM 5338 O O . ILE A 1 711 ? 31.197 13.857 -19.489 1.00 96.00 711 ILE A O 1
ATOM 5342 N N . TYR A 1 712 ? 31.598 11.834 -18.582 1.00 96.81 712 TYR A N 1
ATOM 5343 C CA . TYR A 1 712 ? 32.789 11.510 -19.346 1.00 96.81 712 TYR A CA 1
ATOM 5344 C C . TYR A 1 712 ? 32.591 10.177 -20.062 1.00 96.81 712 TYR A C 1
ATOM 5346 O O . TYR A 1 712 ? 32.177 9.198 -19.439 1.00 96.81 712 TYR A O 1
ATOM 5354 N N . LEU A 1 713 ? 32.927 10.150 -21.347 1.00 96.25 713 LEU A N 1
ATOM 5355 C CA . LEU A 1 713 ? 32.981 8.960 -22.188 1.00 96.25 713 LEU A CA 1
ATOM 5356 C C . LEU A 1 713 ? 34.447 8.752 -22.583 1.00 96.25 713 LEU A C 1
ATOM 5358 O O . LEU A 1 713 ? 35.079 9.691 -23.069 1.00 96.25 713 LEU A O 1
ATOM 5362 N N . HIS A 1 714 ? 35.015 7.574 -22.314 1.00 93.38 714 HIS A N 1
ATOM 5363 C CA . HIS A 1 714 ? 36.460 7.311 -22.470 1.00 93.38 714 HIS A CA 1
ATOM 5364 C C . HIS A 1 714 ? 37.335 8.381 -21.795 1.00 93.38 714 HIS A C 1
ATOM 5366 O O . HIS A 1 714 ? 38.283 8.913 -22.370 1.00 93.38 714 HIS A O 1
ATOM 5372 N N . ASP A 1 715 ? 36.927 8.762 -20.579 1.00 91.69 715 ASP A N 1
ATOM 5373 C CA . ASP A 1 715 ? 37.473 9.856 -19.763 1.00 91.69 715 ASP A CA 1
ATOM 5374 C C . ASP A 1 715 ? 37.490 11.265 -20.405 1.00 91.69 715 ASP A C 1
ATOM 5376 O O . ASP A 1 715 ? 37.953 12.222 -19.782 1.00 91.69 715 ASP A O 1
ATOM 5380 N N . ARG A 1 716 ? 36.874 11.450 -21.581 1.00 94.75 716 ARG A N 1
ATOM 5381 C CA . ARG A 1 716 ? 36.660 12.759 -22.223 1.00 94.75 716 ARG A CA 1
ATOM 5382 C C . ARG A 1 716 ? 35.309 13.353 -21.805 1.00 94.75 716 ARG A C 1
ATOM 5384 O O . ARG A 1 716 ? 34.303 12.651 -21.896 1.00 94.75 716 ARG A O 1
ATOM 5391 N N . PRO A 1 717 ? 35.232 14.623 -21.366 1.00 95.31 717 PRO A N 1
ATOM 5392 C CA . PRO A 1 717 ? 33.969 15.228 -20.947 1.00 95.31 717 PRO A CA 1
ATOM 5393 C C . PRO A 1 717 ? 33.023 15.436 -22.140 1.00 95.31 717 PRO A C 1
ATOM 5395 O O . PRO A 1 717 ? 33.382 16.083 -23.122 1.00 95.31 717 PRO A O 1
ATOM 5398 N N . VAL A 1 718 ? 31.790 14.938 -22.030 1.00 95.06 718 VAL A N 1
ATOM 5399 C CA . VAL A 1 718 ? 30.750 15.016 -23.068 1.00 95.06 718 VAL A CA 1
ATOM 5400 C C . VAL A 1 718 ? 29.516 15.795 -22.596 1.00 95.06 718 VAL A C 1
ATOM 5402 O O . VAL A 1 718 ? 29.159 15.831 -21.412 1.00 95.06 718 VAL A O 1
ATOM 5405 N N . ARG A 1 719 ? 28.838 16.456 -23.544 1.00 91.44 719 ARG A N 1
ATOM 5406 C CA . ARG A 1 719 ? 27.555 17.140 -23.313 1.00 91.44 719 ARG A CA 1
ATOM 5407 C C . ARG A 1 719 ? 26.717 17.189 -24.591 1.00 91.44 719 ARG A C 1
ATOM 5409 O O . ARG A 1 719 ? 26.945 18.023 -25.464 1.00 91.44 719 ARG A O 1
ATOM 5416 N N . TYR A 1 720 ? 25.685 16.356 -24.655 1.00 93.19 720 TYR A N 1
ATOM 5417 C CA . TYR A 1 720 ? 24.842 16.229 -25.843 1.00 93.19 720 TYR A CA 1
ATOM 5418 C C . TYR A 1 720 ? 23.731 17.283 -25.914 1.00 93.19 720 TYR A C 1
ATOM 5420 O O . TYR A 1 720 ? 22.879 17.401 -25.026 1.00 93.19 720 TYR A O 1
ATOM 5428 N N . ARG A 1 721 ? 23.699 18.038 -27.018 1.00 88.31 721 ARG A N 1
ATOM 5429 C CA . ARG A 1 721 ? 22.609 18.965 -27.369 1.00 88.31 721 ARG A CA 1
ATOM 5430 C C . ARG A 1 721 ? 21.391 18.213 -27.903 1.00 88.31 721 ARG A C 1
ATOM 5432 O O . ARG A 1 721 ? 20.274 18.580 -27.560 1.00 88.31 721 ARG A O 1
ATOM 5439 N N . VAL A 1 722 ? 21.588 17.110 -28.627 1.00 90.38 722 VAL A N 1
ATOM 5440 C CA . VAL A 1 722 ? 20.517 16.237 -29.154 1.00 90.38 722 VAL A CA 1
ATOM 5441 C C . VAL A 1 722 ? 20.895 14.750 -29.029 1.00 90.38 722 VAL A C 1
ATOM 5443 O O . VAL A 1 722 ? 22.089 14.454 -29.113 1.00 90.38 722 VAL A O 1
ATOM 5446 N N . PRO A 1 723 ? 19.930 13.811 -28.900 1.00 90.19 723 PRO A N 1
ATOM 5447 C CA . PRO A 1 723 ? 20.207 12.372 -28.756 1.00 90.19 723 PRO A CA 1
ATOM 5448 C C . PRO A 1 723 ? 21.090 11.782 -29.856 1.00 90.19 723 PRO A C 1
ATOM 5450 O O . PRO A 1 723 ? 21.945 10.949 -29.581 1.00 90.19 723 PRO A O 1
ATOM 5453 N N . ARG A 1 724 ? 20.958 12.276 -31.099 1.00 88.88 724 ARG A N 1
ATOM 5454 C CA . ARG A 1 724 ? 21.806 11.868 -32.233 1.00 88.88 724 ARG A CA 1
ATOM 5455 C C . ARG A 1 724 ? 23.303 11.940 -31.911 1.00 88.88 724 ARG A C 1
ATOM 5457 O O . ARG A 1 724 ? 24.051 11.110 -32.400 1.00 88.88 724 ARG A O 1
ATOM 5464 N N . GLN A 1 725 ? 23.746 12.909 -31.110 1.00 92.38 725 GLN A N 1
ATOM 5465 C CA . GLN A 1 725 ? 25.163 13.026 -30.756 1.00 92.38 725 GLN A CA 1
ATOM 5466 C C . GLN A 1 725 ? 25.618 11.902 -29.815 1.00 92.38 725 GLN A C 1
ATOM 5468 O O . GLN A 1 725 ? 26.721 11.408 -29.985 1.00 92.38 725 GLN A O 1
ATOM 5473 N N . ALA A 1 726 ? 24.761 11.457 -28.890 1.00 93.38 726 ALA A N 1
ATOM 5474 C CA . ALA A 1 726 ? 25.048 10.312 -28.027 1.00 93.38 726 ALA A CA 1
ATOM 5475 C C . ALA A 1 726 ? 25.105 9.006 -28.840 1.00 93.38 726 ALA A C 1
ATOM 5477 O O . ALA A 1 726 ? 26.025 8.217 -28.666 1.00 93.38 726 ALA A O 1
ATOM 5478 N N . VAL A 1 727 ? 24.185 8.831 -29.798 1.00 91.88 727 VAL A N 1
ATOM 5479 C CA . VAL A 1 727 ? 24.176 7.683 -30.727 1.00 91.88 727 VAL A CA 1
ATOM 5480 C C . VAL A 1 727 ? 25.423 7.662 -31.619 1.00 91.88 727 VAL A C 1
ATOM 5482 O O . VAL A 1 727 ? 25.980 6.600 -31.873 1.00 91.88 727 VAL A O 1
ATOM 5485 N N . GLU A 1 728 ? 25.890 8.822 -32.091 1.00 90.44 728 GLU A N 1
ATOM 5486 C CA . GLU A 1 728 ? 27.141 8.933 -32.862 1.00 90.44 728 GLU A CA 1
ATOM 5487 C C . GLU A 1 728 ? 28.398 8.613 -32.042 1.00 90.44 728 GLU A C 1
ATOM 5489 O O . GLU A 1 728 ? 29.393 8.185 -32.624 1.00 90.44 728 GLU A O 1
ATOM 5494 N N . ASP A 1 729 ? 28.325 8.789 -30.724 1.00 92.62 729 ASP A N 1
ATOM 5495 C CA . ASP A 1 729 ? 29.348 8.423 -29.743 1.00 92.62 729 ASP A CA 1
ATOM 5496 C C . ASP A 1 729 ? 29.126 7.000 -29.166 1.00 92.62 729 ASP A C 1
ATOM 5498 O O . ASP A 1 729 ? 29.778 6.608 -28.202 1.00 92.62 729 ASP A O 1
ATOM 5502 N N . GLY A 1 730 ? 28.206 6.206 -29.734 1.00 92.94 730 GLY A N 1
ATOM 5503 C CA . GLY A 1 730 ? 27.989 4.802 -29.362 1.00 92.94 730 GLY A CA 1
ATOM 5504 C C . GLY A 1 730 ? 27.076 4.555 -28.153 1.00 92.94 730 GLY A C 1
ATOM 5505 O O . GLY A 1 730 ? 27.009 3.421 -27.680 1.00 92.94 730 GLY A O 1
ATOM 5506 N N . ILE A 1 731 ? 26.355 5.564 -27.653 1.00 95.12 731 ILE A N 1
ATOM 5507 C CA . ILE A 1 731 ? 25.396 5.438 -26.542 1.00 95.12 731 ILE A CA 1
ATOM 5508 C C . ILE A 1 731 ? 23.970 5.318 -27.089 1.00 95.12 731 ILE A C 1
ATOM 5510 O O . ILE A 1 731 ? 23.462 6.238 -27.734 1.00 95.12 731 ILE A O 1
ATOM 5514 N N . VAL A 1 732 ? 23.285 4.218 -26.769 1.00 94.00 732 VAL A N 1
ATOM 5515 C CA . VAL A 1 732 ? 21.892 3.973 -27.174 1.00 94.00 732 VAL A CA 1
ATOM 5516 C C . VAL A 1 732 ? 21.016 3.670 -25.960 1.00 94.00 732 VAL A C 1
ATOM 5518 O O . VAL A 1 732 ? 21.402 2.922 -25.065 1.00 94.00 732 VAL A O 1
ATOM 5521 N N . TYR A 1 733 ? 19.818 4.257 -25.944 1.00 94.31 733 TYR A N 1
ATOM 5522 C CA . TYR A 1 733 ? 18.807 4.088 -24.901 1.00 94.31 733 TYR A CA 1
ATOM 5523 C C . TYR A 1 733 ? 17.568 3.390 -25.469 1.00 94.31 733 TYR A C 1
ATOM 5525 O O . TYR A 1 733 ? 17.025 3.803 -26.495 1.00 94.31 733 TYR A O 1
ATOM 5533 N N . ILE A 1 734 ? 17.136 2.335 -24.786 1.00 93.06 734 ILE A N 1
ATOM 5534 C CA . ILE A 1 734 ? 15.932 1.551 -25.042 1.00 93.06 734 ILE A CA 1
ATOM 5535 C C . ILE A 1 734 ? 14.929 1.921 -23.953 1.00 93.06 734 ILE A C 1
ATOM 5537 O O . ILE A 1 734 ? 15.183 1.720 -22.769 1.00 93.06 734 ILE A O 1
ATOM 5541 N N . THR A 1 735 ? 13.815 2.496 -24.386 1.00 85.38 735 THR A N 1
ATOM 5542 C CA . THR A 1 735 ? 12.770 3.077 -23.539 1.00 85.38 735 THR A CA 1
ATOM 5543 C C . THR A 1 735 ? 11.826 2.044 -22.921 1.00 85.38 735 THR A C 1
ATOM 5545 O O . THR A 1 735 ? 11.566 0.992 -23.509 1.00 85.38 735 THR A O 1
ATOM 5548 N N . GLU A 1 736 ? 11.266 2.418 -21.772 1.00 80.88 736 GLU A N 1
ATOM 5549 C CA . GLU A 1 736 ? 10.174 1.742 -21.071 1.00 80.88 736 GLU A CA 1
ATOM 5550 C C . GLU A 1 736 ? 8.881 1.714 -21.913 1.00 80.88 736 GLU A C 1
ATOM 5552 O O . GLU A 1 736 ? 8.244 0.666 -22.054 1.00 80.88 736 GLU A O 1
ATOM 5557 N N . ASP A 1 737 ? 8.492 2.846 -22.518 1.00 76.94 737 ASP A N 1
ATOM 5558 C CA . ASP A 1 737 ? 7.281 2.926 -23.344 1.00 76.94 737 ASP A CA 1
ATOM 5559 C C . ASP A 1 737 ? 7.597 2.641 -24.814 1.00 76.94 737 ASP A C 1
ATOM 5561 O O . ASP A 1 737 ? 7.767 3.531 -25.659 1.00 76.94 737 ASP A O 1
ATOM 5565 N N . ARG A 1 738 ? 7.679 1.347 -25.132 1.00 78.69 738 ARG A N 1
ATOM 5566 C CA . ARG A 1 738 ? 7.985 0.893 -26.491 1.00 78.69 738 ARG A CA 1
ATOM 5567 C C . ARG A 1 738 ? 6.989 1.375 -27.555 1.00 78.69 738 ARG A C 1
ATOM 5569 O O . ARG A 1 738 ? 7.400 1.470 -28.709 1.00 78.69 738 ARG A O 1
ATOM 5576 N N . LYS A 1 739 ? 5.729 1.671 -27.205 1.00 74.94 739 LYS A N 1
ATOM 5577 C CA . LYS A 1 739 ? 4.710 2.119 -28.170 1.00 74.94 739 LYS A CA 1
ATOM 5578 C C . LYS A 1 739 ? 4.848 3.607 -28.483 1.00 74.94 739 LYS A C 1
ATOM 5580 O O . LYS A 1 739 ? 4.801 3.980 -29.649 1.00 74.94 739 LYS A O 1
ATOM 5585 N N . LEU A 1 740 ? 5.032 4.448 -27.461 1.00 76.25 740 LEU A N 1
ATOM 5586 C CA . LEU A 1 740 ? 5.160 5.897 -27.644 1.00 76.25 740 LEU A CA 1
ATOM 5587 C C . LEU A 1 740 ? 6.551 6.312 -28.143 1.00 76.25 740 LEU A C 1
ATOM 5589 O O . LEU A 1 740 ? 6.662 7.198 -28.988 1.00 76.25 740 LEU A O 1
ATOM 5593 N N . GLU A 1 741 ? 7.616 5.692 -27.626 1.00 77.94 741 GLU A N 1
ATOM 5594 C CA . GLU A 1 741 ? 9.004 6.105 -27.886 1.00 77.94 741 GLU A CA 1
ATOM 5595 C C . GLU A 1 741 ? 9.826 5.043 -28.661 1.00 77.94 741 GLU A C 1
ATOM 5597 O O . GLU A 1 741 ? 10.833 5.373 -29.296 1.00 77.94 741 GLU A O 1
ATOM 5602 N N . GLY A 1 742 ? 9.437 3.761 -28.625 1.00 83.56 742 GLY A N 1
ATOM 5603 C CA . GLY A 1 742 ? 10.272 2.642 -29.092 1.00 83.56 742 GLY A CA 1
ATOM 5604 C C . GLY A 1 742 ? 10.197 2.330 -30.590 1.00 83.56 742 GLY A C 1
ATOM 5605 O O . GLY A 1 742 ? 11.241 2.175 -31.235 1.00 83.56 742 GLY A O 1
ATOM 5606 N N . PHE A 1 743 ? 9.001 2.236 -31.177 1.00 88.12 743 PHE A N 1
ATOM 5607 C CA . PHE A 1 743 ? 8.794 1.868 -32.587 1.00 88.12 743 PHE A CA 1
ATOM 5608 C C . PHE A 1 743 ? 7.636 2.631 -33.245 1.00 88.12 743 PHE A C 1
ATOM 5610 O O . PHE A 1 743 ? 6.742 3.137 -32.583 1.00 88.12 743 PHE A O 1
ATOM 5617 N N . PHE A 1 744 ? 7.645 2.696 -34.577 1.00 90.12 744 PHE A N 1
ATOM 5618 C CA . PHE A 1 744 ? 6.534 3.209 -35.372 1.00 90.12 744 PHE A CA 1
ATOM 5619 C C . PHE A 1 744 ? 5.572 2.061 -35.687 1.00 90.12 744 PHE A C 1
ATOM 5621 O O . PHE A 1 744 ? 5.915 1.163 -36.461 1.00 90.12 744 PHE A O 1
ATOM 5628 N N . GLU A 1 745 ? 4.382 2.088 -35.085 1.00 86.31 745 GLU A N 1
ATOM 5629 C CA . GLU A 1 745 ? 3.388 1.002 -35.143 1.00 86.31 745 GLU A CA 1
ATOM 5630 C C . GLU A 1 745 ? 2.948 0.637 -36.571 1.00 86.31 745 GLU A C 1
ATOM 5632 O O . GLU A 1 745 ? 2.722 -0.534 -36.880 1.00 86.31 745 GLU A O 1
ATOM 5637 N N . THR A 1 746 ? 2.850 1.643 -37.445 1.00 86.19 746 THR A N 1
ATOM 5638 C CA . THR A 1 746 ? 2.366 1.529 -38.830 1.00 86.19 746 THR A CA 1
ATOM 5639 C C . THR A 1 746 ? 3.422 1.051 -39.827 1.00 86.19 746 THR A C 1
ATOM 5641 O O . THR A 1 746 ? 3.062 0.665 -40.940 1.00 86.19 746 THR A O 1
ATOM 5644 N N . LEU A 1 747 ? 4.704 1.072 -39.448 1.00 89.50 747 LEU A N 1
ATOM 5645 C CA . LEU A 1 747 ? 5.820 0.651 -40.294 1.00 89.50 747 LEU A CA 1
ATOM 5646 C C . LEU A 1 747 ? 6.142 -0.835 -40.099 1.00 89.50 747 LEU A C 1
ATOM 5648 O O . LEU A 1 747 ? 5.820 -1.437 -39.070 1.00 89.50 747 LEU A O 1
ATOM 5652 N N . SER A 1 748 ? 6.825 -1.431 -41.082 1.00 90.88 748 SER A N 1
ATOM 5653 C CA . SER A 1 748 ? 7.257 -2.823 -40.960 1.00 90.88 748 SER A CA 1
ATOM 5654 C C . SER A 1 748 ? 8.327 -3.007 -39.878 1.00 90.88 748 SER A C 1
ATOM 5656 O O . SER A 1 748 ? 9.014 -2.060 -39.475 1.00 90.88 748 SER A O 1
ATOM 5658 N N . VAL A 1 749 ? 8.503 -4.253 -39.435 1.00 89.44 749 VAL A N 1
ATOM 5659 C CA . VAL A 1 749 ? 9.640 -4.676 -38.599 1.00 89.44 749 VAL A CA 1
ATOM 5660 C C . VAL A 1 749 ? 10.964 -4.210 -39.202 1.00 89.44 749 VAL A C 1
ATOM 5662 O O . VAL A 1 749 ? 11.790 -3.586 -38.537 1.00 89.44 749 VAL A O 1
ATOM 5665 N N . GLU A 1 750 ? 11.140 -4.482 -40.490 1.00 89.94 750 GLU A N 1
ATOM 5666 C CA . GLU A 1 750 ? 12.347 -4.177 -41.244 1.00 89.94 750 GLU A CA 1
ATOM 5667 C C . GLU A 1 750 ? 12.587 -2.653 -41.368 1.00 89.94 750 GLU A C 1
ATOM 5669 O O . GLU A 1 750 ? 13.727 -2.201 -41.273 1.00 89.94 750 GLU A O 1
ATOM 5674 N N . ASP A 1 751 ? 11.534 -1.837 -41.539 1.00 90.56 751 ASP A N 1
ATOM 5675 C CA . ASP A 1 751 ? 11.652 -0.364 -41.590 1.00 90.56 751 ASP A CA 1
ATOM 5676 C C . ASP A 1 751 ? 12.093 0.202 -40.243 1.00 90.56 751 ASP A C 1
ATOM 5678 O O . ASP A 1 751 ? 13.002 1.029 -40.181 1.00 90.56 751 ASP A O 1
ATOM 5682 N N . ASN A 1 752 ? 11.484 -0.279 -39.156 1.00 92.00 752 ASN A N 1
ATOM 5683 C CA . ASN A 1 752 ? 11.804 0.164 -37.805 1.00 92.00 752 ASN A CA 1
ATOM 5684 C C . ASN A 1 752 ? 13.284 -0.038 -37.463 1.00 92.00 752 ASN A C 1
ATOM 5686 O O . ASN A 1 752 ? 13.903 0.865 -36.898 1.00 92.00 752 ASN A O 1
ATOM 5690 N N . VAL A 1 753 ? 13.861 -1.183 -37.843 1.00 91.06 753 VAL A N 1
ATOM 5691 C CA . VAL A 1 753 ? 15.285 -1.473 -37.622 1.00 91.06 753 VAL A CA 1
ATOM 5692 C C . VAL A 1 753 ? 16.180 -0.657 -38.564 1.00 91.06 753 VAL A C 1
ATOM 5694 O O . VAL A 1 753 ? 17.168 -0.070 -38.118 1.00 91.06 753 VAL A O 1
ATOM 5697 N N . TYR A 1 754 ? 15.833 -0.552 -39.852 1.00 90.00 754 TYR A N 1
ATOM 5698 C CA . TYR A 1 754 ? 16.655 0.178 -40.825 1.00 90.00 754 TYR A CA 1
ATOM 5699 C C . TYR A 1 754 ? 16.708 1.692 -40.562 1.00 90.00 754 TYR A C 1
ATOM 5701 O O . TYR A 1 754 ? 17.770 2.301 -40.699 1.00 90.00 754 TYR A O 1
ATOM 5709 N N . LEU A 1 755 ? 15.608 2.303 -40.103 1.00 89.12 755 LEU A N 1
ATOM 5710 C CA . LEU A 1 755 ? 15.560 3.724 -39.733 1.00 89.12 755 LEU A CA 1
ATOM 5711 C C . LEU A 1 755 ? 16.598 4.094 -38.665 1.00 89.12 755 LEU A C 1
ATOM 5713 O O . LEU A 1 755 ? 17.221 5.154 -38.748 1.00 89.12 755 LEU A O 1
ATOM 5717 N N . ALA A 1 756 ? 16.834 3.220 -37.685 1.00 87.69 756 ALA A N 1
ATOM 5718 C CA . ALA A 1 756 ? 17.851 3.472 -36.670 1.00 87.69 756 ALA A CA 1
ATOM 5719 C C . ALA A 1 756 ? 19.271 3.418 -37.246 1.00 87.69 756 ALA A C 1
ATOM 5721 O O . ALA A 1 756 ? 20.089 4.269 -36.891 1.00 87.69 756 ALA A O 1
ATOM 5722 N N . ARG A 1 757 ? 19.544 2.516 -38.201 1.00 86.19 757 ARG A N 1
ATOM 5723 C CA . ARG A 1 757 ? 20.809 2.511 -38.951 1.00 86.19 757 ARG A CA 1
ATOM 5724 C C . ARG A 1 757 ? 21.008 3.817 -39.724 1.00 86.19 757 ARG A C 1
ATOM 5726 O O . ARG A 1 757 ? 22.093 4.392 -39.638 1.00 86.19 757 ARG A O 1
ATOM 5733 N N . LEU A 1 758 ? 19.983 4.320 -40.421 1.00 86.50 758 LEU A N 1
ATOM 5734 C CA . LEU A 1 758 ? 20.045 5.593 -41.163 1.00 86.50 758 LEU A CA 1
ATOM 5735 C C . LEU A 1 758 ? 20.376 6.807 -40.270 1.00 86.50 758 LEU A C 1
ATOM 5737 O O . LEU A 1 758 ? 20.987 7.763 -40.746 1.00 86.50 758 LEU A O 1
ATOM 5741 N N . ALA A 1 759 ? 20.028 6.767 -38.978 1.00 81.31 759 ALA A N 1
ATOM 5742 C CA . ALA A 1 759 ? 20.338 7.837 -38.024 1.00 81.31 759 ALA A CA 1
ATOM 5743 C C . ALA A 1 759 ? 21.836 7.934 -37.645 1.00 81.31 759 ALA A C 1
ATOM 5745 O O . ALA A 1 759 ? 22.291 8.979 -37.169 1.00 81.31 759 ALA A O 1
ATOM 5746 N N . THR A 1 760 ? 22.625 6.877 -37.871 1.00 83.12 760 THR A N 1
ATOM 5747 C CA . THR A 1 760 ? 24.075 6.856 -37.585 1.00 83.12 760 THR A CA 1
ATOM 5748 C C . THR A 1 760 ? 24.887 7.683 -38.597 1.00 83.12 760 THR A C 1
ATOM 5750 O O . THR A 1 760 ? 24.347 8.222 -39.566 1.00 83.12 760 THR A O 1
ATOM 5753 N N . ARG A 1 761 ? 26.208 7.824 -38.398 1.00 80.38 761 ARG A N 1
ATOM 5754 C CA . ARG A 1 761 ? 27.105 8.345 -39.453 1.00 80.38 761 ARG A CA 1
ATOM 5755 C C . ARG A 1 761 ? 27.306 7.317 -40.574 1.00 80.38 761 ARG A C 1
ATOM 5757 O O . ARG A 1 761 ? 27.203 7.679 -41.738 1.00 80.38 761 ARG A O 1
ATOM 5764 N N . ALA A 1 762 ? 27.517 6.044 -40.233 1.00 75.81 762 ALA A N 1
ATOM 5765 C CA . ALA A 1 762 ? 27.818 4.976 -41.195 1.00 75.81 762 ALA A CA 1
ATOM 5766 C C . ALA A 1 762 ? 26.625 4.562 -42.082 1.00 75.81 762 ALA A C 1
ATOM 5768 O O . ALA A 1 762 ? 26.815 4.073 -43.194 1.00 75.81 762 ALA A O 1
ATOM 5769 N N . GLY A 1 763 ? 25.391 4.738 -41.601 1.00 77.50 763 GLY A N 1
ATOM 5770 C CA . GLY A 1 763 ? 24.169 4.453 -42.358 1.00 77.50 763 GLY A CA 1
ATOM 5771 C C . GLY A 1 763 ? 23.605 5.640 -43.140 1.00 77.50 763 GLY A C 1
ATOM 5772 O O . GLY A 1 763 ? 22.654 5.456 -43.894 1.00 77.50 763 GLY A O 1
ATOM 5773 N N . ARG A 1 764 ? 24.159 6.847 -42.985 1.00 77.50 764 ARG A N 1
ATOM 5774 C CA . ARG A 1 764 ? 23.621 8.062 -43.609 1.00 77.50 764 ARG A CA 1
ATOM 5775 C C . ARG A 1 764 ? 23.798 8.006 -45.130 1.00 77.50 764 ARG A C 1
ATOM 5777 O O . ARG A 1 764 ? 24.919 7.929 -45.626 1.00 77.50 764 ARG A O 1
ATOM 5784 N N . ARG A 1 765 ? 22.692 8.041 -45.878 1.00 74.44 765 ARG A N 1
ATOM 5785 C CA . ARG A 1 765 ? 22.668 7.982 -47.349 1.00 74.44 765 ARG A CA 1
ATOM 5786 C C . ARG A 1 765 ? 21.628 8.949 -47.903 1.00 74.44 765 ARG A C 1
ATOM 5788 O O . ARG A 1 765 ? 20.577 9.124 -47.300 1.00 74.44 765 ARG A O 1
ATOM 5795 N N . PHE A 1 766 ? 21.917 9.538 -49.064 1.00 74.94 766 PHE A N 1
ATOM 5796 C CA . PHE A 1 766 ? 20.974 10.400 -49.790 1.00 74.94 766 PHE A CA 1
ATOM 5797 C C . PHE A 1 766 ? 19.858 9.585 -50.473 1.00 74.94 766 PHE A C 1
ATOM 5799 O O . PHE A 1 766 ? 18.734 10.054 -50.599 1.00 74.94 766 PHE A O 1
ATOM 5806 N N . TRP A 1 767 ? 20.153 8.338 -50.864 1.00 76.88 767 TRP A N 1
ATOM 5807 C CA . TRP A 1 767 ? 19.209 7.413 -51.499 1.00 76.88 767 TRP A CA 1
ATOM 5808 C C . TRP A 1 767 ? 19.181 6.073 -50.751 1.00 76.88 767 TRP A C 1
ATOM 5810 O O . TRP A 1 767 ? 20.236 5.517 -50.427 1.00 76.88 767 TRP A O 1
ATOM 5820 N N . VAL A 1 768 ? 17.986 5.523 -50.526 1.00 73.38 768 VAL A N 1
ATOM 5821 C CA . VAL A 1 768 ? 17.782 4.173 -49.972 1.00 73.38 768 VAL A CA 1
ATOM 5822 C C . VAL A 1 768 ? 17.521 3.190 -51.115 1.00 73.38 768 VAL A C 1
ATOM 5824 O O . VAL A 1 768 ? 16.713 3.464 -51.997 1.00 73.38 768 VAL A O 1
ATOM 5827 N N . ARG A 1 769 ? 18.189 2.028 -51.101 1.00 70.12 769 ARG A N 1
ATOM 5828 C CA . ARG A 1 769 ? 17.927 0.912 -52.030 1.00 70.12 769 ARG A CA 1
ATOM 5829 C C . ARG A 1 769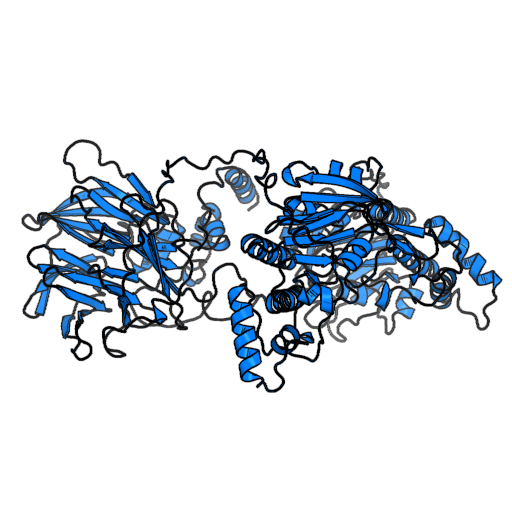 ? 17.182 -0.201 -51.293 1.00 70.12 769 ARG A C 1
ATOM 5831 O O . ARG A 1 769 ? 17.595 -0.559 -50.193 1.00 70.12 769 ARG A O 1
ATOM 5838 N N . GLY A 1 770 ? 16.148 -0.779 -51.908 1.00 68.12 770 GLY A N 1
ATOM 5839 C CA . GLY A 1 770 ? 15.298 -1.801 -51.276 1.00 68.12 770 GLY A CA 1
ATOM 5840 C C . GLY A 1 770 ? 16.075 -2.988 -50.691 1.00 68.12 770 GLY A C 1
ATOM 5841 O O . GLY A 1 770 ? 15.895 -3.325 -49.525 1.00 68.12 770 GLY A O 1
ATOM 5842 N N . ASP A 1 771 ? 17.021 -3.555 -51.444 1.00 75.00 771 ASP A N 1
ATOM 5843 C CA . ASP A 1 771 ? 17.803 -4.726 -51.000 1.00 75.00 771 ASP A CA 1
ATOM 5844 C C . ASP A 1 771 ? 18.764 -4.429 -49.839 1.00 75.00 771 ASP A C 1
ATOM 5846 O O . ASP A 1 771 ? 19.198 -5.330 -49.119 1.00 75.00 771 ASP A O 1
ATOM 5850 N N . ASP A 1 772 ? 19.135 -3.160 -49.657 1.00 78.50 772 ASP A N 1
ATOM 5851 C CA . ASP A 1 772 ? 20.043 -2.734 -48.593 1.00 78.50 772 ASP A CA 1
ATOM 5852 C C . ASP A 1 772 ? 19.393 -2.870 -47.214 1.00 78.50 772 ASP A C 1
ATOM 5854 O O . ASP A 1 772 ? 20.045 -3.280 -46.253 1.00 78.50 772 ASP A O 1
ATOM 5858 N N . LYS A 1 773 ? 18.085 -2.605 -47.165 1.00 81.81 773 LYS A N 1
ATOM 5859 C CA . LYS A 1 773 ? 17.221 -2.759 -45.999 1.00 81.81 773 LYS A CA 1
ATOM 5860 C C . LYS A 1 773 ? 17.198 -4.214 -45.516 1.00 81.81 773 LYS A C 1
ATOM 5862 O O . LYS A 1 773 ? 17.488 -4.481 -44.348 1.00 81.81 773 LYS A O 1
ATOM 5867 N N . ALA A 1 774 ? 17.000 -5.158 -46.437 1.00 80.88 774 ALA A N 1
ATOM 5868 C CA . ALA A 1 774 ? 16.942 -6.582 -46.121 1.00 80.88 774 ALA A CA 1
ATOM 5869 C C . ALA A 1 774 ? 18.299 -7.115 -45.641 1.00 80.88 774 ALA A C 1
ATOM 5871 O O . ALA A 1 774 ? 18.368 -7.834 -44.644 1.00 80.88 774 ALA A O 1
ATOM 5872 N N . ARG A 1 775 ? 19.400 -6.723 -46.302 1.00 81.31 775 ARG A N 1
ATOM 5873 C CA . ARG A 1 775 ? 20.761 -7.104 -45.877 1.00 81.31 775 ARG A CA 1
ATOM 5874 C C . ARG A 1 775 ? 21.126 -6.544 -44.501 1.00 81.31 775 ARG A C 1
ATOM 5876 O O . ARG A 1 775 ? 21.718 -7.258 -43.701 1.00 81.31 775 ARG A O 1
ATOM 5883 N N . ALA A 1 776 ? 20.778 -5.287 -44.224 1.00 77.44 776 ALA A N 1
ATOM 5884 C CA . ALA A 1 776 ? 21.131 -4.616 -42.974 1.00 77.44 776 ALA A CA 1
ATOM 5885 C C . ALA A 1 776 ? 20.338 -5.109 -41.749 1.00 77.44 776 ALA A C 1
ATOM 5887 O O . ALA A 1 776 ? 20.777 -4.897 -40.621 1.00 77.44 776 ALA A O 1
ATOM 5888 N N . THR A 1 777 ? 19.175 -5.734 -41.954 1.00 85.50 777 THR A N 1
ATOM 5889 C CA . THR A 1 777 ? 18.254 -6.117 -40.870 1.00 85.50 777 THR A CA 1
ATOM 5890 C C . THR A 1 777 ? 18.187 -7.623 -40.626 1.00 85.50 777 THR A C 1
ATOM 5892 O O . THR A 1 777 ? 18.079 -8.027 -39.469 1.00 85.50 777 THR A O 1
ATOM 5895 N N . ARG A 1 778 ? 18.306 -8.462 -41.670 1.00 85.00 778 ARG A N 1
ATOM 5896 C CA . ARG A 1 778 ? 18.140 -9.927 -41.589 1.00 85.00 778 ARG A CA 1
ATOM 5897 C C . ARG A 1 778 ? 18.935 -10.561 -40.445 1.00 85.00 778 ARG A C 1
ATOM 5899 O O . ARG A 1 778 ? 18.334 -11.179 -39.572 1.00 85.00 778 ARG A O 1
ATOM 5906 N N . GLY A 1 779 ? 20.248 -10.328 -40.392 1.00 84.56 779 GLY A N 1
ATOM 5907 C CA . GLY A 1 779 ? 21.111 -10.923 -39.364 1.00 84.56 779 GLY A CA 1
ATOM 5908 C C . GLY A 1 779 ? 20.759 -10.503 -37.930 1.00 84.56 779 GLY A C 1
ATOM 5909 O O . GLY A 1 779 ? 20.908 -11.301 -37.009 1.00 84.56 779 GLY A O 1
ATOM 5910 N N . LEU A 1 780 ? 20.235 -9.288 -37.721 1.00 85.38 780 LEU A N 1
ATOM 5911 C CA . LEU A 1 780 ? 19.777 -8.827 -36.402 1.00 85.38 780 LEU A CA 1
ATOM 5912 C C . LEU A 1 780 ? 18.444 -9.473 -36.001 1.00 85.38 780 LEU A C 1
ATOM 5914 O O . LEU A 1 780 ? 18.281 -9.876 -34.849 1.00 85.38 780 LEU A O 1
ATOM 5918 N N . LEU A 1 781 ? 17.506 -9.599 -36.945 1.00 87.19 781 LEU A N 1
ATOM 5919 C CA . LEU A 1 781 ? 16.200 -10.227 -36.716 1.00 87.19 781 LEU A CA 1
ATOM 5920 C C . LEU A 1 781 ? 16.329 -11.737 -36.454 1.00 87.19 781 LEU A C 1
ATOM 5922 O O . LEU A 1 781 ? 15.660 -12.261 -35.561 1.00 87.19 781 LEU A O 1
ATOM 5926 N N . GLU A 1 782 ? 17.226 -12.414 -37.176 1.00 85.44 782 GLU A N 1
ATOM 5927 C CA . GLU A 1 782 ? 17.582 -13.823 -36.964 1.00 85.44 782 GLU A CA 1
ATOM 5928 C C . GLU A 1 782 ? 18.281 -14.025 -35.611 1.00 85.44 782 GLU A C 1
ATOM 5930 O O . GLU A 1 782 ? 17.834 -14.847 -34.807 1.00 85.44 782 GLU A O 1
ATOM 5935 N N . ARG A 1 783 ? 19.315 -13.220 -35.307 1.00 81.62 783 ARG A N 1
ATOM 5936 C CA . ARG A 1 783 ? 20.052 -13.260 -34.029 1.00 81.62 783 ARG A CA 1
ATOM 5937 C C . ARG A 1 783 ? 19.131 -13.089 -32.817 1.00 81.62 783 ARG A C 1
ATOM 5939 O O . ARG A 1 783 ? 19.288 -13.806 -31.833 1.00 81.62 783 ARG A O 1
ATOM 5946 N N . LEU A 1 784 ? 18.165 -12.171 -32.887 1.00 81.00 784 LEU A N 1
ATOM 5947 C CA . LEU A 1 784 ? 17.196 -11.916 -31.810 1.00 81.00 784 LEU A CA 1
ATOM 5948 C C . LEU A 1 784 ? 15.945 -12.809 -31.877 1.00 81.00 784 LEU A C 1
ATOM 5950 O O . LEU A 1 784 ? 15.051 -12.680 -31.037 1.00 81.00 784 LEU A O 1
ATOM 5954 N N . ARG A 1 785 ? 15.867 -13.727 -32.852 1.00 81.81 785 ARG A N 1
ATOM 5955 C CA . ARG A 1 785 ? 14.744 -14.657 -33.057 1.00 81.81 785 ARG A CA 1
ATOM 5956 C C . ARG A 1 785 ? 13.391 -13.934 -33.054 1.00 81.81 785 ARG A C 1
ATOM 5958 O O . ARG A 1 785 ? 12.480 -14.312 -32.307 1.00 81.81 785 ARG A O 1
ATOM 5965 N N . VAL A 1 786 ? 13.274 -12.862 -33.839 1.00 81.94 786 VAL A N 1
ATOM 5966 C CA . VAL A 1 786 ? 12.014 -12.120 -34.012 1.00 81.94 786 VAL A CA 1
ATOM 5967 C C . VAL A 1 786 ? 11.044 -12.988 -34.810 1.00 81.94 786 VAL A C 1
ATOM 5969 O O . VAL A 1 786 ? 11.274 -13.266 -35.984 1.00 81.94 786 VAL A O 1
ATOM 5972 N N . ARG A 1 787 ? 9.954 -13.432 -34.176 1.00 77.75 787 ARG A N 1
ATOM 5973 C CA . ARG A 1 787 ? 8.919 -14.242 -34.830 1.00 77.75 787 ARG A CA 1
ATOM 5974 C C . ARG A 1 787 ? 7.858 -13.312 -35.417 1.00 77.75 787 ARG A C 1
ATOM 5976 O O . ARG A 1 787 ? 7.067 -12.732 -34.679 1.00 77.75 787 ARG A O 1
ATOM 5983 N N . ALA A 1 788 ? 7.862 -13.181 -36.739 1.00 74.00 788 ALA A N 1
ATOM 5984 C CA . ALA A 1 788 ? 6.882 -12.437 -37.524 1.00 74.00 788 ALA A CA 1
ATOM 5985 C C . ALA A 1 788 ? 6.429 -13.298 -38.713 1.00 74.00 788 ALA A C 1
ATOM 5987 O O . ALA A 1 788 ? 7.212 -14.101 -39.218 1.00 74.00 788 ALA A O 1
ATOM 5988 N N . SER A 1 789 ? 5.195 -13.111 -39.189 1.00 67.56 789 SER A N 1
ATOM 5989 C CA . SER A 1 789 ? 4.688 -13.764 -40.413 1.00 67.56 789 SER A CA 1
ATOM 5990 C C . SER A 1 789 ? 5.490 -13.372 -41.661 1.00 67.56 789 SER A C 1
ATOM 5992 O O . SER A 1 789 ? 5.611 -14.145 -42.606 1.00 67.56 789 SER A O 1
ATOM 5994 N N . SER A 1 790 ? 6.068 -12.169 -41.652 1.00 74.06 790 SER A N 1
ATOM 5995 C CA . SER A 1 790 ? 7.025 -11.665 -42.633 1.00 74.06 790 SER A CA 1
ATOM 5996 C C . SER A 1 790 ? 7.837 -10.524 -42.006 1.00 74.06 790 SER A C 1
ATOM 5998 O O . SER A 1 790 ? 7.282 -9.783 -41.194 1.00 74.06 790 SER A O 1
ATOM 6000 N N . PRO A 1 791 ? 9.096 -10.270 -42.415 1.00 73.75 791 PRO A N 1
ATOM 6001 C CA . PRO A 1 791 ? 9.807 -9.031 -42.070 1.00 73.75 791 PRO A CA 1
ATOM 6002 C C . PRO A 1 791 ? 9.070 -7.748 -42.507 1.00 73.75 791 PRO A C 1
ATOM 6004 O O . PRO A 1 791 ? 9.347 -6.668 -41.987 1.00 73.75 791 PRO A O 1
ATOM 6007 N N . ARG A 1 792 ? 8.119 -7.867 -43.448 1.00 81.06 792 ARG A N 1
ATOM 6008 C CA . ARG A 1 792 ? 7.243 -6.777 -43.907 1.00 81.06 792 ARG A CA 1
ATOM 6009 C C . ARG A 1 792 ? 5.972 -6.588 -43.065 1.00 81.06 792 ARG A C 1
ATOM 6011 O O . ARG A 1 792 ? 5.279 -5.600 -43.285 1.00 81.06 792 ARG A O 1
ATOM 6018 N N . ALA A 1 793 ? 5.665 -7.493 -42.131 1.00 83.06 793 ALA A N 1
ATOM 6019 C CA . ALA A 1 793 ? 4.541 -7.335 -41.205 1.00 83.06 793 ALA A CA 1
ATOM 6020 C C . ALA A 1 793 ? 4.714 -6.068 -40.352 1.00 83.06 793 ALA A C 1
ATOM 6022 O O . ALA A 1 793 ? 5.848 -5.655 -40.067 1.00 83.06 793 ALA A O 1
ATOM 6023 N N . LYS A 1 794 ? 3.604 -5.444 -39.948 1.00 86.31 794 LYS A N 1
ATOM 6024 C CA . LYS A 1 794 ? 3.648 -4.231 -39.118 1.00 86.31 794 LYS A CA 1
ATOM 6025 C C . LYS A 1 794 ? 3.996 -4.602 -37.685 1.00 86.31 794 LYS A C 1
ATOM 6027 O O . LYS A 1 794 ? 3.571 -5.640 -37.185 1.00 86.31 794 LYS A O 1
ATOM 6032 N N . VAL A 1 795 ? 4.732 -3.743 -36.982 1.00 84.25 795 VAL A N 1
ATOM 6033 C CA . VAL A 1 795 ? 5.154 -4.061 -35.602 1.00 84.25 795 VAL A CA 1
ATOM 6034 C C . VAL A 1 795 ? 3.952 -4.203 -34.655 1.00 84.25 795 VAL A C 1
ATOM 6036 O O . VAL A 1 795 ? 3.983 -5.032 -33.747 1.00 84.25 795 VAL A O 1
ATOM 6039 N N . VAL A 1 796 ? 2.854 -3.482 -34.912 1.00 79.19 796 VAL A N 1
ATOM 6040 C CA . VAL A 1 796 ? 1.598 -3.597 -34.145 1.00 79.19 796 VAL A CA 1
ATOM 6041 C C . VAL A 1 796 ? 0.939 -4.985 -34.226 1.00 79.19 796 VAL A C 1
ATOM 6043 O O . VAL A 1 796 ? 0.233 -5.374 -33.302 1.00 79.19 796 VAL A O 1
ATOM 6046 N N . GLU A 1 797 ? 1.204 -5.759 -35.284 1.00 76.12 797 GLU A N 1
ATOM 6047 C CA . GLU A 1 797 ? 0.655 -7.111 -35.497 1.00 76.12 797 GLU A CA 1
ATOM 6048 C C . GLU A 1 797 ? 1.409 -8.188 -34.687 1.00 76.12 797 GLU A C 1
ATOM 6050 O O . GLU A 1 797 ? 0.980 -9.339 -34.619 1.00 76.12 797 GLU A O 1
ATOM 6055 N N . LEU A 1 798 ? 2.544 -7.836 -34.067 1.00 78.56 798 LEU A N 1
ATOM 6056 C CA . LEU A 1 798 ? 3.382 -8.758 -33.298 1.00 78.56 798 LEU A CA 1
ATOM 6057 C C . LEU A 1 798 ? 2.995 -8.826 -31.816 1.00 78.56 798 LEU A C 1
ATOM 6059 O O . LEU A 1 798 ? 2.555 -7.844 -31.221 1.00 78.56 798 LEU A O 1
ATOM 6063 N N . SER A 1 799 ? 3.276 -9.966 -31.174 1.00 73.00 799 SER A N 1
ATOM 6064 C CA . SER A 1 799 ? 3.181 -10.094 -29.714 1.00 73.00 799 SER A CA 1
ATOM 6065 C C . SER A 1 799 ? 4.182 -9.185 -28.987 1.00 73.00 799 SER A C 1
ATOM 6067 O O . SER A 1 799 ? 5.263 -8.897 -29.507 1.00 73.00 799 SER A O 1
ATOM 6069 N N . GLY A 1 800 ? 3.861 -8.769 -27.755 1.00 73.19 800 GLY A N 1
ATOM 6070 C CA . GLY A 1 800 ? 4.654 -7.794 -26.988 1.00 73.19 800 GLY A CA 1
ATOM 6071 C C . GLY A 1 800 ? 6.138 -8.154 -26.837 1.00 73.19 800 GLY A C 1
ATOM 6072 O O . GLY A 1 800 ? 6.997 -7.292 -27.007 1.00 73.19 800 GLY A O 1
ATOM 6073 N N . GLY A 1 801 ? 6.462 -9.435 -26.626 1.00 74.44 801 GLY A N 1
ATOM 6074 C CA . GLY A 1 801 ? 7.854 -9.903 -26.598 1.00 74.44 801 GLY A CA 1
ATOM 6075 C C . GLY A 1 801 ? 8.581 -9.780 -27.945 1.00 74.44 801 GLY A C 1
ATOM 6076 O O . GLY A 1 801 ? 9.763 -9.445 -27.978 1.00 74.44 801 GLY A O 1
ATOM 6077 N N . ASN A 1 802 ? 7.889 -9.981 -29.073 1.00 82.62 802 ASN A N 1
ATOM 6078 C CA . ASN A 1 802 ? 8.476 -9.753 -30.397 1.00 82.62 802 ASN A CA 1
ATOM 6079 C C . ASN A 1 802 ? 8.594 -8.258 -30.720 1.00 82.62 802 ASN A C 1
ATOM 6081 O O . ASN A 1 802 ? 9.625 -7.855 -31.247 1.00 82.62 802 ASN A O 1
ATOM 6085 N N . GLN A 1 803 ? 7.620 -7.426 -30.333 1.00 85.75 803 GLN A N 1
ATOM 6086 C CA . GLN A 1 803 ? 7.744 -5.963 -30.410 1.00 85.75 803 GLN A CA 1
ATOM 6087 C C . GLN A 1 803 ? 8.989 -5.475 -29.657 1.00 85.75 803 GLN A C 1
ATOM 6089 O O . GLN A 1 803 ? 9.789 -4.724 -30.211 1.00 85.75 803 GLN A O 1
ATOM 6094 N N . GLN A 1 804 ? 9.208 -5.966 -28.432 1.00 82.38 804 GLN A N 1
ATOM 6095 C CA . GLN A 1 804 ? 10.382 -5.607 -27.639 1.00 82.38 804 GLN A CA 1
ATOM 6096 C C . GLN A 1 804 ? 11.686 -6.033 -28.327 1.00 82.38 804 GLN A C 1
ATOM 6098 O O . GLN A 1 804 ? 12.601 -5.223 -28.456 1.00 82.38 804 GLN A O 1
ATOM 6103 N N . LYS A 1 805 ? 11.758 -7.252 -28.882 1.00 86.25 805 LYS A N 1
ATOM 6104 C CA . LYS A 1 805 ? 12.910 -7.679 -29.697 1.00 86.25 805 LYS A CA 1
ATOM 6105 C C . LYS A 1 805 ? 13.144 -6.797 -30.927 1.00 86.25 805 LYS A C 1
ATOM 6107 O O . LYS A 1 805 ? 14.298 -6.606 -31.294 1.00 86.25 805 LYS A O 1
ATOM 6112 N N . VAL A 1 806 ? 12.104 -6.238 -31.553 1.00 89.50 806 VAL A N 1
ATOM 6113 C CA . VAL A 1 806 ? 12.265 -5.271 -32.657 1.00 89.50 806 VAL A CA 1
ATOM 6114 C C . VAL A 1 806 ? 12.871 -3.956 -32.160 1.00 89.50 806 VAL A C 1
ATOM 6116 O O . VAL A 1 806 ? 13.744 -3.413 -32.836 1.00 89.50 806 VAL A O 1
ATOM 6119 N N . VAL A 1 807 ? 12.504 -3.476 -30.967 1.00 90.06 807 VAL A N 1
ATOM 6120 C CA . VAL A 1 807 ? 13.160 -2.309 -30.341 1.00 90.06 807 VAL A CA 1
ATOM 6121 C C . VAL A 1 807 ? 14.631 -2.605 -30.025 1.00 90.06 807 VAL A C 1
ATOM 6123 O O . VAL A 1 807 ? 15.494 -1.779 -30.322 1.00 90.06 807 VAL A O 1
ATOM 6126 N N . VAL A 1 808 ? 14.953 -3.803 -29.522 1.00 88.75 808 VAL A N 1
ATOM 6127 C CA . VAL A 1 808 ? 16.352 -4.228 -29.323 1.00 88.75 808 VAL A CA 1
ATOM 6128 C C . VAL A 1 808 ? 17.096 -4.324 -30.661 1.00 88.75 808 VAL A C 1
ATOM 6130 O O . VAL A 1 808 ? 18.196 -3.794 -30.781 1.00 88.75 808 VAL A O 1
ATOM 6133 N N . ALA A 1 809 ? 16.501 -4.915 -31.702 1.00 89.88 809 ALA A N 1
ATOM 6134 C CA . ALA A 1 809 ? 17.099 -4.997 -33.038 1.00 89.88 809 ALA A CA 1
ATOM 6135 C C . ALA A 1 809 ? 17.402 -3.604 -33.610 1.00 89.88 809 ALA A C 1
ATOM 6137 O O . ALA A 1 809 ? 18.489 -3.364 -34.132 1.00 89.88 809 ALA A O 1
ATOM 6138 N N . LYS A 1 810 ? 16.455 -2.673 -33.453 1.00 90.12 810 LYS A N 1
ATOM 6139 C CA . LYS A 1 810 ? 16.567 -1.263 -33.833 1.00 90.12 810 LYS A CA 1
ATOM 6140 C C . LYS A 1 810 ? 17.720 -0.568 -33.101 1.00 90.12 810 LYS A C 1
ATOM 6142 O O . LYS A 1 810 ? 18.511 0.113 -33.746 1.00 90.12 810 LYS A O 1
ATOM 6147 N N . ALA A 1 811 ? 17.864 -0.785 -31.795 1.00 88.69 811 ALA A N 1
ATOM 6148 C CA . ALA A 1 811 ? 18.992 -0.271 -31.020 1.00 88.69 811 ALA A CA 1
ATOM 6149 C C . ALA A 1 811 ? 20.340 -0.861 -31.481 1.00 88.69 811 ALA A C 1
ATOM 6151 O O . ALA A 1 811 ? 21.305 -0.127 -31.678 1.00 88.69 811 ALA A O 1
ATOM 6152 N N . LEU A 1 812 ? 20.411 -2.174 -31.723 1.00 88.38 812 LEU A N 1
ATOM 6153 C CA . LEU A 1 812 ? 21.645 -2.836 -32.166 1.00 88.38 812 LEU A CA 1
ATOM 6154 C C . LEU A 1 812 ? 22.055 -2.481 -33.602 1.00 88.38 812 LEU A C 1
ATOM 6156 O O . LEU A 1 812 ? 23.244 -2.496 -33.909 1.00 88.38 812 LEU A O 1
ATOM 6160 N N . ALA A 1 813 ? 21.115 -2.076 -34.461 1.00 89.50 813 ALA A N 1
ATOM 6161 C CA . ALA A 1 813 ? 21.408 -1.571 -35.806 1.00 89.50 813 ALA A CA 1
ATOM 6162 C C . ALA A 1 813 ? 22.223 -0.260 -35.823 1.00 89.50 813 ALA A C 1
ATOM 6164 O O . ALA A 1 813 ? 22.720 0.138 -36.882 1.00 89.50 813 ALA A O 1
ATOM 6165 N N . GLN A 1 814 ? 22.367 0.396 -34.665 1.00 89.19 814 GLN A N 1
ATOM 6166 C CA . GLN A 1 814 ? 23.202 1.585 -34.465 1.00 89.19 814 GLN A CA 1
ATOM 6167 C C . GLN A 1 814 ? 24.650 1.258 -34.067 1.00 89.19 814 GLN A C 1
ATOM 6169 O O . GLN A 1 814 ? 25.460 2.172 -33.973 1.00 89.19 814 GLN A O 1
ATOM 6174 N N . ASP A 1 815 ? 24.956 -0.027 -33.857 1.00 87.69 815 ASP A N 1
ATOM 6175 C CA . ASP A 1 815 ? 26.207 -0.563 -33.306 1.00 87.69 815 ASP A CA 1
ATOM 6176 C C . ASP A 1 815 ? 26.721 0.156 -32.035 1.00 87.69 815 ASP A C 1
ATOM 6178 O O . ASP A 1 815 ? 27.799 0.749 -32.029 1.00 87.69 815 ASP A O 1
ATOM 6182 N N . PRO A 1 816 ? 25.945 0.125 -30.934 1.00 92.38 816 PRO A N 1
ATOM 6183 C CA . PRO A 1 816 ? 26.307 0.796 -29.687 1.00 92.38 816 PRO A CA 1
ATOM 6184 C C . PRO A 1 816 ? 27.504 0.159 -28.976 1.00 92.38 816 PRO A C 1
ATOM 6186 O O . PRO A 1 816 ? 27.620 -1.065 -28.914 1.00 92.38 816 PRO A O 1
ATOM 6189 N N . GLU A 1 817 ? 28.318 0.983 -28.325 1.00 93.88 817 GLU A N 1
ATOM 6190 C CA . GLU A 1 817 ? 29.269 0.554 -27.295 1.00 93.88 817 GLU A CA 1
ATOM 6191 C C . GLU A 1 817 ? 28.589 0.462 -25.918 1.00 93.88 817 GLU A C 1
ATOM 6193 O O . GLU A 1 817 ? 28.855 -0.464 -25.148 1.00 93.88 817 GLU A O 1
ATOM 6198 N N . ILE A 1 818 ? 27.672 1.397 -25.631 1.00 96.38 818 ILE A N 1
ATOM 6199 C CA . ILE A 1 818 ? 26.903 1.469 -24.387 1.00 96.38 818 ILE A CA 1
ATOM 6200 C C . ILE A 1 818 ? 25.414 1.311 -24.700 1.00 96.38 818 ILE A C 1
ATOM 6202 O O . ILE A 1 818 ? 24.841 2.110 -25.443 1.00 96.38 818 ILE A O 1
ATOM 6206 N N . VAL A 1 819 ? 24.772 0.309 -24.095 1.00 96.62 819 VAL A N 1
ATOM 6207 C CA . VAL A 1 819 ? 23.326 0.069 -24.224 1.00 96.62 819 VAL A CA 1
ATOM 6208 C C . VAL A 1 819 ? 22.647 0.263 -22.876 1.00 96.62 819 VAL A C 1
ATOM 6210 O O . VAL A 1 819 ? 22.968 -0.425 -21.910 1.00 96.62 819 VAL A O 1
ATOM 6213 N N . ILE A 1 820 ? 21.690 1.183 -22.815 1.00 97.25 820 ILE A N 1
ATOM 6214 C CA . ILE A 1 820 ? 20.864 1.427 -21.633 1.00 97.25 820 ILE A CA 1
ATOM 6215 C C . ILE A 1 820 ? 19.471 0.860 -21.897 1.00 97.25 820 ILE A C 1
ATOM 6217 O O . ILE A 1 820 ? 18.786 1.317 -22.806 1.00 97.25 820 ILE A O 1
ATOM 6221 N N . PHE A 1 821 ? 19.062 -0.127 -21.111 1.00 95.62 821 PHE A N 1
ATOM 6222 C CA . PHE A 1 821 ? 17.723 -0.708 -21.105 1.00 95.62 821 PHE A CA 1
ATOM 6223 C C . PHE A 1 821 ? 16.911 -0.112 -19.954 1.00 95.62 821 PHE A C 1
ATOM 6225 O O . PHE A 1 821 ? 17.375 -0.158 -18.816 1.00 95.62 821 PHE A O 1
ATOM 6232 N N . ASP A 1 822 ? 15.716 0.407 -20.229 1.00 92.56 822 ASP A N 1
ATOM 6233 C CA . ASP A 1 822 ? 14.783 0.923 -19.221 1.00 92.56 822 ASP A CA 1
ATOM 6234 C C . ASP A 1 822 ? 13.522 0.051 -19.156 1.00 92.56 822 ASP A C 1
ATOM 6236 O O . ASP A 1 822 ? 12.855 -0.153 -20.169 1.00 92.56 822 ASP A O 1
ATOM 6240 N N . GLU A 1 823 ? 13.267 -0.532 -17.980 1.00 86.50 823 GLU A N 1
ATOM 6241 C CA . GLU A 1 823 ? 12.204 -1.506 -17.675 1.00 86.50 823 GLU A CA 1
ATOM 6242 C C . GLU A 1 823 ? 11.998 -2.557 -18.809 1.00 86.50 823 GLU A C 1
ATOM 6244 O O . GLU A 1 823 ? 10.887 -2.730 -19.324 1.00 86.50 823 GLU A O 1
ATOM 6249 N N . PRO A 1 824 ? 13.057 -3.276 -19.254 1.00 83.94 824 PRO A N 1
ATOM 6250 C CA . PRO A 1 824 ? 13.094 -3.971 -20.550 1.00 83.94 824 PRO A CA 1
ATOM 6251 C C . PRO A 1 824 ? 12.105 -5.126 -20.727 1.00 83.94 824 PRO A C 1
ATOM 6253 O O . PRO A 1 824 ? 11.907 -5.579 -21.857 1.00 83.94 824 PRO A O 1
ATOM 6256 N N . THR A 1 825 ? 11.512 -5.620 -19.642 1.00 82.19 825 THR A N 1
ATOM 6257 C CA . THR A 1 825 ? 10.525 -6.709 -19.631 1.00 82.19 825 THR A CA 1
ATOM 6258 C C . THR A 1 825 ? 9.102 -6.241 -19.324 1.00 82.19 825 THR A C 1
ATOM 6260 O O . THR A 1 825 ? 8.181 -7.059 -19.264 1.00 82.19 825 THR A O 1
ATOM 6263 N N . ARG A 1 826 ? 8.872 -4.927 -19.190 1.00 75.50 826 ARG A N 1
ATOM 6264 C CA . ARG A 1 826 ? 7.551 -4.363 -18.897 1.00 75.50 826 ARG A CA 1
ATOM 6265 C C . ARG A 1 826 ? 6.527 -4.734 -19.977 1.00 75.50 826 ARG A C 1
ATOM 6267 O O . ARG A 1 826 ? 6.706 -4.462 -21.168 1.00 75.50 826 ARG A O 1
ATOM 6274 N N . GLY A 1 827 ? 5.424 -5.360 -19.564 1.00 65.12 827 GLY A N 1
ATOM 6275 C CA . GLY A 1 827 ? 4.372 -5.817 -20.478 1.00 65.12 827 GLY A CA 1
ATOM 6276 C C . GLY A 1 827 ? 4.863 -6.848 -21.504 1.00 65.12 827 GLY A C 1
ATOM 6277 O O . GLY A 1 827 ? 4.443 -6.800 -22.663 1.00 65.12 827 GLY A O 1
ATOM 6278 N N . VAL A 1 828 ? 5.794 -7.722 -21.110 1.00 70.50 828 VAL A N 1
ATOM 6279 C CA . VAL A 1 828 ? 6.273 -8.869 -21.892 1.00 70.50 828 VAL A CA 1
ATOM 6280 C C . VAL A 1 828 ? 5.912 -10.170 -21.170 1.00 70.50 828 VAL A C 1
ATOM 6282 O O . VAL A 1 828 ? 5.967 -10.254 -19.947 1.00 70.50 828 VAL A O 1
ATOM 6285 N N . ASP A 1 829 ? 5.543 -11.196 -21.936 1.00 64.06 829 ASP A N 1
ATOM 6286 C CA . ASP A 1 829 ? 5.201 -12.526 -21.432 1.00 64.06 829 ASP A CA 1
ATOM 6287 C C . ASP A 1 829 ? 6.318 -13.194 -20.627 1.00 64.06 829 ASP A C 1
ATOM 6289 O O . ASP A 1 829 ? 7.487 -13.140 -21.010 1.00 64.06 829 ASP A O 1
ATOM 6293 N N . VAL A 1 830 ? 5.937 -13.946 -19.589 1.00 63.84 830 VAL A N 1
ATOM 6294 C CA . VAL A 1 830 ? 6.857 -14.699 -18.714 1.00 63.84 830 VAL A CA 1
ATOM 6295 C C . VAL A 1 830 ? 7.817 -15.597 -19.510 1.00 63.84 830 VAL A C 1
ATOM 6297 O O . VAL A 1 830 ? 8.998 -15.668 -19.185 1.00 63.84 830 VAL A O 1
ATOM 6300 N N . GLY A 1 831 ? 7.350 -16.234 -20.591 1.00 65.50 831 GLY A N 1
ATOM 6301 C CA . GLY A 1 831 ? 8.198 -17.049 -21.472 1.00 65.50 831 GLY A CA 1
ATOM 6302 C C . GLY A 1 831 ? 9.194 -16.254 -22.333 1.00 65.50 831 GLY A C 1
ATOM 6303 O O . GLY A 1 831 ? 10.208 -16.804 -22.753 1.00 65.50 831 GLY A O 1
ATOM 6304 N N . ALA A 1 832 ? 8.940 -14.967 -22.587 1.00 70.50 832 ALA A N 1
ATOM 6305 C CA . ALA A 1 832 ? 9.804 -14.092 -23.383 1.00 70.50 832 ALA A CA 1
ATOM 6306 C C . ALA A 1 832 ? 10.794 -13.265 -22.536 1.00 70.50 832 ALA A C 1
ATOM 6308 O O . ALA A 1 832 ? 11.804 -12.812 -23.076 1.00 70.50 832 ALA A O 1
ATOM 6309 N N . ILE A 1 833 ? 10.552 -13.119 -21.225 1.00 78.00 833 ILE A N 1
ATOM 6310 C CA . ILE A 1 833 ? 11.488 -12.507 -20.260 1.00 78.00 833 ILE A CA 1
ATOM 6311 C C . ILE A 1 833 ? 12.873 -13.161 -20.352 1.00 78.00 833 ILE A C 1
ATOM 6313 O O . ILE A 1 833 ? 13.871 -12.471 -20.544 1.00 78.00 833 ILE A O 1
ATOM 6317 N N . GLU A 1 834 ? 12.927 -14.493 -20.308 1.00 78.94 834 GLU A N 1
ATOM 6318 C CA . GLU A 1 834 ? 14.176 -15.264 -20.366 1.00 78.94 834 GLU A CA 1
ATOM 6319 C C . GLU A 1 834 ? 14.932 -15.055 -21.698 1.00 78.94 834 GLU A C 1
ATOM 6321 O O . GLU A 1 834 ? 16.147 -14.869 -21.701 1.00 78.94 834 GLU A O 1
ATOM 6326 N N . GLU A 1 835 ? 14.229 -14.988 -22.838 1.00 77.81 835 GLU A N 1
ATOM 6327 C CA . GLU A 1 835 ? 14.858 -14.714 -24.143 1.00 77.81 835 GLU A CA 1
ATOM 6328 C C . GLU A 1 835 ? 15.448 -13.283 -24.216 1.00 77.81 835 GLU A C 1
ATOM 6330 O O . GLU A 1 835 ? 16.510 -13.068 -24.813 1.00 77.81 835 GLU A O 1
ATOM 6335 N N . ILE A 1 836 ? 14.800 -12.296 -23.580 1.00 83.25 836 ILE A N 1
ATOM 6336 C CA . ILE A 1 836 ? 15.324 -10.924 -23.447 1.00 83.25 836 ILE A CA 1
ATOM 6337 C C . ILE A 1 836 ? 16.536 -10.906 -22.511 1.00 83.25 836 ILE A C 1
ATOM 6339 O O . ILE A 1 836 ? 17.554 -10.298 -22.841 1.00 83.25 836 ILE A O 1
ATOM 6343 N N . HIS A 1 837 ? 16.467 -11.605 -21.377 1.00 88.50 837 HIS A N 1
ATOM 6344 C CA . HIS A 1 837 ? 17.557 -11.675 -20.402 1.00 88.50 837 HIS A CA 1
ATOM 6345 C C . HIS A 1 837 ? 18.820 -12.299 -21.003 1.00 88.50 837 HIS A C 1
ATOM 6347 O O . HIS A 1 837 ? 19.914 -11.747 -20.862 1.00 88.50 837 HIS A O 1
ATOM 6353 N N . GLN A 1 838 ? 18.668 -13.380 -21.770 1.00 85.69 838 GLN A N 1
ATOM 6354 C CA . GLN A 1 838 ? 19.756 -13.983 -22.544 1.00 85.69 838 GLN A CA 1
ATOM 6355 C C . GLN A 1 838 ? 20.336 -13.010 -23.580 1.00 85.69 838 GLN A C 1
ATOM 6357 O O . GLN A 1 838 ? 21.557 -12.915 -23.712 1.00 85.69 838 GLN A O 1
ATOM 6362 N N . SER A 1 839 ? 19.488 -12.232 -24.262 1.00 84.31 839 SER A N 1
ATOM 6363 C CA . SER A 1 839 ? 19.927 -11.213 -25.229 1.00 84.31 839 SER A CA 1
ATOM 6364 C C . SER A 1 839 ? 20.743 -10.093 -24.564 1.00 84.31 839 SER A C 1
ATOM 6366 O O . SER A 1 839 ? 21.793 -9.710 -25.078 1.00 84.31 839 SER A O 1
ATOM 6368 N N . ILE A 1 840 ? 20.314 -9.615 -23.390 1.00 90.56 840 ILE A N 1
ATOM 6369 C CA . ILE A 1 840 ? 21.034 -8.620 -22.575 1.00 90.56 840 ILE A CA 1
ATOM 6370 C C . ILE A 1 840 ? 22.404 -9.163 -22.135 1.00 90.56 840 ILE A C 1
ATOM 6372 O O . ILE A 1 840 ? 23.424 -8.491 -22.306 1.00 90.56 840 ILE A O 1
ATOM 6376 N N . ARG A 1 841 ? 22.459 -10.400 -21.617 1.00 88.81 841 ARG A N 1
ATOM 6377 C CA . ARG A 1 841 ? 23.723 -11.033 -21.193 1.00 88.81 841 ARG A CA 1
ATOM 6378 C C . ARG A 1 841 ? 24.669 -11.306 -22.368 1.00 88.81 841 ARG A C 1
ATOM 6380 O O . ARG A 1 841 ? 25.878 -11.190 -22.184 1.00 88.81 841 ARG A O 1
ATOM 6387 N N . ALA A 1 842 ? 24.153 -11.616 -23.559 1.00 87.00 842 ALA A N 1
ATOM 6388 C CA . ALA A 1 842 ? 24.967 -11.796 -24.763 1.00 87.00 842 ALA A CA 1
ATOM 6389 C C . ALA A 1 842 ? 25.690 -10.500 -25.177 1.00 87.00 842 ALA A C 1
ATOM 6391 O O . ALA A 1 842 ? 26.876 -10.540 -25.489 1.00 87.00 842 ALA A O 1
ATOM 6392 N N . LEU A 1 843 ? 25.025 -9.341 -25.092 1.00 88.38 843 LEU A N 1
ATOM 6393 C CA . LEU A 1 843 ? 25.646 -8.042 -25.392 1.00 88.38 843 LEU A CA 1
ATOM 6394 C C . LEU A 1 843 ? 26.807 -7.712 -24.443 1.00 88.38 843 LEU A C 1
ATOM 6396 O O . LEU A 1 843 ? 27.866 -7.278 -24.891 1.00 88.38 843 LEU A O 1
ATOM 6400 N N . ALA A 1 844 ? 26.637 -7.982 -23.148 1.00 90.25 844 ALA A N 1
ATOM 6401 C CA . ALA A 1 844 ? 27.710 -7.832 -22.166 1.00 90.25 844 ALA A CA 1
ATOM 6402 C C . ALA A 1 844 ? 28.856 -8.843 -22.391 1.00 90.25 844 ALA A C 1
ATOM 6404 O O . ALA A 1 844 ? 30.028 -8.519 -22.195 1.00 90.25 844 ALA A O 1
ATOM 6405 N N . ALA A 1 845 ? 28.550 -10.062 -22.849 1.00 86.75 845 ALA A N 1
ATOM 6406 C CA . ALA A 1 845 ? 29.559 -11.058 -23.221 1.00 86.75 845 ALA A CA 1
ATOM 6407 C C . ALA A 1 845 ? 30.350 -10.677 -24.491 1.00 86.75 845 ALA A C 1
ATOM 6409 O O . ALA A 1 845 ? 31.523 -11.026 -24.593 1.00 86.75 845 ALA A O 1
ATOM 6410 N N . GLU A 1 846 ? 29.746 -9.916 -25.409 1.00 87.88 846 GLU A N 1
ATOM 6411 C CA . GLU A 1 846 ? 30.398 -9.297 -26.578 1.00 87.88 846 GLU A CA 1
ATOM 6412 C C . GLU A 1 846 ? 31.275 -8.078 -26.216 1.00 87.88 846 GLU A C 1
ATOM 6414 O O . GLU A 1 846 ? 31.883 -7.475 -27.096 1.00 87.88 846 GLU A O 1
ATOM 6419 N N . GLY A 1 847 ? 31.363 -7.707 -24.933 1.00 88.81 847 GLY A N 1
ATOM 6420 C CA . GLY A 1 847 ? 32.198 -6.605 -24.443 1.00 88.81 847 GLY A CA 1
ATOM 6421 C C . GLY A 1 847 ? 31.508 -5.237 -24.407 1.00 88.81 847 GLY A C 1
ATOM 6422 O O . GLY A 1 847 ? 32.097 -4.284 -23.896 1.00 88.81 847 GLY A O 1
ATOM 6423 N N . LYS A 1 848 ? 30.255 -5.126 -24.869 1.00 92.19 848 LYS A N 1
ATOM 6424 C CA . LYS A 1 848 ? 29.470 -3.883 -24.775 1.00 92.19 848 LYS A CA 1
ATOM 6425 C C . LYS A 1 848 ? 29.145 -3.585 -23.308 1.00 92.19 848 LYS A C 1
ATOM 6427 O O . LYS A 1 848 ? 28.905 -4.501 -22.522 1.00 92.19 848 LYS A O 1
ATOM 6432 N N . ALA A 1 849 ? 29.155 -2.316 -22.918 1.00 95.06 849 ALA A N 1
ATOM 6433 C CA . ALA A 1 849 ? 28.746 -1.914 -21.576 1.00 95.06 849 ALA A CA 1
ATOM 6434 C C . ALA A 1 849 ? 27.219 -1.824 -21.517 1.00 95.06 849 ALA A C 1
ATOM 6436 O O . ALA A 1 849 ? 26.601 -1.147 -22.342 1.00 95.06 849 ALA A O 1
ATOM 6437 N N . VAL A 1 850 ? 26.597 -2.501 -20.555 1.00 96.62 850 VAL A N 1
ATOM 6438 C CA . VAL A 1 850 ? 25.138 -2.578 -20.472 1.00 96.62 850 VAL A CA 1
ATOM 6439 C C . VAL A 1 850 ? 24.655 -1.996 -19.152 1.00 96.62 850 VAL A C 1
ATOM 6441 O O . VAL A 1 850 ? 25.129 -2.370 -18.084 1.00 96.62 850 VAL A O 1
ATOM 6444 N N . VAL A 1 851 ? 23.679 -1.097 -19.216 1.00 97.69 851 VAL A N 1
ATOM 6445 C CA . VAL A 1 851 ? 22.974 -0.566 -18.046 1.00 97.69 851 VAL A CA 1
ATOM 6446 C C . VAL A 1 851 ? 21.535 -1.064 -18.100 1.00 97.69 851 VAL A C 1
ATOM 6448 O O . VAL A 1 851 ? 20.883 -0.923 -19.130 1.00 97.69 851 VAL A O 1
ATOM 6451 N N . VAL A 1 852 ? 21.034 -1.640 -17.010 1.00 97.25 852 VAL A N 1
ATOM 6452 C CA . VAL A 1 852 ? 19.639 -2.085 -16.880 1.00 97.25 852 VAL A CA 1
ATOM 6453 C C . VAL A 1 852 ? 18.986 -1.299 -15.756 1.00 97.25 852 VAL A C 1
ATOM 6455 O O . VAL A 1 852 ? 19.295 -1.496 -14.583 1.00 97.25 852 VAL A O 1
ATOM 6458 N N . VAL A 1 853 ? 18.082 -0.399 -16.117 1.00 94.88 853 VAL A N 1
ATOM 6459 C CA . VAL A 1 853 ? 17.174 0.281 -15.199 1.00 94.88 853 VAL A CA 1
ATOM 6460 C C . VAL A 1 853 ? 15.932 -0.596 -15.054 1.00 94.88 853 VAL A C 1
ATOM 6462 O O . VAL A 1 853 ? 15.305 -0.931 -16.054 1.00 94.88 853 VAL A O 1
ATOM 6465 N N . SER A 1 854 ? 15.585 -0.999 -13.831 1.00 86.56 854 SER A N 1
ATOM 6466 C CA . SER A 1 854 ? 14.367 -1.782 -13.587 1.00 86.56 854 SER A CA 1
ATOM 6467 C C . SER A 1 854 ? 13.847 -1.607 -12.162 1.00 86.56 854 SER A C 1
ATOM 6469 O O . SER A 1 854 ? 14.610 -1.523 -11.193 1.00 86.56 854 SER A O 1
ATOM 6471 N N . SER A 1 855 ? 12.526 -1.545 -12.050 1.00 74.94 855 SER A N 1
ATOM 6472 C CA . SER A 1 855 ? 11.753 -1.555 -10.812 1.00 74.94 855 SER A CA 1
ATOM 6473 C C . SER A 1 855 ? 11.543 -2.975 -10.277 1.00 74.94 855 SER A C 1
ATOM 6475 O O . SER A 1 855 ? 11.302 -3.153 -9.081 1.00 74.94 855 SER A O 1
ATOM 6477 N N . TYR A 1 856 ? 11.684 -3.992 -11.135 1.00 79.38 856 TYR A N 1
ATOM 6478 C CA . TYR A 1 856 ? 11.508 -5.394 -10.783 1.00 79.38 856 TYR A CA 1
ATOM 6479 C C . TYR A 1 856 ? 12.828 -5.998 -10.283 1.00 79.38 856 TYR A C 1
ATOM 6481 O O . TYR A 1 856 ? 13.705 -6.407 -11.045 1.00 79.38 856 TYR A O 1
ATOM 6489 N N . LEU A 1 857 ? 12.988 -6.063 -8.961 1.00 77.31 857 LEU A N 1
ATOM 6490 C CA . LEU A 1 857 ? 14.240 -6.496 -8.332 1.00 77.31 857 LEU A CA 1
ATOM 6491 C C . LEU A 1 857 ? 14.709 -7.917 -8.700 1.00 77.31 857 LEU A C 1
ATOM 6493 O O . LEU A 1 857 ? 15.922 -8.086 -8.849 1.00 77.31 857 LEU A O 1
ATOM 6497 N N . PRO A 1 858 ? 13.837 -8.922 -8.920 1.00 79.50 858 PRO A N 1
ATOM 6498 C CA . PRO A 1 858 ? 14.273 -10.225 -9.420 1.00 79.50 858 PRO A CA 1
ATOM 6499 C C . PRO A 1 858 ? 14.971 -10.162 -10.789 1.00 79.50 858 PRO A C 1
ATOM 6501 O O . PRO A 1 858 ? 15.906 -10.924 -11.017 1.00 79.50 858 PRO A O 1
ATOM 6504 N N . GLU A 1 859 ? 14.594 -9.230 -11.674 1.00 85.06 859 GLU A N 1
ATOM 6505 C CA . GLU A 1 859 ? 15.297 -8.997 -12.944 1.00 85.06 859 GLU A CA 1
ATOM 6506 C C . GLU A 1 859 ? 16.685 -8.386 -12.720 1.00 85.06 859 GLU A C 1
ATOM 6508 O O . GLU A 1 859 ? 17.669 -8.887 -13.267 1.00 85.06 859 GLU A O 1
ATOM 6513 N N . ILE A 1 860 ? 16.794 -7.360 -11.867 1.00 88.25 860 ILE A N 1
ATOM 6514 C CA . ILE A 1 860 ? 18.091 -6.774 -11.496 1.00 88.25 860 ILE A CA 1
ATOM 6515 C C . ILE A 1 860 ? 19.024 -7.847 -10.910 1.00 88.25 860 ILE A C 1
ATOM 6517 O O . ILE A 1 860 ? 20.182 -7.945 -11.316 1.00 88.25 860 ILE A O 1
ATOM 6521 N N . LEU A 1 861 ? 18.519 -8.685 -9.999 1.00 83.38 861 LEU A N 1
ATOM 6522 C CA . LEU A 1 861 ? 19.279 -9.761 -9.352 1.00 83.38 861 LEU A CA 1
ATOM 6523 C C . LEU A 1 861 ? 19.666 -10.902 -10.311 1.00 83.38 861 LEU A C 1
ATOM 6525 O O . LEU A 1 861 ? 20.683 -11.561 -10.088 1.00 83.38 861 LEU A O 1
ATOM 6529 N N . ALA A 1 862 ? 18.889 -11.147 -11.370 1.00 84.88 862 ALA A N 1
ATOM 6530 C CA . ALA A 1 862 ? 19.225 -12.121 -12.409 1.00 84.88 862 ALA A CA 1
ATOM 6531 C C . ALA A 1 862 ? 20.293 -11.588 -13.386 1.00 84.88 862 ALA A C 1
ATOM 6533 O O . ALA A 1 862 ? 21.220 -12.311 -13.773 1.00 84.88 862 ALA A O 1
ATOM 6534 N N . LEU A 1 863 ? 20.177 -10.315 -13.778 1.00 89.06 863 LEU A N 1
ATOM 6535 C CA . LEU A 1 863 ? 20.960 -9.729 -14.865 1.00 89.06 863 LEU A CA 1
ATOM 6536 C C . LEU A 1 863 ? 22.262 -9.066 -14.434 1.00 89.06 863 LEU A C 1
ATOM 6538 O O . LEU A 1 863 ? 23.255 -9.210 -15.145 1.00 89.06 863 LEU A O 1
ATOM 6542 N N . ALA A 1 864 ? 22.278 -8.329 -13.327 1.00 92.31 864 ALA A N 1
ATOM 6543 C CA . ALA A 1 864 ? 23.366 -7.407 -13.018 1.00 92.31 864 ALA A CA 1
ATOM 6544 C C . ALA A 1 864 ? 24.624 -8.111 -12.481 1.00 92.31 864 ALA A C 1
ATOM 6546 O O . ALA A 1 864 ? 24.535 -9.096 -11.747 1.00 92.31 864 ALA A O 1
ATOM 6547 N N . ASP A 1 865 ? 25.802 -7.595 -12.834 1.00 90.38 865 ASP A N 1
ATOM 6548 C CA . ASP A 1 865 ? 27.092 -7.937 -12.216 1.00 90.38 865 ASP A CA 1
ATOM 6549 C C . ASP A 1 865 ? 27.407 -6.987 -11.037 1.00 90.38 865 ASP A C 1
ATOM 6551 O O . ASP A 1 865 ? 28.042 -7.382 -10.059 1.00 90.38 865 ASP A O 1
ATOM 6555 N N . ARG A 1 866 ? 26.935 -5.733 -11.120 1.00 93.56 866 ARG A N 1
ATOM 6556 C CA . ARG A 1 866 ? 26.975 -4.696 -10.071 1.00 93.56 866 ARG A CA 1
ATOM 6557 C C . ARG A 1 866 ? 25.636 -3.972 -10.023 1.00 93.56 866 ARG A C 1
ATOM 6559 O O . ARG A 1 866 ? 25.038 -3.737 -11.069 1.00 93.56 866 ARG A O 1
ATOM 6566 N N . ILE A 1 867 ? 25.172 -3.612 -8.831 1.00 95.75 867 ILE A N 1
ATOM 6567 C CA . ILE A 1 867 ? 23.863 -2.987 -8.616 1.00 95.75 867 ILE A CA 1
ATOM 6568 C C . ILE A 1 867 ? 24.055 -1.680 -7.857 1.00 95.75 867 ILE A C 1
ATOM 6570 O O . ILE A 1 867 ? 24.554 -1.678 -6.735 1.00 95.75 867 ILE A O 1
ATOM 6574 N N . LEU A 1 868 ? 23.623 -0.574 -8.453 1.00 95.75 868 LEU A N 1
ATOM 6575 C CA . LEU A 1 868 ? 23.520 0.720 -7.791 1.00 95.75 868 LEU A CA 1
ATOM 6576 C C . LEU A 1 868 ? 22.080 0.947 -7.372 1.00 95.75 868 LEU A C 1
ATOM 6578 O O . LEU A 1 868 ? 21.149 0.712 -8.146 1.00 95.75 868 LEU A O 1
ATOM 6582 N N . VAL A 1 869 ? 21.905 1.454 -6.161 1.00 94.25 869 VAL A N 1
ATOM 6583 C CA . VAL A 1 869 ? 20.598 1.843 -5.649 1.00 94.25 869 VAL A CA 1
ATOM 6584 C C . VAL A 1 869 ? 20.484 3.357 -5.695 1.00 94.25 869 VAL A C 1
ATOM 6586 O O . VAL A 1 869 ? 21.339 4.072 -5.176 1.00 94.25 869 VAL A O 1
ATOM 6589 N N . MET A 1 870 ? 19.437 3.849 -6.350 1.00 89.31 870 MET A N 1
ATOM 6590 C CA . MET A 1 870 ? 19.115 5.266 -6.429 1.00 89.31 870 MET A CA 1
ATOM 6591 C C . MET A 1 870 ? 17.983 5.624 -5.474 1.00 89.31 870 MET A C 1
ATOM 6593 O O . MET A 1 870 ? 16.927 4.983 -5.466 1.00 89.31 870 MET A O 1
ATOM 6597 N N . ARG A 1 871 ? 18.188 6.710 -4.728 1.00 86.25 871 ARG A N 1
ATOM 6598 C CA . ARG A 1 871 ? 17.241 7.283 -3.774 1.00 86.25 871 ARG A CA 1
ATOM 6599 C C . ARG A 1 871 ? 17.233 8.804 -3.909 1.00 86.25 871 ARG A C 1
ATOM 6601 O O . ARG A 1 871 ? 18.281 9.437 -3.847 1.00 86.25 871 ARG A O 1
ATOM 6608 N N . GLN A 1 872 ? 16.045 9.391 -4.074 1.00 80.94 872 GLN A N 1
ATOM 6609 C CA . GLN A 1 872 ? 15.825 10.847 -4.157 1.00 80.94 872 GLN A CA 1
ATOM 6610 C C . GLN A 1 872 ? 16.776 11.612 -5.113 1.00 80.94 872 GLN A C 1
ATOM 6612 O O . GLN A 1 872 ? 17.157 12.750 -4.828 1.00 80.94 872 GLN A O 1
ATOM 6617 N N . GLY A 1 873 ? 17.163 11.008 -6.240 1.00 82.69 873 GLY A N 1
ATOM 6618 C CA . GLY A 1 873 ? 18.021 11.646 -7.239 1.00 82.69 873 GLY A CA 1
ATOM 6619 C C . GLY A 1 873 ? 19.528 11.537 -6.991 1.00 82.69 873 GLY A C 1
ATOM 6620 O O . GLY A 1 873 ? 20.292 12.255 -7.640 1.00 82.69 873 GLY A O 1
ATOM 6621 N N . SER A 1 874 ? 19.977 10.679 -6.074 1.00 89.56 874 SER A N 1
ATOM 6622 C CA . SER A 1 874 ? 21.391 10.336 -5.876 1.00 89.56 874 SER A CA 1
ATOM 6623 C C . SER A 1 874 ? 21.580 8.826 -5.722 1.00 89.56 874 SER A C 1
ATOM 6625 O O . SER A 1 874 ? 20.640 8.108 -5.379 1.00 89.56 874 SER A O 1
ATOM 6627 N N . VAL A 1 875 ? 22.799 8.337 -5.950 1.00 91.69 875 VAL A N 1
ATOM 6628 C CA . VAL A 1 875 ? 23.166 6.946 -5.635 1.00 91.69 875 VAL A CA 1
ATOM 6629 C C . VAL A 1 875 ? 23.345 6.832 -4.117 1.00 91.69 875 VAL A C 1
ATOM 6631 O O . VAL A 1 875 ? 24.103 7.606 -3.537 1.00 91.69 875 VAL A O 1
ATOM 6634 N N . SER A 1 876 ? 22.615 5.923 -3.468 1.00 89.12 876 SER A N 1
ATOM 6635 C CA . SER A 1 876 ? 22.654 5.697 -2.013 1.00 89.12 876 SER A CA 1
ATOM 6636 C C . SER A 1 876 ? 23.530 4.513 -1.610 1.00 89.12 876 SER A C 1
ATOM 6638 O O . SER A 1 876 ? 24.132 4.546 -0.540 1.00 89.12 876 SER A O 1
ATOM 6640 N N . ALA A 1 877 ? 23.613 3.480 -2.451 1.00 91.69 877 ALA A N 1
ATOM 6641 C CA . ALA A 1 877 ? 24.438 2.301 -2.215 1.00 91.69 877 ALA A CA 1
ATOM 6642 C C . ALA A 1 877 ? 24.908 1.659 -3.526 1.00 91.69 877 ALA A C 1
ATOM 6644 O O . ALA A 1 877 ? 24.263 1.796 -4.568 1.00 91.69 877 ALA A O 1
ATOM 6645 N N . GLU A 1 878 ? 25.997 0.902 -3.437 1.00 92.88 878 GLU A N 1
ATOM 6646 C CA . GLU A 1 878 ? 26.478 -0.019 -4.463 1.00 92.88 878 GLU A CA 1
ATOM 6647 C C . GLU A 1 878 ? 26.609 -1.416 -3.840 1.00 92.88 878 GLU A C 1
ATOM 6649 O O . GLU A 1 878 ? 27.064 -1.549 -2.704 1.00 92.88 878 GLU A O 1
ATOM 6654 N N . PHE A 1 879 ? 26.203 -2.447 -4.579 1.00 90.69 879 PHE A N 1
ATOM 6655 C CA . PHE A 1 879 ? 26.322 -3.851 -4.195 1.00 90.69 879 PHE A CA 1
ATOM 6656 C C . PHE A 1 879 ? 26.942 -4.665 -5.332 1.00 90.69 879 PHE A C 1
ATOM 6658 O O . PHE A 1 879 ? 26.589 -4.495 -6.504 1.00 90.69 879 PHE A O 1
ATOM 6665 N N . THR A 1 880 ? 27.816 -5.607 -4.985 1.00 88.75 880 THR A N 1
ATOM 6666 C CA . THR A 1 880 ? 28.175 -6.707 -5.891 1.00 88.75 880 THR A CA 1
ATOM 6667 C C . THR A 1 880 ? 27.008 -7.687 -6.052 1.00 88.75 880 THR A C 1
ATOM 6669 O O . THR A 1 880 ? 26.096 -7.733 -5.221 1.00 88.75 880 THR A O 1
ATOM 6672 N N . ARG A 1 881 ? 27.036 -8.502 -7.114 1.00 82.44 881 ARG A N 1
ATOM 6673 C CA . ARG A 1 881 ? 26.073 -9.593 -7.350 1.00 82.44 881 ARG A CA 1
ATOM 6674 C C . ARG A 1 881 ? 25.960 -10.551 -6.155 1.00 82.44 881 ARG A C 1
ATOM 6676 O O . ARG A 1 881 ? 24.870 -11.029 -5.856 1.00 82.44 881 ARG A O 1
ATOM 6683 N N . GLU A 1 882 ? 27.070 -10.820 -5.477 1.00 82.50 882 GLU A N 1
ATOM 6684 C CA . GLU A 1 882 ? 27.178 -11.761 -4.359 1.00 82.50 882 GLU A CA 1
ATOM 6685 C C . GLU A 1 882 ? 26.614 -11.170 -3.059 1.00 82.50 882 GLU A C 1
ATOM 6687 O O . GLU A 1 882 ? 26.009 -11.873 -2.247 1.00 82.50 882 GLU A O 1
ATOM 6692 N N . GLU A 1 883 ? 26.785 -9.862 -2.857 1.00 84.50 883 GLU A N 1
ATOM 6693 C CA . GLU A 1 883 ? 26.238 -9.151 -1.703 1.00 84.50 883 GLU A CA 1
ATOM 6694 C C . GLU A 1 883 ? 24.754 -8.824 -1.860 1.00 84.50 883 GLU A C 1
ATOM 6696 O O . GLU A 1 883 ? 24.062 -8.672 -0.848 1.00 84.50 883 GLU A O 1
ATOM 6701 N N . ALA A 1 884 ? 24.266 -8.674 -3.088 1.00 81.06 884 ALA A N 1
ATOM 6702 C CA . ALA A 1 884 ? 22.924 -8.202 -3.373 1.00 81.06 884 ALA A CA 1
ATOM 6703 C C . ALA A 1 884 ? 21.830 -9.188 -2.927 1.00 81.06 884 ALA A C 1
ATOM 6705 O O . ALA A 1 884 ? 21.794 -10.360 -3.299 1.00 81.06 884 ALA A O 1
ATOM 6706 N N . THR A 1 885 ? 20.874 -8.668 -2.161 1.00 77.81 885 THR A N 1
ATOM 6707 C CA . THR A 1 885 ? 19.597 -9.322 -1.864 1.00 77.81 885 THR A CA 1
ATOM 6708 C C . THR A 1 885 ? 18.480 -8.303 -2.032 1.00 77.81 885 THR A C 1
ATOM 6710 O O . THR A 1 885 ? 18.703 -7.103 -1.853 1.00 77.81 885 THR A O 1
ATOM 6713 N N . GLU A 1 886 ? 17.274 -8.771 -2.350 1.00 67.56 886 GLU A N 1
ATOM 6714 C CA . GLU A 1 886 ? 16.095 -7.914 -2.528 1.00 67.56 886 GLU A CA 1
ATOM 6715 C C . GLU A 1 886 ? 15.868 -7.006 -1.306 1.00 67.56 886 GLU A C 1
ATOM 6717 O O . GLU A 1 886 ? 15.737 -5.793 -1.444 1.00 67.56 886 GLU A O 1
ATOM 6722 N N . GLU A 1 887 ? 15.984 -7.575 -0.102 1.00 60.16 887 GLU A N 1
ATOM 6723 C CA . GLU A 1 887 ? 15.919 -6.866 1.182 1.00 60.16 887 GLU A CA 1
ATOM 6724 C C . GLU A 1 887 ? 16.931 -5.710 1.295 1.00 60.16 887 GLU A C 1
ATOM 6726 O O . GLU A 1 887 ? 16.569 -4.613 1.719 1.00 60.16 887 GLU A O 1
ATOM 6731 N N . LYS A 1 888 ? 18.203 -5.929 0.918 1.00 69.88 888 LYS A N 1
ATOM 6732 C CA . LYS A 1 888 ? 19.256 -4.898 0.989 1.00 69.88 888 LYS A CA 1
ATOM 6733 C C . LYS A 1 888 ? 19.028 -3.782 -0.027 1.00 69.88 888 LYS A C 1
ATOM 6735 O O . LYS A 1 888 ? 19.262 -2.618 0.293 1.00 69.88 888 LYS A O 1
ATOM 6740 N N . ILE A 1 889 ? 18.580 -4.135 -1.233 1.00 70.19 889 ILE A N 1
ATOM 6741 C CA . ILE A 1 889 ? 18.305 -3.166 -2.297 1.00 70.19 889 ILE A CA 1
ATOM 6742 C C . ILE A 1 889 ? 17.098 -2.302 -1.917 1.00 70.19 889 ILE A C 1
ATOM 6744 O O . ILE A 1 889 ? 17.190 -1.078 -1.986 1.00 70.19 889 ILE A O 1
ATOM 6748 N N . LEU A 1 890 ? 16.005 -2.911 -1.441 1.00 63.16 890 LEU A N 1
ATOM 6749 C CA . LEU A 1 890 ? 14.842 -2.183 -0.922 1.00 63.16 890 LEU A CA 1
ATOM 6750 C C . LEU A 1 890 ? 15.223 -1.280 0.252 1.00 63.16 890 LEU A C 1
ATOM 6752 O O . LEU A 1 890 ? 14.824 -0.117 0.275 1.00 63.16 890 LEU A O 1
ATOM 6756 N N . PHE A 1 891 ? 16.034 -1.777 1.193 1.00 62.59 891 PHE A N 1
ATOM 6757 C CA . PHE A 1 891 ? 16.496 -0.976 2.322 1.00 62.59 891 PHE A CA 1
ATOM 6758 C C . PHE A 1 891 ? 17.243 0.279 1.852 1.00 62.59 891 PHE A C 1
ATOM 6760 O O . PHE A 1 891 ? 16.848 1.374 2.231 1.00 62.59 891 PHE A O 1
ATOM 6767 N N . ALA A 1 892 ? 18.243 0.151 0.973 1.00 65.38 892 ALA A N 1
ATOM 6768 C CA . ALA A 1 892 ? 19.003 1.294 0.451 1.00 65.38 892 ALA A CA 1
ATOM 6769 C C . ALA A 1 892 ? 18.201 2.214 -0.497 1.00 65.38 892 ALA A C 1
ATOM 6771 O O . ALA A 1 892 ? 18.618 3.340 -0.779 1.00 65.38 892 ALA A O 1
ATOM 6772 N N . ALA A 1 893 ? 17.061 1.753 -1.020 1.00 61.62 893 ALA A N 1
ATOM 6773 C CA . ALA A 1 893 ? 16.153 2.569 -1.826 1.00 61.62 893 ALA A CA 1
ATOM 6774 C C . ALA A 1 893 ? 15.231 3.447 -0.958 1.00 61.62 893 ALA A C 1
ATOM 6776 O O . ALA A 1 893 ? 14.715 4.459 -1.438 1.00 61.62 893 ALA A O 1
ATOM 6777 N N . VAL A 1 894 ? 15.041 3.075 0.314 1.00 53.28 894 VAL A N 1
ATOM 6778 C CA . VAL A 1 894 ? 14.199 3.769 1.302 1.00 53.28 894 VAL A CA 1
ATOM 6779 C C . VAL A 1 894 ? 15.048 4.602 2.277 1.00 53.28 894 VAL A C 1
ATOM 6781 O O . VAL A 1 894 ? 14.784 5.795 2.461 1.00 53.28 894 VAL A O 1
ATOM 6784 N N . TYR A 1 895 ? 16.078 3.993 2.870 1.00 50.31 895 TYR A N 1
ATOM 6785 C CA . TYR A 1 895 ? 16.923 4.509 3.959 1.00 50.31 895 TYR A CA 1
ATOM 6786 C C . TYR A 1 895 ? 18.322 4.943 3.497 1.00 50.31 895 TYR A C 1
ATOM 6788 O O . TYR A 1 895 ? 18.886 5.825 4.192 1.00 50.31 895 TYR A O 1
#

Foldseek 3Di:
DVVLVVVVVVVVPDDPQQQDQDDCDDQNPDDCQLVVFDFQDDPPLFAQWQEWDQFPVRWIWTFGWQFIWTTDPDPPDHIHTQEGHPGGWAAWEADPVRWIWIDGQQFFIWITDPVGYTDTQQQVDTGAGWAHWYDDDQKIKTKGQARPHHPVCVVVLLLLQNQRIFIWIARRVPNDIDTQDGSARRWAEWEADPVNQWIWIFRQSQQFIWIWGPDPDDDTDIGGQARHHQAGWHYWYAAPVAFIKTKGADGDDPVLSVQSVSNSNSVVCVVPPDPVPDPDRPDDDPDDDDDDDDDQDDDPVPDPDDDDDDPNFQQIKMFTAHRRGHTDHMDGGRPDAPHGTFNYWYDPNQWIWTRTNRSSGTTIGGDDDDPDDPPDDDDDDDRDDPDPDLDDADPPVPFDFQKWWAQFWADDPNATLAGGAIDTWHFLFEEEEEAWPSLNRVVVVCQLLLVDPTPDTFMDGPNHTDHRNHSVVSLLSQEAEDAQDQPADQADFLLCRLCPPPDDPDDDPVVSQVVLVVLCVVLVNPDRRGDGNNPDDLLNSVSSSVSSSVSSVHLEYEYAASPLRDFPVSLVVVLVSSNVNSVVGRIYYYYDLDLCCNLVRGQKYWYGYSNYTQDIDGSSPDDPQRSCCSRVVDRPDDQDLPDDDDDPDDDFAWFKWWFQAADDQQAGGATDTFTWLFEEEEEFGPSLCRVVVLCQLLQNDPTDPPSRTFMAGSNHTDGHPHSLVSLQVQEFEQDPPCPPPQADQAFFLLCRQLVLLCSYPNSPDPDDDPVVSCVLQVVLCVVLVQDDPDSRDGLNVDQPLSSLSSSVSSRCSSVHLEYEYAQSCRNHHPVSLVSVLVVQSVCSVVGRTYYYYHHDVVSCLSRGQKYFAGESNYTQDIDGSVRDDPVVNHVSNPD

Secondary structure (DSSP, 8-state):
-HHHHHHHHHHTTS-TTS--PPPS-GGG----TTTTSEESS-TTSS-SEEEEEE-TTS-EEEEETTEEEEEPSSTT---EEEEE-SS-EEEEEE-TTS-EEEEETTTEEEEEPTTSSEEE---SS--S-EEEEEEETTEEEEEES-SSS-GGGHHHHHHHT---EEEEEEETTT--EEEEEEEES-EEEEEE-TTSSEEEEEETTTTEEEEEE--SSS---EEEEE---SEEEEEEEE-TTSSEEEEEEEE--HHHHHHHT-HHHHHHHHHHS-GGG-----PPPSS-------SSSS--TTT-----SS-TT--EEEEEE-TT--EEEEEEE----S---EEEEEE-SSEEEEEETTTTEEEEEEPPP-----S---------------PPPPTTTTSPPSEEEEEEEEEETTEEEEEEEEEEE-TT-EEEEE--TTSSHHHHHHHHTTSS--SEEEEEETTEEE--SSHHHHHHTTEEEE-SS--S-TTSBHHHHHHTT---SS--HHHHHHHHHHHHHHTT----TTSBGGGS-HHHHHHHHHHHHHHTT-SEEEEESTTTTS-HHHHHHHHHHHHHHHHTT-EEEEE-S-HHHHHHH-SEEEEEETTEEEEEEETTT--HHHHHHHHHSS---------PPPPPS----EEEEEEEEEETTTEEEEEEEEETT-EEEEE-STTSSHHHHHHHHTTSS---SSS--EEEETTEEE--SSHHHHHHTTEEEE-S-IIIII--TTSBHHHHHHHHHHTSSTT--SS--HHHHHHHHHHHHHHTT---S-TTSBGGGS-HHHHHHHHHHHHHTT--SEEEEESTTTT--HHHHHHHHHHHHHHHHTT-EEEEE-S-HHHHHHH-SEEEEEETTEEEEEEETTT--HHHHHHHHH-

Sequence (895 aa):
MKAILERLRRALRRDRARDAVPVLDGPLAPNDRITAGRRVAGNGAVEAPDDVLLAPDGALYASCGRRVVRLPRSRNGEVATVATLPAAAGGLAASADGAVFVCVGGTAIRRLRPEGGSEAVALGADLRCALALAVHDGRLFIAEGSRDRAPEEWPRDWAEQSASGRILAVDLAGGRTEVLAEGLAYPAGLAVSHDRRSLFFTELVGHRVRKLALSASASLAIEPVAPNLPGYPVRIRRDPRGGYWVALLGLRTHLLDFIVSQPEYVREMVRTIDPEYWIRPRLRPVARLPFLAPLQGGGIVVLGRRRYSAPPQTYGLAIRIDDAGAAIESLHDREGGSHPGIVAAESDGETVYLASQGGDAVIAVAAAANAERPAGHAAAAAPLRLASARREPSRAAGRRPILEVRALTKVYDGVAAIENVDFSAAPGEVHALAGENGAGKSTLCKIISGAVSPTRGEVLLDGRAVRFRSPSEARRAGISMVYQETSLVPTLTVAQNIFLGAEPRFTTYRNVNILAQQLLRRFNFWLDPTALVEQLGGAQKKMVQIARALHHRARLILFDEPTASLTPEETVHLFHAIRDLAGEGVAIVFVSHALEESLGLADRITVLRDGRRVMTADAASLTRQELVRAMVGRAVAASSRPATRERPPGRRCRVLRVENVTMGTVVKNASFSVYAGEVLGLAGLVGSGRTEVAKIVAGALKRRFVHGGTIYLHDRPVRYRVPRQAVEDGIVYITEDRKLEGFFETLSVEDNVYLARLATRAGRRFWVRGDDKARATRGLLERLRVRASSPRAKVVELSGGNQQKVVVAKALAQDPEIVIFDEPTRGVDVGAIEEIHQSIRALAAEGKAVVVVSSYLPEILALADRILVMRQGSVSAEFTREEATEEKILFAAVY